Protein 6BJB (pdb70)

Structure (mmCIF, N/CA/C/O backbone):
data_6BJB
#
_entry.id   6BJB
#
_cell.length_a   71.888
_cell.length_b   88.621
_cell.length_c   141.51
_cell.angle_alpha   90.0
_cell.angle_beta   90.0
_cell.angle_gamma   90.0
#
_symmetry.space_group_name_H-M   'P 2 21 21'
#
loop_
_entity.id
_entity.type
_entity.pdbx_description
1 polymer 'Acetyl-CoA acetyltransferase A'
2 non-polymer 'propionyl Coenzyme A'
3 non-polymer 'NITRATE ION'
4 water water
#
loop_
_atom_site.group_PDB
_atom_site.id
_atom_site.type_symbol
_atom_site.label_atom_id
_atom_site.label_alt_id
_atom_site.label_comp_id
_atom_site.label_asym_id
_atom_site.label_entity_id
_atom_site.label_seq_id
_atom_site.pdbx_PDB_ins_code
_atom_site.Cartn_x
_atom_site.Cartn_y
_atom_site.Cartn_z
_atom_site.occupancy
_atom_site.B_iso_or_equiv
_atom_site.auth_seq_id
_atom_site.auth_comp_id
_atom_site.auth_asym_id
_atom_site.auth_atom_id
_atom_site.pdbx_PDB_model_num
ATOM 1 N N . ARG A 1 5 ? -22.91096 -38.48569 36.50292 1.000 35.28151 2 ARG A N 1
ATOM 2 C CA . ARG A 1 5 ? -21.46996 -38.45426 36.73999 1.000 27.45472 2 ARG A CA 1
ATOM 3 C C . ARG A 1 5 ? -21.04694 -37.26867 37.57926 1.000 26.49388 2 ARG A C 1
ATOM 4 O O . ARG A 1 5 ? -21.73920 -36.26075 37.61263 1.000 30.11946 2 ARG A O 1
ATOM 24 N N . PRO A 1 6 ? -19.88490 -37.37618 38.24429 1.000 23.25225 3 PRO A N 1
ATOM 25 C CA . PRO A 1 6 ? -19.28213 -36.15093 38.77917 1.000 22.15292 3 PRO A CA 1
ATOM 26 C C . PRO A 1 6 ? -18.67280 -35.30645 37.66673 1.000 17.07313 3 PRO A C 1
ATOM 27 O O . PRO A 1 6 ? -18.29126 -35.81916 36.61647 1.000 19.00367 3 PRO A O 1
ATOM 38 N N . ILE A 1 7 ? -18.55742 -34.01460 37.92380 1.000 18.67238 4 ILE A N 1
ATOM 39 C CA . ILE A 1 7 ? -17.99866 -33.08630 36.94611 1.000 19.15623 4 ILE A CA 1
ATOM 40 C C . ILE A 1 7 ? -16.56444 -33.45925 36.57997 1.000 17.90939 4 ILE A C 1
ATOM 41 O O . ILE A 1 7 ? -16.13278 -33.24671 35.44310 1.000 15.53166 4 ILE A O 1
ATOM 57 N N . THR A 1 8 ? -15.83510 -34.04958 37.53414 1.000 17.08344 5 THR A N 1
ATOM 58 C CA . THR A 1 8 ? -14.43732 -34.42270 37.32210 1.000 15.77500 5 THR A CA 1
ATOM 59 C C . THR A 1 8 ? -14.24998 -35.59197 36.33355 1.000 13.54101 5 THR A C 1
ATOM 60 O O . THR A 1 8 ? -13.13360 -35.89321 35.90790 1.000 17.68009 5 THR A O 1
ATOM 71 N N . ASP A 1 9 ? -15.35611 -36.22403 35.94298 1.000 17.18026 6 ASP A N 1
ATOM 72 C CA . ASP A 1 9 ? -15.32430 -37.23216 34.88137 1.000 19.87906 6 ASP A CA 1
ATOM 73 C C . ASP A 1 9 ? -15.16163 -36.59608 33.49670 1.000 15.64641 6 ASP A C 1
ATOM 74 O O . ASP A 1 9 ? -14.82312 -37.27234 32.52835 1.000 16.18007 6 ASP A O 1
ATOM 83 N N . VAL A 1 10 ? -15.41726 -35.28862 33.39825 1.000 15.51396 7 VAL A N 1
ATOM 84 C CA . VAL A 1 10 ? -15.29244 -34.59108 32.13045 1.000 16.56034 7 VAL A CA 1
ATOM 85 C C . VAL A 1 10 ? -13.84854 -34.20558 31.90941 1.000 13.79621 7 VAL A C 1
ATOM 86 O O . VAL A 1 10 ? -13.26544 -33.47671 32.72345 1.000 15.51221 7 VAL A O 1
ATOM 99 N N . VAL A 1 11 ? -13.28433 -34.67044 30.80605 1.000 14.48893 8 VAL A N 1
ATOM 100 C CA . VAL A 1 11 ? -11.87547 -34.43586 30.52520 1.000 14.90406 8 VAL A CA 1
ATOM 101 C C . VAL A 1 11 ? -11.67490 -33.81429 29.14526 1.000 18.11115 8 VAL A C 1
ATOM 102 O O . VAL A 1 11 ? -12.41425 -34.11168 28.18593 1.000 17.76103 8 VAL A O 1
ATOM 115 N N . PHE A 1 12 ? -10.66851 -32.94314 29.06342 1.000 13.64391 9 PHE A N 1
ATOM 116 C CA . PHE A 1 12 ? -10.19590 -32.40905 27.80030 1.000 13.28042 9 PHE A CA 1
ATOM 117 C C . PHE A 1 12 ? -9.11964 -33.31415 27.22919 1.000 14.61689 9 PHE A C 1
ATOM 118 O O . PHE A 1 12 ? -8.15139 -33.60532 27.94305 1.000 15.66551 9 PHE A O 1
ATOM 135 N N . VAL A 1 13 ? -9.25807 -33.74483 25.97514 1.000 13.36727 10 VAL A N 1
ATOM 136 C CA . VAL A 1 13 ? -8.22802 -34.57641 25.35007 1.000 12.80850 10 VAL A CA 1
ATOM 137 C C . VAL A 1 13 ? -7.47485 -33.87277 24.21980 1.000 16.03742 10 VAL A C 1
ATOM 138 O O . VAL A 1 13 ? -6.45360 -34.37163 23.73795 1.000 14.69559 10 VAL A O 1
ATOM 151 N N . GLY A 1 14 ? -7.92594 -32.68094 23.82634 1.000 13.39520 11 GLY A N 1
ATOM 152 C CA . GLY A 1 14 ? -7.19280 -31.89744 22.85465 1.000 12.74602 11 GLY A CA 1
ATOM 153 C C . GLY A 1 14 ? -7.64553 -30.45685 22.81443 1.000 11.39609 11 GLY A C 1
ATOM 154 O O . GLY A 1 14 ? -8.77967 -30.15891 23.20127 1.000 12.81640 11 GLY A O 1
ATOM 158 N N . ALA A 1 15 ? -6.77152 -29.57819 22.34222 1.000 14.07402 12 ALA A N 1
ATOM 159 C CA . ALA A 1 15 ? -7.08944 -28.15199 22.18329 1.000 12.17374 12 ALA A CA 1
ATOM 160 C C . ALA A 1 15 ? -6.20855 -27.55998 21.10857 1.000 12.31019 12 ALA A C 1
ATOM 161 O O . ALA A 1 15 ? -5.01809 -27.87978 21.03963 1.000 13.93472 12 ALA A O 1
ATOM 168 N N . ALA A 1 16 ? -6.75415 -26.70900 20.24827 1.000 11.09176 13 ALA A N 1
ATOM 169 C CA . ALA A 1 16 ? -5.94597 -26.00523 19.26196 1.000 11.89221 13 ALA A CA 1
ATOM 170 C C . ALA A 1 16 ? -6.62643 -24.71507 18.84923 1.000 10.87347 13 ALA A C 1
ATOM 171 O O . ALA A 1 16 ? -7.82695 -24.55812 19.06222 1.000 11.72800 13 ALA A O 1
ATOM 178 N N . ARG A 1 17 ? -5.87257 -23.81925 18.23572 1.000 10.87882 14 ARG A N 1
ATOM 179 C CA . ARG A 1 17 ? -6.40158 -22.54991 17.75779 1.000 10.24136 14 ARG A CA 1
ATOM 180 C C . ARG A 1 17 ? -5.64824 -22.06114 16.54891 1.000 12.15845 14 ARG A C 1
ATOM 181 O O . ARG A 1 17 ? -4.47430 -22.41621 16.35522 1.000 11.22380 14 ARG A O 1
ATOM 202 N N . THR A 1 18 ? -6.29456 -21.24067 15.73682 1.000 9.19948 15 THR A N 1
ATOM 203 C CA . THR A 1 18 ? -5.60173 -20.46632 14.72036 1.000 10.45385 15 THR A CA 1
ATOM 204 C C . THR A 1 18 ? -4.75521 -19.38523 15.39782 1.000 10.96632 15 THR A C 1
ATOM 205 O O . THR A 1 18 ? -5.01513 -18.99930 16.55541 1.000 10.39258 15 THR A O 1
ATOM 216 N N . PRO A 1 19 ? -3.75857 -18.86784 14.68203 1.000 10.94542 16 PRO A N 1
ATOM 217 C CA . PRO A 1 19 ? -3.25511 -17.56367 15.11007 1.000 9.75266 16 PRO A CA 1
ATOM 218 C C . PRO A 1 19 ? -4.40007 -16.55460 15.11088 1.000 10.28346 16 PRO A C 1
ATOM 219 O O . PRO A 1 19 ? -5.40429 -16.75540 14.42228 1.000 10.21918 16 PRO A O 1
ATOM 230 N N . ILE A 1 20 ? -4.24554 -15.46322 15.85720 1.000 9.91375 17 ILE A N 1
ATOM 231 C CA . ILE A 1 20 ? -5.20229 -14.37923 15.78837 1.000 8.47874 17 ILE A CA 1
ATOM 232 C C . ILE A 1 20 ? -4.70687 -13.34687 14.77793 1.000 9.74099 17 ILE A C 1
ATOM 233 O O . ILE A 1 20 ? -3.60401 -12.79767 14.92075 1.000 10.56300 17 ILE A O 1
ATOM 249 N N . GLY A 1 21 ? -5.50668 -13.06061 13.77031 1.000 9.66952 18 GLY A N 1
ATOM 250 C CA . GLY A 1 21 ? -5.17459 -12.04988 12.77336 1.000 9.24895 18 GLY A CA 1
ATOM 251 C C . GLY A 1 21 ? -5.65423 -10.66435 13.17517 1.000 9.83565 18 GLY A C 1
ATOM 252 O O . GLY A 1 21 ? -6.67174 -10.52193 13.88362 1.000 10.09383 18 GLY A O 1
ATOM 256 N N . SER A 1 22 ? -4.95132 -9.62932 12.71580 1.000 12.63096 19 SER A N 1
ATOM 257 C CA . SER A 1 22 ? -5.36752 -8.25364 12.96691 1.000 12.13592 19 SER A CA 1
ATOM 258 C C . SER A 1 22 ? -6.45076 -7.82846 11.98613 1.000 10.31229 19 SER A C 1
ATOM 259 O O . SER A 1 22 ? -6.62065 -8.42636 10.92324 1.000 10.94133 19 SER A O 1
ATOM 267 N N . PHE A 1 23 ? -7.22307 -6.82065 12.36701 1.000 11.80328 20 PHE A N 1
ATOM 268 C CA . PHE A 1 23 ? -8.38514 -6.39344 11.59635 1.000 11.46197 20 PHE A CA 1
ATOM 269 C C . PHE A 1 23 ? -8.02344 -6.07992 10.13720 1.000 13.39992 20 PHE A C 1
ATOM 270 O O . PHE A 1 23 ? -7.14346 -5.25536 9.87331 1.000 13.25462 20 PHE A O 1
ATOM 287 N N . ARG A 1 24 ? -8.71555 -6.74420 9.20990 1.000 12.92496 21 ARG A N 1
ATOM 288 C CA . ARG A 1 24 ? -8.56135 -6.52863 7.77812 1.000 13.26235 21 ARG A CA 1
ATOM 289 C C . ARG A 1 24 ? -7.13322 -6.79152 7.30536 1.000 16.35588 21 ARG A C 1
ATOM 290 O O . ARG A 1 24 ? -6.71508 -6.24663 6.28296 1.000 17.04989 21 ARG A O 1
ATOM 311 N N . SER A 1 25 ? -6.43162 -7.69410 7.99778 1.000 12.23826 22 SER A N 1
ATOM 312 C CA . SER A 1 25 ? -5.03751 -7.98514 7.67756 1.000 13.73317 22 SER A CA 1
ATOM 313 C C . SER A 1 25 ? -4.86575 -9.45905 7.32123 1.000 12.06066 22 SER A C 1
ATOM 314 O O . SER A 1 25 ? -5.29931 -9.83996 6.23838 1.000 14.06102 22 SER A O 1
ATOM 322 N N . ALA A 1 26 ? -4.23870 -10.27532 8.16944 1.000 12.38203 23 ALA A N 1
ATOM 323 C CA . ALA A 1 26 ? -3.84288 -11.64478 7.76555 1.000 12.07887 23 ALA A CA 1
ATOM 324 C C . ALA A 1 26 ? -5.01048 -12.48287 7.23844 1.000 13.40510 23 ALA A C 1
ATOM 325 O O . ALA A 1 26 ? -4.87618 -13.18722 6.23723 1.000 13.84409 23 ALA A O 1
ATOM 332 N N . PHE A 1 27 ? -6.16138 -12.39373 7.90362 1.000 13.40504 24 PHE A N 1
ATOM 333 C CA . PHE A 1 27 ? -7.34356 -13.14843 7.51065 1.000 13.59745 24 PHE A CA 1
ATOM 334 C C . PHE A 1 27 ? -8.44364 -12.25271 6.92143 1.000 13.87081 24 PHE A C 1
ATOM 335 O O . PHE A 1 27 ? -9.63877 -12.57189 6.96103 1.000 13.33463 24 PHE A O 1
ATOM 352 N N . ASN A 1 28 ? -8.05292 -11.11746 6.36310 1.000 14.16587 25 ASN A N 1
ATOM 353 C CA . ASN A 1 28 ? -8.98640 -10.32818 5.57825 1.000 15.12455 25 ASN A CA 1
ATOM 354 C C . ASN A 1 28 ? -9.66653 -11.19945 4.52618 1.000 15.21903 25 ASN A C 1
ATOM 355 O O . ASN A 1 28 ? -9.02791 -12.01489 3.87334 1.000 17.48415 25 ASN A O 1
ATOM 366 N N . ASN A 1 29 ? -10.97431 -11.04201 4.40149 1.000 16.69405 26 ASN A N 1
ATOM 367 C CA . ASN A 1 29 ? -11.77763 -11.82427 3.45072 1.000 20.20990 26 ASN A CA 1
ATOM 368 C C . ASN A 1 29 ? -11.77146 -13.33975 3.66233 1.000 17.29508 26 ASN A C 1
ATOM 369 O O . ASN A 1 29 ? -12.22693 -14.06582 2.77302 1.000 19.25781 26 ASN A O 1
ATOM 380 N N . VAL A 1 30 ? -11.24699 -13.82824 4.79517 1.000 14.18259 27 VAL A N 1
ATOM 381 C CA . VAL A 1 30 ? -11.30648 -15.25951 5.11689 1.000 13.71510 27 VAL A CA 1
ATOM 382 C C . VAL A 1 30 ? -12.52187 -15.53575 6.01546 1.000 13.43407 27 VAL A C 1
ATOM 383 O O . VAL A 1 30 ? -12.55351 -15.08264 7.15433 1.000 11.88504 27 VAL A O 1
ATOM 396 N N . PRO A 1 31 ? -13.52884 -16.26251 5.50250 1.000 12.10183 28 PRO A N 1
ATOM 397 C CA . PRO A 1 31 ? -14.72127 -16.49099 6.32507 1.000 11.56809 28 PRO A CA 1
ATOM 398 C C . PRO A 1 31 ? -14.43678 -17.14972 7.66289 1.000 11.14137 28 PRO A C 1
ATOM 399 O O . PRO A 1 31 ? -13.52403 -17.96476 7.81435 1.000 10.02956 28 PRO A O 1
ATOM 410 N N . VAL A 1 32 ? -15.29284 -16.85099 8.64250 1.000 8.95242 29 VAL A N 1
ATOM 411 C CA . VAL A 1 32 ? -15.12948 -17.39081 9.97341 1.000 9.41364 29 VAL A CA 1
ATOM 412 C C . VAL A 1 32 ? -15.15110 -18.92245 9.96312 1.000 9.54974 29 VAL A C 1
ATOM 413 O O . VAL A 1 32 ? -14.50737 -19.56985 10.79061 1.000 9.49059 29 VAL A O 1
ATOM 426 N N . THR A 1 33 ? -15.90373 -19.47619 9.01153 1.000 9.42479 30 THR A N 1
ATOM 427 C CA . THR A 1 33 ? -16.05055 -20.91320 8.90285 1.000 10.32859 30 THR A CA 1
ATOM 428 C C . THR A 1 33 ? -14.72876 -21.60352 8.50533 1.000 10.30441 30 THR A C 1
ATOM 429 O O . THR A 1 33 ? -14.47833 -22.72802 8.90671 1.000 9.28328 30 THR A O 1
ATOM 440 N N . VAL A 1 34 ? -13.88777 -20.92421 7.73158 1.000 10.28068 31 VAL A N 1
ATOM 441 C CA . VAL A 1 34 ? -12.56078 -21.46326 7.42083 1.000 11.55988 31 VAL A CA 1
ATOM 442 C C . VAL A 1 34 ? -11.70470 -21.51024 8.67934 1.000 10.52212 31 VAL A C 1
ATOM 443 O O . VAL A 1 34 ? -11.03730 -22.51275 8.96837 1.000 10.88350 31 VAL A O 1
ATOM 456 N N . LEU A 1 35 ? -11.72038 -20.42363 9.44025 1.000 10.41365 32 LEU A N 1
ATOM 457 C CA . LEU A 1 35 ? -10.96420 -20.36220 10.67306 1.000 9.73664 32 LEU A CA 1
ATOM 458 C C . LEU A 1 35 ? -11.40664 -21.44464 11.64642 1.000 10.08239 32 LEU A C 1
ATOM 459 O O . LEU A 1 35 ? -10.59317 -22.13846 12.24511 1.000 10.06031 32 LEU A O 1
ATOM 475 N N . GLY A 1 36 ? -12.71283 -21.60171 11.81800 1.000 8.68419 33 GLY A N 1
ATOM 476 C CA . GLY A 1 36 ? -13.18997 -22.61338 12.73053 1.000 9.05580 33 GLY A CA 1
ATOM 477 C C . GLY A 1 36 ? -12.85817 -24.02349 12.26453 1.000 9.76703 33 GLY A C 1
ATOM 478 O O . GLY A 1 36 ? -12.52675 -24.87199 13.06843 1.000 9.87401 33 GLY A O 1
ATOM 482 N N . ARG A 1 37 ? -12.99629 -24.27050 10.96596 1.000 10.32120 34 ARG A N 1
ATOM 483 C CA . ARG A 1 37 ? -12.64226 -25.57268 10.39375 1.000 11.46765 34 ARG A CA 1
ATOM 484 C C . ARG A 1 37 ? -11.20973 -25.95403 10.73910 1.000 10.18954 34 ARG A C 1
ATOM 485 O O . ARG A 1 37 ? -10.95932 -27.06871 11.22038 1.000 10.95767 34 ARG A O 1
ATOM 506 N N . GLU A 1 38 ? -10.27767 -25.04484 10.49305 1.000 11.99082 35 GLU A N 1
ATOM 507 C CA . GLU A 1 38 ? -8.87137 -25.37605 10.72293 1.000 12.30108 35 GLU A CA 1
ATOM 508 C C . GLU A 1 38 ? -8.58402 -25.55191 12.20668 1.000 12.00874 35 GLU A C 1
ATOM 509 O O . GLU A 1 38 ? -7.87360 -26.47773 12.60959 1.000 12.05374 35 GLU A O 1
ATOM 521 N N . ALA A 1 39 ? -9.14392 -24.69956 13.05946 1.000 11.25046 36 ALA A N 1
ATOM 522 C CA . ALA A 1 39 ? -8.99040 -24.92397 14.49719 1.000 10.01725 36 ALA A CA 1
ATOM 523 C C . ALA A 1 39 ? -9.53830 -26.28555 14.95587 1.000 11.37573 36 ALA A C 1
ATOM 524 O O . ALA A 1 39 ? -8.94437 -26.94867 15.79270 1.000 12.28036 36 ALA A O 1
ATOM 531 N N . LEU A 1 40 ? -10.68688 -26.68833 14.42034 1.000 10.53997 37 LEU A N 1
ATOM 532 C CA . LEU A 1 40 ? -11.29818 -27.95190 14.81244 1.000 9.79495 37 LEU A CA 1
ATOM 533 C C . LEU A 1 40 ? -10.46350 -29.14553 14.33127 1.000 11.66355 37 LEU A C 1
ATOM 534 O O . LEU A 1 40 ? -10.22986 -30.07238 15.10854 1.000 11.36141 37 LEU A O 1
ATOM 550 N N . LYS A 1 41 ? -10.02414 -29.11660 13.07692 1.000 11.95576 38 LYS A N 1
ATOM 551 C CA . LYS A 1 41 ? -9.10802 -30.16842 12.58354 1.000 13.51114 38 LYS A CA 1
ATOM 552 C C . LYS A 1 41 ? -7.89532 -30.24981 13.48483 1.000 14.69566 38 LYS A C 1
ATOM 553 O O . LYS A 1 41 ? -7.45201 -31.33956 13.86078 1.000 14.50688 38 LYS A O 1
ATOM 572 N N . GLY A 1 42 ? -7.36426 -29.09240 13.85270 1.000 13.06695 39 GLY A N 1
ATOM 573 C CA . GLY A 1 42 ? -6.17944 -29.05816 14.68846 1.000 14.12386 39 GLY A CA 1
ATOM 574 C C . GLY A 1 42 ? -6.40721 -29.64384 16.06537 1.000 13.16327 39 GLY A C 1
ATOM 575 O O . GLY A 1 42 ? -5.56188 -30.35541 16.61843 1.000 14.84397 39 GLY A O 1
ATOM 579 N N . ALA A 1 43 ? -7.55545 -29.35254 16.66076 1.000 11.40834 40 ALA A N 1
ATOM 580 C CA . ALA A 1 43 ? -7.83792 -29.85547 17.99294 1.000 11.16546 40 ALA A CA 1
ATOM 581 C C . ALA A 1 43 ? -8.01771 -31.37055 17.95088 1.000 11.40075 40 ALA A C 1
ATOM 582 O O . ALA A 1 43 ? -7.62636 -32.07903 18.88263 1.000 12.36424 40 ALA A O 1
ATOM 589 N N . LEU A 1 44 ? -8.67394 -31.85536 16.90335 1.000 11.87906 41 LEU A N 1
ATOM 590 C CA . LEU A 1 44 ? -8.90192 -33.28977 16.78834 1.000 11.87360 41 LEU A CA 1
ATOM 591 C C . LEU A 1 44 ? -7.56207 -33.99616 16.59939 1.000 13.80742 41 LEU A C 1
ATOM 592 O O . LEU A 1 44 ? -7.34467 -35.05183 17.21401 1.000 14.81107 41 LEU A O 1
ATOM 608 N N . LYS A 1 45 ? -6.67843 -33.42216 15.78608 1.000 13.10467 42 LYS A N 1
ATOM 609 C CA . LYS A 1 45 ? -5.32328 -33.99211 15.60797 1.000 13.87129 42 LYS A CA 1
ATOM 610 C C . LYS A 1 45 ? -4.55303 -33.98922 16.93400 1.000 18.04173 42 LYS A C 1
ATOM 611 O O . LYS A 1 45 ? -3.91365 -34.98309 17.30843 1.000 17.71052 42 LYS A O 1
ATOM 630 N N . ASN A 1 46 ? -4.63641 -32.88786 17.66945 1.000 14.82871 43 ASN A N 1
ATOM 631 C CA . ASN A 1 46 ? -4.00856 -32.78520 18.98749 1.000 13.28484 43 ASN A CA 1
ATOM 632 C C . ASN A 1 46 ? -4.50226 -33.87120 19.95276 1.000 15.92273 43 ASN A C 1
ATOM 633 O O . ASN A 1 46 ? -3.73061 -34.40828 20.75555 1.000 19.99415 43 ASN A O 1
ATOM 644 N N . ALA A 1 47 ? -5.78636 -34.21105 19.85972 1.000 14.89324 44 ALA A N 1
ATOM 645 C CA . ALA A 1 47 ? -6.38863 -35.23696 20.70309 1.000 14.96978 44 ALA A CA 1
ATOM 646 C C . ALA A 1 47 ? -6.15203 -36.68262 20.22352 1.000 14.42835 44 ALA A C 1
ATOM 647 O O . ALA A 1 47 ? -6.47683 -37.62368 20.95746 1.000 16.68414 44 ALA A O 1
ATOM 654 N N . ASN A 1 48 ? -5.63514 -36.82922 19.00866 1.000 16.25017 45 ASN A N 1
ATOM 655 C CA . ASN A 1 48 ? -5.56660 -38.12112 18.31842 1.000 18.80131 45 ASN A CA 1
ATOM 656 C C . ASN A 1 48 ? -6.94420 -38.76625 18.24516 1.000 19.80855 45 ASN A C 1
ATOM 657 O O . ASN A 1 48 ? -7.10799 -39.96371 18.47032 1.000 18.99229 45 ASN A O 1
ATOM 668 N N . VAL A 1 49 ? -7.94011 -37.95228 17.90526 1.000 15.10537 46 VAL A N 1
ATOM 669 C CA . VAL A 1 49 ? -9.32832 -38.40444 17.76285 1.000 15.24993 46 VAL A CA 1
ATOM 670 C C . VAL A 1 49 ? -9.72155 -38.28565 16.29852 1.000 15.50874 46 VAL A C 1
ATOM 671 O O . VAL A 1 49 ? -9.67206 -37.18943 15.72551 1.000 16.40810 46 VAL A O 1
ATOM 684 N N . LYS A 1 50 ? -10.11032 -39.39900 15.67661 1.000 16.16504 47 LYS A N 1
ATOM 685 C CA . LYS A 1 50 ? -10.56123 -39.33061 14.29653 1.000 16.38314 47 LYS A CA 1
ATOM 686 C C . LYS A 1 50 ? -11.89660 -38.57849 14.27072 1.000 13.76400 47 LYS A C 1
ATOM 687 O O . LYS A 1 50 ? -12.71101 -38.73863 15.18241 1.000 17.12393 47 LYS A O 1
ATOM 706 N N . PRO A 1 51 ? -12.08213 -37.74124 13.24744 1.000 15.68115 48 PRO A N 1
ATOM 707 C CA . PRO A 1 51 ? -13.27949 -36.88815 13.23011 1.000 14.35189 48 PRO A CA 1
ATOM 708 C C . PRO A 1 51 ? -14.57533 -37.69083 13.30050 1.000 18.70056 48 PRO A C 1
ATOM 709 O O . PRO A 1 51 ? -15.54663 -37.17393 13.82322 1.000 16.03727 48 PRO A O 1
ATOM 720 N N . SER A 1 52 ? -14.58640 -38.92888 12.80854 1.000 16.51223 49 SER A N 1
ATOM 721 C CA . SER A 1 52 ? -15.80079 -39.75529 12.80080 1.000 15.88676 49 SER A CA 1
ATOM 722 C C . SER A 1 52 ? -16.31251 -40.15350 14.18322 1.000 16.68171 49 SER A C 1
ATOM 723 O O . SER A 1 52 ? -17.43986 -40.64078 14.31766 1.000 19.22458 49 SER A O 1
ATOM 731 N N . LEU A 1 53 ? -15.49355 -39.96049 15.21387 1.000 14.32164 50 LEU A N 1
ATOM 732 C CA . LEU A 1 53 ? -15.88990 -40.25222 16.57981 1.000 16.34860 50 LEU A CA 1
ATOM 733 C C . LEU A 1 53 ? -16.69190 -39.11695 17.24733 1.000 12.94366 50 LEU A C 1
ATOM 734 O O . LEU A 1 53 ? -17.29469 -39.31955 18.28802 1.000 15.19119 50 LEU A O 1
ATOM 750 N N . VAL A 1 54 ? -16.65387 -37.92542 16.65671 1.000 13.75706 51 VAL A N 1
ATOM 751 C CA . VAL A 1 54 ? -17.34452 -36.77379 17.23460 1.000 12.62882 51 VAL A CA 1
ATOM 752 C C . VAL A 1 54 ? -18.86904 -36.92547 17.08081 1.000 11.16808 51 VAL A C 1
ATOM 753 O O . VAL A 1 54 ? -19.37359 -37.09468 15.96311 1.000 15.07570 51 VAL A O 1
ATOM 766 N N . GLN A 1 55 ? -19.57450 -36.85112 18.19897 1.000 10.07061 52 GLN A N 1
ATOM 767 C CA . GLN A 1 55 ? -21.02448 -37.02412 18.24446 1.000 10.25905 52 GLN A CA 1
ATOM 768 C C . GLN A 1 55 ? -21.77945 -35.70571 18.30356 1.000 10.95600 52 GLN A C 1
ATOM 769 O O . GLN A 1 55 ? -22.93153 -35.64647 17.85182 1.000 11.22905 52 GLN A O 1
ATOM 783 N N . GLU A 1 56 ? -21.17194 -34.65745 18.86477 1.000 11.02286 53 GLU A N 1
ATOM 784 C CA . GLU A 1 56 ? -21.89640 -33.39205 19.04647 1.000 10.51819 53 GLU A CA 1
ATOM 785 C C . GLU A 1 56 ? -20.89074 -32.26499 19.17526 1.000 10.76447 53 GLU A C 1
ATOM 786 O O . GLU A 1 56 ? -19.75795 -32.50219 19.59680 1.000 10.71115 53 GLU A O 1
ATOM 798 N N . ALA A 1 57 ? -21.30701 -31.05736 18.77577 1.000 8.88838 54 ALA A N 1
ATOM 799 C CA . ALA A 1 57 ? -20.46134 -29.85166 18.77196 1.000 9.12320 54 ALA A CA 1
ATOM 800 C C . ALA A 1 57 ? -21.28207 -28.65494 19.26440 1.000 10.15201 54 ALA A C 1
ATOM 801 O O . ALA A 1 57 ? -22.44454 -28.52504 18.89223 1.000 8.68778 54 ALA A O 1
ATOM 808 N N . PHE A 1 58 ? -20.65888 -27.79917 20.07321 1.000 8.64904 55 PHE A N 1
ATOM 809 C CA . PHE A 1 58 ? -21.18643 -26.46329 20.40625 1.000 7.46722 55 PHE A CA 1
ATOM 810 C C . PHE A 1 58 ? -20.13600 -25.44708 20.00465 1.000 8.28931 55 PHE A C 1
ATOM 811 O O . PHE A 1 58 ? -19.00459 -25.54977 20.46820 1.000 8.09401 55 PHE A O 1
ATOM 828 N N . ILE A 1 59 ? -20.48268 -24.46436 19.17071 1.000 7.90009 56 ILE A N 1
ATOM 829 C CA . ILE A 1 59 ? -19.50169 -23.46151 18.74874 1.000 7.76503 56 ILE A CA 1
ATOM 830 C C . ILE A 1 59 ? -20.04379 -22.05973 18.96194 1.000 7.50202 56 ILE A C 1
ATOM 831 O O . ILE A 1 59 ? -21.13577 -21.73023 18.51821 1.000 8.03259 56 ILE A O 1
ATOM 847 N N . GLY A 1 60 ? -19.26476 -21.24573 19.65143 1.000 8.21478 57 GLY A N 1
ATOM 848 C CA . GLY A 1 60 ? -19.61885 -19.86448 19.86583 1.000 6.86927 57 GLY A CA 1
ATOM 849 C C . GLY A 1 60 ? -19.24968 -18.98330 18.70520 1.000 7.55039 57 GLY A C 1
ATOM 850 O O . GLY A 1 60 ? -18.16872 -19.09832 18.13393 1.000 7.81088 57 GLY A O 1
ATOM 854 N N . VAL A 1 61 ? -20.14509 -18.05450 18.38134 1.000 8.21044 58 VAL A N 1
ATOM 855 C CA . VAL A 1 61 ? -19.87079 -17.03583 17.37037 1.000 8.40531 58 VAL A CA 1
ATOM 856 C C . VAL A 1 61 ? -20.91262 -15.93176 17.55713 1.000 9.19634 58 VAL A C 1
ATOM 857 O O . VAL A 1 61 ? -22.12003 -16.21182 17.65425 1.000 7.30877 58 VAL A O 1
ATOM 870 N N . VAL A 1 62 ? -20.43878 -14.69489 17.64890 1.000 7.27533 59 VAL A N 1
ATOM 871 C CA . VAL A 1 62 ? -21.30083 -13.56842 18.02133 1.000 7.41548 59 VAL A CA 1
ATOM 872 C C . VAL A 1 62 ? -21.99685 -12.88311 16.83718 1.000 7.75945 59 VAL A C 1
ATOM 873 O O . VAL A 1 62 ? -23.20429 -12.61713 16.91360 1.000 7.20295 59 VAL A O 1
ATOM 886 N N . VAL A 1 63 ? -21.24795 -12.54967 15.78177 1.000 8.18327 60 VAL A N 1
ATOM 887 C CA . VAL A 1 63 ? -21.81641 -11.84648 14.62878 1.000 9.00882 60 VAL A CA 1
ATOM 888 C C . VAL A 1 63 ? -21.49201 -12.60334 13.33476 1.000 8.98998 60 VAL A C 1
ATOM 889 O O . VAL A 1 63 ? -20.60283 -12.22983 12.57913 1.000 9.29098 60 VAL A O 1
ATOM 902 N N . PRO A 1 64 ? -22.21385 -13.69132 13.07892 1.000 8.24092 61 PRO A N 1
ATOM 903 C CA . PRO A 1 64 ? -21.99625 -14.52127 11.88722 1.000 8.01355 61 PRO A CA 1
ATOM 904 C C . PRO A 1 64 ? -22.75826 -14.04286 10.65146 1.000 9.38605 61 PRO A C 1
ATOM 905 O O . PRO A 1 64 ? -22.86766 -14.81034 9.68851 1.000 9.97634 61 PRO A O 1
ATOM 916 N N . SER A 1 65 ? -23.28464 -12.81940 10.66025 1.000 8.71454 62 SER A N 1
ATOM 917 C CA . SER A 1 65 ? -24.08406 -12.34577 9.54199 1.000 8.50433 62 SER A CA 1
ATOM 918 C C . SER A 1 65 ? -23.30653 -12.47879 8.22124 1.000 8.74381 62 SER A C 1
ATOM 919 O O . SER A 1 65 ? -22.11464 -12.14590 8.14807 1.000 10.41915 62 SER A O 1
ATOM 927 N N . ASN A 1 66 ? -24.01402 -12.98804 7.20764 1.000 9.24167 63 ASN A N 1
ATOM 928 C CA . ASN A 1 66 ? -23.51359 -13.26089 5.85080 1.000 9.95611 63 ASN A CA 1
ATOM 929 C C . ASN A 1 66 ? -22.48368 -14.39153 5.75106 1.000 10.38692 63 ASN A C 1
ATOM 930 O O . ASN A 1 66 ? -21.83277 -14.53586 4.72320 1.000 12.71960 63 ASN A O 1
ATOM 941 N N . ALA A 1 67 ? -22.31598 -15.18365 6.80638 1.000 9.70644 64 ALA A N 1
ATOM 942 C CA . ALA A 1 67 ? -21.45586 -16.37436 6.72606 1.000 8.87585 64 ALA A CA 1
ATOM 943 C C . ALA A 1 67 ? -22.20365 -17.61239 6.21621 1.000 8.50169 64 ALA A C 1
ATOM 944 O O . ALA A 1 67 ? -21.60675 -18.69701 6.10837 1.000 10.84941 64 ALA A O 1
ATOM 951 N N . GLY A 1 68 ? -23.49116 -17.47009 5.91134 1.000 8.32214 65 GLY A N 1
ATOM 952 C CA . GLY A 1 68 ? -24.25411 -18.55917 5.33467 1.000 9.52536 65 GLY A CA 1
ATOM 953 C C . GLY A 1 68 ? -25.01214 -19.32859 6.40012 1.000 10.83896 65 GLY A C 1
ATOM 954 O O . GLY A 1 68 ? -24.81843 -19.13243 7.61150 1.000 10.16971 65 GLY A O 1
ATOM 958 N N . GLN A 1 69 ? -25.83642 -20.26892 5.95610 1.000 9.61178 66 GLN A N 1
ATOM 959 C CA . GLN A 1 69 ? -26.63375 -21.07256 6.87355 1.000 8.91787 66 GLN A CA 1
ATOM 960 C C . GLN A 1 69 ? -25.78054 -21.93044 7.80160 1.000 9.93017 66 GLN A C 1
ATOM 961 O O . GLN A 1 69 ? -24.88630 -22.65807 7.35788 1.000 9.96813 66 GLN A O 1
ATOM 975 N N . GLY A 1 70 ? -26.04083 -21.84930 9.10341 1.000 8.43131 67 GLY A N 1
ATOM 976 C CA . GLY A 1 70 ? -25.41290 -22.76572 10.02751 1.000 7.57489 67 GLY A CA 1
ATOM 977 C C . GLY A 1 70 ? -23.89224 -22.80395 9.96896 1.000 8.40021 67 GLY A C 1
ATOM 978 O O . GLY A 1 70 ? -23.29910 -23.86491 9.73460 1.000 8.65775 67 GLY A O 1
ATOM 982 N N . PRO A 1 71 ? -23.24796 -21.67358 10.22433 1.000 7.95623 68 PRO A N 1
ATOM 983 C CA . PRO A 1 71 ? -21.78235 -21.68212 10.17904 1.000 8.67460 68 PRO A CA 1
ATOM 984 C C . PRO A 1 71 ? -21.13340 -22.70792 11.10897 1.000 8.56091 68 PRO A C 1
ATOM 985 O O . PRO A 1 71 ? -20.06551 -23.22621 10.75325 1.000 9.22319 68 PRO A O 1
ATOM 996 N N . ALA A 1 72 ? -21.70065 -22.99294 12.27769 1.000 8.33126 69 ALA A N 1
ATOM 997 C CA . ALA A 1 72 ? -21.13466 -24.04133 13.13369 1.000 9.83070 69 ALA A CA 1
ATOM 998 C C . ALA A 1 72 ? -21.17086 -25.40936 12.43979 1.000 9.87402 69 ALA A C 1
ATOM 999 O O . ALA A 1 72 ? -20.22489 -26.18605 12.55254 1.000 8.24246 69 ALA A O 1
ATOM 1006 N N . ARG A 1 73 ? -22.24368 -25.68671 11.71387 1.000 8.63294 70 ARG A N 1
ATOM 1007 C CA . ARG A 1 73 ? -22.37665 -26.94089 10.96420 1.000 9.93604 70 ARG A CA 1
ATOM 1008 C C . ARG A 1 73 ? -21.31994 -26.98820 9.85474 1.000 10.36477 70 ARG A C 1
ATOM 1009 O O . ARG A 1 73 ? -20.72907 -28.05239 9.59796 1.000 10.45123 70 ARG A O 1
ATOM 1030 N N . GLN A 1 74 ? -21.09767 -25.85571 9.18134 1.000 8.56845 71 GLN A N 1
ATOM 1031 C CA . GLN A 1 74 ? -20.10766 -25.75076 8.11551 1.000 8.72381 71 GLN A CA 1
ATOM 1032 C C . GLN A 1 74 ? -18.72447 -26.10497 8.64460 1.000 11.39057 71 GLN A C 1
ATOM 1033 O O . GLN A 1 74 ? -17.94776 -26.81630 7.98921 1.000 11.38518 71 GLN A O 1
ATOM 1047 N N . VAL A 1 75 ? -18.40638 -25.61532 9.83475 1.000 9.55132 72 VAL A N 1
ATOM 1048 C CA . VAL A 1 75 ? -17.13227 -25.92536 10.48257 1.000 9.08235 72 VAL A CA 1
ATOM 1049 C C . VAL A 1 75 ? -16.99349 -27.41449 10.74958 1.000 10.63915 72 VAL A C 1
ATOM 1050 O O . VAL A 1 75 ? -15.93973 -28.01876 10.47545 1.000 11.78901 72 VAL A O 1
ATOM 1063 N N . VAL A 1 76 ? -18.03543 -28.01709 11.30111 1.000 9.90904 73 VAL A N 1
ATOM 1064 C CA . VAL A 1 76 ? -17.98487 -29.41323 11.74005 1.000 8.37737 73 VAL A CA 1
ATOM 1065 C C . VAL A 1 76 ? -17.87644 -30.33663 10.52380 1.000 10.83166 73 VAL A C 1
ATOM 1066 O O . VAL A 1 76 ? -17.03301 -31.25150 10.50215 1.000 11.44586 73 VAL A O 1
ATOM 1079 N N . LEU A 1 77 ? -18.67194 -30.08716 9.49863 1.000 9.06644 74 LEU A N 1
ATOM 1080 C CA . LEU A 1 77 ? -18.57869 -30.91138 8.28762 1.000 12.03670 74 LEU A CA 1
ATOM 1081 C C . LEU A 1 77 ? -17.27233 -30.62059 7.53665 1.000 12.69449 74 LEU A C 1
ATOM 1082 O O . LEU A 1 77 ? -16.64031 -31.54120 7.02217 1.000 14.32135 74 LEU A O 1
ATOM 1098 N N . GLY A 1 78 ? -16.85541 -29.36195 7.48951 1.000 12.05436 75 GLY A N 1
ATOM 1099 C CA . GLY A 1 78 ? -15.58256 -29.00379 6.87863 1.000 13.92209 75 GLY A CA 1
ATOM 1100 C C . GLY A 1 78 ? -14.39049 -29.70590 7.50630 1.000 14.02785 75 GLY A C 1
ATOM 1101 O O . GLY A 1 78 ? -13.40612 -29.99330 6.81725 1.000 15.41469 75 GLY A O 1
ATOM 1105 N N . ALA A 1 79 ? -14.46267 -29.96332 8.80786 1.000 12.35341 76 ALA A N 1
ATOM 1106 C CA . ALA A 1 79 ? -13.37685 -30.60283 9.54997 1.000 11.16669 76 ALA A CA 1
ATOM 1107 C C . ALA A 1 79 ? -13.34101 -32.11492 9.33708 1.000 15.92480 76 ALA A C 1
ATOM 1108 O O . ALA A 1 79 ? -12.46066 -32.78565 9.87744 1.000 18.26957 76 ALA A O 1
ATOM 1115 N N . GLY A 1 80 ? -14.29543 -32.64237 8.56747 1.000 13.14095 77 GLY A N 1
ATOM 1116 C CA . GLY A 1 80 ? -14.36868 -34.07748 8.29739 1.000 14.67786 77 GLY A CA 1
ATOM 1117 C C . GLY A 1 80 ? -15.25327 -34.90494 9.22557 1.000 15.42948 77 GLY A C 1
ATOM 1118 O O . GLY A 1 80 ? -15.27043 -36.13663 9.14406 1.000 16.07514 77 GLY A O 1
ATOM 1122 N N . CYS A 1 81 ? -16.00758 -34.25935 10.11637 1.000 12.45272 78 CYS A N 1
ATOM 1123 C CA . CYS A 1 81 ? -16.90164 -34.99708 10.98787 1.000 14.00325 78 CYS A CA 1
ATOM 1124 C C . CYS A 1 81 ? -18.06753 -35.57002 10.16589 1.000 13.15462 78 CYS A C 1
ATOM 1125 O O . CYS A 1 81 ? -18.40706 -35.06017 9.10182 1.000 13.98649 78 CYS A O 1
ATOM 1133 N N . ASP A 1 82 ? -18.67124 -36.63261 10.68412 1.000 14.29373 79 ASP A N 1
ATOM 1134 C CA . ASP A 1 82 ? -19.74313 -37.33218 9.99076 1.000 15.01452 79 ASP A CA 1
ATOM 1135 C C . ASP A 1 82 ? -21.00210 -36.47707 9.99909 1.000 12.53131 79 ASP A C 1
ATOM 1136 O O . ASP A 1 82 ? -21.22709 -35.71751 10.94727 1.000 13.10831 79 ASP A O 1
ATOM 1145 N N . VAL A 1 83 ? -21.81704 -36.59637 8.95667 1.000 11.25855 80 VAL A N 1
ATOM 1146 C CA . VAL A 1 83 ? -23.09234 -35.87957 8.94910 1.000 13.45691 80 VAL A CA 1
ATOM 1147 C C . VAL A 1 83 ? -24.00412 -36.25351 10.13312 1.000 12.70428 80 VAL A C 1
ATOM 1148 O O . VAL A 1 83 ? -24.94534 -35.51939 10.43819 1.000 11.31855 80 VAL A O 1
ATOM 1161 N N . SER A 1 84 ? -23.75871 -37.37712 10.81190 1.000 12.33459 81 SER A N 1
ATOM 1162 C CA . SER A 1 84 ? -24.50480 -37.73660 12.01338 1.000 12.11248 81 SER A CA 1
ATOM 1163 C C . SER A 1 84 ? -24.22660 -36.83266 13.21439 1.000 11.62076 81 SER A C 1
ATOM 1164 O O . SER A 1 84 ? -24.90452 -36.93196 14.23030 1.000 11.90887 81 SER A O 1
ATOM 1172 N N . THR A 1 85 ? -23.20884 -35.97575 13.10459 1.000 11.40656 82 THR A N 1
ATOM 1173 C CA . THR A 1 85 ? -22.79494 -35.14996 14.22147 1.000 10.83213 82 THR A CA 1
ATOM 1174 C C . THR A 1 85 ? -23.86822 -34.08145 14.49730 1.000 12.07560 82 THR A C 1
ATOM 1175 O O . THR A 1 85 ? -24.33653 -33.43845 13.57241 1.000 11.64359 82 THR A O 1
ATOM 1186 N N . VAL A 1 86 ? -24.20972 -33.90210 15.76811 1.000 9.91481 83 VAL A N 1
ATOM 1187 C CA . VAL A 1 86 ? -25.19564 -32.89998 16.20262 1.000 8.45163 83 VAL A CA 1
ATOM 1188 C C . VAL A 1 86 ? -24.46423 -31.58352 16.40507 1.000 10.11996 83 VAL A C 1
ATOM 1189 O O . VAL A 1 86 ? -23.39994 -31.57609 17.02632 1.000 10.31232 83 VAL A O 1
ATOM 1202 N N . VAL A 1 87 ? -24.99498 -30.47225 15.89179 1.000 8.60927 84 VAL A N 1
ATOM 1203 C CA . VAL A 1 87 ? -24.29149 -29.18381 15.98553 1.000 8.96848 84 VAL A CA 1
ATOM 1204 C C . VAL A 1 87 ? -25.20706 -28.00452 16.37635 1.000 9.89406 84 VAL A C 1
ATOM 1205 O O . VAL A 1 87 ? -26.30669 -27.85241 15.83232 1.000 8.91359 84 VAL A O 1
ATOM 1218 N N . THR A 1 88 ? -24.69851 -27.16098 17.27823 1.000 7.85440 85 THR A N 1
ATOM 1219 C CA . THR A 1 88 ? -25.38529 -25.95825 17.76187 1.000 8.11227 85 THR A CA 1
ATOM 1220 C C . THR A 1 88 ? -24.38940 -24.80574 17.86578 1.000 7.14149 85 THR A C 1
ATOM 1221 O O . THR A 1 88 ? -23.23808 -25.01031 18.28624 1.000 8.41528 85 THR A O 1
ATOM 1232 N N . ALA A 1 89 ? -24.81917 -23.60343 17.47327 1.000 6.72438 86 ALA A N 1
ATOM 1233 C CA . ALA A 1 89 ? -24.07782 -22.38531 17.74437 1.000 7.92656 86 ALA A CA 1
ATOM 1234 C C . ALA A 1 89 ? -24.61341 -21.68280 18.99516 1.000 8.23672 86 ALA A C 1
ATOM 1235 O O . ALA A 1 89 ? -25.80819 -21.71358 19.27847 1.000 8.83574 86 ALA A O 1
ATOM 1242 N N . VAL A 1 90 ? -23.71412 -21.03378 19.72283 1.000 7.38683 87 VAL A N 1
ATOM 1243 C CA . VAL A 1 90 ? -24.12846 -20.26429 20.87852 1.000 9.24647 87 VAL A CA 1
ATOM 1244 C C . VAL A 1 90 ? -23.57369 -18.84957 20.80708 1.000 8.07726 87 VAL A C 1
ATOM 1245 O O . VAL A 1 90 ? -22.47965 -18.60076 20.29507 1.000 9.04539 87 VAL A O 1
ATOM 1258 N N . ASN A 1 91 ? -24.36380 -17.91649 21.30743 1.000 7.11025 88 ASN A N 1
ATOM 1259 C CA . ASN A 1 91 ? -23.94044 -16.53152 21.43917 1.000 6.93837 88 ASN A CA 1
ATOM 1260 C C . ASN A 1 91 ? -24.18680 -16.01397 22.84923 1.000 7.98095 88 ASN A C 1
ATOM 1261 O O . ASN A 1 91 ? -25.33971 -15.79340 23.26840 1.000 7.68517 88 ASN A O 1
ATOM 1272 N N . LYS A 1 92 ? -23.09431 -15.87256 23.58216 1.000 7.76337 89 LYS A N 1
ATOM 1273 C CA . LYS A 1 92 ? -23.07553 -15.15480 24.84547 1.000 6.82555 89 LYS A CA 1
ATOM 1274 C C . LYS A 1 92 ? -22.03231 -14.03354 24.74684 1.000 7.74731 89 LYS A C 1
ATOM 1275 O O . LYS A 1 92 ? -21.23779 -13.80981 25.66634 1.000 7.71414 89 LYS A O 1
ATOM 1294 N N . MET A 1 93 ? -22.03695 -13.33656 23.61101 1.000 7.37252 90 MET A N 1
ATOM 1295 C CA . MET A 1 93 ? -21.07052 -12.25088 23.35432 1.000 7.70125 90 MET A CA 1
ATOM 1296 C C . MET A 1 93 ? -19.66277 -12.77983 23.60363 1.000 8.11477 90 MET A C 1
ATOM 1297 O O . MET A 1 93 ? -19.35895 -13.89696 23.16068 1.000 7.43199 90 MET A O 1
ATOM 1311 N N . SER A 1 94 ? -18.80197 -12.03351 24.28524 1.000 8.20495 91 SER A N 1
ATOM 1312 C CA . SER A 1 94 ? -17.42028 -12.50045 24.44574 1.000 8.03490 91 SER A CA 1
ATOM 1313 C C . SER A 1 94 ? -17.28696 -13.73617 25.34325 1.000 8.11438 91 SER A C 1
ATOM 1314 O O . SER A 1 94 ? -16.20152 -14.31282 25.38405 1.000 9.82370 91 SER A O 1
ATOM 1322 N N . ALA A 1 95 ? -18.34148 -14.18320 26.02727 1.000 7.42362 92 ALA A N 1
ATOM 1323 C CA . ALA A 1 95 ? -18.26845 -15.44384 26.75602 1.000 7.97562 92 ALA A CA 1
ATOM 1324 C C . ALA A 1 95 ? -18.64290 -16.62123 25.86775 1.000 8.70620 92 ALA A C 1
ATOM 1325 O O . ALA A 1 95 ? -18.61028 -17.75923 26.33610 1.000 7.79508 92 ALA A O 1
ATOM 1332 N N . SER A 1 96 ? -19.00079 -16.38548 24.60300 1.000 7.24383 93 SER A N 1
ATOM 1333 C CA . SER A 1 96 ? -19.51871 -17.48458 23.75620 1.000 7.51838 93 SER A CA 1
ATOM 1334 C C . SER A 1 96 ? -18.64246 -18.73461 23.69173 1.000 6.74223 93 SER A C 1
ATOM 1335 O O . SER A 1 96 ? -19.16101 -19.85170 23.78883 1.000 7.81641 93 SER A O 1
ATOM 1343 N N . GLY A 1 97 ? -17.33634 -18.54942 23.51197 1.000 6.48992 94 GLY A N 1
ATOM 1344 C CA . GLY A 1 97 ? -16.42396 -19.68133 23.37898 1.000 7.82713 94 GLY A CA 1
ATOM 1345 C C . GLY A 1 97 ? -16.31449 -20.50370 24.65043 1.000 8.83964 94 GLY A C 1
ATOM 1346 O O . GLY A 1 97 ? -16.04786 -21.72068 24.60257 1.000 10.91876 94 GLY A O 1
ATOM 1350 N N . MET A 1 98 ? -16.49925 -19.84619 25.79149 1.000 7.88942 95 MET A N 1
ATOM 1351 C CA . MET A 1 98 ? -16.50938 -20.54826 27.06981 1.000 8.78809 95 MET A CA 1
ATOM 1352 C C . MET A 1 98 ? -17.83991 -21.23651 27.32464 1.000 8.56556 95 MET A C 1
ATOM 1353 O O . MET A 1 98 ? -17.88162 -22.38081 27.75818 1.000 8.59561 95 MET A O 1
ATOM 1367 N N . LYS A 1 99 ? -18.93495 -20.53496 27.08153 1.000 8.28297 96 LYS A N 1
ATOM 1368 C CA . LYS A 1 99 ? -20.24230 -21.10873 27.34642 1.000 8.12393 96 LYS A CA 1
ATOM 1369 C C . LYS A 1 99 ? -20.46377 -22.34518 26.48010 1.000 8.82691 96 LYS A C 1
ATOM 1370 O O . LYS A 1 99 ? -21.11750 -23.31034 26.89640 1.000 9.25521 96 LYS A O 1
ATOM 1389 N N . ALA A 1 100 ? -19.91800 -22.33930 25.26630 1.000 8.32021 97 ALA A N 1
ATOM 1390 C CA . ALA A 1 100 ? -19.99715 -23.51280 24.40186 1.000 7.61238 97 ALA A CA 1
ATOM 1391 C C . ALA A 1 100 ? -19.37556 -24.75210 25.09180 1.000 7.96103 97 ALA A C 1
ATOM 1392 O O . ALA A 1 100 ? -19.92633 -25.86641 25.04434 1.000 10.10962 97 ALA A O 1
ATOM 1399 N N . ILE A 1 101 ? -18.20168 -24.55247 25.67774 1.000 8.71365 98 ILE A N 1
ATOM 1400 C CA . ILE A 1 101 ? -17.48773 -25.60067 26.39714 1.000 9.64560 98 ILE A CA 1
ATOM 1401 C C . ILE A 1 101 ? -18.32679 -26.06758 27.57791 1.000 10.86869 98 ILE A C 1
ATOM 1402 O O . ILE A 1 101 ? -18.44273 -27.26953 27.80619 1.000 11.10453 98 ILE A O 1
ATOM 1418 N N . ALA A 1 102 ? -18.93702 -25.13326 28.30581 1.000 8.97153 99 ALA A N 1
ATOM 1419 C CA . ALA A 1 102 ? -19.83171 -25.48163 29.41817 1.000 9.46166 99 ALA A CA 1
ATOM 1420 C C . ALA A 1 102 ? -21.00603 -26.36533 28.97670 1.000 10.81732 99 ALA A C 1
ATOM 1421 O O . ALA A 1 102 ? -21.32053 -27.38538 29.61227 1.000 10.65607 99 ALA A O 1
ATOM 1428 N N . CYS A 1 103 ? -21.65271 -25.98698 27.88226 1.000 9.90403 100 CYS A N 1
ATOM 1429 C CA . CYS A 1 103 ? -22.78622 -26.75389 27.37107 1.000 10.86366 100 CYS A CA 1
ATOM 1430 C C . CYS A 1 103 ? -22.38455 -28.17035 26.98099 1.000 10.15311 100 CYS A C 1
ATOM 1431 O O . CYS A 1 103 ? -23.13787 -29.12151 27.20647 1.000 11.47717 100 CYS A O 1
ATOM 1439 N N . ALA A 1 104 ? -21.21214 -28.30687 26.36886 1.000 9.89655 101 ALA A N 1
ATOM 1440 C CA . ALA A 1 104 ? -20.65344 -29.60922 26.03397 1.000 11.08719 101 ALA A CA 1
ATOM 1441 C C . ALA A 1 104 ? -20.40238 -30.42539 27.29342 1.000 11.13648 101 ALA A C 1
ATOM 1442 O O . ALA A 1 104 ? -20.73182 -31.62353 27.34395 1.000 13.36195 101 ALA A O 1
ATOM 1449 N N . ALA A 1 105 ? -19.85871 -29.78191 28.32384 1.000 10.11316 102 ALA A N 1
ATOM 1450 C CA . ALA A 1 105 ? -19.58060 -30.45961 29.58941 1.000 11.50826 102 ALA A CA 1
ATOM 1451 C C . ALA A 1 105 ? -20.85512 -30.97166 30.22424 1.000 13.38816 102 ALA A C 1
ATOM 1452 O O . ALA A 1 105 ? -20.88110 -32.07927 30.76166 1.000 13.67104 102 ALA A O 1
ATOM 1459 N N . SER A 1 106 ? -21.92098 -30.18168 30.16111 1.000 10.16081 103 SER A N 1
ATOM 1460 C CA . SER A 1 106 ? -23.19249 -30.58081 30.75206 1.000 12.14409 103 SER A CA 1
ATOM 1461 C C . SER A 1 106 ? -23.74271 -31.86779 30.11547 1.000 13.62113 103 SER A C 1
ATOM 1462 O O . SER A 1 106 ? -24.18209 -32.77701 30.83542 1.000 13.28870 103 SER A O 1
ATOM 1470 N N . ILE A 1 107 ? -23.70042 -31.98047 28.79647 1.000 10.72144 104 ILE A N 1
ATOM 1471 C CA . ILE A 1 107 ? -24.29572 -33.16273 28.18458 1.000 13.18544 104 ILE A CA 1
ATOM 1472 C C . ILE A 1 107 ? -23.37945 -34.37883 28.42225 1.000 11.54018 104 ILE A C 1
ATOM 1473 O O . ILE A 1 107 ? -23.89031 -35.50499 28.50510 1.000 13.50791 104 ILE A O 1
ATOM 1489 N N . LEU A 1 108 ? -22.06465 -34.17584 28.55277 1.000 11.86735 105 LEU A N 1
ATOM 1490 C CA . LEU A 1 108 ? -21.15444 -35.28713 28.92213 1.000 13.12168 105 LEU A CA 1
ATOM 1491 C C . LEU A 1 108 ? -21.45300 -35.76756 30.34583 1.000 13.23676 105 LEU A C 1
ATOM 1492 O O . LEU A 1 108 ? -21.50686 -36.98923 30.60448 1.000 14.41827 105 LEU A O 1
ATOM 1508 N N . GLN A 1 109 ? -21.68718 -34.85233 31.27715 1.000 12.42621 106 GLN A N 1
ATOM 1509 C CA . GLN A 1 109 ? -21.93749 -35.24166 32.65393 1.000 16.64180 106 GLN A CA 1
ATOM 1510 C C . GLN A 1 109 ? -23.25613 -36.00511 32.77858 1.000 20.87993 106 GLN A C 1
ATOM 1511 O O . GLN A 1 109 ? -23.40980 -36.86503 33.65426 1.000 19.17931 106 GLN A O 1
ATOM 1525 N N . LEU A 1 110 ? -24.20485 -35.69831 31.89779 1.000 13.55590 107 LEU A N 1
ATOM 1526 C CA . LEU A 1 110 ? -25.50968 -36.36027 31.90857 1.000 13.36848 107 LEU A CA 1
ATOM 1527 C C . LEU A 1 110 ? -25.49574 -37.63862 31.05699 1.000 15.00543 107 LEU A C 1
ATOM 1528 O O . LEU A 1 110 ? -26.53348 -38.28159 30.89290 1.000 16.68909 107 LEU A O 1
ATOM 1544 N N . ASP A 1 111 ? -24.32992 -37.99749 30.51581 1.000 13.36066 108 ASP A N 1
ATOM 1545 C CA . ASP A 1 111 ? -24.15340 -39.15958 29.65756 1.000 14.06336 108 ASP A CA 1
ATOM 1546 C C . ASP A 1 111 ? -25.08946 -39.16513 28.44681 1.000 17.64211 108 ASP A C 1
ATOM 1547 O O . ASP A 1 111 ? -25.52921 -40.21744 27.99015 1.000 17.78785 108 ASP A O 1
ATOM 1556 N N . LEU A 1 112 ? -25.36496 -37.97965 27.90701 1.000 14.27334 109 LEU A N 1
ATOM 1557 C CA . LEU A 1 112 ? -26.16342 -37.86509 26.69276 1.000 15.19882 109 LEU A CA 1
ATOM 1558 C C . LEU A 1 112 ? -25.32258 -37.99447 25.42209 1.000 12.55367 109 LEU A C 1
ATOM 1559 O O . LEU A 1 112 ? -25.84045 -38.33513 24.35610 1.000 14.17663 109 LEU A O 1
ATOM 1575 N N . GLN A 1 113 ? -24.01663 -37.72211 25.54109 1.000 12.26935 110 GLN A N 1
ATOM 1576 C CA . GLN A 1 113 ? -23.02514 -38.03378 24.51859 1.000 11.45190 110 GLN A CA 1
ATOM 1577 C C . GLN A 1 113 ? -21.75130 -38.50758 25.22069 1.000 11.60163 110 GLN A C 1
ATOM 1578 O O . GLN A 1 113 ? -21.62552 -38.33156 26.43297 1.000 13.64372 110 GLN A O 1
ATOM 1592 N N . GLU A 1 114 ? -20.83014 -39.06407 24.44727 1.000 13.32606 111 GLU A N 1
ATOM 1593 C CA . GLU A 1 114 ? -19.51538 -39.47063 24.95294 1.000 14.87473 111 GLU A CA 1
ATOM 1594 C C . GLU A 1 114 ? -18.34729 -38.66634 24.39006 1.000 14.98890 111 GLU A C 1
ATOM 1595 O O . GLU A 1 114 ? -17.36184 -38.44071 25.10210 1.000 14.71820 111 GLU A O 1
ATOM 1607 N N . MET A 1 115 ? -18.42926 -38.26460 23.12474 1.000 14.34277 112 MET A N 1
ATOM 1608 C CA . MET A 1 115 ? -17.34112 -37.52692 22.46573 1.000 12.98629 112 MET A CA 1
ATOM 1609 C C . MET A 1 115 ? -17.87270 -36.23048 21.83372 1.000 14.96896 112 MET A C 1
ATOM 1610 O O . MET A 1 115 ? -18.68756 -36.27029 20.91493 1.000 13.42509 112 MET A O 1
ATOM 1624 N N . VAL A 1 116 ? -17.40467 -35.09200 22.34488 1.000 13.05895 113 VAL A N 1
ATOM 1625 C CA . VAL A 1 116 ? -17.95451 -33.78273 21.96831 1.000 11.61646 113 VAL A CA 1
ATOM 1626 C C . VAL A 1 116 ? -16.82268 -32.80822 21.70330 1.000 13.76555 113 VAL A C 1
ATOM 1627 O O . VAL A 1 116 ? -15.72926 -32.93870 22.26571 1.000 16.90100 113 VAL A O 1
ATOM 1640 N N . VAL A 1 117 ? -17.06796 -31.87521 20.79513 1.000 10.83001 114 VAL A N 1
ATOM 1641 C CA . VAL A 1 117 ? -16.13637 -30.77919 20.55475 1.000 10.63891 114 VAL A CA 1
ATOM 1642 C C . VAL A 1 117 ? -16.84168 -29.46212 20.87874 1.000 9.83728 114 VAL A C 1
ATOM 1643 O O . VAL A 1 117 ? -18.06879 -29.36059 20.81993 1.000 10.36353 114 VAL A O 1
ATOM 1656 N N . ALA A 1 118 ? -16.05887 -28.46412 21.25736 1.000 10.00915 115 ALA A N 1
ATOM 1657 C CA . ALA A 1 118 ? -16.62301 -27.16442 21.58501 1.000 8.61489 115 ALA A CA 1
ATOM 1658 C C . ALA A 1 118 ? -15.57869 -26.09181 21.36159 1.000 10.43235 115 ALA A C 1
ATOM 1659 O O . ALA A 1 118 ? -14.38226 -26.36259 21.36304 1.000 10.21204 115 ALA A O 1
ATOM 1666 N N . GLY A 1 119 ? -16.01049 -24.86450 21.13958 1.000 9.41417 116 GLY A N 1
ATOM 1667 C CA . GLY A 1 119 ? -15.06019 -23.79005 20.99002 1.000 9.50159 116 GLY A CA 1
ATOM 1668 C C . GLY A 1 119 ? -15.73940 -22.52158 20.57270 1.000 7.81678 116 GLY A C 1
ATOM 1669 O O . GLY A 1 119 ? -16.94436 -22.37195 20.82033 1.000 8.32771 116 GLY A O 1
ATOM 1673 N N . GLY A 1 120 ? -14.98653 -21.65254 19.91932 1.000 7.76172 117 GLY A N 1
ATOM 1674 C CA . GLY A 1 120 ? -15.49863 -20.36078 19.49183 1.000 7.43741 117 GLY A CA 1
ATOM 1675 C C . GLY A 1 120 ? -14.70470 -19.80381 18.34856 1.000 8.14501 117 GLY A C 1
ATOM 1676 O O . GLY A 1 120 ? -13.55417 -20.18090 18.13678 1.000 8.37897 117 GLY A O 1
ATOM 1680 N N . MET A 1 121 ? -15.32378 -18.89697 17.60886 1.000 7.26671 118 MET A N 1
ATOM 1681 C CA . MET A 1 121 ? -14.75817 -18.35039 16.40526 1.000 7.25708 118 MET A CA 1
ATOM 1682 C C . MET A 1 121 ? -15.33879 -16.97628 16.11313 1.000 7.61518 118 MET A C 1
ATOM 1683 O O . MET A 1 121 ? -16.48729 -16.68360 16.47391 1.000 7.74343 118 MET A O 1
ATOM 1697 N N . GLU A 1 122 ? -14.57690 -16.13873 15.42616 1.000 8.07996 119 GLU A N 1
ATOM 1698 C CA . GLU A 1 122 ? -15.07510 -14.87319 14.93939 1.000 7.08465 119 GLU A CA 1
ATOM 1699 C C . GLU A 1 122 ? -14.21087 -14.37672 13.79586 1.000 8.78975 119 GLU A C 1
ATOM 1700 O O . GLU A 1 122 ? -12.97588 -14.45107 13.85603 1.000 8.42397 119 GLU A O 1
ATOM 1712 N N . SER A 1 123 ? -14.86210 -13.87964 12.75175 1.000 8.29142 120 SER A N 1
ATOM 1713 C CA . SER A 1 123 ? -14.17036 -13.05278 11.75565 1.000 7.59455 120 SER A CA 1
ATOM 1714 C C . SER A 1 123 ? -14.76378 -11.66791 11.80647 1.000 9.20810 120 SER A C 1
ATOM 1715 O O . SER A 1 123 ? -15.76550 -11.38745 11.17853 1.000 9.85019 120 SER A O 1
ATOM 1723 N N . MET A 1 124 ? -14.14400 -10.79200 12.57643 1.000 9.12502 121 MET A N 1
ATOM 1724 C CA . MET A 1 124 ? -14.60578 -9.42682 12.61684 1.000 8.40748 121 MET A CA 1
ATOM 1725 C C . MET A 1 124 ? -14.32752 -8.72284 11.27938 1.000 10.47226 121 MET A C 1
ATOM 1726 O O . MET A 1 124 ? -15.13686 -7.89558 10.84092 1.000 9.99892 121 MET A O 1
ATOM 1740 N N . SER A 1 125 ? -13.26107 -9.12901 10.58202 1.000 10.52743 122 SER A N 1
ATOM 1741 C CA . SER A 1 125 ? -12.95938 -8.54864 9.27331 1.000 11.25623 122 SER A CA 1
ATOM 1742 C C . SER A 1 125 ? -14.06416 -8.78404 8.26314 1.000 11.09756 122 SER A C 1
ATOM 1743 O O . SER A 1 125 ? -14.22348 -8.00691 7.34716 1.000 12.56073 122 SER A O 1
ATOM 1751 N N . CYS A 1 126 ? -14.79997 -9.88632 8.40239 1.000 10.50976 123 CYS A N 1
ATOM 1752 C CA . CYS A 1 126 ? -15.85102 -10.23416 7.43912 1.000 10.86389 123 CYS A CA 1
ATOM 1753 C C . CYS A 1 126 ? -17.26086 -9.85374 7.88179 1.000 9.79108 123 CYS A C 1
ATOM 1754 O O . CYS A 1 126 ? -18.20879 -10.10600 7.16260 1.000 11.34690 123 CYS A O 1
ATOM 1762 N N . VAL A 1 127 ? -17.39225 -9.17879 9.01260 1.000 9.71055 124 VAL A N 1
ATOM 1763 C CA . VAL A 1 127 ? -18.71740 -8.70645 9.41628 1.000 8.83985 124 VAL A CA 1
ATOM 1764 C C . VAL A 1 127 ? -19.18236 -7.67829 8.38430 1.000 10.13950 124 VAL A C 1
ATOM 1765 O O . VAL A 1 127 ? -18.41296 -6.76959 8.05445 1.000 10.89148 124 VAL A O 1
ATOM 1778 N N . PRO A 1 128 ? -20.40353 -7.80467 7.86650 1.000 8.97195 125 PRO A N 1
ATOM 1779 C CA . PRO A 1 128 ? -20.90790 -6.87814 6.85032 1.000 9.22773 125 PRO A CA 1
ATOM 1780 C C . PRO A 1 128 ? -21.57237 -5.63184 7.40163 1.000 12.04074 125 PRO A C 1
ATOM 1781 O O . PRO A 1 128 ? -21.66672 -5.42996 8.61324 1.000 11.12441 125 PRO A O 1
ATOM 1792 N N . PHE A 1 129 ? -22.01145 -4.79014 6.46727 1.000 11.54509 126 PHE A N 1
ATOM 1793 C CA . PHE A 1 129 ? -22.90619 -3.67918 6.75027 1.000 10.99213 126 PHE A CA 1
ATOM 1794 C C . PHE A 1 129 ? -24.34614 -4.09317 6.48841 1.000 11.26930 126 PHE A C 1
ATOM 1795 O O . PHE A 1 129 ? -24.58764 -5.01891 5.69378 1.000 11.72699 126 PHE A O 1
ATOM 1812 N N . TYR A 1 130 ? -25.30568 -3.42343 7.14188 1.000 10.58400 127 TYR A N 1
ATOM 1813 C CA . TYR A 1 130 ? -26.73042 -3.73982 7.03907 1.000 10.45130 127 TYR A CA 1
ATOM 1814 C C . TYR A 1 130 ? -27.54200 -2.60817 6.42898 1.000 11.89841 127 TYR A C 1
ATOM 1815 O O . TYR A 1 130 ? -27.31201 -1.43553 6.72811 1.000 12.86678 127 TYR A O 1
ATOM 1833 N N . LEU A 1 131 ? -28.52448 -2.98865 5.62717 1.000 10.18185 128 LEU A N 1
ATOM 1834 C CA . LEU A 1 131 ? -29.58325 -2.11046 5.17128 1.000 11.46279 128 LEU A CA 1
ATOM 1835 C C . LEU A 1 131 ? -30.92002 -2.73875 5.54192 1.000 11.77289 128 LEU A C 1
ATOM 1836 O O . LEU A 1 131 ? -31.16117 -3.87607 5.17817 1.000 12.40897 128 LEU A O 1
ATOM 1852 N N . PRO A 1 132 ? -31.79111 -2.01807 6.25439 1.000 13.18090 129 PRO A N 1
ATOM 1853 C CA . PRO A 1 132 ? -33.06094 -2.64572 6.62762 1.000 13.65717 129 PRO A CA 1
ATOM 1854 C C . PRO A 1 132 ? -33.96947 -2.98634 5.45548 1.000 14.59569 129 PRO A C 1
ATOM 1855 O O . PRO A 1 132 ? -33.86906 -2.42765 4.35604 1.000 17.17546 129 PRO A O 1
ATOM 1866 N N . ARG A 1 133 ? -34.86740 -3.92727 5.71025 1.000 14.29722 130 ARG A N 1
ATOM 1867 C CA . ARG A 1 133 ? -35.86603 -4.33455 4.74290 1.000 14.16633 130 ARG A CA 1
ATOM 1868 C C . ARG A 1 133 ? -36.92439 -3.23050 4.59964 1.000 15.87842 130 ARG A C 1
ATOM 1869 O O . ARG A 1 133 ? -37.22392 -2.52418 5.55376 1.000 19.44577 130 ARG A O 1
ATOM 1890 N N . GLY A 1 134 ? -37.47095 -3.09647 3.40390 1.000 21.87081 131 GLY A N 1
ATOM 1891 C CA . GLY A 1 134 ? -38.49789 -2.10414 3.15438 1.000 22.58346 131 GLY A CA 1
ATOM 1892 C C . GLY A 1 134 ? -37.97055 -0.78164 2.61018 1.000 25.34704 131 GLY A C 1
ATOM 1893 O O . GLY A 1 134 ? -36.80033 -0.61945 2.30833 1.000 34.53398 131 GLY A O 1
ATOM 1897 N N . GLU A 1 135 ? -38.89375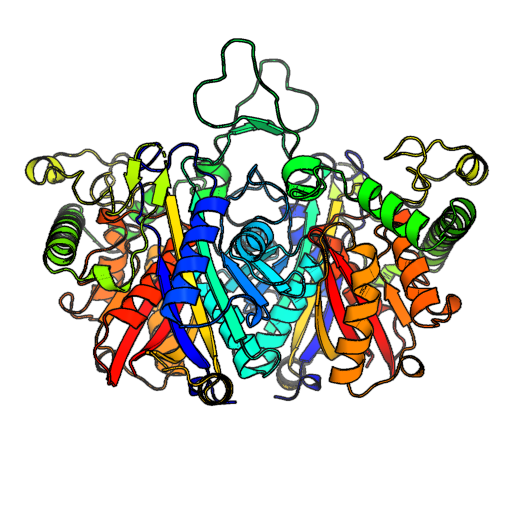 0.15761 2.50308 1.000 32.54747 132 GLU A N 1
ATOM 1898 C CA . GLU A 1 135 ? -38.66251 1.47843 1.93651 1.000 35.50409 132 GLU A CA 1
ATOM 1899 C C . GLU A 1 135 ? -37.43734 2.18678 2.54202 1.000 26.57456 132 GLU A C 1
ATOM 1900 O O . GLU A 1 135 ? -37.41565 2.44773 3.74364 1.000 30.56666 132 GLU A O 1
ATOM 1912 N N . ILE A 1 136 ? -36.42576 2.47301 1.72239 1.000 31.67310 133 ILE A N 1
ATOM 1913 C CA . ILE A 1 136 ? -35.41709 3.47238 2.09815 1.000 24.07466 133 ILE A CA 1
ATOM 1914 C C . ILE A 1 136 ? -36.11561 4.82875 2.23103 1.000 25.47092 133 ILE A C 1
ATOM 1915 O O . ILE A 1 136 ? -36.68310 5.32287 1.25135 1.000 23.74651 133 ILE A O 1
ATOM 1931 N N . PRO A 1 137 ? -36.07640 5.43503 3.42980 1.000 20.39210 134 PRO A N 1
ATOM 1932 C CA . PRO A 1 137 ? -36.79267 6.69043 3.67336 1.000 21.01506 134 PRO A CA 1
ATOM 1933 C C . PRO A 1 137 ? -36.31772 7.85471 2.79609 1.000 16.88021 134 PRO A C 1
ATOM 1934 O O . PRO A 1 137 ? -35.11648 7.99121 2.54615 1.000 15.86430 134 PRO A O 1
ATOM 1945 N N . PHE A 1 138 ? -37.26830 8.68390 2.36511 1.000 17.83458 135 PHE A N 1
ATOM 1946 C CA . PHE A 1 138 ? -36.91971 9.92785 1.71643 1.000 15.46305 135 PHE A CA 1
ATOM 1947 C C . PHE A 1 138 ? -35.87568 10.64300 2.55666 1.000 14.48831 135 PHE A C 1
ATOM 1948 O O . PHE A 1 138 ? -36.00541 10.74010 3.77722 1.000 16.04168 135 PHE A O 1
ATOM 1965 N N . GLY A 1 139 ? -34.82451 11.13551 1.91466 1.000 12.15275 136 GLY A N 1
ATOM 1966 C CA . GLY A 1 139 ? -33.77115 11.81995 2.63416 1.000 13.25299 136 GLY A CA 1
ATOM 1967 C C . GLY A 1 139 ? -32.59053 10.92277 2.96882 1.000 16.68478 136 GLY A C 1
ATOM 1968 O O . GLY A 1 139 ? -31.53323 11.39306 3.39246 1.000 19.12264 136 GLY A O 1
ATOM 1972 N N . GLY A 1 140 ? -32.75956 9.62688 2.75147 1.000 13.75816 137 GLY A N 1
ATOM 1973 C CA . GLY A 1 140 ? -31.67361 8.68177 2.92513 1.000 15.99257 137 GLY A CA 1
ATOM 1974 C C . GLY A 1 140 ? -31.65656 8.00844 4.27602 1.000 19.60699 137 GLY A C 1
ATOM 1975 O O . GLY A 1 140 ? -32.51796 8.24692 5.11563 1.000 19.24258 137 GLY A O 1
ATOM 1979 N N . THR A 1 141 ? -30.67522 7.14468 4.48831 1.000 20.89770 138 THR A N 1
ATOM 1980 C CA . THR A 1 141 ? -30.63591 6.38708 5.72473 1.000 20.22850 138 THR A CA 1
ATOM 1981 C C . THR A 1 141 ? -29.23244 5.87313 5.98176 1.000 21.48473 138 THR A C 1
ATOM 1982 O O . THR A 1 141 ? -28.35111 5.99127 5.12863 1.000 21.21347 138 THR A O 1
ATOM 1993 N N . LYS A 1 142 ? -29.02012 5.31375 7.16749 1.000 18.60699 139 LYS A N 1
ATOM 1994 C CA . LYS A 1 142 ? -27.69427 4.85907 7.53482 1.000 18.72657 139 LYS A CA 1
ATOM 1995 C C . LYS A 1 142 ? -27.46608 3.41645 7.10648 1.000 15.62443 139 LYS A C 1
ATOM 1996 O O . LYS A 1 142 ? -28.29706 2.52001 7.32629 1.000 17.47402 139 LYS A O 1
ATOM 2015 N N . LEU A 1 143 ? -26.35173 3.23302 6.42669 1.000 14.92899 140 LEU A N 1
ATOM 2016 C CA . LEU A 1 143 ? -25.77846 1.93175 6.22540 1.000 13.36172 140 LEU A CA 1
ATOM 2017 C C . LEU A 1 143 ? -25.06987 1.56906 7.53096 1.000 16.40096 140 LEU A C 1
ATOM 2018 O O . LEU A 1 143 ? -24.10344 2.21263 7.93342 1.000 13.77565 140 LEU A O 1
ATOM 2034 N N . ILE A 1 144 ? -25.58104 0.53525 8.19328 1.000 13.30092 141 ILE A N 1
ATOM 2035 C CA . ILE A 1 144 ? -25.18554 0.18061 9.55967 1.000 13.52514 141 ILE A CA 1
ATOM 2036 C C . ILE A 1 144 ? -24.01270 -0.80035 9.59505 1.000 12.36143 141 ILE A C 1
ATOM 2037 O O . ILE A 1 144 ? -23.98741 -1.74922 8.82769 1.000 13.35965 141 ILE A O 1
ATOM 2053 N N . ASP A 1 145 ? -23.04231 -0.55593 10.46959 1.000 10.73282 142 ASP A N 1
ATOM 2054 C CA . ASP A 1 145 ? -21.88855 -1.43908 10.63465 1.000 10.25386 142 ASP A CA 1
ATOM 2055 C C . ASP A 1 145 ? -22.22414 -2.54456 11.63857 1.000 10.52591 142 ASP A C 1
ATOM 2056 O O . ASP A 1 145 ? -22.50962 -2.26740 12.79945 1.000 11.15095 142 ASP A O 1
ATOM 2065 N N . GLY A 1 146 ? -22.20656 -3.79743 11.18533 1.000 9.37865 143 GLY A N 1
ATOM 2066 C CA . GLY A 1 146 ? -22.54493 -4.91111 12.04872 1.000 10.66102 143 GLY A CA 1
ATOM 2067 C C . GLY A 1 146 ? -21.67470 -5.03936 13.28526 1.000 9.55167 143 GLY A C 1
ATOM 2068 O O . GLY A 1 146 ? -22.11721 -5.60026 14.28123 1.000 9.36864 143 GLY A O 1
ATOM 2072 N N . ILE A 1 147 ? -20.44624 -4.52017 13.25473 1.000 8.85572 144 ILE A N 1
ATOM 2073 C CA . ILE A 1 147 ? -19.56487 -4.68251 14.40864 1.000 8.59651 144 ILE A CA 1
ATOM 2074 C C . ILE A 1 147 ? -20.08979 -3.90477 15.63933 1.000 10.56941 144 ILE A C 1
ATOM 2075 O O . ILE A 1 147 ? -20.39317 -4.52047 16.66416 1.000 9.87480 144 ILE A O 1
ATOM 2091 N N . PRO A 1 148 ? -20.27618 -2.57872 15.54653 1.000 8.84376 145 PRO A N 1
ATOM 2092 C CA . PRO A 1 148 ? -20.93147 -1.92524 16.69025 1.000 9.09697 145 PRO A CA 1
ATOM 2093 C C . PRO A 1 148 ? -22.38465 -2.35463 16.86510 1.000 9.54478 145 PRO A C 1
ATOM 2094 O O . PRO A 1 148 ? -22.82203 -2.51126 18.00189 1.000 9.95029 145 PRO A O 1
ATOM 2105 N N . ARG A 1 149 ? -23.13564 -2.54424 15.78600 1.000 7.89271 146 ARG A N 1
ATOM 2106 C CA . ARG A 1 149 ? -24.54739 -2.79520 15.93490 1.000 9.03688 146 ARG A CA 1
ATOM 2107 C C . ARG A 1 149 ? -24.83318 -4.09069 16.67634 1.000 9.84095 146 ARG A C 1
ATOM 2108 O O . ARG A 1 149 ? -25.59718 -4.08291 17.63505 1.000 10.27418 146 ARG A O 1
ATOM 2129 N N . ASP A 1 150 ? -24.26805 -5.20342 16.23482 1.000 8.05473 147 ASP A N 1
ATOM 2130 C CA . ASP A 1 150 ? -24.57961 -6.48673 16.87611 1.000 7.69704 147 ASP A CA 1
ATOM 2131 C C . ASP A 1 150 ? -23.47295 -6.96963 17.82064 1.000 8.03473 147 ASP A C 1
ATOM 2132 O O . ASP A 1 150 ? -23.69240 -7.91708 18.57428 1.000 9.09972 147 ASP A O 1
ATOM 2141 N N . GLY A 1 151 ? -22.29858 -6.32787 17.77854 1.000 8.56035 148 GLY A N 1
ATOM 2142 C CA . GLY A 1 151 ? -21.13163 -6.76013 18.53862 1.000 9.30474 148 GLY A CA 1
ATOM 2143 C C . GLY A 1 151 ? -20.80232 -5.90963 19.74886 1.000 9.23132 148 GLY A C 1
ATOM 2144 O O . GLY A 1 151 ? -20.70241 -6.43945 20.84946 1.000 10.72688 148 GLY A O 1
ATOM 2148 N N . LEU A 1 152 ? -20.62766 -4.59871 19.54571 1.000 9.48095 149 LEU A N 1
ATOM 2149 C CA . LEU A 1 152 ? -19.91620 -3.76947 20.52874 1.000 9.99517 149 LEU A CA 1
ATOM 2150 C C . LEU A 1 152 ? -20.65963 -2.56889 21.13161 1.000 10.78879 149 LEU A C 1
ATOM 2151 O O . LEU A 1 152 ? -20.14840 -2.00264 22.10412 1.000 10.45276 149 LEU A O 1
ATOM 2167 N N . ASN A 1 153 ? -21.83513 -2.19124 20.62095 1.000 9.76762 150 ASN A N 1
ATOM 2168 C CA . ASN A 1 153 ? -22.59142 -1.09451 21.22799 1.000 9.68298 150 ASN A CA 1
ATOM 2169 C C . ASN A 1 153 ? -23.59666 -1.58911 22.24743 1.000 10.72605 150 ASN A C 1
ATOM 2170 O O . ASN A 1 153 ? -24.41143 -2.46365 21.95170 1.000 10.28393 150 ASN A O 1
ATOM 2181 N N . ASP A 1 154 ? -23.55837 -1.03577 23.45474 1.000 11.48104 151 ASP A N 1
ATOM 2182 C CA . ASP A 1 154 ? -24.53691 -1.40900 24.46347 1.000 9.70350 151 ASP A CA 1
ATOM 2183 C C . ASP A 1 154 ? -25.89022 -0.84817 24.10508 1.000 11.65056 151 ASP A C 1
ATOM 2184 O O . ASP A 1 154 ? -26.03224 0.35032 23.88855 1.000 11.13322 151 ASP A O 1
ATOM 2193 N N . VAL A 1 155 ? -26.89729 -1.70270 24.09098 1.000 11.24865 152 VAL A N 1
ATOM 2194 C CA . VAL A 1 155 ? -28.22710 -1.30057 23.67106 1.000 11.61969 152 VAL A CA 1
ATOM 2195 C C . VAL A 1 155 ? -28.86815 -0.32455 24.64362 1.000 12.05606 152 VAL A C 1
ATOM 2196 O O . VAL A 1 155 ? -29.53212 0.62043 24.21220 1.000 15.33208 152 VAL A O 1
ATOM 2209 N N . TYR A 1 156 ? -28.67117 -0.55740 25.93661 1.000 11.78076 153 TYR A N 1
ATOM 2210 C CA . TYR A 1 156 ? -29.43132 0.13129 26.98752 1.000 11.86533 153 TYR A CA 1
ATOM 2211 C C . TYR A 1 156 ? -28.88114 1.54287 27.21221 1.000 14.16793 153 TYR A C 1
ATOM 2212 O O . TYR A 1 156 ? -29.64514 2.48305 27.45072 1.000 17.56622 153 TYR A O 1
ATOM 2230 N N . ASN A 1 157 ? -27.56021 1.68971 27.12490 1.000 11.45994 154 ASN A N 1
ATOM 2231 C CA . ASN A 1 157 ? -26.88735 2.96964 27.34763 1.000 12.03923 154 ASN A CA 1
ATOM 2232 C C . ASN A 1 157 ? -26.49739 3.66071 26.03244 1.000 12.98222 154 ASN A C 1
ATOM 2233 O O . ASN A 1 157 ? -26.11224 4.82168 26.01749 1.000 14.82755 154 ASN A O 1
ATOM 2244 N N . ASP A 1 158 ? -26.57529 2.93160 24.92281 1.000 12.12956 155 ASP A N 1
ATOM 2245 C CA . ASP A 1 158 ? -26.18955 3.42914 23.60350 1.000 11.55979 155 ASP A CA 1
ATOM 2246 C C . ASP A 1 158 ? -24.77892 4.02295 23.59540 1.000 13.56635 155 ASP A C 1
ATOM 2247 O O . ASP A 1 158 ? -24.52866 5.09351 23.03201 1.000 15.48310 155 ASP A O 1
ATOM 2256 N N . ILE A 1 159 ? -23.85358 3.28825 24.21096 1.000 12.16298 156 ILE A N 1
ATOM 2257 C CA . ILE A 1 159 ? -22.42945 3.58242 24.15474 1.000 11.59302 156 ILE A CA 1
ATOM 2258 C C . ILE A 1 159 ? -21.64324 2.29102 23.94544 1.000 10.59879 156 ILE A C 1
ATOM 2259 O O . ILE A 1 159 ? -22.12949 1.18653 24.25353 1.000 11.50461 156 ILE A O 1
ATOM 2275 N N . LEU A 1 160 ? -20.44829 2.43877 23.39305 1.000 10.45524 157 LEU A N 1
ATOM 2276 C CA . LEU A 1 160 ? -19.61744 1.28027 23.08057 1.000 11.04427 157 LEU A CA 1
ATOM 2277 C C . LEU A 1 160 ? -19.06317 0.64204 24.34747 1.000 10.44796 157 LEU A C 1
ATOM 2278 O O . LEU A 1 160 ? -18.96390 1.28384 25.39639 1.000 10.66884 157 LEU A O 1
ATOM 2294 N N . MET A 1 161 ? -18.66379 -0.62441 24.24692 1.000 9.43177 158 MET A N 1
ATOM 2295 C CA . MET A 1 161 ? -18.06855 -1.31574 25.38639 1.000 9.14140 158 MET A CA 1
ATOM 2296 C C . MET A 1 161 ? -16.89386 -0.53359 25.99532 1.000 10.27686 158 MET A C 1
ATOM 2297 O O . MET A 1 161 ? -16.75801 -0.47653 27.21259 1.000 10.03727 158 MET A O 1
ATOM 2311 N N . GLY A 1 162 ? -16.07015 0.09549 25.16688 1.000 10.30789 159 GLY A N 1
ATOM 2312 C CA . GLY A 1 162 ? -14.96039 0.87797 25.69462 1.000 9.39414 159 GLY A CA 1
ATOM 2313 C C . GLY A 1 162 ? -15.39523 2.08559 26.51849 1.000 10.74268 159 GLY A C 1
ATOM 2314 O O . GLY A 1 162 ? -14.72786 2.42256 27.49270 1.000 9.96896 159 GLY A O 1
ATOM 2318 N N . ALA A 1 163 ? -16.50548 2.71616 26.14570 1.000 10.43504 160 ALA A N 1
ATOM 2319 C CA . ALA A 1 163 ? -17.06728 3.80402 26.95100 1.000 10.92799 160 ALA A CA 1
ATOM 2320 C C . ALA A 1 163 ? -17.61560 3.28692 28.28554 1.000 9.55036 160 ALA A C 1
ATOM 2321 O O . ALA A 1 163 ? -17.54061 3.97335 29.30713 1.000 12.08952 160 ALA A O 1
ATOM 2328 N N . CYS A 1 164 ? -18.15921 2.06901 28.29969 1.000 10.36916 161 CYS A N 1
ATOM 2329 C CA . CYS A 1 164 ? -18.55638 1.43406 29.55068 1.000 8.92732 161 CYS A CA 1
ATOM 2330 C C . CYS A 1 164 ? -17.34780 1.20815 30.45448 1.000 11.54142 161 CYS A C 1
ATOM 2331 O O . CYS A 1 164 ? -17.39648 1.38568 31.66844 1.000 10.90367 161 CYS A O 1
ATOM 2339 N N . ALA A 1 165 ? -16.24597 0.76284 29.86123 1.000 9.96967 162 ALA A N 1
ATOM 2340 C CA . ALA A 1 165 ? -15.03236 0.54254 30.61720 1.000 9.98282 162 ALA A CA 1
ATOM 2341 C C . ALA A 1 165 ? -14.48435 1.84443 31.21213 1.000 10.38559 162 ALA A C 1
ATOM 2342 O O . ALA A 1 165 ? -13.98068 1.81642 32.33655 1.000 10.08894 162 ALA A O 1
ATOM 2349 N N . ASP A 1 166 ? -14.60913 2.95088 30.47337 1.000 9.12797 163 ASP A N 1
ATOM 2350 C CA . ASP A 1 166 ? -14.21972 4.27357 30.98152 1.000 11.77695 163 ASP A CA 1
ATOM 2351 C C . ASP A 1 166 ? -15.00300 4.54947 32.26500 1.000 10.71032 163 ASP A C 1
ATOM 2352 O O . ASP A 1 166 ? -14.47794 5.07702 33.25037 1.000 12.35522 163 ASP A O 1
ATOM 2361 N N . LYS A 1 167 ? -16.28972 4.21349 32.24797 1.000 11.85693 164 LYS A N 1
ATOM 2362 C CA . LYS A 1 167 ? -17.14708 4.46739 33.41015 1.000 12.40450 164 LYS A CA 1
ATOM 2363 C C . LYS A 1 167 ? -16.69332 3.66780 34.62748 1.000 11.45603 164 LYS A C 1
ATOM 2364 O O . LYS A 1 167 ? -16.54101 4.19781 35.74274 1.000 11.61066 164 LYS A O 1
ATOM 2383 N N . VAL A 1 168 ? -16.48254 2.37235 34.43856 1.000 10.84773 165 VAL A N 1
ATOM 2384 C CA . VAL A 1 168 ? -15.99921 1.54398 35.52127 1.000 11.19389 165 VAL A CA 1
ATOM 2385 C C . VAL A 1 168 ? -14.63257 2.05640 36.03436 1.000 11.35114 165 VAL A C 1
ATOM 2386 O O . VAL A 1 168 ? -14.39104 2.12476 37.24751 1.000 12.73760 165 VAL A O 1
ATOM 2399 N N . ALA A 1 169 ? -13.73547 2.40666 35.12361 1.000 11.36583 166 ALA A N 1
ATOM 2400 C CA . ALA A 1 169 ? -12.40829 2.86477 35.53569 1.000 13.20482 166 ALA A CA 1
ATOM 2401 C C . ALA A 1 169 ? -12.48633 4.10430 36.44276 1.000 14.07742 166 ALA A C 1
ATOM 2402 O O . ALA A 1 169 ? -11.82928 4.15357 37.48383 1.000 14.70942 166 ALA A O 1
ATOM 2409 N N . LYS A 1 170 ? -13.28900 5.08599 36.05932 1.000 13.25431 167 LYS A N 1
ATOM 2410 C CA . LYS A 1 170 ? -13.36754 6.33609 36.81952 1.000 13.32391 167 LYS A CA 1
ATOM 2411 C C . LYS A 1 170 ? -14.05252 6.07481 38.17416 1.000 16.17562 167 LYS A C 1
ATOM 2412 O O . LYS A 1 170 ? -13.63576 6.59421 39.19618 1.000 17.31646 167 LYS A O 1
ATOM 2431 N N . GLN A 1 171 ? -15.07072 5.22269 38.19551 1.000 12.64769 168 GLN A N 1
ATOM 2432 C CA . GLN A 1 171 ? -15.77517 4.89818 39.43351 1.000 12.59360 168 GLN A CA 1
ATOM 2433 C C . GLN A 1 171 ? -14.86570 4.27202 40.48243 1.000 14.49549 168 GLN A C 1
ATOM 2434 O O . GLN A 1 171 ? -15.01943 4.50053 41.68130 1.000 15.68935 168 GLN A O 1
ATOM 2448 N N . PHE A 1 172 ? -13.92056 3.45499 40.03078 1.000 12.67079 169 PHE A N 1
ATOM 2449 C CA . PHE A 1 172 ? -13.06311 2.69359 40.93849 1.000 12.58588 169 PHE A CA 1
ATOM 2450 C C . PHE A 1 172 ? -11.59454 3.14058 40.92403 1.000 15.02711 169 PHE A C 1
ATOM 2451 O O . PHE A 1 172 ? -10.72461 2.40433 41.39573 1.000 19.60214 169 PHE A O 1
ATOM 2468 N N . ALA A 1 173 ? -11.34443 4.32441 40.38885 1.000 15.46364 170 ALA A N 1
ATOM 2469 C CA . ALA A 1 173 ? -10.01955 4.93506 40.42937 1.000 19.94412 170 ALA A CA 1
ATOM 2470 C C . ALA A 1 173 ? -8.96399 4.03405 39.80763 1.000 21.48884 170 ALA A C 1
ATOM 2471 O O . ALA A 1 173 ? -7.87176 3.85475 40.35487 1.000 21.87938 170 ALA A O 1
ATOM 2478 N N . ILE A 1 174 ? -9.30239 3.46751 38.65665 1.000 14.09219 171 ILE A N 1
ATOM 2479 C CA . ILE A 1 174 ? -8.34858 2.69005 37.87696 1.000 12.86886 171 ILE A CA 1
ATOM 2480 C C . ILE A 1 174 ? -7.81548 3.65434 36.84249 1.000 11.69096 171 ILE A C 1
ATOM 2481 O O . ILE A 1 174 ? -8.48776 3.99363 35.87395 1.000 12.59493 171 ILE A O 1
ATOM 2497 N N . THR A 1 175 ? -6.60406 4.15864 37.07975 1.000 15.10595 172 THR A N 1
ATOM 2498 C CA . THR A 1 175 ? -6.08773 5.29284 36.31846 1.000 13.90512 172 THR A CA 1
ATOM 2499 C C . THR A 1 175 ? -5.58794 4.92804 34.92588 1.000 13.69093 172 THR A C 1
ATOM 2500 O O . THR A 1 175 ? -5.27055 3.75833 34.66576 1.000 13.52839 172 THR A O 1
ATOM 2511 N N . ARG A 1 176 ? -5.53586 5.92406 34.04238 1.000 14.57942 173 ARG A N 1
ATOM 2512 C CA . ARG A 1 176 ? -4.88486 5.81937 32.74190 1.000 14.16225 173 ARG A CA 1
ATOM 2513 C C . ARG A 1 176 ? -3.49427 5.20805 32.87182 1.000 14.15018 173 ARG A C 1
ATOM 2514 O O . ARG A 1 176 ? -3.09481 4.35625 32.07167 1.000 14.64255 173 ARG A O 1
ATOM 2535 N N . GLU A 1 177 ? -2.74779 5.63880 33.88453 1.000 15.78739 174 GLU A N 1
ATOM 2536 C CA . GLU A 1 177 ? -1.37954 5.19153 34.04038 1.000 16.87990 174 GLU A CA 1
ATOM 2537 C C . GLU A 1 177 ? -1.32928 3.71473 34.42762 1.000 15.76442 174 GLU A C 1
ATOM 2538 O O . GLU A 1 177 ? -0.51396 2.96853 33.89127 1.000 13.90140 174 GLU A O 1
ATOM 2550 N N . GLU A 1 178 ? -2.22370 3.28366 35.31684 1.000 14.20433 175 GLU A N 1
ATOM 2551 C CA . GLU A 1 178 ? -2.31316 1.87655 35.69412 1.000 15.06944 175 GLU A CA 1
ATOM 2552 C C . GLU A 1 178 ? -2.72526 1.02868 34.49663 1.000 13.55105 175 GLU A C 1
ATOM 2553 O O . GLU A 1 178 ? -2.19536 -0.07580 34.31270 1.000 12.61119 175 GLU A O 1
ATOM 2565 N N . GLN A 1 179 ? -3.63045 1.54861 33.67384 1.000 12.85447 176 GLN A N 1
ATOM 2566 C CA . GLN A 1 179 ? -4.08851 0.81139 32.49306 1.000 12.27683 176 GLN A CA 1
ATOM 2567 C C . GLN A 1 179 ? -2.95816 0.67344 31.47426 1.000 12.61925 176 GLN A C 1
ATOM 2568 O O . GLN A 1 179 ? -2.80007 -0.37765 30.84530 1.000 11.84388 176 GLN A O 1
ATOM 2582 N N . ASP A 1 180 ? -2.17320 1.73567 31.29993 1.000 12.81185 177 ASP A N 1
ATOM 2583 C CA . ASP A 1 180 ? -1.06109 1.70855 30.35556 1.000 13.98172 177 ASP A CA 1
ATOM 2584 C C . ASP A 1 180 ? 0.05023 0.77319 30.81523 1.000 12.67640 177 ASP A C 1
ATOM 2585 O O . ASP A 1 180 ? 0.63375 0.05893 29.99025 1.000 13.51246 177 ASP A O 1
ATOM 2594 N N . LYS A 1 181 ? 0.33258 0.75972 32.11453 1.000 11.89898 178 LYS A N 1
ATOM 2595 C CA . LYS A 1 181 ? 1.34471 -0.11989 32.67906 1.000 13.66851 178 LYS A CA 1
ATOM 2596 C C . LYS A 1 181 ? 0.92012 -1.57905 32.44689 1.000 12.61556 178 LYS A C 1
ATOM 2597 O O . LYS A 1 181 ? 1.73156 -2.42177 32.07861 1.000 14.35881 178 LYS A O 1
ATOM 2616 N N . TYR A 1 182 ? -0.36168 -1.86717 32.64000 1.000 10.90200 179 TYR A N 1
ATOM 2617 C CA . TYR A 1 182 ? -0.85977 -3.21786 32.42092 1.000 12.85962 179 TYR A CA 1
ATOM 2618 C C . TYR A 1 182 ? -0.77416 -3.58746 30.92986 1.000 12.29805 179 TYR A C 1
ATOM 2619 O O . TYR A 1 182 ? -0.37492 -4.72409 30.58126 1.000 11.82807 179 TYR A O 1
ATOM 2637 N N . ALA A 1 183 ? -1.16451 -2.66773 30.05812 1.000 12.14206 180 ALA A N 1
ATOM 2638 C CA . ALA A 1 183 ? -1.11422 -2.90318 28.60806 1.000 10.87057 180 ALA A CA 1
ATOM 2639 C C . ALA A 1 183 ? 0.32671 -3.21017 28.18392 1.000 14.62087 180 ALA A C 1
ATOM 2640 O O . ALA A 1 183 ? 0.56018 -4.15183 27.42406 1.000 12.61146 180 ALA A O 1
ATOM 2647 N N . ILE A 1 184 ? 1.28353 -2.42915 28.67709 1.000 13.71634 181 ILE A N 1
ATOM 2648 C CA . ILE A 1 184 ? 2.69254 -2.63835 28.32553 1.000 14.26611 181 ILE A CA 1
ATOM 2649 C C . ILE A 1 184 ? 3.12399 -4.03999 28.76675 1.000 13.49309 181 ILE A C 1
ATOM 2650 O O . ILE A 1 184 ? 3.75187 -4.77869 27.99001 1.000 13.47498 181 ILE A O 1
ATOM 2666 N N . LEU A 1 185 ? 2.74302 -4.42335 29.97960 1.000 11.72520 182 LEU A N 1
ATOM 2667 C CA . LEU A 1 185 ? 3.04683 -5.74090 30.51907 1.000 11.35157 182 LEU A CA 1
ATOM 2668 C C . LEU A 1 185 ? 2.44740 -6.83250 29.62559 1.000 11.67171 182 LEU A C 1
ATOM 2669 O O . LEU A 1 185 ? 3.10461 -7.83064 29.33524 1.000 12.10743 182 LEU A O 1
ATOM 2685 N N . SER A 1 186 ? 1.19713 -6.66517 29.21702 1.000 12.31217 183 SER A N 1
ATOM 2686 C CA . SER A 1 186 ? 0.59847 -7.65536 28.33012 1.000 12.09115 183 SER A CA 1
ATOM 2687 C C . SER A 1 186 ? 1.37422 -7.81257 27.01647 1.000 12.73510 183 SER A C 1
ATOM 2688 O O . SER A 1 186 ? 1.65377 -8.94482 26.61480 1.000 11.16678 183 SER A O 1
ATOM 2696 N N . TYR A 1 187 ? 1.69971 -6.70570 26.34221 1.000 12.97071 184 TYR A N 1
ATOM 2697 C CA . TYR A 1 187 ? 2.48810 -6.77394 25.11021 1.000 10.40421 184 TYR A CA 1
ATOM 2698 C C . TYR A 1 187 ? 3.84281 -7.44326 25.34735 1.000 13.24383 184 TYR A C 1
ATOM 2699 O O . TYR A 1 187 ? 4.27652 -8.28356 24.55747 1.000 12.02108 184 TYR A O 1
ATOM 2717 N N . LYS A 1 188 ? 4.50391 -7.10549 26.44336 1.000 13.23684 185 LYS A N 1
ATOM 2718 C CA . LYS A 1 188 ? 5.79268 -7.72780 26.71912 1.000 12.57190 185 LYS A CA 1
ATOM 2719 C C . LYS A 1 188 ? 5.64986 -9.20837 27.03178 1.000 14.72409 185 LYS A C 1
ATOM 2720 O O . LYS A 1 188 ? 6.46042 -10.01920 26.56807 1.000 13.73597 185 LYS A O 1
ATOM 2739 N N . ARG A 1 189 ? 4.62139 -9.57230 27.79418 1.000 12.17289 186 ARG A N 1
ATOM 2740 C CA . ARG A 1 189 ? 4.38064 -10.96411 28.13359 1.000 12.03373 186 ARG A CA 1
ATOM 2741 C C . ARG A 1 189 ? 4.03880 -11.78792 26.89779 1.000 11.57673 186 ARG A C 1
ATOM 2742 O O . ARG A 1 189 ? 4.48578 -12.93948 26.77445 1.000 11.68977 186 ARG A O 1
ATOM 2763 N N . SER A 1 190 ? 3.26394 -11.21832 25.97497 1.000 11.21531 187 SER A N 1
ATOM 2764 C CA . SER A 1 190 ? 2.95221 -11.90383 24.71047 1.000 11.00347 187 SER A CA 1
ATOM 2765 C C . SER A 1 190 ? 4.21461 -12.18130 23.87968 1.000 11.44777 187 SER A C 1
ATOM 2766 O O . SER A 1 190 ? 4.39026 -13.29585 23.36819 1.000 11.82218 187 SER A O 1
ATOM 2774 N N . ALA A 1 191 ? 5.09007 -11.18952 23.75794 1.000 12.59836 188 ALA A N 1
ATOM 2775 C CA . ALA A 1 191 ? 6.29730 -11.33953 22.95124 1.000 14.31845 188 ALA A CA 1
ATOM 2776 C C . ALA A 1 191 ? 7.21060 -12.37643 23.56505 1.000 13.84042 188 ALA A C 1
ATOM 2777 O O . ALA A 1 191 ? 7.77488 -13.20949 22.83941 1.000 14.36522 188 ALA A O 1
ATOM 2784 N N . ALA A 1 192 ? 7.33426 -12.36806 24.88803 1.000 12.58049 189 ALA A N 1
ATOM 2785 C CA . ALA A 1 192 ? 8.18721 -13.32576 25.59210 1.000 14.32186 189 ALA A CA 1
ATOM 2786 C C . ALA A 1 192 ? 7.65230 -14.74879 25.44337 1.000 14.85309 189 ALA A C 1
ATOM 2787 O O . ALA A 1 192 ? 8.40755 -15.70287 25.23788 1.000 14.81769 189 ALA A O 1
ATOM 2794 N N . ALA A 1 193 ? 6.33772 -14.89864 25.54799 1.000 12.32498 190 ALA A N 1
ATOM 2795 C CA . ALA A 1 193 ? 5.73254 -16.21137 25.36825 1.000 15.01976 190 ALA A CA 1
ATOM 2796 C C . ALA A 1 193 ? 5.95230 -16.75082 23.95395 1.000 12.06055 190 ALA A C 1
ATOM 2797 O O . ALA A 1 193 ? 6.24191 -17.94584 23.79262 1.000 12.22038 190 ALA A O 1
ATOM 2804 N N . TRP A 1 194 ? 5.78458 -15.90865 22.94055 1.000 12.89462 191 TRP A N 1
ATOM 2805 C CA . TRP A 1 194 ? 6.01475 -16.33029 21.56805 1.000 12.13848 191 TRP A CA 1
ATOM 2806 C C . TRP A 1 194 ? 7.47952 -16.78537 21.42685 1.000 14.91462 191 TRP A C 1
ATOM 2807 O O . TRP A 1 194 ? 7.73935 -17.89950 20.95857 1.000 15.22197 191 TRP A O 1
ATOM 2828 N N . LYS A 1 195 ? 8.41716 -15.97540 21.90404 1.000 13.95123 192 LYS A N 1
ATOM 2829 C CA . LYS A 1 195 ? 9.84392 -16.32885 21.80988 1.000 16.06621 192 LYS A CA 1
ATOM 2830 C C . LYS A 1 195 ? 10.17143 -17.63557 22.53578 1.000 13.15956 192 LYS A C 1
ATOM 2831 O O . LYS A 1 195 ? 11.05807 -18.40482 22.10702 1.000 17.18037 192 LYS A O 1
ATOM 2850 N N . GLU A 1 196 ? 9.49766 -17.90019 23.63997 1.000 14.73905 193 GLU A N 1
ATOM 2851 C CA . GLU A 1 196 ? 9.78650 -19.06265 24.44870 1.000 12.95682 19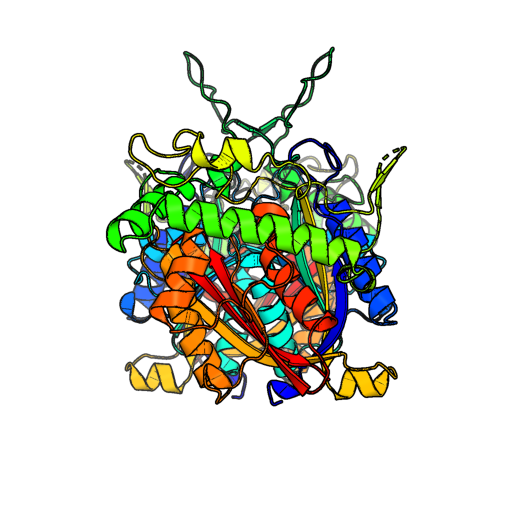3 GLU A CA 1
ATOM 2852 C C . GLU A 1 196 ? 9.10265 -20.35028 23.96992 1.000 12.56660 193 GLU A C 1
ATOM 2853 O O . GLU A 1 196 ? 9.26513 -21.39009 24.57998 1.000 13.93180 193 GLU A O 1
ATOM 2865 N N . GLY A 1 197 ? 8.33310 -20.26213 22.88466 1.000 12.64276 194 GLY A N 1
ATOM 2866 C CA . GLY A 1 197 ? 7.62116 -21.41156 22.32710 1.000 13.47023 194 GLY A CA 1
ATOM 2867 C C . GLY A 1 197 ? 6.36094 -21.84936 23.05024 1.000 13.13722 194 GLY A C 1
ATOM 2868 O O . GLY A 1 197 ? 5.86097 -22.95036 22.83100 1.000 13.99854 194 GLY A O 1
ATOM 2872 N N . ILE A 1 198 ? 5.85455 -20.97581 23.91227 1.000 13.00150 195 ILE A N 1
ATOM 2873 C CA . ILE A 1 198 ? 4.68594 -21.25772 24.73187 1.000 13.99954 195 ILE A CA 1
ATOM 2874 C C . ILE A 1 198 ? 3.46737 -21.66443 23.90176 1.000 13.93900 195 ILE A C 1
ATOM 2875 O O . ILE A 1 198 ? 2.67850 -22.52341 24.31494 1.000 17.00229 195 ILE A O 1
ATOM 2891 N N . PHE A 1 199 ? 3.31885 -21.05548 22.73573 1.000 13.21415 196 PHE A N 1
ATOM 2892 C CA . PHE A 1 199 ? 2.13638 -21.30000 21.90631 1.000 16.24475 196 PHE A CA 1
ATOM 2893 C C . PHE A 1 199 ? 2.32644 -22.39891 20.86075 1.000 19.02328 196 PHE A C 1
ATOM 2894 O O . PHE A 1 199 ? 1.43900 -22.64231 20.05077 1.000 16.23946 196 PHE A O 1
ATOM 2911 N N . ALA A 1 200 ? 3.46072 -23.09849 20.89325 1.000 14.82738 197 ALA A N 1
ATOM 2912 C CA . ALA A 1 200 ? 3.75128 -24.06238 19.84564 1.000 17.16500 197 ALA A CA 1
ATOM 2913 C C . ALA A 1 200 ? 2.81834 -25.25907 19.91437 1.000 17.89405 197 ALA A C 1
ATOM 2914 O O . ALA A 1 200 ? 2.46725 -25.82063 18.88799 1.000 19.89299 197 ALA A O 1
ATOM 2921 N N . LYS A 1 201 ? 2.42571 -25.64193 21.12057 1.000 17.61401 198 LYS A N 1
ATOM 2922 C CA . LYS A 1 201 ? 1.52394 -26.77930 21.29000 1.000 20.08239 198 LYS A CA 1
ATOM 2923 C C . LYS A 1 201 ? 0.11111 -26.44513 20.82037 1.000 19.89838 198 LYS A C 1
ATOM 2924 O O . LYS A 1 201 ? -0.60746 -27.32355 20.34807 1.000 22.24416 198 LYS A O 1
ATOM 2943 N N . GLU A 1 202 ? -0.28390 -25.18229 20.90787 1.000 16.01175 199 GLU A N 1
ATOM 2944 C CA . GLU A 1 202 ? -1.71578 -24.88132 20.71195 1.000 13.76227 199 GLU A CA 1
ATOM 2945 C C . GLU A 1 202 ? -2.04425 -24.30251 19.32978 1.000 15.04173 199 GLU A C 1
ATOM 2946 O O . GLU A 1 202 ? -3.19489 -24.34178 18.91154 1.000 14.62319 199 GLU A O 1
ATOM 2958 N N . ILE A 1 203 ? -1.06301 -23.78555 18.60349 1.000 11.50341 200 ILE A N 1
ATOM 2959 C CA . ILE A 1 203 ? -1.27835 -23.14220 17.31722 1.000 12.53166 200 ILE A CA 1
ATOM 2960 C C . ILE A 1 203 ? -1.29510 -24.12221 16.15877 1.000 15.28258 200 ILE A C 1
ATOM 2961 O O . ILE A 1 203 ? -0.42640 -25.00223 16.06732 1.000 16.19854 200 ILE A O 1
ATOM 2977 N N . ILE A 1 204 ? -2.24563 -23.94086 15.24911 1.000 15.58675 201 ILE A N 1
ATOM 2978 C CA . ILE A 1 204 ? -2.17260 -24.54945 13.92724 1.000 15.72741 201 ILE A CA 1
ATOM 2979 C C . ILE A 1 204 ? -2.09952 -23.43550 12.89075 1.000 20.43267 201 ILE A C 1
ATOM 2980 O O . ILE A 1 204 ? -2.81231 -22.44356 12.97461 1.000 18.27430 201 ILE A O 1
ATOM 2996 N N . PRO A 1 205 ? -1.18341 -23.54835 11.92712 1.000 14.26027 202 PRO A N 1
ATOM 2997 C CA . PRO A 1 205 ? -1.05482 -22.53530 10.87598 1.000 16.99591 202 PRO A CA 1
ATOM 2998 C C . PRO A 1 205 ? -2.09520 -22.69254 9.77261 1.000 15.24915 202 PRO A C 1
ATOM 2999 O O . PRO A 1 205 ? -2.68652 -23.77309 9.63856 1.000 19.74968 202 PRO A O 1
ATOM 3010 N N . LEU A 1 206 ? -2.27862 -21.62042 9.00504 1.000 16.16294 203 LEU A N 1
ATOM 3011 C CA . LEU A 1 206 ? -3.19677 -21.57099 7.87377 1.000 21.35357 203 LEU A CA 1
ATOM 3012 C C . LEU A 1 206 ? -2.54287 -20.98182 6.63614 1.000 21.36312 203 LEU A C 1
ATOM 3013 O O . LEU A 1 206 ? -1.82315 -19.98258 6.72248 1.000 24.08102 203 LEU A O 1
ATOM 3029 N N . GLU A 1 207 ? -2.83663 -21.57532 5.48262 1.000 24.20939 204 GLU A N 1
ATOM 3030 C CA . GLU A 1 207 ? -2.49302 -20.96482 4.20488 1.000 31.09092 204 GLU A CA 1
ATOM 3031 C C . GLU A 1 207 ? -3.64598 -20.09087 3.72752 1.000 30.52985 204 GLU A C 1
ATOM 3032 O O . GLU A 1 207 ? -4.79284 -20.52707 3.70563 1.000 32.37049 204 GLU A O 1
ATOM 3044 N N . VAL A 1 208 ? -3.32460 -18.85680 3.35745 1.000 32.23968 205 VAL A N 1
ATOM 3045 C CA . VAL A 1 208 ? -4.32178 -17.88595 2.92286 1.000 34.95400 205 VAL A CA 1
ATOM 3046 C C . VAL A 1 208 ? -3.97917 -17.40535 1.52259 1.000 30.58720 205 VAL A C 1
ATOM 3047 O O . VAL A 1 208 ? -2.89818 -16.86227 1.30281 1.000 37.08716 205 VAL A O 1
ATOM 3060 N N . THR A 1 214 ? -0.25552 -16.18465 -2.11448 1.000 39.07232 211 THR A N 1
ATOM 3061 C CA . THR A 1 214 ? -0.50437 -17.14339 -1.04124 1.000 43.84963 211 THR A CA 1
ATOM 3062 C C . THR A 1 214 ? 0.48594 -16.98620 0.10975 1.000 44.94725 211 THR A C 1
ATOM 3063 O O . THR A 1 214 ? 1.70009 -16.95700 -0.10814 1.000 44.58151 211 THR A O 1
ATOM 3073 N N . ILE A 1 215 ? -0.03877 -16.90430 1.33305 1.000 39.14769 212 ILE A N 1
ATOM 3074 C CA . ILE A 1 215 ? 0.79538 -16.74385 2.52577 1.000 40.03822 212 ILE A CA 1
ATOM 3075 C C . ILE A 1 215 ? 0.49595 -17.80975 3.56863 1.000 33.76544 212 ILE A C 1
ATOM 3076 O O . ILE A 1 215 ? -0.60086 -18.34898 3.61191 1.000 34.20406 212 ILE A O 1
ATOM 3092 N N . THR A 1 216 ? 1.48279 -18.10360 4.40750 1.000 29.53119 213 THR A N 1
ATOM 3093 C CA . THR A 1 216 ? 1.27129 -18.96302 5.56339 1.000 30.22664 213 THR A CA 1
ATOM 3094 C C . THR A 1 216 ? 1.19471 -18.09079 6.80696 1.000 26.52856 213 THR A C 1
ATOM 3095 O O . THR A 1 216 ? 2.11224 -17.32832 7.08868 1.000 25.84143 213 THR A O 1
ATOM 3106 N N . VAL A 1 217 ? 0.08971 -18.20123 7.53785 1.000 22.74288 214 VAL A N 1
ATOM 3107 C CA . VAL A 1 217 ? -0.09678 -17.43906 8.77476 1.000 19.04386 214 VAL A CA 1
ATOM 3108 C C . VAL A 1 217 ? 0.13487 -18.40093 9.93027 1.000 17.15470 214 VAL A C 1
ATOM 3109 O O . VAL A 1 217 ? -0.60153 -19.38702 10.09494 1.000 17.42182 214 VAL A O 1
ATOM 3122 N N . GLU A 1 218 ? 1.18514 -18.16451 10.70405 1.000 18.13883 215 GLU A N 1
ATOM 3123 C CA . GLU A 1 218 ? 1.55280 -19.10774 11.75263 1.000 17.76378 215 GLU A CA 1
ATOM 3124 C C . GLU A 1 218 ? 1.78746 -18.44963 13.09399 1.000 15.81569 215 GLU A C 1
ATOM 3125 O O . GLU A 1 218 ? 2.03015 -19.14040 14.08024 1.000 17.05056 215 GLU A O 1
ATOM 3137 N N . GLU A 1 219 ? 1.68341 -17.12545 13.12582 1.000 17.05064 216 GLU A N 1
ATOM 3138 C CA . GLU A 1 219 ? 1.94931 -16.35234 14.31816 1.000 14.20250 216 GLU A CA 1
ATOM 3139 C C . GLU A 1 219 ? 0.83896 -15.31864 14.57556 1.000 11.85936 216 GLU A C 1
ATOM 3140 O O . GLU A 1 219 ? 0.32999 -14.73376 13.63339 1.000 13.30552 216 GLU A O 1
ATOM 3152 N N . ASP A 1 220 ? 0.51082 -15.08882 15.84978 1.000 11.76565 217 ASP A N 1
ATOM 3153 C CA . ASP A 1 220 ? -0.39816 -13.98408 16.22875 1.000 12.20819 217 ASP A CA 1
ATOM 3154 C C . ASP A 1 220 ? 0.11315 -12.66322 15.67092 1.000 14.23799 217 ASP A C 1
ATOM 3155 O O . ASP A 1 220 ? 1.28620 -12.31360 15.88373 1.000 15.07826 217 ASP A O 1
ATOM 3164 N N . GLU A 1 221 ? -0.73518 -11.93268 14.96284 1.000 12.08147 218 GLU A N 1
ATOM 3165 C CA . GLU A 1 221 ? -0.31671 -10.74136 14.23222 1.000 11.13130 218 GLU A CA 1
ATOM 3166 C C . GLU A 1 221 ? -0.27846 -9.47307 15.09573 1.000 13.85205 218 GLU A C 1
ATOM 3167 O O . GLU A 1 221 ? 0.44928 -8.52604 14.78583 1.000 14.61734 218 GLU A O 1
ATOM 3179 N N . GLU A 1 222 ? -1.05092 -9.44107 16.17797 1.000 12.40971 219 GLU A N 1
ATOM 3180 C CA . GLU A 1 222 ? -1.29375 -8.19658 16.89218 1.000 13.00759 219 GLU A CA 1
ATOM 3181 C C . GLU A 1 222 ? -0.14840 -7.75565 17.79954 1.000 13.91783 219 GLU A C 1
ATOM 3182 O O . GLU A 1 222 ? 0.04683 -6.54263 17.99940 1.000 12.82964 219 GLU A O 1
ATOM 3194 N N . TYR A 1 223 ? 0.59569 -8.69834 18.37171 1.000 12.58273 220 TYR A N 1
ATOM 3195 C CA . TYR A 1 223 ? 1.40446 -8.33672 19.53454 1.000 12.64535 220 TYR A CA 1
ATOM 3196 C C . TYR A 1 223 ? 2.66113 -7.54486 19.16533 1.000 14.06259 220 TYR A C 1
ATOM 3197 O O . TYR A 1 223 ? 3.25638 -6.92231 20.05019 1.000 15.46419 220 TYR A O 1
ATOM 3215 N N . LYS A 1 224 ? 3.00427 -7.52026 17.87832 1.000 15.19048 221 LYS A N 1
ATOM 3216 C CA . LYS A 1 224 ? 4.12846 -6.70733 17.41549 1.000 18.14628 221 LYS A CA 1
ATOM 3217 C C . LYS A 1 224 ? 3.70099 -5.29859 17.01187 1.000 22.36970 221 LYS A C 1
ATOM 3218 O O . LYS A 1 224 ? 4.54479 -4.45752 16.70605 1.000 21.37068 221 LYS A O 1
ATOM 3237 N N . LYS A 1 225 ? 2.39679 -5.03713 17.02830 1.000 17.41636 222 LYS A N 1
ATOM 3238 C CA . LYS A 1 225 ? 1.85202 -3.74698 16.62778 1.000 15.75911 222 LYS A CA 1
ATOM 3239 C C . LYS A 1 225 ? 1.76591 -2.85924 17.86066 1.000 19.54233 222 LYS A C 1
ATOM 3240 O O . LYS A 1 225 ? 0.68321 -2.61016 18.38697 1.000 15.74467 222 LYS A O 1
ATOM 3259 N N . VAL A 1 226 ? 2.93026 -2.39970 18.31737 1.000 17.22825 223 VAL A N 1
ATOM 3260 C CA . VAL A 1 226 ? 3.05632 -1.65083 19.55780 1.000 16.39981 223 VAL A CA 1
ATOM 3261 C C . VAL A 1 226 ? 4.24038 -0.68517 19.46940 1.000 19.55438 223 VAL A C 1
ATOM 3262 O O . VAL A 1 226 ? 5.25823 -0.97450 18.82902 1.000 19.59731 223 VAL A O 1
ATOM 3275 N N . ASN A 1 227 ? 4.07325 0.46551 20.11206 1.000 18.31510 224 ASN A N 1
ATOM 3276 C CA . ASN A 1 227 ? 5.15588 1.43687 20.30697 1.000 18.91338 224 ASN A CA 1
ATOM 3277 C C . ASN A 1 227 ? 5.05740 1.87962 21.74750 1.000 20.21378 224 ASN A C 1
ATOM 3278 O O . ASN A 1 227 ? 4.17284 2.64274 22.10756 1.000 18.55263 224 ASN A O 1
ATOM 3289 N N . PHE A 1 228 ? 5.95588 1.38888 22.57489 1.000 18.15489 225 PHE A N 1
ATOM 3290 C CA . PHE A 1 228 ? 5.84688 1.60637 24.00480 1.000 21.43146 225 PHE A CA 1
ATOM 3291 C C . PHE A 1 228 ? 5.94291 3.10138 24.36061 1.000 22.95321 225 PHE A C 1
ATOM 3292 O O . PHE A 1 228 ? 5.25366 3.57187 25.26649 1.000 21.83353 225 PHE A O 1
ATOM 3309 N N . GLU A 1 229 ? 6.74477 3.86060 23.62296 1.000 24.62272 226 GLU A N 1
ATOM 3310 C CA . GLU A 1 229 ? 6.94341 5.25836 23.99027 1.000 25.20860 226 GLU A CA 1
ATOM 3311 C C . GLU A 1 229 ? 5.71019 6.07750 23.65903 1.000 24.42167 226 GLU A C 1
ATOM 3312 O O . GLU A 1 229 ? 5.46456 7.11518 24.27141 1.000 23.66324 226 GLU A O 1
ATOM 3324 N N . LYS A 1 230 ? 4.92483 5.60485 22.69291 1.000 21.18313 227 LYS A N 1
ATOM 3325 C CA . LYS A 1 230 ? 3.74444 6.31676 22.22856 1.000 20.34945 227 LYS A CA 1
ATOM 3326 C C . LYS A 1 230 ? 2.52621 6.07780 23.13406 1.000 19.60687 227 LYS A C 1
ATOM 3327 O O . LYS A 1 230 ? 1.60010 6.88974 23.17285 1.000 20.99939 227 LYS A O 1
ATOM 3346 N N . ILE A 1 231 ? 2.54280 4.96527 23.85917 1.000 18.05400 228 ILE A N 1
ATOM 3347 C CA . ILE A 1 231 ? 1.38131 4.54321 24.64936 1.000 20.07299 228 ILE A CA 1
ATOM 3348 C C . ILE A 1 231 ? 0.89603 5.62517 25.63249 1.000 18.91738 228 ILE A C 1
ATOM 3349 O O . ILE A 1 231 ? -0.29139 5.95567 25.63883 1.000 18.88526 228 ILE A O 1
ATOM 3365 N N . PRO A 1 232 ? 1.79940 6.20723 26.44045 1.000 19.63460 229 PRO A N 1
ATOM 3366 C CA . PRO A 1 232 ? 1.33556 7.29722 27.32415 1.000 20.57735 229 PRO A CA 1
ATOM 3367 C C . PRO A 1 232 ? 0.96244 8.60083 26.59586 1.000 20.78948 229 PRO A C 1
ATOM 3368 O O . PRO A 1 232 ? 0.42194 9.50261 27.23749 1.000 24.64451 229 PRO A O 1
ATOM 3379 N N . LYS A 1 233 ? 1.18912 8.69873 25.28932 1.000 22.08725 230 LYS A N 1
ATOM 3380 C CA . LYS A 1 233 ? 0.86472 9.91839 24.55440 1.000 24.04941 230 LYS A CA 1
ATOM 3381 C C . LYS A 1 233 ? -0.50263 9.88525 23.88529 1.000 20.85637 230 LYS A C 1
ATOM 3382 O O . LYS A 1 233 ? -0.97486 10.90053 23.37103 1.000 23.48303 230 LYS A O 1
ATOM 3401 N N . LEU A 1 234 ? -1.15055 8.71929 23.86516 1.000 19.37195 231 LEU A N 1
ATOM 3402 C CA . LEU A 1 234 ? -2.38765 8.58634 23.10900 1.000 19.18070 231 LEU A CA 1
ATOM 3403 C C . LEU A 1 234 ? -3.52754 9.36805 23.73127 1.000 13.64123 231 LEU A C 1
ATOM 3404 O O . LEU A 1 234 ? -3.55681 9.58254 24.94362 1.000 18.36025 231 LEU A O 1
ATOM 3420 N N . LYS A 1 235 ? -4.47326 9.74959 22.88927 1.000 16.92827 232 LYS A N 1
ATOM 3421 C CA . LYS A 1 235 ? -5.70568 10.37248 23.34350 1.000 19.72774 232 LYS A CA 1
ATOM 3422 C C . LYS A 1 235 ? -6.69630 9.28145 23.74940 1.000 19.46656 232 LYS A C 1
ATOM 3423 O O . LYS A 1 235 ? -6.56878 8.13563 23.30880 1.000 19.28848 232 LYS A O 1
ATOM 3442 N N . PRO A 1 236 ? -7.67441 9.62553 24.59262 1.000 16.89711 233 PRO A N 1
ATOM 3443 C CA . PRO A 1 236 ? -8.74393 8.66152 24.88091 1.000 15.06247 233 PRO A CA 1
ATOM 3444 C C . PRO A 1 236 ? -9.44405 8.22481 23.59161 1.000 16.01465 233 PRO A C 1
ATOM 3445 O O . PRO A 1 236 ? -9.66067 9.02769 22.68229 1.000 17.89809 233 PRO A O 1
ATOM 3456 N N . ALA A 1 237 ? -9.81413 6.94249 23.51805 1.000 15.17931 234 ALA A N 1
ATOM 3457 C CA . ALA A 1 237 ? -10.43567 6.37183 22.32176 1.000 14.92420 234 ALA A CA 1
ATOM 3458 C C . ALA A 1 237 ? -11.96329 6.38132 22.31680 1.000 12.43766 234 ALA A C 1
ATOM 3459 O O . ALA A 1 237 ? -12.56233 6.26200 21.25087 1.000 17.15285 234 ALA A O 1
ATOM 3466 N N . PHE A 1 238 ? -12.58769 6.51076 23.49147 1.000 12.35790 235 PHE A N 1
ATOM 3467 C CA . PHE A 1 238 ? -14.02510 6.30367 23.60325 1.000 13.65668 235 PHE A CA 1
ATOM 3468 C C . PHE A 1 238 ? -14.82277 7.47952 24.16260 1.000 14.03111 235 PHE A C 1
ATOM 3469 O O . PHE A 1 238 ? -15.95070 7.69885 23.73156 1.000 16.86952 235 PHE A O 1
ATOM 3486 N N . THR A 1 239 ? -14.24564 8.20636 25.12038 1.000 14.77299 236 THR A N 1
ATOM 3487 C CA . THR A 1 239 ? -14.92787 9.36094 25.70785 1.000 15.57405 236 THR A CA 1
ATOM 3488 C C . THR A 1 239 ? -13.91914 10.49967 25.89054 1.000 18.18900 236 THR A C 1
ATOM 3489 O O . THR A 1 239 ? -12.73149 10.25741 26.05132 1.000 16.31490 236 THR A O 1
ATOM 3500 N N . SER A 1 240 ? -14.41171 11.73707 25.86948 1.000 22.50362 237 SER A N 1
ATOM 3501 C CA . SER A 1 240 ? -13.53166 12.90323 25.87912 1.000 21.34500 237 SER A CA 1
ATOM 3502 C C . SER A 1 240 ? -12.63738 12.96486 27.11484 1.000 21.59014 237 SER A C 1
ATOM 3503 O O . SER A 1 240 ? -11.46489 13.31959 27.01485 1.000 26.47352 237 SER A O 1
ATOM 3511 N N . GLU A 1 241 ? -13.17864 12.61274 28.27173 1.000 21.20972 238 GLU A N 1
ATOM 3512 C CA . GLU A 1 241 ? -12.40616 12.62169 29.50748 1.000 26.56455 238 GLU A CA 1
ATOM 3513 C C . GLU A 1 241 ? -12.01484 11.20535 29.93900 1.000 25.30194 238 GLU A C 1
ATOM 3514 O O . GLU A 1 241 ? -11.84925 10.93489 31.12198 1.000 24.47890 238 GLU A O 1
ATOM 3526 N N . GLY A 1 242 ? -11.86528 10.30565 28.97245 1.000 19.46939 239 GLY A N 1
ATOM 3527 C CA . GLY A 1 242 ? -11.68524 8.89603 29.28362 1.000 16.73381 239 GLY A CA 1
ATOM 3528 C C . GLY A 1 242 ? -10.25355 8.50054 29.55885 1.000 17.63466 239 GLY A C 1
ATOM 3529 O O . GLY A 1 242 ? -9.32707 9.28758 29.35890 1.000 19.54060 239 GLY A O 1
ATOM 3533 N N . SER A 1 243 ? -10.08433 7.26256 30.02645 1.000 15.76547 240 SER A N 1
ATOM 3534 C CA . SER A 1 243 ? -8.77876 6.68650 30.32860 1.000 12.46234 240 SER A CA 1
ATOM 3535 C C . SER A 1 243 ? -8.42419 5.53077 29.38765 1.000 12.44218 240 SER A C 1
ATOM 3536 O O . SER A 1 243 ? -7.25959 5.15747 29.26834 1.000 12.90034 240 SER A O 1
ATOM 3544 N N . VAL A 1 244 ? -9.43348 4.96841 28.73253 1.000 13.06918 241 VAL A N 1
ATOM 3545 C CA . VAL A 1 244 ? -9.22126 3.86523 27.80327 1.000 13.17668 241 VAL A CA 1
ATOM 3546 C C . VAL A 1 244 ? -8.73018 4.39681 26.45877 1.000 11.80040 241 VAL A C 1
ATOM 3547 O O . VAL A 1 244 ? -9.31171 5.32739 25.90182 1.000 12.29359 241 VAL A O 1
ATOM 3560 N N . THR A 1 245 ? -7.67665 3.77928 25.92900 1.000 13.30247 242 THR A N 1
ATOM 3561 C CA . THR A 1 245 ? -7.10263 4.16578 24.64158 1.000 10.89237 242 THR A CA 1
ATOM 3562 C C . THR A 1 245 ? -7.02758 2.99441 23.68290 1.000 13.86516 242 THR A C 1
ATOM 3563 O O . THR A 1 245 ? -7.28557 1.84951 24.08031 1.000 12.58252 242 THR A O 1
ATOM 3574 N N . ALA A 1 246 ? -6.66163 3.26607 22.43061 1.000 12.03978 243 ALA A N 1
ATOM 3575 C CA . ALA A 1 246 ? -6.45598 2.17492 21.48165 1.000 12.99981 243 ALA A CA 1
ATOM 3576 C C . ALA A 1 246 ? -5.37962 1.19440 21.97801 1.000 12.91668 243 ALA A C 1
ATOM 3577 O O . ALA A 1 246 ? -5.44650 -0.00288 21.68201 1.000 13.79047 243 ALA A O 1
ATOM 3584 N N . ALA A 1 247 ? -4.37427 1.66389 22.71265 1.000 12.63269 244 ALA A N 1
ATOM 3585 C CA . ALA A 1 247 ? -3.33116 0.76846 23.18729 1.000 11.59308 244 ALA A CA 1
ATOM 3586 C C . ALA A 1 247 ? -3.72513 -0.08503 24.39453 1.000 12.97020 244 ALA A C 1
ATOM 3587 O O . ALA A 1 247 ? -3.26630 -1.23197 24.50955 1.000 12.96833 244 ALA A O 1
ATOM 3594 N N . ASN A 1 248 ? -4.56941 0.43950 25.29439 1.000 11.73496 245 ASN A N 1
ATOM 3595 C CA . ASN A 1 248 ? -4.89723 -0.31106 26.50552 1.000 10.95678 245 ASN A CA 1
ATOM 3596 C C . ASN A 1 248 ? -6.29757 -0.97779 26.43598 1.000 10.25754 245 ASN A C 1
ATOM 3597 O O . ASN A 1 248 ? -6.73976 -1.57043 27.41614 1.000 11.33028 245 ASN A O 1
ATOM 3608 N N . ALA A 1 249 ? -6.90932 -0.93479 25.24772 1.000 9.99967 246 ALA A N 1
ATOM 3609 C CA . ALA A 1 249 ? -8.14886 -1.65175 24.93640 1.000 9.68823 246 ALA A CA 1
ATOM 3610 C C . ALA A 1 249 ? -7.83833 -2.86537 24.07060 1.000 10.98754 246 ALA A C 1
ATOM 3611 O O . ALA A 1 249 ? -6.88375 -2.85088 23.27941 1.000 10.68047 246 ALA A O 1
ATOM 3618 N N . SER A 1 250 ? -8.65915 -3.90832 24.16345 1.000 10.23116 247 SER A N 1
ATOM 3619 C CA . SER A 1 250 ? -8.54480 -4.96883 23.17518 1.000 9.83163 247 SER A CA 1
ATOM 3620 C C . SER A 1 250 ? -8.80441 -4.42236 21.76294 1.000 10.47527 247 SER A C 1
ATOM 3621 O O . SER A 1 250 ? -9.39199 -3.35704 21.59198 1.000 10.22452 247 SER A O 1
ATOM 3629 N N . THR A 1 251 ? -8.27845 -5.13203 20.76674 1.000 9.96055 248 THR A N 1
ATOM 3630 C CA . THR A 1 251 ? -8.40305 -4.78917 19.37252 1.000 10.47450 248 THR A CA 1
ATOM 3631 C C . THR A 1 251 ? -9.47953 -5.64376 18.70060 1.000 10.56966 248 THR A C 1
ATOM 3632 O O . THR A 1 251 ? -10.00843 -6.57429 19.31807 1.000 9.59025 248 THR A O 1
ATOM 3643 N N . LEU A 1 252 ? -9.79068 -5.32503 17.44668 1.000 10.68388 249 LEU A N 1
ATOM 3644 C CA . LEU A 1 252 ? -10.67997 -6.11099 16.58748 1.000 10.17748 249 LEU A CA 1
ATOM 3645 C C . LEU A 1 252 ? -9.84478 -7.15694 15.84915 1.000 10.86977 249 LEU A C 1
ATOM 3646 O O . LEU A 1 252 ? -8.80876 -6.82396 15.28005 1.000 10.81822 249 LEU A O 1
ATOM 3662 N N . ASN A 1 253 ? -10.29395 -8.40506 15.82768 1.000 8.59458 250 ASN A N 1
ATOM 3663 C CA . ASN A 1 253 ? -9.47184 -9.50936 15.31149 1.000 8.91515 250 ASN A CA 1
ATOM 3664 C C . ASN A 1 253 ? -10.29037 -10.67852 14.77670 1.000 8.76928 250 ASN A C 1
ATOM 3665 O O . ASN A 1 253 ? -11.51487 -10.73185 14.95437 1.000 8.71464 250 ASN A O 1
ATOM 3676 N N . ASP A 1 254 ? -9.57703 -11.60194 14.12599 1.000 8.26603 251 ASP A N 1
ATOM 3677 C CA . ASP A 1 254 ? -10.10674 -12.83479 13.53043 1.000 10.20309 251 ASP A CA 1
ATOM 3678 C C . ASP A 1 254 ? -9.40480 -14.05008 14.10168 1.000 8.74796 251 ASP A C 1
ATOM 3679 O O . ASP A 1 254 ? -8.18681 -14.05037 14.23675 1.000 9.88740 251 ASP A O 1
ATOM 3688 N N . GLY A 1 255 ? -10.15342 -15.09532 14.42443 1.000 8.01369 252 GLY A N 1
ATOM 3689 C CA . GLY A 1 255 ? -9.54963 -16.32482 14.91467 1.000 8.84882 252 GLY A CA 1
ATOM 3690 C C . GLY A 1 255 ? -10.56787 -17.34395 15.40328 1.000 8.30805 252 GLY A C 1
ATOM 3691 O O . GLY A 1 255 ? -11.75417 -17.03404 15.55070 1.000 8.16728 252 GLY A O 1
ATOM 3695 N N . ALA A 1 256 ? -10.09686 -18.56019 15.66919 1.000 9.01017 253 ALA A N 1
ATOM 3696 C CA . ALA A 1 256 ? -10.94763 -19.63262 16.18036 1.000 9.54962 253 ALA A CA 1
ATOM 3697 C C . ALA A 1 256 ? -10.13938 -20.52052 17.09932 1.000 7.47617 253 ALA A C 1
ATOM 3698 O O . ALA A 1 256 ? -8.91701 -20.67066 16.92423 1.000 9.47326 253 ALA A O 1
ATOM 3705 N N . ALA A 1 257 ? -10.80817 -21.11005 18.07541 1.000 8.43409 254 ALA A N 1
ATOM 3706 C CA . ALA A 1 257 ? -10.19456 -21.99248 19.05624 1.000 9.60860 254 ALA A CA 1
ATOM 3707 C C . ALA A 1 257 ? -11.17654 -23.10162 19.38747 1.000 9.37130 254 ALA A C 1
ATOM 3708 O O . ALA A 1 257 ? -12.36667 -22.84136 19.58411 1.000 9.13140 254 ALA A O 1
ATOM 3715 N N . MET A 1 258 ? -10.68542 -24.34001 19.47016 1.000 10.30056 255 MET A N 1
ATOM 3716 C CA . MET A 1 258 ? -11.52055 -25.50905 19.73473 1.000 9.74972 255 MET A CA 1
ATOM 3717 C C . MET A 1 258 ? -10.89208 -26.44723 20.74726 1.000 10.84983 255 MET A C 1
ATOM 3718 O O . MET A 1 258 ? -9.66100 -26.51194 20.85977 1.000 10.97865 255 MET A O 1
ATOM 3732 N N . VAL A 1 259 ? -11.74114 -27.19636 21.44183 1.000 10.67114 256 VAL A N 1
ATOM 3733 C CA . VAL A 1 259 ? -11.33701 -28.26724 22.32810 1.000 10.93676 256 VAL A CA 1
ATOM 3734 C C . VAL A 1 259 ? -12.11481 -29.54410 21.99358 1.000 11.57499 256 VAL A C 1
ATOM 3735 O O . VAL A 1 259 ? -13.18544 -29.52512 21.37965 1.000 10.43377 256 VAL A O 1
ATOM 3748 N N . VAL A 1 260 ? -11.53386 -30.66213 22.40020 1.000 11.87088 257 VAL A N 1
ATOM 3749 C CA . VAL A 1 260 ? -12.14841 -31.98435 22.26244 1.000 10.55090 257 VAL A CA 1
ATOM 3750 C C . VAL A 1 260 ? -12.31789 -32.50819 23.67915 1.000 11.84507 257 VAL A C 1
ATOM 3751 O O . VAL A 1 260 ? -11.33669 -32.52355 24.46882 1.000 12.38458 257 VAL A O 1
ATOM 3764 N N . MET A 1 261 ? -13.52353 -32.95827 23.99942 1.000 12.26342 258 MET A N 1
ATOM 3765 C CA . MET A 1 261 ? -13.88226 -33.35767 25.34936 1.000 10.36184 258 MET A CA 1
ATOM 3766 C C . MET A 1 261 ? -14.58413 -34.71402 25.36995 1.000 13.86246 258 MET A C 1
ATOM 3767 O O . MET A 1 261 ? -15.31082 -35.06041 24.44972 1.000 13.98285 258 MET A O 1
ATOM 3781 N N . THR A 1 262 ? -14.36376 -35.46328 26.44719 1.000 14.69774 259 THR A N 1
ATOM 3782 C CA . THR A 1 262 ? -14.99264 -36.76965 26.60256 1.000 15.33986 259 THR A CA 1
ATOM 3783 C C . THR A 1 262 ? -15.10603 -37.07050 28.10453 1.000 14.42290 259 THR A C 1
ATOM 3784 O O . THR A 1 262 ? -14.88449 -36.20390 28.95413 1.000 14.54272 259 THR A O 1
ATOM 3795 N N . THR A 1 263 ? -15.52978 -38.28694 28.44368 1.000 17.96532 260 THR A N 1
ATOM 3796 C CA . THR A 1 263 ? -15.53915 -38.73292 29.83239 1.000 15.05787 260 THR A CA 1
ATOM 3797 C C . THR A 1 263 ? -14.28679 -39.57236 30.07056 1.000 14.56332 260 THR A C 1
ATOM 3798 O O . THR A 1 263 ? -13.63598 -39.98203 29.11044 1.000 16.21314 260 THR A O 1
ATOM 3809 N N . VAL A 1 264 ? -13.98449 -39.83113 31.34186 1.000 18.62847 261 VAL A N 1
ATOM 3810 C CA . VAL A 1 264 ? -12.86451 -40.70165 31.69211 1.000 19.86043 261 VAL A CA 1
ATOM 3811 C C . VAL A 1 264 ? -13.04380 -42.06657 31.01347 1.000 20.05887 261 VAL A C 1
ATOM 3812 O O . VAL A 1 264 ? -12.07395 -42.65193 30.53023 1.000 21.82468 261 VAL A O 1
ATOM 3825 N N . ASP A 1 265 ? -14.28547 -42.53222 30.92562 1.000 22.57129 262 ASP A N 1
ATOM 3826 C CA . ASP A 1 265 ? -14.57939 -43.79181 30.24805 1.000 22.73205 262 ASP A CA 1
ATOM 3827 C C . ASP A 1 265 ? -14.34485 -43.71349 28.74694 1.000 21.52210 262 ASP A C 1
ATOM 3828 O O . ASP A 1 265 ? -13.78434 -44.63253 28.15678 1.000 22.26371 262 ASP A O 1
ATOM 3837 N N . GLY A 1 266 ? -14.77659 -42.61971 28.11164 1.000 17.09002 263 GLY A N 1
ATOM 3838 C CA . GLY A 1 266 ? -14.54974 -42.46937 26.69245 1.000 17.87601 263 GLY A CA 1
ATOM 3839 C C . GLY A 1 266 ? -13.07317 -42.41958 26.33844 1.000 17.13959 263 GLY A C 1
ATOM 3840 O O . GLY A 1 266 ? -12.65039 -42.93231 25.30150 1.000 17.79182 263 GLY A O 1
ATOM 3844 N N . ALA A 1 267 ? -12.28762 -41.75871 27.18528 1.000 16.45938 264 ALA A N 1
ATOM 3845 C CA . ALA A 1 267 ? -10.85342 -41.64943 26.95770 1.000 18.57377 264 ALA A CA 1
ATOM 3846 C C . ALA A 1 267 ? -10.21082 -43.03532 27.03577 1.000 17.99003 264 ALA A C 1
ATOM 3847 O O . ALA A 1 267 ? -9.45044 -43.40566 26.15442 1.000 19.69860 264 ALA A O 1
ATOM 3854 N N . LYS A 1 268 ? -10.56087 -43.78557 28.07631 1.000 20.22691 265 LYS A N 1
ATOM 3855 C CA . LYS A 1 268 ? -10.09176 -45.17917 28.22141 1.000 21.54800 265 LYS A CA 1
ATOM 3856 C C . LYS A 1 268 ? -10.45343 -46.02271 27.00514 1.000 22.98854 265 LYS A C 1
ATOM 3857 O O . LYS A 1 268 ? -9.62175 -46.73402 26.44287 1.000 26.01183 265 LYS A O 1
ATOM 3876 N N . LYS A 1 269 ? -11.71747 -45.94820 26.61854 1.000 22.84063 266 LYS A N 1
ATOM 3877 C CA . LYS A 1 269 ? -12.23639 -46.72162 25.49963 1.000 24.25691 266 LYS A CA 1
ATOM 3878 C C . LYS A 1 269 ? -11.43974 -46.50277 24.22533 1.000 24.08853 266 LYS A C 1
ATOM 3879 O O . LYS A 1 269 ? -11.20897 -47.43110 23.46438 1.000 26.12542 266 LYS A O 1
ATOM 3898 N N . HIS A 1 270 ? -11.01607 -45.26817 23.98377 1.000 21.21437 267 HIS A N 1
ATOM 3899 C CA . HIS A 1 270 ? -10.37359 -44.92388 22.72120 1.000 23.71875 267 HIS A CA 1
ATOM 3900 C C . HIS A 1 270 ? -8.85651 -44.80821 22.83588 1.000 23.29213 267 HIS A C 1
ATOM 3901 O O . HIS A 1 270 ? -8.17964 -44.43731 21.87159 1.000 26.00855 267 HIS A O 1
ATOM 3915 N N . GLY A 1 271 ? -8.32619 -45.13075 24.01321 1.000 20.87890 268 GLY A N 1
ATOM 3916 C CA . GLY A 1 271 ? -6.89049 -45.08630 24.24353 1.000 24.55746 268 GLY A CA 1
ATOM 3917 C C . GLY A 1 271 ? -6.32933 -43.67589 24.22672 1.000 23.68710 268 GLY A C 1
ATOM 3918 O O . GLY A 1 271 ? -5.20346 -43.45139 23.77718 1.000 23.41571 268 GLY A O 1
ATOM 3922 N N . LEU A 1 272 ? -7.11528 -42.72665 24.72612 1.000 20.85229 269 LEU A N 1
ATOM 3923 C CA . LEU A 1 272 ? -6.73023 -41.32118 24.68919 1.000 21.98520 269 LEU A CA 1
ATOM 3924 C C . LEU A 1 272 ? -6.12804 -40.89735 26.01499 1.000 20.93126 269 LEU A C 1
ATOM 3925 O O . LEU A 1 272 ? -6.42569 -41.48170 27.05633 1.000 25.30921 269 LEU A O 1
ATOM 3941 N N . LYS A 1 273 ? -5.29477 -39.85826 25.97145 1.000 21.84267 270 LYS A N 1
ATOM 3942 C CA . LYS A 1 273 ? -4.68895 -39.30766 27.18202 1.000 22.10874 270 LYS A CA 1
ATOM 3943 C C . LYS A 1 273 ? -5.42616 -38.05101 27.64278 1.000 18.31260 270 LYS A C 1
ATOM 3944 O O . LYS A 1 273 ? -5.36157 -37.03732 26.96067 1.000 21.73437 270 LYS A O 1
ATOM 3963 N N . PRO A 1 274 ? -6.12240 -38.11422 28.79128 1.000 21.45130 271 PRO A N 1
ATOM 3964 C CA . PRO A 1 274 ? -6.73834 -36.89307 29.31563 1.000 19.10521 271 PRO A CA 1
ATOM 3965 C C . PRO A 1 274 ? -5.68843 -35.84032 29.65878 1.000 23.88348 271 PRO A C 1
ATOM 3966 O O . PRO A 1 274 ? -4.68594 -36.14846 30.31007 1.000 21.72293 271 PRO A O 1
ATOM 3977 N N . LEU A 1 275 ? -5.90822 -34.61088 29.20782 1.000 17.05739 272 LEU A N 1
ATOM 3978 C CA . LEU A 1 275 ? -4.95494 -33.53254 29.45723 1.000 16.60560 272 LEU A CA 1
ATOM 3979 C C . LEU A 1 275 ? -5.33662 -32.77736 30.70783 1.000 18.56363 272 LEU A C 1
ATOM 3980 O O . LEU A 1 275 ? -4.48103 -32.34531 31.48171 1.000 21.29364 272 LEU A O 1
ATOM 3996 N N . ALA A 1 276 ? -6.63504 -32.59212 30.89444 1.000 14.54598 273 ALA A N 1
ATOM 3997 C CA . ALA A 1 276 ? -7.14439 -31.85994 32.03539 1.000 14.45611 273 ALA A CA 1
ATOM 3998 C C . ALA A 1 276 ? -8.55827 -32.29588 32.35568 1.000 13.27746 273 ALA A C 1
ATOM 3999 O O . ALA A 1 276 ? -9.23732 -32.84639 31.48924 1.000 16.70600 273 ALA A O 1
ATOM 4006 N N . ARG A 1 277 ? -8.99226 -32.04527 33.58291 1.000 14.09532 274 ARG A N 1
ATOM 4007 C CA . ARG A 1 277 ? -10.37419 -32.31918 33.96176 1.000 16.43422 274 ARG A CA 1
ATOM 4008 C C . ARG A 1 277 ? -11.08833 -31.06960 34.45043 1.000 16.90485 274 ARG A C 1
ATOM 4009 O O . ARG A 1 277 ? -10.48926 -30.10990 34.95579 1.000 15.24237 274 ARG A O 1
ATOM 4030 N N . MET A 1 278 ? -12.39645 -31.08433 34.23951 1.000 15.79803 275 MET A N 1
ATOM 4031 C CA . MET A 1 278 ? -13.26987 -30.00788 34.66492 1.000 13.32043 275 MET A CA 1
ATOM 4032 C C . MET A 1 278 ? -13.50032 -30.03107 36.15780 1.000 17.03546 275 MET A C 1
ATOM 4033 O O . MET A 1 278 ? -13.83968 -31.08253 36.71116 1.000 16.21494 275 MET A O 1
ATOM 4047 N N . LEU A 1 279 ? -13.33860 -28.88691 36.81494 1.000 15.99792 276 LEU A N 1
ATOM 4048 C CA . LEU A 1 279 ? -13.71324 -28.76351 38.21917 1.000 13.84728 276 LEU A CA 1
ATOM 4049 C C . LEU A 1 279 ? -14.98641 -27.95319 38.47782 1.000 15.44742 276 LEU A C 1
ATOM 4050 O O . LEU A 1 279 ? -15.73632 -28.23108 39.42864 1.000 16.09754 276 LEU A O 1
ATOM 4066 N N . ALA A 1 280 ? -15.22448 -26.92382 37.66688 1.000 15.17050 277 ALA A N 1
ATOM 4067 C CA . ALA A 1 280 ? -16.40477 -26.07805 37.84841 1.000 12.74381 277 ALA A CA 1
ATOM 4068 C C . ALA A 1 280 ? -16.59703 -25.15525 36.66212 1.000 11.27847 277 ALA A C 1
ATOM 4069 O O . ALA A 1 280 ? -15.63459 -24.76795 36.01852 1.000 12.77278 277 ALA A O 1
ATOM 4076 N N . TYR A 1 281 ? -17.84568 -24.78379 36.41179 1.000 11.45015 278 TYR A N 1
ATOM 4077 C CA . TYR A 1 281 ? -18.16071 -23.73633 35.44385 1.000 13.13933 278 TYR A CA 1
ATOM 4078 C C . TYR A 1 281 ? -19.45932 -23.06645 35.83620 1.000 11.21511 278 TYR A C 1
ATOM 4079 O O . TYR A 1 281 ? -20.31323 -23.63251 36.53290 1.000 12.94832 278 TYR A O 1
ATOM 4097 N N . GLY A 1 282 ? -19.61232 -21.82701 35.38745 1.000 11.27729 279 GLY A N 1
ATOM 4098 C CA . GLY A 1 282 ? -20.81005 -21.06965 35.67289 1.000 12.00608 279 GLY A CA 1
ATOM 4099 C C . GLY A 1 282 ? -20.73104 -19.67979 35.09038 1.000 11.36608 279 GLY A C 1
ATOM 4100 O O . GLY A 1 282 ? -19.81590 -19.35882 34.31522 1.000 11.15369 279 GLY A O 1
ATOM 4104 N N . ASP A 1 283 ? -21.66556 -18.84907 35.50602 1.000 10.23615 280 ASP A N 1
ATOM 4105 C CA . ASP A 1 283 ? -21.80805 -17.50664 34.97459 1.000 9.99559 280 ASP A CA 1
ATOM 4106 C C . ASP A 1 283 ? -22.37214 -16.59634 36.04644 1.000 11.98621 280 ASP A C 1
ATOM 4107 O O . ASP A 1 283 ? -23.11094 -17.04790 36.93028 1.000 11.22817 280 ASP A O 1
ATOM 4116 N N . ALA A 1 284 ? -22.04224 -15.31917 35.95543 1.000 10.42955 281 ALA A N 1
ATOM 4117 C CA . ALA A 1 284 ? -22.69401 -14.29268 36.77101 1.000 11.50922 281 ALA A CA 1
ATOM 4118 C C . ALA A 1 284 ? -23.01180 -13.09088 35.90253 1.000 11.40680 281 ALA A C 1
ATOM 4119 O O . ALA A 1 284 ? -22.48716 -12.94945 34.80347 1.000 12.34241 281 ALA A O 1
ATOM 4126 N N . ALA A 1 285 ? -23.88547 -12.21588 36.37530 1.000 10.80504 282 ALA A N 1
ATOM 4127 C CA . ALA A 1 285 ? -24.18553 -11.03368 35.60282 1.000 9.82253 282 ALA A CA 1
ATOM 4128 C C . ALA A 1 285 ? -24.58038 -9.85236 36.48435 1.000 11.88534 282 ALA A C 1
ATOM 4129 O O . ALA A 1 285 ? -25.01607 -10.02206 37.62074 1.000 12.73282 282 ALA A O 1
ATOM 4136 N N . THR A 1 286 ? -24.41094 -8.65310 35.94540 1.000 10.22325 283 THR A N 1
ATOM 4137 C CA . THR A 1 286 ? -24.76452 -7.43239 36.63295 1.000 13.35171 283 THR A CA 1
ATOM 4138 C C . THR A 1 286 ? -25.24560 -6.40370 35.59585 1.000 12.47986 283 THR A C 1
ATOM 4139 O O . THR A 1 286 ? -25.54306 -6.76148 34.47150 1.000 11.53406 283 THR A O 1
ATOM 4150 N N . HIS A 1 287 ? -25.38541 -5.13996 35.97397 1.000 12.18183 284 HIS A N 1
ATOM 4151 C CA . HIS A 1 287 ? -25.83159 -4.12245 35.03018 1.000 11.83740 284 HIS A CA 1
ATOM 4152 C C . HIS A 1 287 ? -24.97367 -4.09248 33.76860 1.000 11.32822 284 HIS A C 1
ATOM 4153 O O . HIS A 1 287 ? -23.75242 -4.16837 33.85768 1.000 11.28142 284 HIS A O 1
ATOM 4167 N N . PRO A 1 288 ? -25.60963 -3.97436 32.59480 1.000 9.46945 285 PRO A N 1
ATOM 4168 C CA . PRO A 1 288 ? -24.88145 -3.95763 31.32450 1.000 9.42542 285 PRO A CA 1
ATOM 4169 C C . PRO A 1 288 ? -23.63588 -3.05488 31.29009 1.000 11.66561 285 PRO A C 1
ATOM 4170 O O . PRO A 1 288 ? -22.59180 -3.51729 30.82024 1.000 9.80494 285 PRO A O 1
ATOM 4181 N N . ILE A 1 289 ? -23.70881 -1.82008 31.79070 1.000 9.99720 286 ILE A N 1
ATOM 4182 C CA . ILE A 1 289 ? -22.56619 -0.91131 31.73456 1.000 10.63795 286 ILE A CA 1
ATOM 4183 C C . ILE A 1 289 ? -21.41297 -1.40943 32.61280 1.000 9.31793 286 ILE A C 1
ATOM 4184 O O . ILE A 1 289 ? -20.26386 -1.00353 32.40940 1.000 11.03976 286 ILE A O 1
ATOM 4200 N N . ASP A 1 290 ? -21.72585 -2.27855 33.56885 1.000 9.41027 287 ASP A N 1
ATOM 4201 C CA . ASP A 1 290 ? -20.74781 -2.75197 34.55130 1.000 10.61438 287 ASP A CA 1
ATOM 4202 C C . ASP A 1 290 ? -20.20934 -4.15222 34.25092 1.000 10.84811 287 ASP A C 1
ATOM 4203 O O . ASP A 1 290 ? -19.77942 -4.84783 35.16832 1.000 9.94993 287 ASP A O 1
ATOM 4212 N N . PHE A 1 291 ? -20.21316 -4.58152 32.98331 1.000 9.17668 288 PHE A N 1
ATOM 4213 C CA . PHE A 1 291 ? -19.67399 -5.91069 32.65642 1.000 9.62759 288 PHE A CA 1
ATOM 4214 C C . PHE A 1 291 ? -18.25744 -6.08854 33.19629 1.000 10.15368 288 PHE A C 1
ATOM 4215 O O . PHE A 1 291 ? -17.82729 -7.20781 33.48224 1.000 9.33021 288 PHE A O 1
ATOM 4232 N N . GLY A 1 292 ? -17.52889 -4.98432 33.34135 1.000 10.05321 289 GLY A N 1
ATOM 4233 C CA . GLY A 1 292 ? -16.14039 -5.06745 33.76904 1.000 9.98485 289 GLY A CA 1
ATOM 4234 C C . GLY A 1 292 ? -15.94156 -5.59667 35.18142 1.000 9.96032 289 GLY A C 1
ATOM 4235 O O . GLY A 1 292 ? -14.85327 -6.08330 35.53177 1.000 10.82635 289 GLY A O 1
ATOM 4239 N N . ILE A 1 293 ? -16.98437 -5.52793 36.00951 1.000 9.98496 290 ILE A N 1
ATOM 4240 C CA . ILE A 1 293 ? -16.90685 -6.04628 37.37334 1.000 10.39944 290 ILE A CA 1
ATOM 4241 C C . ILE A 1 293 ? -17.51994 -7.44179 37.51257 1.000 10.95771 290 ILE A C 1
ATOM 4242 O O . ILE A 1 293 ? -17.44061 -8.06446 38.57915 1.000 12.02010 290 ILE A O 1
ATOM 4258 N N . ALA A 1 294 ? -18.08957 -7.96954 36.42898 1.000 9.95475 291 ALA A N 1
ATOM 4259 C CA . ALA A 1 294 ? -18.70209 -9.28679 36.50573 1.000 10.69872 291 ALA A CA 1
ATOM 4260 C C . ALA A 1 294 ? -17.71881 -10.44611 36.73689 1.000 9.83708 291 ALA A C 1
ATOM 4261 O O . ALA A 1 294 ? -18.05820 -11.40008 37.42101 1.000 11.56999 291 ALA A O 1
ATOM 4268 N N . PRO A 1 295 ? -16.48411 -10.38326 36.18927 1.000 9.83262 292 PRO A N 1
ATOM 4269 C CA . PRO A 1 295 ? -15.56122 -11.48569 36.50285 1.000 11.06515 292 PRO A CA 1
ATOM 4270 C C . PRO A 1 295 ? -15.28904 -11.61276 38.00233 1.000 11.12769 292 PRO A C 1
ATOM 4271 O O . PRO A 1 295 ? -15.11757 -12.71874 38.50779 1.000 13.15949 292 PRO A O 1
ATOM 4282 N N . ALA A 1 296 ? -15.31577 -10.49371 38.70953 1.000 11.79770 293 ALA A N 1
ATOM 4283 C CA . ALA A 1 296 ? -15.05861 -10.52638 40.14481 1.000 12.34950 293 ALA A CA 1
ATOM 4284 C C . ALA A 1 296 ? -16.21421 -11.18685 40.89790 1.000 14.69174 293 ALA A C 1
ATOM 4285 O O . ALA A 1 296 ? -16.06492 -11.56033 42.06952 1.000 17.67099 293 ALA A O 1
ATOM 4292 N N . SER A 1 297 ? -17.37079 -11.30881 40.24444 1.000 12.52886 294 SER A N 1
ATOM 4293 C CA . SER A 1 297 ? -18.50769 -12.04202 40.82522 1.000 13.19834 294 SER A CA 1
ATOM 4294 C C . SER A 1 297 ? -18.51837 -13.50763 40.40626 1.000 14.69487 294 SER A C 1
ATOM 4295 O O . SER A 1 297 ? -18.85484 -14.36936 41.21450 1.000 15.45158 294 SER A O 1
ATOM 4303 N N . VAL A 1 298 ? -18.16485 -13.82189 39.15919 1.000 12.59311 295 VAL A N 1
ATOM 4304 C CA . VAL A 1 298 ? -18.25949 -15.21159 38.74831 1.000 13.71192 295 VAL A CA 1
ATOM 4305 C C . VAL A 1 298 ? -17.12956 -16.03963 39.38571 1.000 14.16912 295 VAL A C 1
ATOM 4306 O O . VAL A 1 298 ? -17.28246 -17.22740 39.60430 1.000 13.92188 295 VAL A O 1
ATOM 4319 N N . ILE A 1 299 ? -15.98632 -15.41940 39.67312 1.000 11.81975 296 ILE A N 1
ATOM 4320 C CA . ILE A 1 299 ? -14.86635 -16.18587 40.18528 1.000 14.13160 296 ILE A CA 1
ATOM 4321 C C . ILE A 1 299 ? -15.20359 -16.78615 41.56635 1.000 12.40297 296 ILE A C 1
ATOM 4322 O O . ILE A 1 299 ? -15.03926 -17.97996 41.74830 1.000 13.32299 296 ILE A O 1
ATOM 4338 N N . PRO A 1 300 ? -15.70345 -15.97873 42.51913 1.000 13.60811 297 PRO A N 1
ATOM 4339 C CA . PRO A 1 300 ? -16.11431 -16.61331 43.78423 1.000 16.74139 297 PRO A CA 1
ATOM 4340 C C . PRO A 1 300 ? -17.18833 -17.68823 43.59776 1.000 16.31508 297 PRO A C 1
ATOM 4341 O O . PRO A 1 300 ? -17.17978 -18.70531 44.29516 1.000 16.86875 297 PRO A O 1
ATOM 4352 N N . LYS A 1 301 ? -18.07684 -17.48961 42.62935 1.000 14.29073 298 LYS A N 1
ATOM 4353 C CA . LYS A 1 301 ? -19.12216 -18.47374 42.36063 1.000 14.41595 298 LYS A CA 1
ATOM 4354 C C . LYS A 1 301 ? -18.52293 -19.81233 41.92990 1.000 17.45203 298 LYS A C 1
ATOM 4355 O O . LYS A 1 301 ? -18.88153 -20.85445 42.48903 1.000 19.20719 298 LYS A O 1
ATOM 4374 N N . VAL A 1 302 ? -17.59706 -19.82209 40.97136 1.000 14.36381 299 VAL A N 1
ATOM 4375 C CA . VAL A 1 302 ? -17.05875 -21.09727 40.50652 1.000 14.18660 299 VAL A CA 1
ATOM 4376 C C . VAL A 1 302 ? -16.05465 -21.67118 41.53176 1.000 15.16738 299 VAL A C 1
ATOM 4377 O O . VAL A 1 302 ? -15.92340 -22.88472 41.65726 1.000 18.13726 299 VAL A O 1
ATOM 4390 N N . LEU A 1 303 ? -15.36269 -20.81897 42.28614 1.000 16.00527 300 LEU A N 1
ATOM 4391 C CA . LEU A 1 303 ? -14.50423 -21.34556 43.35220 1.000 17.97573 300 LEU A CA 1
ATOM 4392 C C . LEU A 1 303 ? -15.34396 -22.14280 44.34989 1.000 18.12495 300 LEU A C 1
ATOM 4393 O O . LEU A 1 303 ? -14.97174 -23.24848 44.74743 1.000 18.80713 300 LEU A O 1
ATOM 4409 N N . LYS A 1 304 ? -16.48817 -21.59561 44.72881 1.000 18.18358 301 LYS A N 1
ATOM 4410 C CA . LYS A 1 304 ? -17.37011 -22.27596 45.66816 1.000 20.99543 301 LYS A CA 1
ATOM 4411 C C . LYS A 1 304 ? -17.89397 -23.59373 45.09276 1.000 21.80389 301 LYS A C 1
ATOM 4412 O O . LYS A 1 304 ? -17.92192 -24.60691 45.78806 1.000 21.32656 301 LYS A O 1
ATOM 4431 N N . LEU A 1 305 ? -18.28990 -23.59442 43.82194 1.000 19.47153 302 LEU A N 1
ATOM 4432 C CA . LEU A 1 305 ? -18.73592 -24.82922 43.16962 1.000 18.99175 302 LEU A CA 1
ATOM 4433 C C . LEU A 1 305 ? -17.66435 -25.92510 43.18266 1.000 19.56405 302 LEU A C 1
ATOM 4434 O O . LEU A 1 305 ? -17.99536 -27.10790 43.27598 1.000 22.44940 302 LEU A O 1
ATOM 4450 N N . ALA A 1 306 ? -16.39654 -25.53720 43.06762 1.000 18.86704 303 ALA A N 1
ATOM 4451 C CA . ALA A 1 306 ? -15.28375 -26.48410 43.07369 1.000 19.99934 303 ALA A CA 1
ATOM 4452 C C . ALA A 1 306 ? -14.76300 -26.77984 44.48835 1.000 20.57437 303 ALA A C 1
ATOM 4453 O O . ALA A 1 306 ? -13.86156 -27.59575 44.63063 1.000 21.26960 303 ALA A O 1
ATOM 4460 N N . GLY A 1 307 ? -15.31337 -26.11455 45.50304 1.000 22.46689 304 GLY A N 1
ATOM 4461 C CA . GLY A 1 307 ? -14.82697 -26.25618 46.87062 1.000 24.60768 304 GLY A CA 1
ATOM 4462 C C . GLY A 1 307 ? -13.40838 -25.74061 47.06739 1.000 25.74960 304 GLY A C 1
ATOM 4463 O O . GLY A 1 307 ? -12.61770 -26.31237 47.83368 1.000 23.40434 304 GLY A O 1
ATOM 4467 N N . LEU A 1 308 ? -13.08949 -24.64289 46.38166 1.000 22.68549 305 LEU A N 1
ATOM 4468 C CA . LEU A 1 308 ? -11.74429 -24.07649 46.38909 1.000 23.53577 305 LEU A CA 1
ATOM 4469 C C . LEU A 1 308 ? -11.73258 -22.62804 46.86350 1.000 25.17923 305 LEU A C 1
ATOM 4470 O O . LEU A 1 308 ? -12.77911 -21.95392 46.94046 1.000 20.26990 305 LEU A O 1
ATOM 4486 N N . GLN A 1 309 ? -10.52292 -22.15645 47.16160 1.000 25.16024 306 GLN A N 1
ATOM 4487 C CA . GLN A 1 309 ? -10.28280 -20.76979 47.52270 1.000 23.82380 306 GLN A CA 1
ATOM 4488 C C . GLN A 1 309 ? -9.32590 -20.14119 46.50869 1.000 17.41036 306 GLN A C 1
ATOM 4489 O O . GLN A 1 309 ? -8.68075 -20.84254 45.73439 1.000 17.35096 306 GLN A O 1
ATOM 4503 N N . ILE A 1 310 ? -9.21968 -18.81939 46.54183 1.000 22.54881 307 ILE A N 1
ATOM 4504 C CA . ILE A 1 310 ? -8.33508 -18.08703 45.63815 1.000 22.88016 307 ILE A CA 1
ATOM 4505 C C . ILE A 1 310 ? -6.89998 -18.63439 45.65080 1.000 21.46440 307 ILE A C 1
ATOM 4506 O O . ILE A 1 310 ? -6.26439 -18.75841 44.59726 1.000 21.52364 307 ILE A O 1
ATOM 4522 N N . LYS A 1 311 ? -6.39917 -18.99329 46.83404 1.000 24.71676 308 LYS A N 1
ATOM 4523 C CA . LYS A 1 311 ? -5.02862 -19.48837 46.96394 1.000 26.38381 308 LYS A CA 1
ATOM 4524 C C . LYS A 1 311 ? -4.80049 -20.81568 46.24045 1.000 23.52230 308 LYS A C 1
ATOM 4525 O O . LYS A 1 311 ? -3.66763 -21.17981 45.95288 1.000 27.09876 308 LYS A O 1
ATOM 4544 N N . ASP A 1 312 ? -5.87269 -21.55289 45.96418 1.000 20.35252 309 ASP A N 1
ATOM 4545 C CA . ASP A 1 312 ? -5.75752 -22.85261 45.31074 1.000 18.57263 309 ASP A CA 1
ATOM 4546 C C . ASP A 1 312 ? -5.54008 -22.77026 43.79183 1.000 20.59932 309 ASP A C 1
ATOM 4547 O O . ASP A 1 312 ? -5.28067 -23.77782 43.14277 1.000 20.84134 309 ASP A O 1
ATOM 4556 N N . ILE A 1 313 ? -5.65552 -21.56750 43.22717 1.000 20.35930 310 ILE A N 1
ATOM 4557 C CA . ILE A 1 313 ? -5.49985 -21.39839 41.78540 1.000 17.79035 310 ILE A CA 1
ATOM 4558 C C . ILE A 1 313 ? -4.08015 -20.98188 41.41024 1.000 17.15544 310 ILE A C 1
ATOM 4559 O O . ILE A 1 313 ? -3.56190 -19.98368 41.92092 1.000 18.71272 310 ILE A O 1
ATOM 4575 N N . ASP A 1 314 ? -3.47020 -21.73602 40.49812 1.000 16.52425 311 ASP A N 1
ATOM 4576 C CA . ASP A 1 314 ? -2.08834 -21.48808 40.08172 1.000 14.62303 311 ASP A CA 1
ATOM 4577 C C . ASP A 1 314 ? -1.97477 -20.47683 38.94555 1.000 18.29814 311 ASP A C 1
ATOM 4578 O O . ASP A 1 314 ? -1.00117 -19.72277 38.89207 1.000 17.18783 311 ASP A O 1
ATOM 4587 N N . LEU A 1 315 ? -2.95200 -20.47838 38.02592 1.000 14.79853 312 LEU A N 1
ATOM 4588 C CA . LEU A 1 315 ? -2.94861 -19.55363 36.89706 1.000 13.56587 312 LEU A CA 1
ATOM 4589 C C . LEU A 1 315 ? -4.36204 -19.04385 36.68671 1.000 12.48240 312 LEU A C 1
ATOM 4590 O O . LEU A 1 315 ? -5.33035 -19.81147 36.74564 1.000 13.33213 312 LEU A O 1
ATOM 4606 N N . TRP A 1 316 ? -4.44603 -17.74267 36.44149 1.000 10.97526 313 TRP A N 1
ATOM 4607 C CA . TRP A 1 316 ? -5.68229 -17.06132 36.09864 1.000 11.76215 313 TRP A CA 1
ATOM 4608 C C . TRP A 1 316 ? -5.59920 -16.57772 34.66777 1.000 11.26201 313 TRP A C 1
ATOM 4609 O O . TRP A 1 316 ? -4.58570 -16.01757 34.24665 1.000 11.51710 313 TRP A O 1
ATOM 4630 N N . GLU A 1 317 ? -6.68325 -16.80410 33.91998 1.000 10.76020 314 GLU A N 1
ATOM 4631 C CA . GLU A 1 317 ? -6.90936 -16.16320 32.63661 1.000 10.24956 314 GLU A CA 1
ATOM 4632 C C . GLU A 1 317 ? -8.14985 -15.27757 32.77183 1.000 10.15020 314 GLU A C 1
ATOM 4633 O O . GLU A 1 317 ? -9.28540 -15.77691 32.73294 1.000 11.52704 314 GLU A O 1
ATOM 4645 N N . ILE A 1 318 ? -7.93475 -13.98062 32.97086 1.000 9.07897 315 ILE A N 1
ATOM 4646 C CA . ILE A 1 318 ? -9.03227 -13.01614 33.09830 1.000 9.29922 315 ILE A CA 1
ATOM 4647 C C . ILE A 1 318 ? -9.02372 -12.19673 31.83981 1.000 10.04850 315 ILE A C 1
ATOM 4648 O O . ILE A 1 318 ? -8.12685 -11.38885 31.63266 1.000 10.13669 315 ILE A O 1
ATOM 4664 N N . ASN A 1 319 ? -9.99216 -12.41705 30.95352 1.000 9.81425 316 ASN A N 1
ATOM 4665 C CA . ASN A 1 319 ? -9.85815 -11.90086 29.59913 1.000 8.47219 316 ASN A CA 1
ATOM 4666 C C . ASN A 1 319 ? -9.65553 -10.40278 29.59297 1.000 9.14990 316 ASN A C 1
ATOM 4667 O O . ASN A 1 319 ? -10.38809 -9.65961 30.24134 1.000 9.76077 316 ASN A O 1
ATOM 4678 N N . GLU A 1 320 ? -8.66783 -9.96768 28.82006 1.000 8.41258 317 GLU A N 1
ATOM 4679 C CA . GLU A 1 320 ? -8.26487 -8.56714 28.77286 1.000 9.53009 317 GLU A CA 1
ATOM 4680 C C . GLU A 1 320 ? -9.14426 -7.75312 27.83130 1.000 8.48931 317 GLU A C 1
ATOM 4681 O O . GLU A 1 320 ? -8.64542 -7.15823 26.86633 1.000 9.49967 317 GLU A O 1
ATOM 4693 N N . ALA A 1 321 ? -10.44972 -7.68262 28.10147 1.000 7.82406 318 ALA A N 1
ATOM 4694 C CA . ALA A 1 321 ? -11.33216 -6.89862 27.23878 1.000 9.11335 318 ALA A CA 1
ATOM 4695 C C . ALA A 1 321 ? -10.78997 -5.47414 27.10004 1.000 8.13297 318 ALA A C 1
ATOM 4696 O O . ALA A 1 321 ? -10.80739 -4.88004 26.01464 1.000 8.94131 318 ALA A O 1
ATOM 4703 N N . PHE A 1 322 ? -10.35339 -4.97027 28.24527 1.000 8.80238 319 PHE A N 1
ATOM 4704 C CA . PHE A 1 322 ? -9.65244 -3.69301 28.43148 1.000 8.29434 319 PHE A CA 1
ATOM 4705 C C . PHE A 1 322 ? -8.71861 -3.96273 29.60106 1.000 9.55778 319 PHE A C 1
ATOM 4706 O O . PHE A 1 322 ? -8.99623 -4.81803 30.44204 1.000 9.30688 319 PHE A O 1
ATOM 4723 N N . ALA A 1 323 ? -7.60395 -3.24167 29.67558 1.000 9.16251 320 ALA A N 1
ATOM 4724 C CA . ALA A 1 323 ? -6.76670 -3.32000 30.85837 1.000 8.41155 320 ALA A CA 1
ATOM 4725 C C . ALA A 1 323 ? -7.57582 -3.10967 32.15113 1.000 9.17864 320 ALA A C 1
ATOM 4726 O O . ALA A 1 323 ? -7.29085 -3.70176 33.17512 1.000 11.13052 320 ALA A O 1
ATOM 4733 N N . VAL A 1 324 ? -8.60328 -2.26785 32.07930 1.000 9.86596 321 VAL A N 1
ATOM 4734 C CA . VAL A 1 324 ? -9.50359 -2.04352 33.20881 1.000 11.80533 321 VAL A CA 1
ATOM 4735 C C . VAL A 1 324 ? -9.96111 -3.32471 33.88636 1.000 11.44168 321 VAL A C 1
ATOM 4736 O O . VAL A 1 324 ? -10.02272 -3.40494 35.10627 1.000 9.66398 321 VAL A O 1
ATOM 4749 N N . VAL A 1 325 ? -10.30393 -4.34250 33.09581 1.000 10.17327 322 VAL A N 1
ATOM 4750 C CA . VAL A 1 325 ? -10.97082 -5.49597 33.67608 1.000 10.12660 322 VAL A CA 1
ATOM 4751 C C . VAL A 1 325 ? -10.03171 -6.39197 34.51709 1.000 10.37999 322 VAL A C 1
ATOM 4752 O O . VAL A 1 325 ? -10.34738 -6.68538 35.65827 1.000 10.02419 322 VAL A O 1
ATOM 4765 N N . PRO A 1 326 ? -8.86182 -6.82633 33.98522 1.000 9.42972 323 PRO A N 1
ATOM 4766 C CA . PRO A 1 326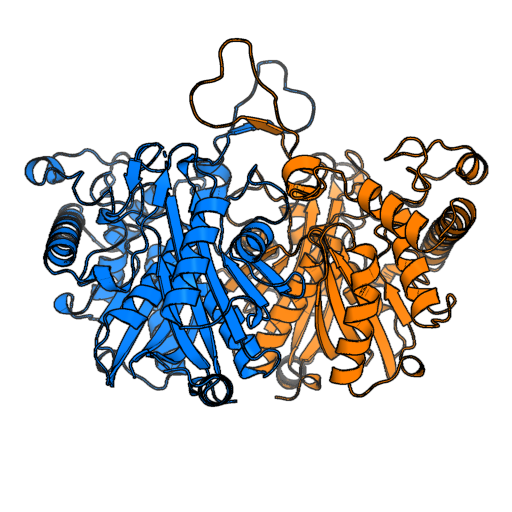 ? -7.97177 -7.51030 34.93439 1.000 10.34437 323 PRO A CA 1
ATOM 4767 C C . PRO A 1 326 ? -7.57298 -6.67198 36.15592 1.000 9.42245 323 PRO A C 1
ATOM 4768 O O . PRO A 1 326 ? -7.44954 -7.22784 37.24372 1.000 11.68291 323 PRO A O 1
ATOM 4779 N N . LEU A 1 327 ? -7.36024 -5.37880 35.97493 1.000 10.17829 324 LEU A N 1
ATOM 4780 C CA . LEU A 1 327 ? -6.98870 -4.52230 37.10348 1.000 12.07406 324 LEU A CA 1
ATOM 4781 C C . LEU A 1 327 ? -8.07018 -4.49590 38.18715 1.000 11.29980 324 LEU A C 1
ATOM 4782 O O . LEU A 1 327 ? -7.77513 -4.68478 39.35917 1.000 12.52754 324 LEU A O 1
ATOM 4798 N N . TYR A 1 328 ? -9.32645 -4.30276 37.80125 1.000 11.01471 325 TYR A N 1
ATOM 4799 C CA . TYR A 1 328 ? -10.41173 -4.31014 38.76267 1.000 10.47055 325 TYR A CA 1
ATOM 4800 C C . TYR A 1 328 ? -10.47117 -5.65938 39.46189 1.000 11.92457 325 TYR A C 1
ATOM 4801 O O . TYR A 1 328 ? -10.63943 -5.74853 40.67574 1.000 12.40727 325 TYR A O 1
ATOM 4819 N N . THR A 1 329 ? -10.36496 -6.72969 38.67846 1.000 10.81681 326 THR A N 1
ATOM 4820 C CA . THR A 1 329 ? -10.54714 -8.05742 39.21179 1.000 10.36712 326 THR A CA 1
ATOM 4821 C C . THR A 1 329 ? -9.44270 -8.38518 40.20682 1.000 12.41548 326 THR A C 1
ATOM 4822 O O . THR A 1 329 ? -9.70609 -8.90681 41.27390 1.000 12.09688 326 THR A O 1
ATOM 4833 N N . MET A 1 330 ? -8.20306 -8.08080 39.83877 1.000 12.18920 327 MET A N 1
ATOM 4834 C CA . MET A 1 330 ? -7.07284 -8.38805 40.70225 1.000 14.11389 327 MET A CA 1
ATOM 4835 C C . MET A 1 330 ? -7.13698 -7.62776 42.02303 1.000 13.38925 327 MET A C 1
ATOM 4836 O O . MET A 1 330 ? -6.91228 -8.20440 43.07706 1.000 15.86224 327 MET A O 1
ATOM 4850 N N . LYS A 1 331 ? -7.44788 -6.34282 41.97465 1.000 13.94586 328 LYS A N 1
ATOM 4851 C CA . LYS A 1 331 ? -7.41252 -5.58780 43.21640 1.000 17.79088 328 LYS A CA 1
ATOM 4852 C C . LYS A 1 331 ? -8.63907 -5.90442 44.08614 1.000 19.14278 328 LYS A C 1
ATOM 4853 O O . LYS A 1 331 ? -8.52758 -5.93484 45.31473 1.000 19.86889 328 LYS A O 1
ATOM 4872 N N . THR A 1 332 ? -9.77477 -6.23526 43.47104 1.000 14.53040 329 THR A N 1
ATOM 4873 C CA . THR A 1 332 ? -10.97716 -6.53314 44.24429 1.000 15.74521 329 THR A CA 1
ATOM 4874 C C . THR A 1 332 ? -10.87153 -7.88367 44.96383 1.000 17.29415 329 THR A C 1
ATOM 4875 O O . THR A 1 332 ? -11.31391 -8.02262 46.10389 1.000 18.90063 329 THR A O 1
ATOM 4886 N N . LEU A 1 333 ? -10.25685 -8.86809 44.31290 1.000 15.23901 330 LEU A N 1
ATOM 4887 C CA . LEU A 1 333 ? -10.12922 -10.20471 44.87959 1.000 15.04985 330 LEU A CA 1
ATOM 4888 C C . LEU A 1 333 ? -8.78362 -10.45975 45.56467 1.000 18.85859 330 LEU A C 1
ATOM 4889 O O . LEU A 1 333 ? -8.59653 -11.50171 46.18577 1.000 19.27104 330 LEU A O 1
ATOM 4905 N N . GLY A 1 334 ? -7.84314 -9.53368 45.42414 1.000 15.47229 331 GLY A N 1
ATOM 4906 C CA . GLY A 1 334 ? -6.52937 -9.70590 46.02854 1.000 17.22118 331 GLY A CA 1
ATOM 4907 C C . GLY A 1 334 ? -5.68510 -10.74743 45.30979 1.000 23.22062 331 GLY A C 1
ATOM 4908 O O . GLY A 1 334 ? -5.01831 -11.56661 45.94315 1.000 24.25746 331 GLY A O 1
ATOM 4912 N N . LEU A 1 335 ? -5.70645 -10.71275 43.98176 1.000 19.21371 332 LEU A N 1
ATOM 4913 C CA . LEU A 1 335 ? -4.94330 -11.66512 43.18477 1.000 16.80016 332 LEU A CA 1
ATOM 4914 C C . LEU A 1 335 ? -3.50363 -11.22256 42.99288 1.000 17.10801 332 LEU A C 1
ATOM 4915 O O . LEU A 1 335 ? -3.21308 -10.03522 42.93021 1.000 19.13506 332 LEU A O 1
ATOM 4931 N N . ASP A 1 336 ? -2.62280 -12.20931 42.88042 1.000 19.74292 333 ASP A N 1
ATOM 4932 C CA . ASP A 1 336 ? -1.20955 -11.99388 42.58807 1.000 21.00506 333 ASP A CA 1
ATOM 4933 C C . ASP A 1 336 ? -1.02695 -11.81607 41.07761 1.000 18.20548 333 ASP A C 1
ATOM 4934 O O . ASP A 1 336 ? -1.24786 -12.76690 40.32097 1.000 16.57795 333 ASP A O 1
ATOM 4943 N N . GLU A 1 337 ? -0.64080 -10.62125 40.63080 1.000 17.42092 334 GLU A N 1
ATOM 4944 C CA . GLU A 1 337 ? -0.50993 -10.35532 39.19630 1.000 18.22452 334 GLU A CA 1
ATOM 4945 C C . GLU A 1 337 ? 0.48701 -11.29578 38.51249 1.000 16.71514 334 GLU A C 1
ATOM 4946 O O . GLU A 1 337 ? 0.40209 -11.52670 37.30320 1.000 17.11521 334 GLU A O 1
ATOM 4958 N N . SER A 1 338 ? 1.42108 -11.87416 39.26838 1.000 15.90160 335 SER A N 1
ATOM 4959 C CA . SER A 1 338 ? 2.39043 -12.76331 38.64196 1.000 16.22053 335 SER A CA 1
ATOM 4960 C C . SER A 1 338 ? 1.77150 -14.10046 38.23245 1.000 15.62749 335 SER A C 1
ATOM 4961 O O . SER A 1 338 ? 2.40932 -14.88209 37.52753 1.000 18.05936 335 SER A O 1
ATOM 4969 N N . LYS A 1 339 ? 0.51901 -14.32629 38.64305 1.000 15.49884 336 LYS A N 1
ATOM 4970 C CA . LYS A 1 339 ? -0.23217 -15.53911 38.30749 1.000 11.95960 336 LYS A CA 1
ATOM 4971 C C . LYS A 1 339 ? -1.38823 -15.22237 37.34478 1.000 13.48151 336 LYS A C 1
ATOM 4972 O O . LYS A 1 339 ? -2.20655 -16.09486 37.06888 1.000 15.06505 336 LYS A O 1
ATOM 4991 N N . VAL A 1 340 ? -1.46252 -13.98919 36.85104 1.000 12.80696 337 VAL A N 1
ATOM 4992 C CA . VAL A 1 340 ? -2.60117 -13.55597 36.01565 1.000 10.91628 337 VAL A CA 1
ATOM 4993 C C . VAL A 1 340 ? -2.17768 -13.23435 34.57800 1.000 12.66893 337 VAL A C 1
ATOM 4994 O O . VAL A 1 340 ? -1.28870 -12.41811 34.35549 1.000 12.44212 337 VAL A O 1
ATOM 5007 N N . ASN A 1 341 ? -2.80818 -13.88857 33.59909 1.000 11.42064 338 ASN A N 1
ATOM 5008 C CA . ASN A 1 341 ? -2.55193 -13.60573 32.18047 1.000 10.98318 338 ASN A CA 1
ATOM 5009 C C . ASN A 1 341 ? -1.05767 -13.60530 31.85802 1.000 10.74053 338 ASN A C 1
ATOM 5010 O O . ASN A 1 341 ? -0.53965 -12.69965 31.21961 1.000 11.75306 338 ASN A O 1
ATOM 5021 N N . ILE A 1 342 ? -0.38369 -14.67207 32.27813 1.000 11.37641 339 ILE A N 1
ATOM 5022 C CA . ILE A 1 342 ? 1.07745 -14.63134 32.32320 1.000 12.70894 339 ILE A CA 1
ATOM 5023 C C . ILE A 1 342 ? 1.73708 -14.68840 30.94266 1.000 12.67216 339 ILE A C 1
ATOM 5024 O O . ILE A 1 342 ? 2.91712 -14.34305 30.80927 1.000 13.40270 339 ILE A O 1
ATOM 5040 N N . HIS A 1 343 ? 0.97876 -15.05809 29.91783 1.000 12.46061 340 HIS A N 1
ATOM 5041 C CA . HIS A 1 343 ? 1.46545 -15.13566 28.54320 1.000 12.49116 340 HIS A CA 1
ATOM 5042 C C . HIS A 1 343 ? 0.75632 -14.14470 27.63358 1.000 15.06874 340 HIS A C 1
ATOM 5043 O O . HIS A 1 343 ? 0.62758 -14.36192 26.42839 1.000 17.62403 340 HIS A O 1
ATOM 5057 N N . GLY A 1 344 ? 0.29595 -13.04284 28.21919 1.000 11.51163 341 GLY A N 1
ATOM 5058 C CA . GLY A 1 344 ? -0.39216 -12.00871 27.47384 1.000 11.97450 341 GLY A CA 1
ATOM 5059 C C . GLY A 1 344 ? -1.88606 -12.28457 27.44646 1.000 10.77032 341 GLY A C 1
ATOM 5060 O O . GLY A 1 344 ? -2.37501 -13.18918 28.11883 1.000 11.82589 341 GLY A O 1
ATOM 5064 N N . GLY A 1 345 ? -2.58538 -11.49873 26.65413 1.000 9.52028 342 GLY A N 1
ATOM 5065 C CA . GLY A 1 345 ? -4.02502 -11.60583 26.54035 1.000 8.22970 342 GLY A CA 1
ATOM 5066 C C . GLY A 1 345 ? -4.57625 -10.66476 25.50653 1.000 11.00458 342 GLY A C 1
ATOM 5067 O O . GLY A 1 345 ? -3.83940 -10.11510 24.68592 1.000 10.75779 342 GLY A O 1
ATOM 5071 N N . ALA A 1 346 ? -5.89186 -10.47392 25.53909 1.000 8.20641 343 ALA A N 1
ATOM 5072 C CA . ALA A 1 346 ? -6.61356 -9.81550 24.45981 1.000 9.66767 343 ALA A CA 1
ATOM 5073 C C . ALA A 1 346 ? -6.17904 -8.37127 24.10554 1.000 8.02517 343 ALA A C 1
ATOM 5074 O O . ALA A 1 346 ? -6.46196 -7.91862 23.00535 1.000 10.42767 343 ALA A O 1
ATOM 5081 N N . VAL A 1 347 ? -5.49470 -7.67107 25.01052 1.000 9.56999 344 VAL A N 1
ATOM 5082 C CA . VAL A 1 347 ? -5.02351 -6.32301 24.71282 1.000 10.86998 344 VAL A CA 1
ATOM 5083 C C . VAL A 1 347 ? -3.88938 -6.37622 23.68517 1.000 10.77533 344 VAL A C 1
ATOM 5084 O O . VAL A 1 347 ? -3.77793 -5.50456 22.81574 1.000 10.79301 344 VAL A O 1
ATOM 5097 N N . SER A 1 348 ? -3.07010 -7.41867 23.76709 1.000 11.34920 345 SER A N 1
ATOM 5098 C CA . SER A 1 348 ? -1.89934 -7.54892 22.88847 1.000 10.40451 345 SER A CA 1
ATOM 5099 C C . SER A 1 348 ? -1.99741 -8.66275 21.84456 1.000 11.51797 345 SER A C 1
ATOM 5100 O O . SER A 1 348 ? -1.40856 -8.55570 20.76396 1.000 11.43349 345 SER A O 1
ATOM 5108 N N . LEU A 1 349 ? -2.71828 -9.73278 22.17448 1.000 9.76005 346 LEU A N 1
ATOM 5109 C CA . LEU A 1 349 ? -2.95388 -10.82553 21.23330 1.000 12.08441 346 LEU A CA 1
ATOM 5110 C C . LEU A 1 349 ? -4.19260 -10.60428 20.36014 1.000 9.81077 346 LEU A C 1
ATOM 5111 O O . LEU A 1 349 ? -4.37181 -11.27524 19.32920 1.000 11.05160 346 LEU A O 1
ATOM 5127 N N . GLY A 1 350 ? -5.07011 -9.68240 20.75839 1.000 10.25788 347 GLY A N 1
ATOM 5128 C CA . GLY A 1 350 ? -6.30664 -9.45703 20.03084 1.000 9.53161 347 GLY A CA 1
ATOM 5129 C C . GLY A 1 350 ? -7.49993 -10.23153 20.58363 1.000 9.79971 347 GLY A C 1
ATOM 5130 O O . GLY A 1 350 ? -7.35259 -11.11664 21.44180 1.000 9.11721 347 GLY A O 1
ATOM 5134 N N . HIS A 1 351 ? -8.67795 -9.89606 20.06052 1.000 8.71265 348 HIS A N 1
ATOM 5135 C CA . HIS A 1 351 ? -9.94174 -10.32849 20.66183 1.000 8.15976 348 HIS A CA 1
ATOM 5136 C C . HIS A 1 351 ? -11.05131 -10.57908 19.63178 1.000 9.50376 348 HIS A C 1
ATOM 5137 O O . HIS A 1 351 ? -12.00093 -9.82226 19.52102 1.000 9.41197 348 HIS A O 1
ATOM 5151 N N . PRO A 1 352 ? -10.94225 -11.67877 18.87077 1.000 7.16560 349 PRO A N 1
ATOM 5152 C CA . PRO A 1 352 ? -12.07450 -12.10059 18.05116 1.000 8.53762 349 PRO A CA 1
ATOM 5153 C C . PRO A 1 352 ? -13.16172 -12.52879 19.01936 1.000 8.70511 349 PRO A C 1
ATOM 5154 O O . PRO A 1 352 ? -12.96335 -13.54276 19.70421 1.000 8.01659 349 PRO A O 1
ATOM 5165 N N . ILE A 1 353 ? -14.25277 -11.77761 19.13904 1.000 8.67024 350 ILE A N 1
ATOM 5166 C CA . ILE A 1 353 ? -15.05775 -11.89673 20.36347 1.000 8.41675 350 ILE A CA 1
ATOM 5167 C C . ILE A 1 353 ? -15.62440 -13.31475 20.59735 1.000 7.68160 350 ILE A C 1
ATOM 5168 O O . ILE A 1 353 ? -15.57971 -13.78047 21.73494 1.000 8.02113 350 ILE A O 1
ATOM 5184 N N . GLY A 1 354 ? -16.10902 -14.01657 19.56616 1.000 7.53470 351 GLY A N 1
ATOM 5185 C CA . GLY A 1 354 ? -16.58866 -15.37942 19.73977 1.000 8.11669 351 GLY A CA 1
ATOM 5186 C C . GLY A 1 354 ? -15.50301 -16.37927 20.11289 1.000 8.19397 351 GLY A C 1
ATOM 5187 O O . GLY A 1 354 ? -15.80582 -17.40495 20.69785 1.000 8.97025 351 GLY A O 1
ATOM 5191 N N . MET A 1 355 ? -14.24347 -16.06694 19.81093 1.000 8.56355 352 MET A N 1
ATOM 5192 C CA . MET A 1 355 ? -13.14073 -16.99081 20.02297 1.000 8.84054 352 MET A CA 1
ATOM 5193 C C . MET A 1 355 ? -12.60573 -16.97710 21.43701 1.000 8.06215 352 MET A C 1
ATOM 5194 O O . MET A 1 355 ? -12.21856 -18.00328 21.94989 1.000 8.64790 352 MET A O 1
ATOM 5208 N N . SER A 1 356 ? -12.49073 -15.80078 22.04088 1.000 7.95246 353 SER A N 1
ATOM 5209 C CA . SER A 1 356 ? -11.58705 -15.64302 23.17985 1.000 8.36917 353 SER A CA 1
ATOM 5210 C C . SER A 1 356 ? -11.89234 -16.53082 24.39380 1.000 8.59114 353 SER A C 1
ATOM 5211 O O . SER A 1 356 ? -10.98490 -16.95051 25.09519 1.000 8.74197 353 SER A O 1
ATOM 5219 N N . GLY A 1 357 ? -13.16018 -16.78707 24.67512 1.000 7.89639 354 GLY A N 1
ATOM 5220 C CA . GLY A 1 357 ? -13.51628 -17.62146 25.80949 1.000 9.11974 354 GLY A CA 1
ATOM 5221 C C . GLY A 1 357 ? -13.02063 -19.03631 25.63278 1.000 9.73713 354 GLY A C 1
ATOM 5222 O O . GLY A 1 357 ? -12.62097 -19.66356 26.60613 1.000 12.16544 354 GLY A O 1
ATOM 5226 N N . ALA A 1 358 ? -12.97051 -19.51651 24.39668 1.000 9.12729 355 ALA A N 1
ATOM 5227 C CA . ALA A 1 358 ? -12.40491 -20.84082 24.13557 1.000 9.58488 355 ALA A CA 1
ATOM 5228 C C . ALA A 1 358 ? -10.88313 -20.78917 24.15361 1.000 10.85544 355 ALA A C 1
ATOM 5229 O O . ALA A 1 358 ? -10.23937 -21.72395 24.63108 1.000 11.27010 355 ALA A O 1
ATOM 5236 N N . ARG A 1 359 ? -10.30355 -19.71346 23.62777 1.000 9.66053 356 ARG A N 1
ATOM 5237 C CA . ARG A 1 359 ? -8.84554 -19.59743 23.59132 1.000 9.96119 356 ARG A CA 1
ATOM 5238 C C . ARG A 1 359 ? -8.27746 -19.69841 24.99486 1.000 10.58489 356 ARG A C 1
ATOM 5239 O O . ARG A 1 359 ? -7.29722 -20.42912 25.21963 1.000 9.93293 356 ARG A O 1
ATOM 5260 N N . ILE A 1 360 ? -8.83607 -18.94942 25.94072 1.000 10.62508 357 ILE A N 1
ATOM 5261 C CA . ILE A 1 360 ? -8.19834 -18.86503 27.23023 1.000 9.69744 357 ILE A CA 1
ATOM 5262 C C . ILE A 1 360 ? -8.35110 -20.19317 27.97429 1.000 12.24289 357 ILE A C 1
ATOM 5263 O O . ILE A 1 360 ? -7.44444 -20.59392 28.70093 1.000 11.96375 357 ILE A O 1
ATOM 5279 N N . VAL A 1 361 ? -9.42701 -20.94169 27.73420 1.000 10.10676 358 VAL A N 1
ATOM 5280 C CA . VAL A 1 361 ? -9.55670 -22.25868 28.35592 1.000 9.18215 358 VAL A CA 1
ATOM 5281 C C . VAL A 1 361 ? -8.55497 -23.23488 27.68983 1.000 11.56371 358 VAL A C 1
ATOM 5282 O O . VAL A 1 361 ? -7.86104 -23.97577 28.38320 1.000 11.35579 358 VAL A O 1
ATOM 5295 N N . GLY A 1 362 ? -8.47687 -23.24710 26.36122 1.000 10.14192 359 GLY A N 1
ATOM 5296 C CA . GLY A 1 362 ? -7.50171 -24.09378 25.67104 1.000 12.01609 359 GLY A CA 1
ATOM 5297 C C . GLY A 1 362 ? -6.06960 -23.77744 26.06763 1.000 11.88172 359 GLY A C 1
ATOM 5298 O O . GLY A 1 362 ? -5.21307 -24.67693 26.14748 1.000 12.65694 359 GLY A O 1
ATOM 5302 N N . HIS A 1 363 ? -5.79115 -22.49950 26.32337 1.000 10.58760 360 HIS A N 1
ATOM 5303 C CA . HIS A 1 363 ? -4.44543 -22.12427 26.73237 1.000 11.27570 360 HIS A CA 1
ATOM 5304 C C . HIS A 1 363 ? -4.10464 -22.75233 28.07777 1.000 13.48074 360 HIS A C 1
ATOM 5305 O O . HIS A 1 363 ? -2.98977 -23.24355 28.26737 1.000 14.01431 360 HIS A O 1
ATOM 5319 N N . LEU A 1 364 ? -5.03198 -22.72135 29.02294 1.000 11.97830 361 LEU A N 1
ATOM 5320 C CA . LEU A 1 364 ? -4.83092 -23.36839 30.31773 1.000 10.24607 361 LEU A CA 1
ATOM 5321 C C . LEU A 1 364 ? -4.63630 -24.86872 30.16137 1.000 15.39383 361 LEU A C 1
ATOM 5322 O O . LEU A 1 364 ? -3.76631 -25.46138 30.83634 1.000 15.03483 361 LEU A O 1
ATOM 5338 N N . VAL A 1 365 ? -5.41497 -25.49808 29.28744 1.000 13.64881 362 VAL A N 1
ATOM 5339 C CA . VAL A 1 365 ? -5.26772 -26.93923 29.05151 1.000 12.94433 362 VAL A CA 1
ATOM 5340 C C . VAL A 1 365 ? -3.82594 -27.27723 28.65417 1.000 16.73501 362 VAL A C 1
ATOM 5341 O O . VAL A 1 365 ? -3.26342 -28.27643 29.12288 1.000 19.54270 362 VAL A O 1
ATOM 5354 N N . HIS A 1 366 ? -3.21798 -26.46641 27.80030 1.000 13.71136 363 HIS A N 1
ATOM 5355 C CA . HIS A 1 366 ? -1.84477 -26.74274 27.36235 1.000 14.34450 363 HIS A CA 1
ATOM 5356 C C . HIS A 1 366 ? -0.76206 -26.23885 28.29997 1.000 20.61244 363 HIS A C 1
ATOM 5357 O O . HIS A 1 366 ? 0.26274 -26.91058 28.43706 1.000 19.04846 363 HIS A O 1
ATOM 5371 N N . THR A 1 367 ? -0.96052 -25.10194 28.96174 1.000 15.67649 364 THR A N 1
ATOM 5372 C CA . THR A 1 367 ? 0.17139 -24.44036 29.61066 1.000 14.58572 364 THR A CA 1
ATOM 5373 C C . THR A 1 367 ? 0.26974 -24.74999 31.10814 1.000 16.25351 364 THR A C 1
ATOM 5374 O O . THR A 1 367 ? 1.35370 -24.60782 31.69682 1.000 17.60904 364 THR A O 1
ATOM 5385 N N . LEU A 1 368 ? -0.81442 -25.20397 31.72808 1.000 15.50000 365 LEU A N 1
ATOM 5386 C CA . LEU A 1 368 ? -0.76920 -25.61207 33.13030 1.000 14.68118 365 LEU A CA 1
ATOM 5387 C C . LEU A 1 368 ? 0.20559 -26.77955 33.23934 1.000 16.59316 365 LEU A C 1
ATOM 5388 O O . LEU A 1 368 ? 0.29853 -27.57781 32.31727 1.000 17.55187 365 LEU A O 1
ATOM 5404 N N . LYS A 1 369 ? 0.92277 -26.86213 34.34973 1.000 18.43482 366 LYS A N 1
ATOM 5405 C CA . LYS A 1 369 ? 1.74233 -28.04240 34.61194 1.000 17.55664 366 LYS A CA 1
ATOM 5406 C C . LYS A 1 369 ? 0.88123 -29.08403 35.30266 1.000 16.17473 366 LYS A C 1
ATOM 5407 O O . LYS A 1 369 ? -0.06754 -28.74008 36.01039 1.000 18.19901 366 LYS A O 1
ATOM 5426 N N . PRO A 1 370 ? 1.19802 -30.37902 35.09453 1.000 20.41192 367 PRO A N 1
ATOM 5427 C CA . PRO A 1 370 ? 0.40805 -31.40818 35.77214 1.000 19.59635 367 PR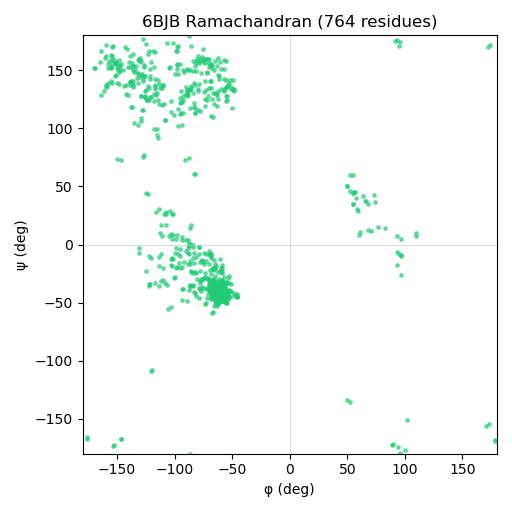O A CA 1
ATOM 5428 C C . PRO A 1 370 ? 0.24128 -31.15609 37.26662 1.000 19.35401 367 PRO A C 1
ATOM 5429 O O . PRO A 1 370 ? 1.19313 -30.83214 37.96317 1.000 23.06626 367 PRO A O 1
ATOM 5440 N N . GLY A 1 371 ? -0.98720 -31.29152 37.73552 1.000 19.83414 368 GLY A N 1
ATOM 5441 C CA . GLY A 1 371 ? -1.32620 -31.01686 39.11793 1.000 20.04137 368 GLY A CA 1
ATOM 5442 C C . GLY A 1 371 ? -1.80870 -29.60358 39.39120 1.000 20.50973 368 GLY A C 1
ATOM 5443 O O . GLY A 1 371 ? -2.41655 -29.35211 40.42412 1.000 22.66964 368 GLY A O 1
ATOM 5447 N N . GLN A 1 372 ? -1.54722 -28.67510 38.47625 1.000 18.78228 369 GLN A N 1
ATOM 5448 C CA . GLN A 1 372 ? -1.96740 -27.28283 38.68823 1.000 17.38509 369 GLN A CA 1
ATOM 5449 C C . GLN A 1 372 ? -3.42966 -27.05117 38.32152 1.000 19.71748 369 GLN A C 1
ATOM 5450 O O . GLN A 1 372 ? -3.99956 -27.78110 37.50415 1.000 18.56659 369 GLN A O 1
ATOM 5464 N N . LYS A 1 373 ? -4.01082 -26.04277 38.95781 1.000 15.22672 370 LYS A N 1
ATOM 5465 C CA . LYS A 1 373 ? -5.39600 -25.63349 38.70704 1.000 15.16975 370 LYS A CA 1
ATOM 5466 C C . LYS A 1 373 ? -5.42782 -24.24369 38.07064 1.000 17.40050 370 LYS A C 1
ATOM 5467 O O . LYS A 1 373 ? -4.69429 -23.33566 38.48740 1.000 17.47312 370 LYS A O 1
ATOM 5486 N N . GLY A 1 374 ? -6.29754 -24.07745 37.07467 1.000 13.19352 371 GLY A N 1
ATOM 5487 C CA . GLY A 1 374 ? -6.43017 -22.80859 36.38129 1.000 12.21154 371 GLY A CA 1
ATOM 5488 C C . GLY A 1 374 ? -7.86354 -22.34015 36.35995 1.000 14.09977 371 GLY A C 1
ATOM 5489 O O . GLY A 1 374 ? -8.77574 -23.15088 36.25867 1.000 14.40627 371 GLY A O 1
ATOM 5493 N N . CYS A 1 375 ? -8.05735 -21.03184 36.50486 1.000 12.53208 372 CYS A N 1
ATOM 5494 C CA . CYS A 1 375 ? -9.38380 -20.42527 36.45033 1.000 11.98184 372 CYS A CA 1
ATOM 5495 C C . CYS A 1 375 ? -9.42053 -19.39401 35.32909 1.000 12.27450 372 CYS A C 1
ATOM 5496 O O . CYS A 1 375 ? -8.55349 -18.53051 35.24749 1.000 11.28497 372 CYS A O 1
ATOM 5504 N N . ALA A 1 376 ? -10.40933 -19.52666 34.44840 1.000 10.91238 373 ALA A N 1
ATOM 5505 C CA . ALA A 1 376 ? -10.65480 -18.56397 33.36939 1.000 10.97494 373 ALA A CA 1
ATOM 5506 C C . ALA A 1 376 ? -11.93671 -17.80344 33.65922 1.000 11.48822 373 ALA A C 1
ATOM 5507 O O . ALA A 1 376 ? -12.91419 -18.39537 34.10231 1.000 11.20792 373 ALA A O 1
ATOM 5514 N N . ALA A 1 377 ? -11.91461 -16.48924 33.42858 1.000 8.62351 374 ALA A N 1
ATOM 5515 C CA . ALA A 1 377 ? -13.08300 -15.64310 33.61360 1.000 10.06441 374 ALA A CA 1
ATOM 5516 C C . ALA A 1 377 ? -13.13996 -14.62552 32.48436 1.000 9.97731 374 ALA A C 1
ATOM 5517 O O . ALA A 1 377 ? -12.14845 -13.93935 32.20007 1.000 11.36237 374 ALA A O 1
ATOM 5524 N N . ILE A 1 378 ? -14.29296 -14.52548 31.82360 1.000 9.01358 375 ILE A N 1
ATOM 5525 C CA . ILE A 1 378 ? -14.39743 -13.66984 30.65018 1.000 8.79300 375 ILE A CA 1
ATOM 5526 C C . ILE A 1 378 ? -15.70645 -12.86805 30.66925 1.000 7.88064 375 ILE A C 1
ATOM 5527 O O . ILE A 1 378 ? -16.81099 -13.43097 30.65920 1.000 9.50890 375 ILE A O 1
ATOM 5543 N N . CYS A 1 379 ? -15.58432 -11.54679 30.70378 1.000 8.64711 376 CYS A N 1
ATOM 5544 C CA . CYS A 1 379 ? -16.75236 -10.68320 30.74218 1.000 10.52787 376 CYS A CA 1
ATOM 5545 C C . CYS A 1 379 ? -17.39361 -10.60480 29.36416 1.000 9.56800 376 CYS A C 1
ATOM 5546 O O . CYS A 1 379 ? -16.77618 -10.94154 28.35023 1.000 8.18367 376 CYS A O 1
ATOM 5554 N N . ASN A 1 380 ? -18.64565 -10.18359 29.33206 1.000 9.24493 377 ASN A N 1
ATOM 5555 C CA . ASN A 1 380 ? -19.37156 -10.14261 28.08015 1.000 9.18847 377 ASN A CA 1
ATOM 5556 C C . ASN A 1 380 ? -20.40431 -9.03225 28.04408 1.000 10.20069 377 ASN A C 1
ATOM 5557 O O . ASN A 1 380 ? -20.92246 -8.58364 29.07108 1.000 8.99277 377 ASN A O 1
ATOM 5568 N N . GLY A 1 381 ? -20.63134 -8.54775 26.83479 1.000 9.11636 378 GLY A N 1
ATOM 5569 C CA . GLY A 1 381 ? -21.61171 -7.50791 26.59080 1.000 9.12531 378 GLY A CA 1
ATOM 5570 C C . GLY A 1 381 ? -22.94464 -7.87500 27.18746 1.000 8.97902 378 GLY A C 1
ATOM 5571 O O . GLY A 1 381 ? -23.35311 -9.02450 27.16823 1.000 11.09899 378 GLY A O 1
ATOM 5575 N N . GLY A 1 382 ? -23.61165 -6.86315 27.72947 1.000 9.20659 379 GLY A N 1
ATOM 5576 C CA . GLY A 1 382 ? -24.86870 -7.06330 28.41912 1.000 9.84330 379 GLY A CA 1
ATOM 5577 C C . GLY A 1 382 ? -24.73873 -7.21039 29.92088 1.000 9.90348 379 GLY A C 1
ATOM 5578 O O . GLY A 1 382 ? -25.75721 -7.21786 30.62828 1.000 8.52424 379 GLY A O 1
ATOM 5582 N N . GLY A 1 383 ? -23.50907 -7.31156 30.41449 1.000 9.65603 380 GLY A N 1
ATOM 5583 C CA . GLY A 1 383 ? -23.24747 -7.33788 31.84363 1.000 9.32083 380 GLY A CA 1
ATOM 5584 C C . GLY A 1 383 ? -22.78426 -8.65040 32.43488 1.000 10.00236 380 GLY A C 1
ATOM 5585 O O . GLY A 1 383 ? -22.68123 -8.78338 33.64742 1.000 12.05405 380 GLY A O 1
ATOM 5589 N N . GLY A 1 384 ? -22.46118 -9.62150 31.59404 1.000 9.33035 381 GLY A N 1
ATOM 5590 C CA . GLY A 1 384 ? -22.15927 -10.94326 32.09040 1.000 10.57618 381 GLY A CA 1
ATOM 5591 C C . GLY A 1 384 ? -20.68168 -11.26068 32.25723 1.000 9.52186 381 GLY A C 1
ATOM 5592 O O . GLY A 1 384 ? -19.80596 -10.52592 31.79844 1.000 8.82936 381 GLY A O 1
ATOM 5596 N N . ALA A 1 385 ? -20.42168 -12.39339 32.90906 1.000 9.28591 382 ALA A N 1
ATOM 5597 C CA . ALA A 1 385 ? -19.12672 -13.07964 32.79371 1.000 7.52399 382 ALA A CA 1
ATOM 5598 C C . ALA A 1 385 ? -19.28259 -14.58832 32.92299 1.000 9.63665 382 ALA A C 1
ATOM 5599 O O . ALA A 1 385 ? -20.06042 -15.06201 33.75563 1.000 11.27883 382 ALA A O 1
ATOM 5606 N N . GLY A 1 386 ? -18.57059 -15.33373 32.08548 1.000 9.31161 383 GLY A N 1
ATOM 5607 C CA . GLY A 1 386 ? -18.42468 -16.77334 32.26634 1.000 10.04816 383 GLY A CA 1
ATOM 5608 C C . GLY A 1 386 ? -17.19779 -17.08376 33.09031 1.000 9.86518 383 GLY A C 1
ATOM 5609 O O . GLY A 1 386 ? -16.18394 -16.36534 33.02684 1.000 9.16460 383 GLY A O 1
ATOM 5613 N N . GLY A 1 387 ? -17.28001 -18.16926 33.85243 1.000 10.20952 384 GLY A N 1
ATOM 5614 C CA . GLY A 1 387 ? -16.14337 -18.66447 34.61457 1.000 9.50060 384 GLY A CA 1
ATOM 5615 C C . GLY A 1 387 ? -15.96907 -20.16913 34.46968 1.000 10.66300 384 GLY A C 1
ATOM 5616 O O . GLY A 1 387 ? -16.92936 -20.92237 34.25486 1.000 10.91817 384 GLY A O 1
ATOM 5620 N N . MET A 1 388 ? -14.72740 -20.63006 34.57718 1.000 10.46105 385 MET A N 1
ATOM 5621 C CA . MET A 1 388 ? -14.42585 -22.05571 34.44537 1.000 9.92689 385 MET A CA 1
ATOM 5622 C C . MET A 1 388 ? -13.13729 -22.36262 35.19266 1.000 12.46946 385 MET A C 1
ATOM 5623 O O . MET A 1 388 ? -12.17355 -21.59702 35.13137 1.000 12.79694 385 MET A O 1
ATOM 5637 N N . ILE A 1 389 ? -13.11630 -23.51422 35.86672 1.000 11.17283 386 ILE A N 1
ATOM 5638 C CA . ILE A 1 389 ? -11.91651 -24.00309 36.54054 1.000 12.72753 386 ILE A CA 1
ATOM 5639 C C . ILE A 1 389 ? -11.60561 -25.40439 36.06005 1.000 12.52949 386 ILE A C 1
ATOM 5640 O O . ILE A 1 389 ? -12.51329 -26.26403 36.00536 1.000 12.89681 386 ILE A O 1
ATOM 5656 N N . ILE A 1 390 ? -10.34059 -25.63087 35.71438 1.000 12.04842 387 ILE A N 1
ATOM 5657 C CA . ILE A 1 390 ? -9.86215 -26.93233 35.26114 1.000 12.35511 387 ILE A CA 1
ATOM 5658 C C . ILE A 1 390 ? -8.60814 -27.32711 36.03777 1.000 15.97126 387 ILE A C 1
ATOM 5659 O O . ILE A 1 390 ? -7.93002 -26.48948 36.64000 1.000 14.18582 387 ILE A O 1
ATOM 5675 N N . GLU A 1 391 ? -8.32159 -28.62285 36.00917 1.000 14.75115 388 GLU A N 1
ATOM 5676 C CA . GLU A 1 391 ? -7.14634 -29.18443 36.67110 1.000 16.85195 388 GLU A CA 1
ATOM 5677 C C . GLU A 1 391 ? -6.34676 -29.97922 35.66031 1.000 15.53387 388 GLU A C 1
ATOM 5678 O O . GLU A 1 391 ? -6.88182 -30.84355 34.97135 1.000 17.02331 388 GLU A O 1
ATOM 5690 N N . LYS A 1 392 ? -5.05827 -29.67422 35.56527 1.000 16.27282 389 LYS A N 1
ATOM 5691 C CA . LYS A 1 392 ? -4.18066 -30.31715 34.60293 1.000 15.38734 389 LYS A CA 1
ATOM 5692 C C . LYS A 1 392 ? -3.77462 -31.70009 35.09198 1.000 17.81463 389 LYS A C 1
ATOM 5693 O O . LYS A 1 392 ? -3.49856 -31.86693 36.27207 1.000 20.16321 389 LYS A O 1
ATOM 5712 N N . LEU A 1 393 ? -3.75986 -32.66331 34.17254 1.000 21.75678 390 LEU A N 1
ATOM 5713 C CA . LEU A 1 393 ? -3.34378 -34.03562 34.45697 1.000 28.65830 390 LEU A CA 1
ATOM 5714 C C . LEU A 1 393 ? -2.03944 -34.35266 33.72112 1.000 31.32418 390 LEU A C 1
ATOM 5715 O O . LEU A 1 393 ? -1.53444 -33.56074 32.91756 1.000 31.77859 390 LEU A O 1
ATOM 5732 N N . ARG B 1 5 ? -29.97009 -35.78253 39.88124 1.000 40.12981 2 ARG B N 1
ATOM 5733 C CA . ARG B 1 5 ? -31.40345 -35.69613 39.60799 1.000 29.97185 2 ARG B CA 1
ATOM 5734 C C . ARG B 1 5 ? -31.81954 -36.50908 38.40311 1.000 26.13962 2 ARG B C 1
ATOM 5735 O O . ARG B 1 5 ? -31.17119 -36.43675 37.36712 1.000 29.80283 2 ARG B O 1
ATOM 5755 N N . PRO B 1 6 ? -32.93591 -37.24537 38.51413 1.000 25.44231 3 PRO B N 1
ATOM 5756 C CA . PRO B 1 6 ? -33.52808 -37.79181 37.29215 1.000 21.62526 3 PRO B CA 1
ATOM 5757 C C . PRO B 1 6 ? -34.10516 -36.68956 36.39581 1.000 19.62066 3 PRO B C 1
ATOM 5758 O O . PRO B 1 6 ? -34.46543 -35.60978 36.87155 1.000 18.18935 3 PRO B O 1
ATOM 5769 N N . ILE B 1 7 ? -34.19369 -36.98791 35.10848 1.000 18.19706 4 ILE B N 1
ATOM 5770 C CA . ILE B 1 7 ? -34.73447 -36.04239 34.14348 1.000 15.68961 4 ILE B CA 1
ATOM 5771 C C . ILE B 1 7 ? -36.16448 -35.65458 34.50314 1.000 17.17458 4 ILE B C 1
ATOM 5772 O O . ILE B 1 7 ? -36.58918 -34.53369 34.24407 1.000 16.20172 4 ILE B O 1
ATOM 5788 N N . THR B 1 8 ? -36.90224 -36.58492 35.11845 1.000 18.70204 5 THR B N 1
ATOM 5789 C CA . THR B 1 8 ? -38.29225 -36.34672 35.48771 1.000 15.07046 5 THR B CA 1
ATOM 5790 C C . THR B 1 8 ? -38.46808 -35.31931 36.60679 1.000 16.41908 5 THR B C 1
ATOM 5791 O O . THR B 1 8 ? -39.57893 -34.88449 36.88384 1.000 16.91792 5 THR B O 1
ATOM 5802 N N . ASP B 1 9 ? -37.36585 -34.89073 37.23025 1.000 15.82879 6 ASP B N 1
ATOM 5803 C CA . ASP B 1 9 ? -37.42990 -33.79044 38.19454 1.000 17.55142 6 ASP B CA 1
ATOM 5804 C C . ASP B 1 9 ? -37.55564 -32.41641 37.51411 1.000 14.73389 6 ASP B C 1
ATOM 5805 O O . ASP B 1 9 ? -37.84846 -31.41835 38.17494 1.000 16.76308 6 ASP B O 1
ATOM 5814 N N . VAL B 1 10 ? -37.29577 -32.37399 36.20500 1.000 16.78487 7 VAL B N 1
ATOM 5815 C CA . VAL B 1 10 ? -37.40506 -31.13332 35.43360 1.000 15.30366 7 VAL B CA 1
ATOM 5816 C C . VAL B 1 10 ? -38.85711 -30.91456 35.04294 1.000 14.38747 7 VAL B C 1
ATOM 5817 O O . VAL B 1 10 ? -39.43146 -31.73799 34.30740 1.000 15.30174 7 VAL B O 1
ATOM 5830 N N . VAL B 1 11 ? -39.43962 -29.83025 35.53202 1.000 13.12479 8 VAL B N 1
ATOM 5831 C CA . VAL B 1 11 ? -40.84470 -29.54647 35.24710 1.000 14.05066 8 VAL B CA 1
ATOM 5832 C C . VAL B 1 11 ? -41.06086 -28.22415 34.55690 1.000 15.82684 8 VAL B C 1
ATOM 5833 O O . VAL B 1 11 ? -40.34788 -27.24060 34.79189 1.000 16.32078 8 VAL B O 1
ATOM 5846 N N . PHE B 1 12 ? -42.05824 -28.21860 33.67945 1.000 11.97459 9 PHE B N 1
ATOM 5847 C CA . PHE B 1 12 ? -42.50919 -26.99565 33.04569 1.000 12.07337 9 PHE B CA 1
ATOM 5848 C C . PHE B 1 12 ? -43.56915 -26.37823 33.94087 1.000 14.29827 9 PHE B C 1
ATOM 5849 O O . PHE B 1 12 ? -44.52543 -27.09366 34.30754 1.000 15.25055 9 PHE B O 1
ATOM 5866 N N . VAL B 1 13 ? -43.45237 -25.09985 34.30346 1.000 12.28399 10 VAL B N 1
ATOM 5867 C CA . VAL B 1 13 ? -44.49539 -24.43696 35.09552 1.000 14.07414 10 VAL B CA 1
ATOM 5868 C C . VAL B 1 13 ? -45.24882 -23.32343 34.35835 1.000 12.71489 10 VAL B C 1
ATOM 5869 O O . VAL B 1 13 ? -46.27277 -22.84932 34.83251 1.000 14.27501 10 VAL B O 1
ATOM 5882 N N . GLY B 1 14 ? -44.77982 -22.90713 33.18532 1.000 13.26256 11 GLY B N 1
ATOM 5883 C CA . GLY B 1 14 ? -45.54080 -22.00085 32.36670 1.000 11.33776 11 GLY B CA 1
ATOM 5884 C C . GLY B 1 14 ? -45.07927 -22.02943 30.92558 1.000 12.86261 11 GLY B C 1
ATOM 5885 O O . GLY B 1 14 ? -43.97686 -22.50417 30.62649 1.000 11.98620 11 GLY B O 1
ATOM 5889 N N . ALA B 1 15 ? -45.94230 -21.55083 30.03817 1.000 11.99241 12 ALA B N 1
ATOM 5890 C CA . ALA B 1 15 ? -45.65432 -21.50937 28.60683 1.000 11.36173 12 ALA B CA 1
ATOM 5891 C C . ALA B 1 15 ? -46.56803 -20.49565 27.96579 1.000 12.49302 12 ALA B C 1
ATOM 5892 O O . ALA B 1 15 ? -47.76812 -20.43257 28.28937 1.000 13.05161 12 ALA B O 1
ATOM 5899 N N . ALA B 1 16 ? -46.02337 -19.66764 27.08380 1.000 10.53214 13 ALA B N 1
ATOM 5900 C CA . ALA B 1 16 ? -46.82408 -18.72237 26.33841 1.000 10.66285 13 ALA B CA 1
ATOM 5901 C C . ALA B 1 16 ? -46.15349 -18.37198 25.02470 1.000 10.37347 13 ALA B C 1
ATOM 5902 O O . ALA B 1 16 ? -44.95620 -18.60044 24.85758 1.000 11.07454 13 ALA B O 1
ATOM 5909 N N . ARG B 1 17 ? -46.92160 -17.82436 24.09482 1.000 9.72068 14 ARG B N 1
ATOM 5910 C CA . ARG B 1 17 ? -46.39025 -17.38996 22.82003 1.000 9.01702 14 ARG B CA 1
ATOM 5911 C C . ARG B 1 17 ? -47.14655 -16.20099 22.27231 1.000 10.78325 14 ARG B C 1
ATOM 5912 O O . ARG B 1 17 ? -48.30663 -15.95950 22.64089 1.000 10.41142 14 ARG B O 1
ATOM 5933 N N . THR B 1 18 ? -46.50779 -15.46288 21.38213 1.000 8.33544 15 THR B N 1
ATOM 5934 C CA . THR B 1 18 ? -47.19124 -14.45877 20.58484 1.000 9.87441 15 THR B CA 1
ATOM 5935 C C . THR B 1 18 ? -48.01864 -15.17234 19.52088 1.000 8.04115 15 THR B C 1
ATOM 5936 O O . THR B 1 18 ? -47.75827 -16.33702 19.19696 1.000 8.68265 15 THR B O 1
ATOM 5947 N N . PRO B 1 19 ? -49.03464 -14.48927 18.97450 1.000 9.24934 16 PRO B N 1
ATOM 5948 C CA . PRO B 1 19 ? -49.51896 -14.93029 17.66799 1.000 8.06456 16 PRO B CA 1
ATOM 5949 C C . PRO B 1 19 ? -48.36115 -14.96500 16.67473 1.000 9.40455 16 PRO B C 1
ATOM 5950 O O . PRO B 1 19 ? -47.34313 -14.26642 16.84688 1.000 9.04350 16 PRO B O 1
ATOM 5961 N N . ILE B 1 20 ? -48.53807 -15.75086 15.62198 1.000 8.31321 17 ILE B N 1
ATOM 5962 C CA . ILE B 1 20 ? -47.59017 -15.73332 14.51990 1.000 8.19007 17 ILE B CA 1
ATOM 5963 C C . ILE B 1 20 ? -48.10479 -14.79082 13.43304 1.000 8.75230 17 ILE B C 1
ATOM 5964 O O . ILE B 1 20 ? -49.22723 -14.95841 12.93126 1.000 9.21118 17 ILE B O 1
ATOM 5980 N N . GLY B 1 21 ? -47.30040 -13.78240 13.11121 1.000 8.34206 18 GLY B N 1
ATOM 5981 C CA . GLY B 1 21 ? -47.61560 -12.82510 12.07323 1.000 8.33590 18 GLY B CA 1
ATOM 5982 C C . GLY B 1 21 ? -47.12835 -13.30445 10.72532 1.000 10.62153 18 GLY B C 1
ATOM 5983 O O . GLY B 1 21 ? -46.11069 -14.02710 10.61357 1.000 8.89262 18 GLY B O 1
ATOM 5987 N N . SER B 1 22 ? -47.84115 -12.88168 9.68668 1.000 11.36543 19 SER B N 1
ATOM 5988 C CA . SER B 1 22 ? -47.44626 -13.14047 8.30906 1.000 9.95024 19 SER B CA 1
ATOM 5989 C C . SER B 1 22 ? -46.34164 -12.17130 7.84605 1.000 10.58287 19 SER B C 1
ATOM 5990 O O . SER B 1 22 ? -46.16085 -11.08623 8.41257 1.000 10.27587 19 SER B O 1
ATOM 5998 N N . PHE B 1 23 ? -45.57119 -12.58779 6.83995 1.000 11.52022 20 PHE B N 1
ATOM 5999 C CA . PHE B 1 23 ? -44.38939 -11.85715 6.38975 1.000 11.78950 20 PHE B CA 1
ATOM 6000 C C . PHE B 1 23 ? -44.76051 -10.42079 6.02559 1.000 11.81537 20 PHE B C 1
ATOM 6001 O O . PHE B 1 23 ? -45.65398 -10.19667 5.20388 1.000 12.91685 20 PHE B O 1
ATOM 6018 N N . ARG B 1 24 ? -44.08767 -9.47635 6.67752 1.000 10.28757 21 ARG B N 1
ATOM 6019 C CA . ARG B 1 24 ? -44.23659 -8.04365 6.44495 1.000 11.93921 21 ARG B CA 1
ATOM 6020 C C . ARG B 1 24 ? -45.65253 -7.56364 6.65418 1.000 11.93810 21 ARG B C 1
ATOM 6021 O O . ARG B 1 24 ? -46.07034 -6.56980 6.04786 1.000 14.39695 21 ARG B O 1
ATOM 6042 N N . SER B 1 25 ? -46.36178 -8.22479 7.56108 1.000 9.73176 22 SER B N 1
ATOM 6043 C CA . SER B 1 25 ? -47.74786 -7.88564 7.84426 1.000 10.92884 22 SER B CA 1
ATOM 6044 C C . SER B 1 25 ? -47.94924 -7.47959 9.31252 1.000 8.99062 22 SER B C 1
ATOM 6045 O O . SER B 1 25 ? -47.48793 -6.39349 9.68091 1.000 12.47317 22 SER B O 1
ATOM 6053 N N . ALA B 1 26 ? -48.58922 -8.29782 10.14811 1.000 11.06347 23 ALA B N 1
ATOM 6054 C CA . ALA B 1 26 ? -48.97283 -7.86080 11.51258 1.000 12.52093 23 ALA B CA 1
ATOM 6055 C C . ALA B 1 26 ? -47.81235 -7.28472 12.31207 1.000 14.90808 23 ALA B C 1
ATOM 6056 O O . ALA B 1 26 ? -47.94093 -6.25514 12.99179 1.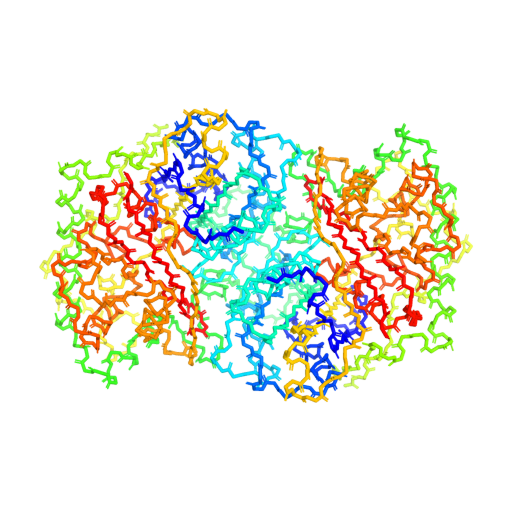000 13.75634 23 ALA B O 1
ATOM 6063 N N . PHE B 1 27 ? -46.67698 -7.96802 12.26204 1.000 11.48191 24 PHE B N 1
ATOM 6064 C CA . PHE B 1 27 ? -45.51360 -7.54047 13.01835 1.000 11.97516 24 PHE B CA 1
ATOM 6065 C C . PHE B 1 27 ? -44.41631 -6.95976 12.12660 1.000 10.71355 24 PHE B C 1
ATOM 6066 O O . PHE B 1 27 ? -43.22144 -6.98075 12.46835 1.000 10.79632 24 PHE B O 1
ATOM 6083 N N . ASN B 1 28 ? -44.79610 -6.42374 10.97118 1.000 11.89363 25 ASN B N 1
ATOM 6084 C CA . ASN B 1 28 ? -43.84152 -5.70605 10.14334 1.000 12.22069 25 ASN B CA 1
ATOM 6085 C C . ASN B 1 28 ? -43.13213 -4.63347 10.97741 1.000 12.27734 25 ASN B C 1
ATOM 6086 O O . ASN B 1 28 ? -43.78512 -3.95640 11.76604 1.000 14.85846 25 ASN B O 1
ATOM 6097 N N . ASN B 1 29 ? -41.82169 -4.46036 10.79656 1.000 13.85327 26 ASN B N 1
ATOM 6098 C CA . ASN B 1 29 ? -41.04735 -3.46090 11.57649 1.000 13.37309 26 ASN B CA 1
ATOM 6099 C C . ASN B 1 29 ? -41.03761 -3.65717 13.10876 1.000 15.75021 26 ASN B C 1
ATOM 6100 O O . ASN B 1 29 ? -40.55202 -2.78318 13.81759 1.000 18.08911 26 ASN B O 1
ATOM 6111 N N . VAL B 1 30 ? -41.56600 -4.76269 13.62712 1.000 12.64521 27 VAL B N 1
ATOM 6112 C CA . VAL B 1 30 ? -41.52444 -5.02737 15.07708 1.000 11.92466 27 VAL B CA 1
ATOM 6113 C C . VAL B 1 30 ? -40.29023 -5.89635 15.35807 1.000 10.94124 27 VAL B C 1
ATOM 6114 O O . VAL B 1 30 ? -40.23690 -7.03090 14.91313 1.000 11.48223 27 VAL B O 1
ATOM 6127 N N . PRO B 1 31 ? -39.29334 -5.36498 16.06781 1.000 9.87614 28 PRO B N 1
ATOM 6128 C CA . PRO B 1 31 ? -38.10049 -6.18660 16.27910 1.000 10.74751 28 PRO B CA 1
ATOM 6129 C C . PRO B 1 31 ? -38.37183 -7.49257 17.01274 1.000 8.62727 28 PRO B C 1
ATOM 6130 O O . PRO B 1 31 ? -39.27085 -7.61779 17.83803 1.000 9.22855 28 PRO B O 1
ATOM 6141 N N . VAL B 1 32 ? -37.53116 -8.47606 16.70879 1.000 9.29247 29 VAL B N 1
ATOM 6142 C CA . VAL B 1 32 ? -37.65897 -9.78682 17.33529 1.000 8.08406 29 VAL B CA 1
ATOM 6143 C C . VAL B 1 32 ? -37.63302 -9.70747 18.85828 1.000 8.98465 29 VAL B C 1
ATOM 6144 O O . VAL B 1 32 ? -38.26646 -10.51263 19.54060 1.000 8.35498 29 VAL B O 1
ATOM 6157 N N . THR B 1 33 ? -36.88495 -8.73204 19.37816 1.000 9.12515 30 THR B N 1
ATOM 6158 C CA . THR B 1 33 ? -36.74578 -8.57348 20.81313 1.000 8.14048 30 THR B CA 1
ATOM 6159 C C . THR B 1 33 ? -38.06868 -8.16863 21.50362 1.000 8.57786 30 THR B C 1
ATOM 6160 O O . THR B 1 33 ? -38.32990 -8.57501 22.63334 1.000 9.74373 30 THR B O 1
ATOM 6171 N N . VAL B 1 34 ? -38.90671 -7.41818 20.80419 1.000 8.51488 31 VAL B N 1
ATOM 6172 C CA . VAL B 1 34 ? -40.23597 -7.08198 21.32066 1.000 9.86461 31 VAL B CA 1
ATOM 6173 C C . VAL B 1 34 ? -41.08673 -8.34287 21.40585 1.000 9.62369 31 VAL B C 1
ATOM 6174 O O . VAL B 1 34 ? -41.74230 -8.59490 22.40787 1.000 10.93661 31 VAL B O 1
ATOM 6187 N N . LEU B 1 35 ? -41.05490 -9.15382 20.35410 1.000 9.50141 32 LEU B N 1
ATOM 6188 C CA . LEU B 1 35 ? -41.82397 -10.38284 20.34865 1.000 9.44192 32 LEU B CA 1
ATOM 6189 C C . LEU B 1 35 ? -41.37466 -11.30879 21.48090 1.000 9.65518 32 LEU B C 1
ATOM 6190 O O . LEU B 1 35 ? -42.17889 -11.87491 22.21041 1.000 9.99761 32 LEU B O 1
ATOM 6206 N N . GLY B 1 36 ? -40.07007 -11.46494 21.61941 1.000 8.60974 33 GLY B N 1
ATOM 6207 C CA . GLY B 1 36 ? -39.53191 -12.31345 22.65864 1.000 9.21342 33 GLY B CA 1
ATOM 6208 C C . GLY B 1 36 ? -39.89093 -11.79440 24.03857 1.000 9.60522 33 GLY B C 1
ATOM 6209 O O . GLY B 1 36 ? -40.26010 -12.56630 24.92194 1.000 9.35415 33 GLY B O 1
ATOM 6213 N N . ARG B 1 37 ? -39.78330 -10.48381 24.21565 1.000 9.05685 34 ARG B N 1
ATOM 6214 C CA . ARG B 1 37 ? -40.13517 -9.86564 25.50391 1.000 10.57098 34 ARG B CA 1
ATOM 6215 C C . ARG B 1 37 ? -41.57446 -10.17865 25.91101 1.000 9.80489 34 ARG B C 1
ATOM 6216 O O . ARG B 1 37 ? -41.81429 -10.61450 27.03316 1.000 10.74167 34 ARG B O 1
ATOM 6237 N N . GLU B 1 38 ? -42.50760 -9.99337 24.99128 1.000 10.85374 35 GLU B N 1
ATOM 6238 C CA . GLU B 1 38 ? -43.91133 -10.22314 25.33009 1.000 11.23341 35 GLU B CA 1
ATOM 6239 C C . GLU B 1 38 ? -44.19066 -11.70531 25.56297 1.000 12.42671 35 GLU B C 1
ATOM 6240 O O . GLU B 1 38 ? -44.93281 -12.07945 26.48232 1.000 11.91261 35 GLU B O 1
ATOM 6252 N N . ALA B 1 39 ? -43.60786 -12.58167 24.75937 1.000 10.70726 36 ALA B N 1
ATOM 6253 C CA . ALA B 1 39 ? -43.78009 -14.00105 25.05038 1.000 9.76215 36 ALA B CA 1
ATOM 6254 C C . ALA B 1 39 ? -43.22523 -14.40174 26.42866 1.000 10.00802 36 ALA B C 1
ATOM 6255 O O . ALA B 1 39 ? -43.80407 -15.22937 27.13014 1.000 10.88059 36 ALA B O 1
ATOM 6262 N N . LEU B 1 40 ? -42.08546 -13.84226 26.81599 1.000 8.75690 37 LEU B N 1
ATOM 6263 C CA . LEU B 1 40 ? -41.48747 -14.20124 28.09439 1.000 9.59514 37 LEU B CA 1
ATOM 6264 C C . LEU B 1 40 ? -42.32086 -13.62789 29.25009 1.000 9.90974 37 LEU B C 1
ATOM 6265 O O . LEU B 1 40 ? -42.55453 -14.33717 30.22402 1.000 11.11175 37 LEU B O 1
ATOM 6281 N N . LYS B 1 41 ? -42.77548 -12.38409 29.13556 1.000 10.87964 38 LYS B N 1
ATOM 6282 C CA . LYS B 1 41 ? -43.69138 -11.82344 30.15379 1.000 13.21806 38 LYS B CA 1
ATOM 6283 C C . LYS B 1 41 ? -44.90083 -12.73409 30.31030 1.000 12.76270 38 LYS B C 1
ATOM 6284 O O . LYS B 1 41 ? -45.32187 -13.04293 31.43582 1.000 12.56613 38 LYS B O 1
ATOM 6303 N N . GLY B 1 42 ? -45.44471 -13.18155 29.17682 1.000 10.96766 39 GLY B N 1
ATOM 6304 C CA . GLY B 1 42 ? -46.61388 -14.04645 29.18496 1.000 11.19662 39 GLY B CA 1
ATOM 6305 C C . GLY B 1 42 ? -46.38294 -15.38960 29.84025 1.000 12.60429 39 GLY B C 1
ATOM 6306 O O . GLY B 1 42 ? -47.23414 -15.89792 30.58486 1.000 13.14532 39 GLY B O 1
ATOM 6310 N N . ALA B 1 43 ? -45.22768 -16.00137 29.57017 1.000 10.78343 40 ALA B N 1
ATOM 6311 C CA . ALA B 1 43 ? -44.90953 -17.28886 30.14113 1.000 10.37978 40 ALA B CA 1
ATOM 6312 C C . ALA B 1 43 ? -44.73109 -17.19675 31.66194 1.000 12.04375 40 ALA B C 1
ATOM 6313 O O . ALA B 1 43 ? -45.13523 -18.11156 32.39519 1.000 12.84128 40 ALA B O 1
ATOM 6320 N N . LEU B 1 44 ? -44.11153 -16.10383 32.11929 1.000 12.74155 41 LEU B N 1
ATOM 6321 C CA . LEU B 1 44 ? -43.86698 -15.93197 33.54539 1.000 13.24837 41 LEU B CA 1
ATOM 6322 C C . LEU B 1 44 ? -45.20620 -15.71081 34.25493 1.000 13.29495 41 LEU B C 1
ATOM 6323 O O . LEU B 1 44 ? -45.44419 -16.28413 35.31626 1.000 14.72669 41 LEU B O 1
ATOM 6339 N N . LYS B 1 45 ? -46.07374 -14.92068 33.64497 1.000 12.42349 42 LYS B N 1
ATOM 6340 C CA . LYS B 1 45 ? -47.43368 -14.72805 34.18762 1.000 14.71573 42 LYS B CA 1
ATOM 6341 C C . LYS B 1 45 ? -48.20323 -16.05262 34.21103 1.000 17.71741 42 LYS B C 1
ATOM 6342 O O . LYS B 1 45 ? -48.86295 -16.38637 35.20845 1.000 16.93805 42 LYS B O 1
ATOM 6361 N N . ASN B 1 46 ? -48.09638 -16.83810 33.14101 1.000 15.11590 43 ASN B N 1
ATOM 6362 C CA . ASN B 1 46 ? -48.74903 -18.15227 33.09800 1.000 14.59048 43 ASN B CA 1
ATOM 6363 C C . ASN B 1 46 ? -48.26182 -19.04926 34.23291 1.000 15.13993 43 ASN B C 1
ATOM 6364 O O . ASN B 1 46 ? -49.03010 -19.83623 34.79972 1.000 18.80125 43 ASN B O 1
ATOM 6375 N N . ALA B 1 47 ? -46.98028 -18.91055 34.58144 1.000 14.19095 44 ALA B N 1
ATOM 6376 C CA . ALA B 1 47 ? -46.34401 -19.72489 35.61352 1.000 14.34999 44 ALA B CA 1
ATOM 6377 C C . ALA B 1 47 ? -46.57189 -19.19790 37.04024 1.000 15.16086 44 ALA B C 1
ATOM 6378 O O . ALA B 1 47 ? -46.25439 -19.89686 38.00580 1.000 16.70178 44 ALA B O 1
ATOM 6385 N N . ASN B 1 48 ? -47.09052 -17.98350 37.14267 1.000 15.07364 45 ASN B N 1
ATOM 6386 C CA . ASN B 1 48 ? -47.20090 -17.26038 38.41363 1.000 20.78101 45 ASN B CA 1
ATOM 6387 C C . ASN B 1 48 ? -45.82418 -17.12606 39.05450 1.000 22.21489 45 ASN B C 1
ATOM 6388 O O . ASN B 1 48 ? -45.66497 -17.25207 40.26466 1.000 19.07641 45 ASN B O 1
ATOM 6399 N N . VAL B 1 49 ? -44.83023 -16.86037 38.20433 1.000 17.86919 46 VAL B N 1
ATOM 6400 C CA . VAL B 1 49 ? -43.43476 -16.66436 38.62803 1.000 16.79674 46 VAL B CA 1
ATOM 6401 C C . VAL B 1 49 ? -43.04422 -15.21164 38.43919 1.000 16.67795 46 VAL B C 1
ATOM 6402 O O . VAL B 1 49 ? -43.12506 -14.67657 37.32242 1.000 16.13622 46 VAL B O 1
ATOM 6415 N N . LYS B 1 50 ? -42.66637 -14.54041 39.52495 1.000 16.94621 47 LYS B N 1
ATOM 6416 C CA . LYS B 1 50 ? -42.22194 -13.16562 39.38154 1.000 17.28240 47 LYS B CA 1
ATOM 6417 C C . LYS B 1 50 ? -40.86728 -13.14506 38.64916 1.000 14.19354 47 LYS B C 1
ATOM 6418 O O . LYS B 1 50 ? -40.02726 -14.02291 38.86805 1.000 17.66737 47 LYS B O 1
ATOM 6437 N N . PRO B 1 51 ? -40.68691 -12.16777 37.75119 1.000 17.46762 48 PRO B N 1
ATOM 6438 C CA . PRO B 1 51 ? -39.46208 -12.15789 36.93225 1.000 16.50103 48 PRO B CA 1
ATOM 6439 C C . PRO B 1 51 ? -38.16824 -12.18683 37.74360 1.000 16.51763 48 PRO B C 1
ATOM 6440 O O . PRO B 1 51 ? -37.20335 -12.78075 37.28091 1.000 15.28356 48 PRO B O 1
ATOM 6451 N N . SER B 1 52 ? -38.15541 -11.59657 38.93078 1.000 15.91034 49 SER B N 1
ATOM 6452 C CA . SER B 1 52 ? -36.96995 -11.61778 39.78715 1.000 18.45226 49 SER B CA 1
ATOM 6453 C C . SER B 1 52 ? -36.48953 -13.01072 40.22840 1.000 19.11021 49 SER B C 1
ATOM 6454 O O . SER B 1 52 ? -35.37347 -13.14314 40.74844 1.000 19.02970 49 SER B O 1
ATOM 6462 N N . LEU B 1 53 ? -37.29783 -14.05619 40.02382 1.000 15.19341 50 LEU B N 1
ATOM 6463 C CA . LEU B 1 53 ? -36.90259 -15.40551 40.39323 1.000 13.77636 50 LEU B CA 1
ATOM 6464 C C . LEU B 1 53 ? -36.10097 -16.13801 39.30414 1.000 11.28735 50 LEU B C 1
ATOM 6465 O O . LEU B 1 53 ? -35.49543 -17.16482 39.56393 1.000 15.30924 50 LEU B O 1
ATOM 6481 N N . VAL B 1 54 ? -36.11268 -15.59633 38.08913 1.000 13.91861 51 VAL B N 1
ATOM 6482 C CA . VAL B 1 54 ? -35.42167 -16.24791 36.97034 1.000 14.25984 51 VAL B CA 1
ATOM 6483 C C . VAL B 1 54 ? -33.90351 -16.09470 37.10812 1.000 10.89432 51 VAL B C 1
ATOM 6484 O O . VAL B 1 54 ? -33.41193 -14.96690 37.24683 1.000 12.81872 51 VAL B O 1
ATOM 6497 N N . GLN B 1 55 ? -33.19311 -17.21842 37.07869 1.000 11.15044 52 GLN B N 1
ATOM 6498 C CA . GLN B 1 55 ? -31.73511 -17.22659 37.28120 1.000 10.83422 52 GLN B CA 1
ATOM 6499 C C . GLN B 1 55 ? -30.96956 -17.32725 35.96778 1.000 12.56739 52 GLN B C 1
ATOM 6500 O O . GLN B 1 55 ? -29.81820 -16.86582 35.87393 1.000 12.60728 52 GLN B O 1
ATOM 6514 N N . GLU B 1 56 ? -31.57859 -17.95708 34.96841 1.000 11.59929 53 GLU B N 1
ATOM 6515 C CA . GLU B 1 56 ? -30.88998 -18.18491 33.69211 1.000 9.23819 53 GLU B CA 1
ATOM 6516 C C . GLU B 1 56 ? -31.89689 -18.34816 32.54886 1.000 11.57821 53 GLU B C 1
ATOM 6517 O O . GLU B 1 56 ? -33.04281 -18.73203 32.77356 1.000 10.38118 53 GLU B O 1
ATOM 6529 N N . ALA B 1 57 ? -31.47306 -17.98450 31.34220 1.000 9.69367 54 ALA B N 1
ATOM 6530 C CA . ALA B 1 57 ? -32.28244 -18.05825 30.14158 1.000 8.99119 54 ALA B CA 1
ATOM 6531 C C . ALA B 1 57 ? -31.47205 -18.58620 28.95503 1.000 9.15141 54 ALA B C 1
ATOM 6532 O O . ALA B 1 57 ? -30.29548 -18.24122 28.79578 1.000 8.44932 54 ALA B O 1
ATOM 6539 N N . PHE B 1 58 ? -32.09415 -19.42215 28.13728 1.000 8.11241 55 PHE B N 1
ATOM 6540 C CA . PHE B 1 58 ? -31.57380 -19.80503 26.82075 1.000 8.53457 55 PHE B CA 1
ATOM 6541 C C . PHE B 1 58 ? -32.61731 -19.48911 25.78345 1.000 7.93880 55 PHE B C 1
ATOM 6542 O O . PHE B 1 58 ? -33.73232 -19.94805 25.91453 1.000 6.73360 55 PHE B O 1
ATOM 6559 N N . ILE B 1 59 ? -32.28851 -18.70469 24.76276 1.000 7.43767 56 ILE B N 1
ATOM 6560 C CA . ILE B 1 59 ? -33.26684 -18.31717 23.75313 1.000 7.86382 56 ILE B CA 1
ATOM 6561 C C . ILE B 1 59 ? -32.71165 -18.58843 22.36260 1.000 6.73145 56 ILE B C 1
ATOM 6562 O O . ILE B 1 59 ? -31.61939 -18.12867 22.00930 1.000 7.63835 56 ILE B O 1
ATOM 6578 N N . GLY B 1 60 ? -33.49023 -19.30117 21.56524 1.000 7.21588 57 GLY B N 1
ATOM 6579 C CA . GLY B 1 60 ? -33.14392 -19.57355 20.19097 1.000 7.21119 57 GLY B CA 1
ATOM 6580 C C . GLY B 1 60 ? -33.50831 -18.43497 19.25634 1.000 6.34844 57 GLY B C 1
ATOM 6581 O O . GLY B 1 60 ? -34.61534 -17.85799 19.34924 1.000 7.48986 57 GLY B O 1
ATOM 6585 N N . VAL B 1 61 ? -32.61137 -18.11914 18.33079 1.000 7.41290 58 VAL B N 1
ATOM 6586 C CA . VAL B 1 61 ? -32.89035 -17.15601 17.25316 1.000 7.52232 58 VAL B CA 1
ATOM 6587 C C . VAL B 1 61 ? -31.85875 -17.39948 16.14813 1.000 7.45217 58 VAL B C 1
ATOM 6588 O O . VAL B 1 61 ? -30.66943 -17.52511 16.42790 1.000 7.89568 58 VAL B O 1
ATOM 6601 N N . VAL B 1 62 ? -32.31936 -17.48915 14.90511 1.000 6.20503 59 VAL B N 1
ATOM 6602 C CA . VAL B 1 62 ? -31.46717 -17.94665 13.80777 1.000 7.95552 59 VAL B CA 1
ATOM 6603 C C . VAL B 1 62 ? -30.78480 -16.81021 13.06739 1.000 7.17526 59 VAL B C 1
ATOM 6604 O O . VAL B 1 62 ? -29.58707 -16.89778 12.82349 1.000 7.40000 59 VAL B O 1
ATOM 6617 N N . VAL B 1 63 ? -31.53294 -15.77245 12.70872 1.000 7.92254 60 VAL B N 1
ATOM 6618 C CA . VAL B 1 63 ? -30.97310 -14.64027 11.96156 1.000 7.61506 60 VAL B CA 1
ATOM 6619 C C . VAL B 1 63 ? -31.29364 -13.31115 12.66027 1.000 7.52445 60 VAL B C 1
ATOM 6620 O O . VAL B 1 63 ? -32.19319 -12.56325 12.23579 1.000 8.47848 60 VAL B O 1
ATOM 6633 N N . PRO B 1 64 ? -30.58144 -13.02727 13.75384 1.000 8.27490 61 PRO B N 1
ATOM 6634 C CA . PRO B 1 64 ? -30.81843 -11.79843 14.52360 1.000 9.55947 61 PRO B CA 1
ATOM 6635 C C . PRO B 1 64 ? -30.04994 -10.57804 14.00751 1.000 8.63679 61 PRO B C 1
ATOM 6636 O O . PRO B 1 64 ? -29.93493 -9.58509 14.72240 1.000 9.81771 61 PRO B O 1
ATOM 6647 N N . SER B 1 65 ? -29.53564 -10.62394 12.78359 1.000 8.68364 62 SER B N 1
ATOM 6648 C CA . SER B 1 65 ? -28.73976 -9.49612 12.29259 1.000 8.23833 62 SER B CA 1
ATOM 6649 C C . SER B 1 65 ? -29.52170 -8.17270 12.36180 1.000 7.76759 62 SER B C 1
ATOM 6650 O O . SER B 1 65 ? -30.70938 -8.09760 12.03404 1.000 9.23079 62 SER B O 1
ATOM 6658 N N . ASN B 1 66 ? -28.81556 -7.16197 12.86876 1.000 7.88458 63 ASN B N 1
ATOM 6659 C CA . ASN B 1 66 ? -29.30092 -5.79223 13.05885 1.000 9.68805 63 ASN B CA 1
ATOM 6660 C C . ASN B 1 66 ? -30.33698 -5.66758 14.19015 1.000 10.22520 63 ASN B C 1
ATOM 6661 O O . ASN B 1 66 ? -30.96515 -4.62008 14.31998 1.000 11.37805 63 ASN B O 1
ATOM 6672 N N . ALA B 1 67 ? -30.51275 -6.70029 15.02222 1.000 8.54199 64 ALA B N 1
ATOM 6673 C CA . ALA B 1 67 ? -31.38544 -6.59026 16.20255 1.000 9.94101 64 ALA B CA 1
ATOM 6674 C C . ALA B 1 67 ? -30.61765 -6.04018 17.42238 1.000 9.60529 64 ALA B C 1
ATOM 6675 O O . ALA B 1 67 ? -31.19218 -5.86653 18.49766 1.000 10.52623 64 ALA B O 1
ATOM 6682 N N . GLY B 1 68 ? -29.33114 -5.74754 17.23716 1.000 8.01096 65 GLY B N 1
ATOM 6683 C CA . GLY B 1 68 ? -28.53198 -5.16088 18.29236 1.000 9.09962 65 GLY B CA 1
ATOM 6684 C C . GLY B 1 68 ? -27.78185 -6.17212 19.13486 1.000 8.32784 65 GLY B C 1
ATOM 6685 O O . GLY B 1 68 ? -27.93448 -7.37952 18.95070 1.000 9.88575 65 GLY B O 1
ATOM 6689 N N . GLN B 1 69 ? -26.97089 -5.66836 20.06261 1.000 8.39806 66 GLN B N 1
ATOM 6690 C CA . GLN B 1 69 ? -26.15792 -6.54580 20.89548 1.000 7.52316 66 GLN B CA 1
ATOM 6691 C C . GLN B 1 69 ? -27.00801 -7.43026 21.78525 1.000 9.06595 66 GLN B C 1
ATOM 6692 O O . GLN B 1 69 ? -27.88461 -6.94271 22.50161 1.000 8.78194 66 GLN B O 1
ATOM 6706 N N . GLY B 1 70 ? -26.74353 -8.73168 21.76352 1.000 7.55392 67 GLY B N 1
ATOM 6707 C CA . GLY B 1 70 ? -27.37737 -9.64689 22.69239 1.000 8.50393 67 GLY B CA 1
ATOM 6708 C C . GLY B 1 70 ? -28.90178 -9.58052 22.75364 1.000 7.82223 67 GLY B C 1
ATOM 6709 O O . GLY B 1 70 ? -29.48347 -9.27628 23.80772 1.000 8.32652 67 GLY B O 1
ATOM 6713 N N . PRO B 1 71 ? -29.56577 -9.83536 21.62633 1.000 7.04057 68 PRO B N 1
ATOM 6714 C CA . PRO B 1 71 ? -31.04284 -9.79362 21.62494 1.000 7.82012 68 PRO B CA 1
ATOM 6715 C C . PRO B 1 71 ? -31.66173 -10.70049 22.69208 1.000 9.74358 68 PRO B C 1
ATOM 6716 O O . PRO B 1 71 ? -32.72423 -10.32491 23.23341 1.000 8.43339 68 PRO B O 1
ATOM 6727 N N . ALA B 1 72 ? -31.05456 -11.83888 23.03008 1.000 6.93212 69 ALA B N 1
ATOM 6728 C CA . ALA B 1 72 ? -31.61718 -12.66896 24.10038 1.000 7.98365 69 ALA B CA 1
ATOM 6729 C C . ALA B 1 72 ? -31.58381 -11.91859 25.43778 1.000 8.63218 69 ALA B C 1
ATOM 6730 O O . ALA B 1 72 ? -32.52142 -11.98391 26.20476 1.000 8.59867 69 ALA B O 1
ATOM 6737 N N . ARG B 1 73 ? -30.49706 -11.19914 25.70466 1.000 7.45360 70 ARG B N 1
ATOM 6738 C CA . ARG B 1 73 ? -30.38659 -10.36778 26.92355 1.000 8.48346 70 ARG B CA 1
ATOM 6739 C C . ARG B 1 73 ? -31.44414 -9.24949 26.91091 1.000 9.20038 70 ARG B C 1
ATOM 6740 O O . ARG B 1 73 ? -32.08169 -8.96978 27.93586 1.000 9.81261 70 ARG B O 1
ATOM 6761 N N . GLN B 1 74 ? -31.65498 -8.64312 25.73890 1.000 9.18490 71 GLN B N 1
ATOM 6762 C CA . GLN B 1 74 ? -32.67463 -7.59725 25.57598 1.000 8.89794 71 GLN B CA 1
ATOM 6763 C C . GLN B 1 74 ? -34.05591 -8.10853 25.98015 1.000 9.92652 71 GLN B C 1
ATOM 6764 O O . GLN B 1 74 ? -34.81586 -7.42041 26.67879 1.000 11.19785 71 GLN B O 1
ATOM 6778 N N . VAL B 1 75 ? -34.38785 -9.30759 25.53551 1.000 8.74442 72 VAL B N 1
ATOM 6779 C CA . VAL B 1 75 ? -35.64647 -9.91772 25.90251 1.000 9.52064 72 VAL B CA 1
ATOM 6780 C C . VAL B 1 75 ? -35.79477 -10.11288 27.40289 1.000 9.00494 72 VAL B C 1
ATOM 6781 O O . VAL B 1 75 ? -36.81890 -9.75630 27.98957 1.000 10.05528 72 VAL B O 1
ATOM 6794 N N . VAL B 1 76 ? -34.77516 -10.68135 28.02031 1.000 8.73230 73 VAL B N 1
ATOM 6795 C CA . VAL B 1 76 ? -34.80554 -11.02161 29.42579 1.000 9.99423 73 VAL B CA 1
ATOM 6796 C C . VAL B 1 76 ? -34.91418 -9.75755 30.28723 1.000 9.93816 73 VAL B C 1
ATOM 6797 O O . VAL B 1 76 ? -35.76906 -9.69256 31.17856 1.000 11.11129 73 VAL B O 1
ATOM 6810 N N . LEU B 1 77 ? -34.10223 -8.74551 30.01466 1.000 9.95179 74 LEU B N 1
ATOM 6811 C CA . LEU B 1 77 ? -34.18525 -7.51310 30.79276 1.000 9.44900 74 LEU B CA 1
ATOM 6812 C C . LEU B 1 77 ? -35.50455 -6.80445 30.46418 1.000 13.03409 74 LEU B C 1
ATOM 6813 O O . LEU B 1 77 ? -36.15243 -6.23079 31.34755 1.000 13.31322 74 LEU B O 1
ATOM 6829 N N . GLY B 1 78 ? -35.93095 -6.84802 29.20539 1.000 11.31094 75 GLY B N 1
ATOM 6830 C CA . GLY B 1 78 ? -37.18563 -6.20493 28.81004 1.000 10.77084 75 GLY B CA 1
ATOM 6831 C C . GLY B 1 78 ? -38.39888 -6.79617 29.52436 1.000 12.42031 75 GLY B C 1
ATOM 6832 O O . GLY B 1 78 ? -39.38139 -6.08242 29.80599 1.000 13.65584 75 GLY B O 1
ATOM 6836 N N . ALA B 1 79 ? -38.33909 -8.09287 29.83294 1.000 11.45084 76 ALA B N 1
ATOM 6837 C CA . ALA B 1 79 ? -39.43224 -8.78691 30.54375 1.000 12.85323 76 ALA B CA 1
ATOM 6838 C C . ALA B 1 79 ? -39.43632 -8.52530 32.04629 1.000 14.05539 76 ALA B C 1
ATOM 6839 O O . ALA B 1 79 ? -40.29336 -9.04601 32.76114 1.000 17.06324 76 ALA B O 1
ATOM 6846 N N . GLY B 1 80 ? -38.46262 -7.76909 32.52994 1.000 12.13852 77 GLY B N 1
ATOM 6847 C CA . GLY B 1 80 ? -38.40747 -7.40382 33.93092 1.000 14.84123 77 GLY B CA 1
ATOM 6848 C C . GLY B 1 80 ? -37.51309 -8.26271 34.79563 1.000 14.02221 77 GLY B C 1
ATOM 6849 O O . GLY B 1 80 ? -37.49720 -8.09293 36.00666 1.000 14.77094 77 GLY B O 1
ATOM 6853 N N . CYS B 1 81 ? -36.77960 -9.21411 34.20503 1.000 11.24353 78 CYS B N 1
ATOM 6854 C CA . CYS B 1 81 ? -35.84077 -10.01728 34.98400 1.000 12.15983 78 CYS B CA 1
ATOM 6855 C C . CYS B 1 81 ? -34.67276 -9.16995 35.49609 1.000 10.50934 78 CYS B C 1
ATOM 6856 O O . CYS B 1 81 ? -34.31682 -8.16305 34.89590 1.000 13.02172 78 CYS B O 1
ATOM 6864 N N . ASP B 1 82 ? -34.07379 -9.62001 36.59185 1.000 12.90625 79 ASP B N 1
ATOM 6865 C CA . ASP B 1 82 ? -32.99076 -8.90592 37.21594 1.000 13.86400 79 ASP B CA 1
ATOM 6866 C C . ASP B 1 82 ? -31.73153 -8.98062 36.34843 1.000 12.75164 79 ASP B C 1
ATOM 6867 O O . ASP B 1 82 ? -31.51531 -9.95360 35.61109 1.000 13.15167 79 ASP B O 1
ATOM 6876 N N . VAL B 1 83 ? -30.88027 -7.97553 36.48384 1.000 13.06540 80 VAL B N 1
ATOM 6877 C CA . VAL B 1 83 ? -29.63242 -7.98132 35.72416 1.000 11.95835 80 VAL B CA 1
ATOM 6878 C C . VAL B 1 83 ? -28.70366 -9.13995 36.14115 1.000 12.25058 80 VAL B C 1
ATOM 6879 O O . VAL B 1 83 ? -27.77349 -9.49388 35.40674 1.000 11.98703 80 VAL B O 1
ATOM 6892 N N . SER B 1 84 ? -28.94786 -9.74472 37.30062 1.000 11.68360 81 SER B N 1
ATOM 6893 C CA . SER B 1 84 ? -28.22105 -10.93508 37.74297 1.000 13.05875 81 SER B CA 1
ATOM 6894 C C . SER B 1 84 ? -28.52600 -12.19465 36.91961 1.000 11.15280 81 SER B C 1
ATOM 6895 O O . SER B 1 84 ? -27.82940 -13.20073 37.04335 1.000 13.08292 81 SER B O 1
ATOM 6903 N N . THR B 1 85 ? -29.55599 -12.13473 36.08024 1.000 11.17003 82 THR B N 1
ATOM 6904 C CA . THR B 1 85 ? -29.94432 -13.29007 35.27017 1.000 12.08369 82 THR B CA 1
ATOM 6905 C C . THR B 1 85 ? -28.88094 -13.59223 34.20750 1.000 10.98927 82 THR B C 1
ATOM 6906 O O . THR B 1 85 ? -28.41598 -12.68206 33.52931 1.000 11.94618 82 THR B O 1
ATOM 6917 N N . VAL B 1 86 ? -28.53691 -14.86590 34.06715 1.000 10.72947 83 VAL B N 1
ATOM 6918 C CA . VAL B 1 86 ? -27.58263 -15.33492 33.05679 1.000 10.12265 83 VAL B CA 1
ATOM 6919 C C . VAL B 1 86 ? -28.32706 -15.60849 31.75171 1.000 11.20061 83 VAL B C 1
ATOM 6920 O O . VAL B 1 86 ? -29.38263 -16.23235 31.78466 1.000 10.55033 83 VAL B O 1
ATOM 6933 N N . VAL B 1 87 ? -27.80378 -15.14503 30.61801 1.000 8.60025 84 VAL B N 1
ATOM 6934 C CA . VAL B 1 87 ? -28.49569 -15.27792 29.33484 1.000 9.28700 84 VAL B CA 1
ATOM 6935 C C . VAL B 1 87 ? -27.56939 -15.72025 28.20670 1.000 10.09681 84 VAL B C 1
ATOM 6936 O O . VAL B 1 87 ? -26.45981 -15.18697 28.05421 1.000 9.66870 84 VAL B O 1
ATOM 6949 N N . THR B 1 88 ? -28.05330 -16.67414 27.40444 1.000 8.63687 85 THR B N 1
ATOM 6950 C CA . THR B 1 88 ? -27.37785 -17.20533 26.22389 1.000 8.16094 85 THR B CA 1
ATOM 6951 C C . THR B 1 88 ? -28.35722 -17.34643 25.08119 1.000 7.45718 85 THR B C 1
ATOM 6952 O O . THR B 1 88 ? -29.49496 -17.75315 25.31569 1.000 8.53941 85 THR B O 1
ATOM 6963 N N . ALA B 1 89 ? -27.92968 -17.03268 23.86473 1.000 8.41436 86 ALA B N 1
ATOM 6964 C CA . ALA B 1 89 ? -28.68142 -17.35671 22.65540 1.000 6.76643 86 ALA B CA 1
ATOM 6965 C C . ALA B 1 89 ? -28.13893 -18.60093 21.97307 1.000 7.34738 86 ALA B C 1
ATOM 6966 O O . ALA B 1 89 ? -26.93728 -18.87517 22.01541 1.000 8.31875 86 ALA B O 1
ATOM 6973 N N . VAL B 1 90 ? -29.03530 -19.36273 21.34639 1.000 8.34365 87 VAL B N 1
ATOM 6974 C CA . VAL B 1 90 ? -28.60219 -20.53695 20.59041 1.000 9.34291 87 VAL B CA 1
ATOM 6975 C C . VAL B 1 90 ? -29.16796 -20.52120 19.17760 1.000 8.77230 87 VAL B C 1
ATOM 6976 O O . VAL B 1 90 ? -30.25553 -19.99346 18.90891 1.000 8.52215 87 VAL B O 1
ATOM 6989 N N . ASN B 1 91 ? -28.38645 -21.05835 18.26088 1.000 7.35134 88 ASN B N 1
ATOM 6990 C CA . ASN B 1 91 ? -28.82911 -21.23965 16.88736 1.000 7.18436 88 ASN B CA 1
ATOM 6991 C C . ASN B 1 91 ? -28.58091 -22.67154 16.43596 1.000 8.24715 88 ASN B C 1
ATOM 6992 O O . ASN B 1 91 ? -27.43505 -23.08702 16.24900 1.000 7.96728 88 ASN B O 1
ATOM 7003 N N . LYS B 1 92 ? -29.67694 -23.40519 16.30055 1.000 7.19845 89 LYS B N 1
ATOM 7004 C CA . LYS B 1 92 ? -29.69720 -24.71716 15.63795 1.000 8.65517 89 LYS B CA 1
ATOM 7005 C C . LYS B 1 92 ? -30.75062 -24.67370 14.52649 1.000 8.11543 89 LYS B C 1
ATOM 7006 O O . LYS B 1 92 ? -31.54848 -25.60480 14.33570 1.000 8.66444 89 LYS B O 1
ATOM 7025 N N . MET B 1 93 ? -30.73224 -23.57554 13.77451 1.000 7.54098 90 MET B N 1
ATOM 7026 C CA . MET B 1 93 ? -31.69073 -23.33357 12.70695 1.000 7.87381 90 MET B CA 1
ATOM 7027 C C . MET B 1 93 ? -33.10946 -23.56250 13.24628 1.000 7.41084 90 MET B C 1
ATOM 7028 O O . MET B 1 93 ? -33.42314 -23.05092 14.33152 1.000 8.12054 90 MET B O 1
ATOM 7042 N N . SER B 1 94 ? -33.97255 -24.28703 12.53766 1.000 7.86058 91 SER B N 1
ATOM 7043 C CA . SER B 1 94 ? -35.34830 -24.41531 13.00889 1.000 6.68063 91 SER B CA 1
ATOM 7044 C C . SER B 1 94 ? -35.47485 -25.24703 14.28370 1.000 6.85639 91 SER B C 1
ATOM 7045 O O . SER B 1 94 ? -36.56163 -25.26750 14.85676 1.000 7.28586 91 SER B O 1
ATOM 7053 N N . ALA B 1 95 ? -34.40885 -25.90582 14.74634 1.000 8.74017 92 ALA B N 1
ATOM 7054 C CA . ALA B 1 95 ? -34.46830 -26.60209 16.03389 1.000 6.95650 92 ALA B CA 1
ATOM 7055 C C . ALA B 1 95 ? -34.09829 -25.67753 17.20054 1.000 7.27116 92 ALA B C 1
ATOM 7056 O O . ALA B 1 95 ? -34.16788 -26.08954 18.35829 1.000 7.25497 92 ALA B O 1
ATOM 7063 N N . SER B 1 96 ? -33.77122 -24.41718 16.91775 1.000 8.04618 93 SER B N 1
ATOM 7064 C CA . SER B 1 96 ? -33.23786 -23.51929 17.95032 1.000 7.89899 93 SER B CA 1
ATOM 7065 C C . SER B 1 96 ? -34.11741 -23.43067 19.20625 1.000 7.08579 93 SER B C 1
ATOM 7066 O O . SER B 1 96 ? -33.61002 -23.45169 20.31971 1.000 7.13826 93 SER B O 1
ATOM 7074 N N . GLY B 1 97 ? -35.42638 -23.25473 19.02502 1.000 7.05791 94 GLY B N 1
ATOM 7075 C CA . GLY B 1 97 ? -36.31170 -23.06402 20.16058 1.000 7.71953 94 GLY B CA 1
ATOM 7076 C C . GLY B 1 97 ? -36.46682 -24.29878 21.02300 1.000 8.58287 94 GLY B C 1
ATOM 7077 O O . GLY B 1 97 ? -36.71040 -24.18506 22.21429 1.000 10.21285 94 GLY B O 1
ATOM 7081 N N . MET B 1 98 ? -36.26512 -25.46701 20.42709 1.000 7.77783 95 MET B N 1
ATOM 7082 C CA . MET B 1 98 ? -36.26361 -26.71601 21.19646 1.000 8.46630 95 MET B CA 1
ATOM 7083 C C . MET B 1 98 ? -34.92265 -26.95475 21.89035 1.000 9.31776 95 MET B C 1
ATOM 7084 O O . MET B 1 98 ? -34.88035 -27.35589 23.05210 1.000 8.45690 95 MET B O 1
ATOM 7098 N N . LYS B 1 99 ? -33.82129 -26.72665 21.17335 1.000 7.85187 96 LYS B N 1
ATOM 7099 C CA . LYS B 1 99 ? -32.50530 -26.93906 21.74760 1.000 8.53039 96 LYS B CA 1
ATOM 7100 C C . LYS B 1 99 ? -32.30218 -26.00751 22.92686 1.000 8.63276 96 LYS B C 1
ATOM 7101 O O . LYS B 1 99 ? -31.65531 -26.37545 23.88789 1.000 8.40381 96 LYS B O 1
ATOM 7120 N N . ALA B 1 100 ? -32.84138 -24.79364 22.85635 1.000 7.38916 97 ALA B N 1
ATOM 7121 C CA . ALA B 1 100 ? -32.76748 -23.86805 23.98823 1.000 7.34743 97 ALA B CA 1
ATOM 7122 C C . ALA B 1 100 ? -33.39845 -24.50545 25.25295 1.000 8.12169 97 ALA B C 1
ATOM 7123 O O . ALA B 1 100 ? -32.84114 -24.42159 26.36054 1.000 9.22854 97 ALA B O 1
ATOM 7130 N N . ILE B 1 101 ? -34.55779 -25.12292 25.07770 1.000 7.65285 98 ILE B N 1
ATOM 7131 C CA . ILE B 1 101 ? -35.25737 -25.82618 26.17221 1.000 8.07746 98 ILE B CA 1
ATOM 7132 C C . ILE B 1 101 ? -34.43782 -27.00662 26.68017 1.000 9.05630 98 ILE B C 1
ATOM 7133 O O . ILE B 1 101 ? -34.34874 -27.21718 27.88462 1.000 10.04507 98 ILE B O 1
ATOM 7149 N N . ALA B 1 102 ? -33.79704 -27.74372 25.78494 1.000 7.67193 99 ALA B N 1
ATOM 7150 C CA . ALA B 1 102 ? -32.92273 -28.84984 26.18597 1.000 8.32906 99 ALA B CA 1
ATOM 7151 C C . ALA B 1 102 ? -31.75686 -28.35771 27.04901 1.000 12.64111 99 ALA B C 1
ATOM 7152 O O . ALA B 1 102 ? -31.44491 -28.93086 28.08835 1.000 11.30514 99 ALA B O 1
ATOM 7159 N N . CYS B 1 103 ? -31.11372 -27.28561 26.61869 1.000 9.24575 100 CYS B N 1
ATOM 7160 C CA . CYS B 1 103 ? -29.96546 -26.77290 27.35368 1.000 9.73208 100 CYS B CA 1
ATOM 7161 C C . CYS B 1 103 ? -30.37072 -26.32619 28.75848 1.000 11.57559 100 CYS B C 1
ATOM 7162 O O . CYS B 1 103 ? -29.62178 -26.51888 29.73814 1.000 10.62125 100 CYS B O 1
ATOM 7170 N N . ALA B 1 104 ? -31.53722 -25.70145 28.86352 1.000 10.33707 101 ALA B N 1
ATOM 7171 C CA . ALA B 1 104 ? -32.07462 -25.27652 30.15343 1.000 11.24800 101 ALA B CA 1
ATOM 7172 C C . ALA B 1 104 ? -32.32937 -26.50432 31.03288 1.000 12.72512 101 ALA B C 1
ATOM 7173 O O . ALA B 1 104 ? -32.00758 -26.51685 32.22772 1.000 12.05043 101 ALA B O 1
ATOM 7180 N N . ALA B 1 105 ? -32.93493 -27.52275 30.44649 1.000 11.72408 102 ALA B N 1
ATOM 7181 C CA . ALA B 1 105 ? -33.20262 -28.76431 31.18349 1.000 11.59748 102 ALA B CA 1
ATOM 7182 C C . ALA B 1 105 ? -31.91076 -29.39238 31.71205 1.000 15.07060 102 ALA B C 1
ATOM 7183 O O . ALA B 1 105 ? -31.88534 -29.91631 32.83140 1.000 13.03969 102 ALA B O 1
ATOM 7190 N N . SER B 1 106 ? -30.85047 -29.36870 30.90575 1.000 9.89099 103 SER B N 1
ATOM 7191 C CA . SER B 1 106 ? -29.57323 -29.94580 31.32492 1.000 10.81866 103 SER B CA 1
ATOM 7192 C C . SER B 1 106 ? -29.03400 -29.25685 32.58271 1.000 14.04955 103 SER B C 1
ATOM 7193 O O . SER B 1 106 ? -28.57518 -29.93615 33.52068 1.000 13.42783 103 SER B O 1
ATOM 7201 N N . ILE B 1 107 ? -29.06532 -27.93062 32.63691 1.000 11.02877 104 ILE B N 1
ATOM 7202 C CA . ILE B 1 107 ? -28.50168 -27.26984 33.81379 1.000 12.89559 104 ILE B CA 1
ATOM 7203 C C . ILE B 1 107 ? -29.42599 -27.44378 35.02605 1.000 14.27955 104 ILE B C 1
ATOM 7204 O O . ILE B 1 107 ? -28.93862 -27.48579 36.14836 1.000 14.53614 104 ILE B O 1
ATOM 7220 N N . LEU B 1 108 ? -30.73079 -27.59742 34.82196 1.000 11.97271 105 LEU B N 1
ATOM 7221 C CA . LEU B 1 108 ? -31.60481 -27.92008 35.94968 1.000 14.34078 105 LEU B CA 1
ATOM 7222 C C . LEU B 1 108 ? -31.29704 -29.31451 36.50321 1.000 14.48703 105 LEU B C 1
ATOM 7223 O O . LEU B 1 108 ? -31.23152 -29.50870 37.71839 1.000 15.65051 105 LEU B O 1
ATOM 7239 N N . GLN B 1 109 ? -31.13321 -30.29136 35.62631 1.000 12.96441 106 GLN B N 1
ATOM 7240 C CA . GLN B 1 109 ? -30.89185 -31.66355 36.09287 1.000 14.95428 106 GLN B CA 1
ATOM 7241 C C . GLN B 1 109 ? -29.54954 -31.74835 36.83801 1.000 19.82077 106 GLN B C 1
ATOM 7242 O O . GLN B 1 109 ? -29.37722 -32.60219 37.71312 1.000 18.65155 106 GLN B O 1
ATOM 7256 N N . LEU B 1 110 ? -28.60584 -30.86505 36.50994 1.000 15.71027 107 LEU B N 1
ATOM 7257 C CA . LEU B 1 110 ? -27.28950 -30.86232 37.17193 1.000 15.54638 107 LEU B CA 1
ATOM 7258 C C . LEU B 1 110 ? -27.28294 -29.95998 38.42055 1.000 15.78830 107 LEU B C 1
ATOM 7259 O O . LEU B 1 110 ? -26.23443 -29.78810 39.05392 1.000 16.51590 107 LEU B O 1
ATOM 7275 N N . ASP B 1 111 ? -28.43913 -29.39876 38.76665 1.000 14.45064 108 ASP B N 1
ATOM 7276 C CA . ASP B 1 111 ? -28.59911 -28.48396 39.90578 1.000 15.76734 108 ASP B CA 1
ATOM 7277 C C . ASP B 1 111 ? -27.65556 -27.28445 39.85211 1.000 16.37381 108 ASP B C 1
ATOM 7278 O O . ASP B 1 111 ? -27.20634 -26.77991 40.88387 1.000 19.71893 108 ASP B O 1
ATOM 7287 N N . LEU B 1 112 ? -27.38635 -26.80773 38.63822 1.000 14.50793 109 LEU B N 1
ATOM 7288 C CA . LEU B 1 112 ? -26.58464 -25.59361 38.44365 1.000 14.58742 109 LEU B CA 1
ATOM 7289 C C . LEU B 1 112 ? -27.44427 -24.31435 38.52748 1.000 15.28352 109 LEU B C 1
ATOM 7290 O O . LEU B 1 112 ? -26.93901 -23.21955 38.81942 1.000 15.87762 109 LEU B O 1
ATOM 7306 N N . GLN B 1 113 ? -28.74243 -24.45986 38.27460 1.000 14.66931 110 GLN B N 1
ATOM 7307 C CA . GLN B 1 113 ? -29.72531 -23.42793 38.54772 1.000 14.77444 110 GLN B CA 1
ATOM 7308 C C . GLN B 1 113 ? -31.00980 -24.09579 39.02983 1.000 14.42779 110 GLN B C 1
ATOM 7309 O O . GLN B 1 113 ? -31.13792 -25.31240 38.91664 1.000 14.90662 110 GLN B O 1
ATOM 7323 N N . GLU B 1 114 ? -31.94410 -23.29514 39.52666 1.000 14.51519 111 GLU B N 1
ATOM 7324 C CA . GLU B 1 114 ? -33.23757 -23.81335 39.99207 1.000 16.41025 111 GLU B CA 1
ATOM 7325 C C . GLU B 1 114 ? -34.41929 -23.27425 39.19102 1.000 17.46890 111 GLU B C 1
ATOM 7326 O O . GLU B 1 114 ? -35.41572 -23.97819 39.02010 1.000 15.68532 111 GLU B O 1
ATOM 7338 N N . MET B 1 115 ? -34.32698 -22.03610 38.72553 1.000 14.44159 112 MET B N 1
ATOM 7339 C CA . MET B 1 115 ? -35.41724 -21.42154 37.95995 1.000 13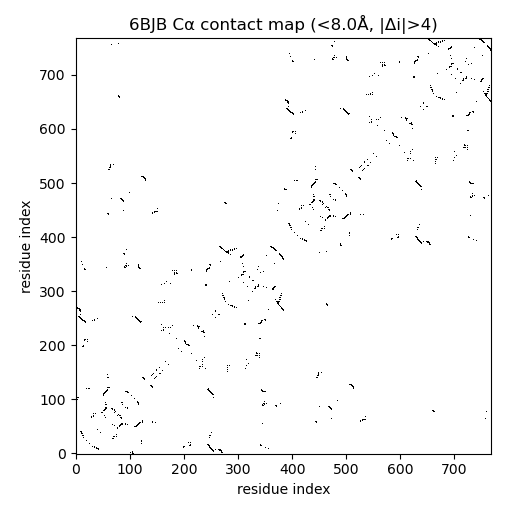.89969 112 MET B CA 1
ATOM 7340 C C . MET B 1 115 ? -34.87033 -20.86164 36.65435 1.000 16.03658 112 MET B C 1
ATOM 7341 O O . MET B 1 115 ? -34.03958 -19.95037 36.66701 1.000 14.41397 112 MET B O 1
ATOM 7355 N N . VAL B 1 116 ? -35.31699 -21.42335 35.53686 1.000 13.18295 113 VAL B N 1
ATOM 7356 C CA . VAL B 1 116 ? -34.79271 -21.03285 34.23116 1.000 12.32588 113 VAL B CA 1
ATOM 7357 C C . VAL B 1 116 ? -35.92967 -20.80553 33.23044 1.000 13.53090 113 VAL B C 1
ATOM 7358 O O . VAL B 1 116 ? -37.03382 -21.35196 33.38011 1.000 16.02162 113 VAL B O 1
ATOM 7371 N N . VAL B 1 117 ? -35.68048 -19.96399 32.24017 1.000 10.27128 114 VAL B N 1
ATOM 7372 C CA . VAL B 1 117 ? -36.60903 -19.80182 31.12677 1.000 10.32211 114 VAL B CA 1
ATOM 7373 C C . VAL B 1 117 ? -35.91040 -20.14822 29.81863 1.000 9.60913 114 VAL B C 1
ATOM 7374 O O . VAL B 1 117 ? -34.67958 -20.09470 29.71858 1.000 9.58694 114 VAL B O 1
ATOM 7387 N N . ALA B 1 118 ? -36.69421 -20.51006 28.81796 1.000 8.76916 115 ALA B N 1
ATOM 7388 C CA . ALA B 1 118 ? -36.13413 -20.94436 27.54481 1.000 8.65310 115 ALA B CA 1
ATOM 7389 C C . ALA B 1 118 ? -37.17827 -20.76532 26.47845 1.000 10.55364 115 ALA B C 1
ATOM 7390 O O . ALA B 1 118 ? -38.37422 -20.72126 26.75881 1.000 11.41467 115 ALA B O 1
ATOM 7397 N N . GLY B 1 119 ? -36.73663 -20.62718 25.24554 1.000 9.08660 116 GLY B N 1
ATOM 7398 C CA . GLY B 1 119 ? -37.67829 -20.52438 24.16188 1.000 8.07843 116 GLY B CA 1
ATOM 7399 C C . GLY B 1 119 ? -37.01561 -20.15247 22.87126 1.000 6.77064 116 GLY B C 1
ATOM 7400 O O . GLY B 1 119 ? -35.81188 -20.37506 22.71635 1.000 7.15788 116 GLY B O 1
ATOM 7404 N N . GLY B 1 120 ? -37.79476 -19.57543 21.96775 1.000 6.95636 117 GLY B N 1
ATOM 7405 C CA . GLY B 1 120 ? -37.29474 -19.20454 20.66215 1.000 8.15256 117 GLY B CA 1
ATOM 7406 C C . GLY B 1 120 ? -38.05934 -18.04964 20.07873 1.000 8.35681 117 GLY B C 1
ATOM 7407 O O . GLY B 1 120 ? -39.21678 -17.79100 20.46536 1.000 8.36791 117 GLY B O 1
ATOM 7411 N N . MET B 1 121 ? -37.43377 -17.35922 19.13469 1.000 6.91330 118 MET B N 1
ATOM 7412 C CA . MET B 1 121 ? -38.01456 -16.17169 18.55011 1.000 7.01453 118 MET B CA 1
ATOM 7413 C C . MET B 1 121 ? -37.45842 -15.93015 17.15638 1.000 7.22252 118 MET B C 1
ATOM 7414 O O . MET B 1 121 ? -36.31041 -16.29965 16.86433 1.000 7.44536 118 MET B O 1
ATOM 7428 N N . GLU B 1 122 ? -38.23577 -15.27006 16.30814 1.000 7.50405 119 GLU B N 1
ATOM 7429 C CA . GLU B 1 122 ? -37.70868 -14.82875 15.02698 1.000 6.58969 119 GLU B CA 1
ATOM 7430 C C . GLU B 1 122 ? -38.57249 -13.70900 14.49205 1.000 7.56094 119 GLU B C 1
ATOM 7431 O O . GLU B 1 122 ? -39.78888 -13.80868 14.58516 1.000 6.54371 119 GLU B O 1
ATOM 7443 N N . SER B 1 123 ? -37.94511 -12.66772 13.94605 1.000 7.91320 120 SER B N 1
ATOM 7444 C CA . SER B 1 123 ? -38.62820 -11.70370 13.08248 1.000 7.88042 120 SER B CA 1
ATOM 7445 C C . SER B 1 123 ? -38.05316 -11.81165 11.67674 1.000 7.45198 120 SER B C 1
ATOM 7446 O O . SER B 1 123 ? -37.02333 -11.21242 11.34594 1.000 8.56683 120 SER B O 1
ATOM 7454 N N . MET B 1 124 ? -38.66167 -12.64852 10.84757 1.000 8.44130 121 MET B N 1
ATOM 7455 C CA . MET B 1 124 ? -38.20332 -12.71434 9.48678 1.000 7.82106 121 MET B CA 1
ATOM 7456 C C . MET B 1 124 ? -38.49142 -11.40285 8.73345 1.000 9.66543 121 MET B C 1
ATOM 7457 O O . MET B 1 124 ? -37.69935 -11.00325 7.87274 1.000 9.60846 121 MET B O 1
ATOM 7471 N N . SER B 1 125 ? -39.56527 -10.70590 9.10802 1.000 9.88666 122 SER B N 1
ATOM 7472 C CA . SER B 1 125 ? -39.86711 -9.40536 8.50249 1.000 9.87486 122 SER B CA 1
ATOM 7473 C C . SER B 1 125 ? -38.75703 -8.38854 8.69925 1.000 9.99793 122 SER B C 1
ATOM 7474 O O . SER B 1 125 ? -38.56547 -7.50372 7.85172 1.000 11.76083 122 SER B O 1
ATOM 7482 N N . CYS B 1 126 ? -38.03517 -8.48041 9.81190 1.000 8.36402 123 CYS B N 1
ATOM 7483 C CA . CYS B 1 126 ? -36.97648 -7.51169 10.09703 1.000 9.75365 123 CYS B CA 1
ATOM 7484 C C . CYS B 1 126 ? -35.54759 -7.94956 9.73712 1.000 8.72050 123 CYS B C 1
ATOM 7485 O O . CYS B 1 126 ? -34.58107 -7.24067 10.03127 1.000 10.56413 123 CYS B O 1
ATOM 7493 N N . VAL B 1 127 ? -35.39251 -9.08604 9.05409 1.000 8.15616 124 VAL B N 1
ATOM 7494 C CA . VAL B 1 127 ? -34.07257 -9.49232 8.60459 1.000 8.50724 124 VAL B CA 1
ATOM 7495 C C . VAL B 1 127 ? -33.60018 -8.48202 7.55373 1.000 11.17358 124 VAL B C 1
ATOM 7496 O O . VAL B 1 127 ? -34.35908 -8.15431 6.63664 1.000 11.57506 124 VAL B O 1
ATOM 7509 N N . PRO B 1 128 ? -32.37309 -7.97304 7.70183 1.000 10.14369 125 PRO B N 1
ATOM 7510 C CA . PRO B 1 128 ? -31.86870 -6.95744 6.76053 1.000 10.37758 125 PRO B CA 1
ATOM 7511 C C . PRO B 1 128 ? -31.22198 -7.53821 5.51157 1.000 10.46331 125 PRO B C 1
ATOM 7512 O O . PRO B 1 128 ? -31.15808 -8.76215 5.31423 1.000 11.08135 125 PRO B O 1
ATOM 7523 N N . PHE B 1 129 ? -30.76130 -6.62438 4.65785 1.000 10.72965 126 PHE B N 1
ATOM 7524 C CA . PHE B 1 129 ? -29.87301 -6.94494 3.56668 1.000 10.73055 126 PHE B CA 1
ATOM 7525 C C . PHE B 1 129 ? -28.43048 -6.65575 3.96483 1.000 11.13938 126 PHE B C 1
ATOM 7526 O O . PHE B 1 129 ? -28.16810 -5.84334 4.86173 1.000 12.71079 126 PHE B O 1
ATOM 7543 N N . TYR B 1 130 ? -27.49781 -7.34550 3.32680 1.000 10.80240 127 TYR B N 1
ATOM 7544 C CA . TYR B 1 130 ? -26.08310 -7.24000 3.64894 1.000 13.13478 127 TYR B CA 1
ATOM 7545 C C . TYR B 1 130 ? -25.26868 -6.62600 2.51269 1.000 13.31585 127 TYR B C 1
ATOM 7546 O O . TYR B 1 130 ? -25.45995 -6.96987 1.33785 1.000 12.23748 127 TYR B O 1
ATOM 7564 N N . LEU B 1 131 ? -24.30613 -5.79499 2.88755 1.000 12.52234 128 LEU B N 1
ATOM 7565 C CA . LEU B 1 131 ? -23.23320 -5.37687 1.99010 1.000 11.40838 128 LEU B CA 1
ATOM 7566 C C . LEU B 1 131 ? -21.88931 -5.70440 2.62100 1.000 12.08890 128 LEU B C 1
ATOM 7567 O O . LEU B 1 131 ? -21.61514 -5.26948 3.74473 1.000 13.46883 128 LEU B O 1
ATOM 7583 N N . PRO B 1 132 ? -21.02832 -6.46158 1.91738 1.000 13.37224 129 PRO B N 1
ATOM 7584 C CA . PRO B 1 132 ? -19.73864 -6.79508 2.52919 1.000 14.20092 129 PRO B CA 1
ATOM 7585 C C . PRO B 1 132 ? -18.83284 -5.59468 2.81796 1.000 16.63059 129 PRO B C 1
ATOM 7586 O O . PRO B 1 132 ? -18.91793 -4.55201 2.16404 1.000 15.04040 129 PRO B O 1
ATOM 7597 N N . ARG B 1 133 ? -17.97380 -5.77958 3.81740 1.000 15.04316 130 ARG B N 1
ATOM 7598 C CA . ARG B 1 133 ? -16.98932 -4.79689 4.23656 1.000 17.04638 130 ARG B CA 1
ATOM 7599 C C . ARG B 1 133 ? -15.92041 -4.60911 3.15022 1.000 15.58636 130 ARG B C 1
ATOM 7600 O O . ARG B 1 133 ? -15.64772 -5.52637 2.37048 1.000 17.62694 130 ARG B O 1
ATOM 7621 N N . GLY B 1 134 ? -15.33635 -3.41509 3.11398 1.000 17.84209 131 GLY B N 1
ATOM 7622 C CA . GLY B 1 134 ? -14.17790 -3.15094 2.27852 1.000 21.42489 131 GLY B CA 1
ATOM 7623 C C . GLY B 1 134 ? -14.51375 -2.41005 1.00169 1.000 27.29456 131 GLY B C 1
ATOM 7624 O O . GLY B 1 134 ? -15.45073 -1.63437 0.95982 1.000 28.99412 131 GLY B O 1
ATOM 7628 N N . GLU B 1 135 ? -13.71288 -2.65225 -0.02845 1.000 30.25669 132 GLU B N 1
ATOM 7629 C CA . GLU B 1 135 ? -13.84702 -1.96437 -1.29937 1.000 30.15820 132 GLU B CA 1
ATOM 7630 C C . GLU B 1 135 ? -15.07242 -2.48046 -2.04935 1.000 28.44431 132 GLU B C 1
ATOM 7631 O O . GLU B 1 135 ? -15.15886 -3.67208 -2.35325 1.000 29.76658 132 GLU B O 1
ATOM 7643 N N . ILE B 1 136 ? -16.02245 -1.58981 -2.32160 1.000 25.64240 133 ILE B N 1
ATOM 7644 C CA . ILE B 1 136 ? -17.16162 -1.92935 -3.17938 1.000 26.40218 133 ILE B CA 1
ATOM 7645 C C . ILE B 1 136 ? -16.62835 -2.19370 -4.58549 1.000 24.32848 133 ILE B C 1
ATOM 7646 O O . ILE B 1 136 ? -16.00310 -1.31614 -5.18404 1.000 22.87591 133 ILE B O 1
ATOM 7662 N N . PRO B 1 137 ? -16.85477 -3.39951 -5.11732 1.000 19.99082 134 PRO B N 1
ATOM 7663 C CA . PRO B 1 137 ? -16.22770 -3.75086 -6.39579 1.000 18.88649 134 PRO B CA 1
ATOM 7664 C C . PRO B 1 137 ? -16.60649 -2.84353 -7.56868 1.000 13.33064 134 PRO B C 1
ATOM 7665 O O . PRO B 1 137 ? -17.79781 -2.58480 -7.77023 1.000 14.67739 134 PRO B O 1
ATOM 7676 N N . PHE B 1 138 ? -15.62193 -2.41862 -8.35075 1.000 15.61097 135 PHE B N 1
ATOM 7677 C CA . PHE B 1 138 ? -15.92952 -1.76224 -9.61672 1.000 13.52338 135 PHE B CA 1
ATOM 7678 C C . PHE B 1 138 ? -16.95402 -2.57278 -10.40407 1.000 13.88458 135 PHE B C 1
ATOM 7679 O O . PHE B 1 138 ? -16.82247 -3.78854 -10.53269 1.000 14.37264 135 PHE B O 1
ATOM 7696 N N . GLY B 1 139 ? -17.99003 -1.91167 -10.91172 1.000 12.36567 136 GLY B N 1
ATOM 7697 C CA . GLY B 1 139 ? -19.02385 -2.57444 -11.67408 1.000 13.19894 136 GLY B CA 1
ATOM 7698 C C . GLY B 1 139 ? -20.25166 -2.92989 -10.85315 1.000 12.57588 136 GLY B C 1
ATOM 7699 O O . GLY B 1 139 ? -21.27954 -3.31644 -11.39970 1.000 17.16913 136 GLY B O 1
ATOM 7703 N N . GLY B 1 140 ? -20.14158 -2.76718 -9.53627 1.000 14.11443 137 GLY B N 1
ATOM 7704 C CA . GLY B 1 140 ? -21.24329 -2.98016 -8.61777 1.000 14.00133 137 GLY B CA 1
ATOM 7705 C C . GLY B 1 140 ? -21.19629 -4.32576 -7.91803 1.000 17.30302 137 GLY B C 1
ATOM 7706 O O . GLY B 1 140 ? -20.26288 -5.12306 -8.08894 1.000 16.82574 137 GLY B O 1
ATOM 7710 N N . THR B 1 141 ? -22.22431 -4.58001 -7.12224 1.000 16.27104 138 THR B N 1
ATOM 7711 C CA . THR B 1 141 ? -22.23623 -5.79879 -6.32937 1.000 16.29541 138 THR B CA 1
ATOM 7712 C C . THR B 1 141 ? -23.62551 -6.08010 -5.80684 1.000 16.02430 138 THR B C 1
ATOM 7713 O O . THR B 1 141 ? -24.50756 -5.22590 -5.84732 1.000 17.78172 138 THR B O 1
ATOM 7724 N N . LYS B 1 142 ? -23.82806 -7.29649 -5.31487 1.000 17.30273 139 LYS B N 1
ATOM 7725 C CA . LYS B 1 142 ? -25.14153 -7.68862 -4.81851 1.000 18.21263 139 LYS B CA 1
ATOM 7726 C C . LYS B 1 142 ? -25.38387 -7.26803 -3.37423 1.000 15.66718 139 LYS B C 1
ATOM 7727 O O . LYS B 1 142 ? -24.54080 -7.48754 -2.48895 1.000 15.90560 139 LYS B O 1
ATOM 7746 N N . LEU B 1 143 ? -26.53633 -6.63716 -3.16458 1.000 16.66252 140 LEU B N 1
ATOM 7747 C CA . LEU B 1 143 ? -27.09898 -6.47283 -1.83826 1.000 15.32922 140 LEU B CA 1
ATOM 7748 C C . LEU B 1 143 ? -27.75930 -7.80846 -1.51221 1.000 15.49411 140 LEU B C 1
ATOM 7749 O O . LEU B 1 143 ? -28.70840 -8.20684 -2.18139 1.000 16.18351 140 LEU B O 1
ATOM 7765 N N . ILE B 1 144 ? -27.22923 -8.48592 -0.49434 1.000 13.57612 141 ILE B N 1
ATOM 7766 C CA . ILE B 1 144 ? -27.59637 -9.86005 -0.13423 1.000 13.04189 141 ILE B CA 1
ATOM 7767 C C . ILE B 1 144 ? -28.75738 -9.91508 0.84345 1.000 12.02873 141 ILE B C 1
ATOM 7768 O O . ILE B 1 144 ? -28.76063 -9.20726 1.83815 1.000 13.72337 141 ILE B O 1
ATOM 7784 N N . ASP B 1 145 ? -29.75805 -10.74710 0.55612 1.000 11.66835 142 ASP B N 1
ATOM 7785 C CA . ASP B 1 145 ? -30.91098 -10.89318 1.42686 1.000 11.39771 142 ASP B CA 1
ATOM 7786 C C . ASP B 1 145 ? -30.55136 -11.88209 2.53262 1.000 10.88496 142 ASP B C 1
ATOM 7787 O O . ASP B 1 145 ? -30.25145 -13.04678 2.25141 1.000 11.69955 142 ASP B O 1
ATOM 7796 N N . GLY B 1 146 ? -30.57843 -11.42766 3.78670 1.000 10.66123 143 GLY B N 1
ATOM 7797 C CA . GLY B 1 146 ? -30.21605 -12.28482 4.90539 1.000 9.84369 143 GLY B CA 1
ATOM 7798 C C . GLY B 1 146 ? -31.08541 -13.51754 5.07769 1.000 10.83402 143 GLY B C 1
ATOM 7799 O O . GLY B 1 146 ? -30.63152 -14.49668 5.69354 1.000 9.77273 143 GLY B O 1
ATOM 7803 N N . ILE B 1 147 ? -32.31574 -13.49868 4.55961 1.000 9.34253 144 ILE B N 1
ATOM 7804 C CA . ILE B 1 147 ? -33.22361 -14.64014 4.77083 1.000 8.43747 144 ILE B CA 1
ATOM 7805 C C . ILE B 1 147 ? -32.70290 -15.88953 4.02784 1.000 10.34424 144 ILE B C 1
ATOM 7806 O O . ILE B 1 147 ? -32.42269 -16.89230 4.66198 1.000 9.98221 144 ILE B O 1
ATOM 7822 N N . PRO B 1 148 ? -32.53717 -15.83517 2.68922 1.000 9.83307 145 PRO B N 1
ATOM 7823 C CA . PRO B 1 148 ? -31.89632 -17.00398 2.05910 1.000 11.62208 145 PRO B CA 1
ATOM 7824 C C . PRO B 1 148 ? -30.43596 -17.18643 2.49248 1.000 10.32483 145 PRO B C 1
ATOM 7825 O O . PRO B 1 148 ? -29.96906 -18.31261 2.68473 1.000 11.80149 145 PRO B O 1
ATOM 7836 N N . ARG B 1 149 ? -29.69820 -16.10049 2.67882 1.000 9.83309 146 ARG B N 1
ATOM 7837 C CA . ARG B 1 149 ? -28.26858 -16.24243 2.90546 1.000 9.43249 146 ARG B CA 1
ATOM 7838 C C . ARG B 1 149 ? -27.97523 -16.95393 4.22301 1.000 11.67890 146 ARG B C 1
ATOM 7839 O O . ARG B 1 149 ? -27.21587 -17.91807 4.24176 1.000 11.18430 146 ARG B O 1
ATOM 7860 N N . ASP B 1 150 ? -28.53837 -16.47075 5.32799 1.000 9.52396 147 ASP B N 1
ATOM 7861 C CA . ASP B 1 150 ? -28.21987 -17.06864 6.63087 1.000 8.52141 147 ASP B CA 1
ATOM 7862 C C . ASP B 1 150 ? -29.32752 -17.98524 7.15708 1.000 9.08995 147 ASP B C 1
ATOM 7863 O O . ASP B 1 150 ? -29.10592 -18.71006 8.12374 1.000 9.89874 147 ASP B O 1
ATOM 7872 N N . GLY B 1 151 ? -30.51180 -17.94040 6.54650 1.000 8.64565 148 GLY B N 1
ATOM 7873 C CA . GLY B 1 151 ? -31.64553 -18.72885 6.99007 1.000 8.38482 148 GLY B CA 1
ATOM 7874 C C . GLY B 1 151 ? -31.97592 -19.96940 6.17574 1.000 10.61866 148 GLY B C 1
ATOM 7875 O O . GLY B 1 151 ? -32.09758 -21.05877 6.75206 1.000 9.89013 148 GLY B O 1
ATOM 7879 N N . LEU B 1 152 ? -32.15512 -19.80966 4.86349 1.000 10.63909 149 LEU B N 1
ATOM 7880 C CA . LEU B 1 152 ? -32.88228 -20.82061 4.08182 1.000 9.21276 149 LEU B CA 1
ATOM 7881 C C . LEU B 1 152 ? -32.13261 -21.48810 2.93692 1.000 11.32695 149 LEU B C 1
ATOM 7882 O O . LEU B 1 152 ? -32.61960 -22.48297 2.41669 1.000 12.00815 149 LEU B O 1
ATOM 7898 N N . ASN B 1 153 ? -30.97028 -20.98805 2.54180 1.000 9.69668 150 ASN B N 1
ATOM 7899 C CA . ASN B 1 153 ? -30.22330 -21.62174 1.44830 1.000 10.80923 150 ASN B CA 1
ATOM 7900 C C . ASN B 1 153 ? -29.21650 -22.62677 1.96245 1.000 10.54850 150 ASN B C 1
ATOM 7901 O O . ASN B 1 153 ? -28.37613 -22.29663 2.77693 1.000 11.30569 150 ASN B O 1
ATOM 7912 N N . ASP B 1 154 ? -29.29002 -23.86808 1.49153 1.000 11.57839 151 ASP B N 1
ATOM 7913 C CA . ASP B 1 154 ? -28.27506 -24.83946 1.88374 1.000 10.38181 151 ASP B CA 1
ATOM 7914 C C . ASP B 1 154 ? -26.91581 -24.47843 1.30343 1.000 12.76093 151 ASP B C 1
ATOM 7915 O O . ASP B 1 154 ? -26.77360 -24.32656 0.09408 1.000 13.16466 151 ASP B O 1
ATOM 7924 N N . VAL B 1 155 ? -25.91216 -24.36646 2.17559 1.000 12.40756 152 VAL B N 1
ATOM 7925 C CA . VAL B 1 155 ? -24.56724 -24.00323 1.74741 1.000 12.68908 152 VAL B CA 1
ATOM 7926 C C . VAL B 1 155 ? -23.92280 -25.05683 0.83576 1.000 13.86105 152 VAL B C 1
ATOM 7927 O O . VAL B 1 155 ? -23.26937 -24.70335 -0.14600 1.000 15.69934 152 VAL B O 1
ATOM 7940 N N . TYR B 1 156 ? -24.10729 -26.33474 1.13894 1.000 13.40517 153 TYR B N 1
ATOM 7941 C CA . TYR B 1 156 ? -23.34725 -27.40933 0.46244 1.000 14.29932 153 TYR B CA 1
ATOM 7942 C C . TYR B 1 156 ? -23.89175 -27.67968 -0.93979 1.000 16.64232 153 TYR B C 1
ATOM 7943 O O . TYR B 1 156 ? -23.11970 -27.89077 -1.88666 1.000 19.92817 153 TYR B O 1
ATOM 7961 N N . ASN B 1 157 ? -25.21297 -27.65172 -1.06866 1.000 15.00017 154 ASN B N 1
ATOM 7962 C CA . ASN B 1 157 ? -25.89880 -27.90212 -2.33147 1.000 12.89563 154 ASN B CA 1
ATOM 7963 C C . ASN B 1 157 ? -26.25766 -26.63317 -3.09902 1.000 14.59389 154 ASN B C 1
ATOM 7964 O O . ASN B 1 157 ? -26.60429 -26.69213 -4.27756 1.000 17.68099 154 ASN B O 1
ATOM 7975 N N . ASP B 1 158 ? -26.21435 -25.48593 -2.42018 1.000 14.13568 155 ASP B N 1
ATOM 7976 C CA . ASP B 1 158 ? -26.59140 -24.19581 -2.98624 1.000 12.89346 155 ASP B CA 1
ATOM 7977 C C . ASP B 1 158 ? -28.01066 -24.19151 -3.56252 1.000 15.89142 155 ASP B C 1
ATOM 7978 O O . ASP B 1 158 ? -28.26694 -23.68476 -4.65991 1.000 17.63571 155 ASP B O 1
ATOM 7987 N N . ILE B 1 159 ? -28.93497 -24.75934 -2.79140 1.000 13.05763 156 ILE B N 1
ATOM 7988 C CA . ILE B 1 159 ? -30.34418 -24.75564 -3.13152 1.000 14.00264 156 ILE B CA 1
ATOM 7989 C C . ILE B 1 159 ? -31.13993 -24.49415 -1.84739 1.000 11.59025 156 ILE B C 1
ATOM 7990 O O . ILE B 1 159 ? -30.66776 -24.77062 -0.75116 1.000 12.06153 156 ILE B O 1
ATOM 8006 N N . LEU B 1 160 ? -32.35405 -24.00160 -2.01226 1.000 11.80831 157 LEU B N 1
ATOM 8007 C CA . LEU B 1 160 ? -33.18852 -23.64487 -0.87567 1.000 11.08442 157 LEU B CA 1
ATOM 8008 C C . LEU B 1 160 ? -33.70652 -24.86977 -0.16851 1.000 12.16416 157 LEU B C 1
ATOM 8009 O O . LEU B 1 160 ? -33.76152 -25.95646 -0.74281 1.000 10.85181 157 LEU B O 1
ATOM 8025 N N . MET B 1 161 ? -34.10706 -24.69778 1.08734 1.000 10.87574 158 MET B N 1
ATOM 8026 C CA . MET B 1 161 ? -34.66736 -25.80308 1.86255 1.000 9.69671 158 MET B CA 1
ATOM 8027 C C . MET B 1 161 ? -35.80098 -26.48812 1.08990 1.000 9.63835 158 MET B C 1
ATOM 8028 O O . MET B 1 161 ? -35.91667 -27.71983 1.11377 1.000 10.82608 158 MET B O 1
ATOM 8042 N N . GLY B 1 162 ? -36.63756 -25.71709 0.40152 1.000 10.04291 159 GLY B N 1
ATOM 8043 C CA . GLY B 1 162 ? -37.75245 -26.29980 -0.32709 1.000 10.49217 159 GLY B CA 1
ATOM 8044 C C . GLY B 1 162 ? -37.31950 -27.20038 -1.47133 1.000 10.79847 159 GLY B C 1
ATOM 8045 O O . GLY B 1 162 ? -37.99838 -28.19242 -1.76379 1.000 11.40330 159 GLY B O 1
ATOM 8049 N N . ALA B 1 163 ? -36.20364 -26.85903 -2.11323 1.000 11.67526 160 ALA B N 1
ATOM 8050 C CA . ALA B 1 163 ? -35.65385 -27.69949 -3.18901 1.000 11.50215 160 ALA B CA 1
ATOM 8051 C C . ALA B 1 163 ? -35.10251 -29.00038 -2.61240 1.000 13.03970 160 ALA B C 1
ATOM 8052 O O . ALA B 1 163 ? -35.20286 -30.05893 -3.24274 1.000 12.16865 160 ALA B O 1
ATOM 8059 N N . CYS B 1 164 ? -34.54493 -28.94892 -1.40152 1.000 10.74061 161 CYS B N 1
ATOM 8060 C CA . CYS B 1 164 ? -34.13870 -30.15897 -0.69951 1.000 10.54005 161 CYS B CA 1
ATOM 8061 C C . CYS B 1 164 ? -35.35589 -31.05019 -0.46060 1.000 12.65893 161 CYS B C 1
ATOM 8062 O O . CYS B 1 164 ? -35.30818 -32.27245 -0.65311 1.000 12.90777 161 CYS B O 1
ATOM 8070 N N . ALA B 1 165 ? -36.45921 -30.43371 -0.04222 1.000 10.49770 162 ALA B N 1
ATOM 8071 C CA . ALA B 1 165 ? -37.66878 -31.18634 0.21368 1.000 10.69289 162 ALA B CA 1
ATOM 8072 C C . ALA B 1 165 ? -38.19430 -31.84404 -1.06872 1.000 11.15497 162 ALA B C 1
ATOM 8073 O O . ALA B 1 165 ? -38.70356 -32.95041 -0.98803 1.000 12.62618 162 ALA B O 1
ATOM 8080 N N . ASP B 1 166 ? -38.09789 -31.16300 -2.21337 1.000 11.96579 163 ASP B N 1
ATOM 8081 C CA . ASP B 1 166 ? -38.46120 -31.76742 -3.50653 1.000 12.11138 163 ASP B CA 1
ATOM 8082 C C . ASP B 1 166 ? -37.66899 -33.05834 -3.72619 1.000 13.46851 163 ASP B C 1
ATOM 8083 O O . ASP B 1 166 ? -38.21371 -34.07034 -4.19507 1.000 13.14257 163 ASP B O 1
ATOM 8092 N N . LYS B 1 167 ? -36.38699 -33.02558 -3.39463 1.000 11.41272 164 LYS B N 1
ATOM 8093 C CA . LYS B 1 167 ? -35.51589 -34.19620 -3.59450 1.000 12.94506 164 LYS B CA 1
ATOM 8094 C C . LYS B 1 167 ? -35.97399 -35.37625 -2.74143 1.000 13.44586 164 LYS B C 1
ATOM 8095 O O . LYS B 1 167 ? -36.11888 -36.50890 -3.22726 1.000 14.72664 164 LYS B O 1
ATOM 8114 N N . VAL B 1 168 ? -36.22803 -35.12791 -1.46568 1.000 13.41906 165 VAL B N 1
ATOM 8115 C CA . VAL B 1 168 ? -36.68975 -36.16104 -0.56654 1.000 12.30402 165 VAL B CA 1
ATOM 8116 C C . VAL B 1 168 ? -38.04862 -36.69339 -1.01567 1.000 12.97465 165 VAL B C 1
ATOM 8117 O O . VAL B 1 168 ? -38.28225 -37.90410 -0.99815 1.000 12.95069 165 VAL B O 1
ATOM 8130 N N . ALA B 1 169 ? -38.95396 -35.79986 -1.39255 1.000 12.06386 166 ALA B N 1
ATOM 8131 C CA . ALA B 1 169 ? -40.27150 -36.20811 -1.87350 1.000 13.04378 166 ALA B CA 1
ATOM 8132 C C . ALA B 1 169 ? -40.18570 -37.14533 -3.07522 1.000 13.59347 166 ALA B C 1
ATOM 8133 O O . ALA B 1 169 ? -40.88422 -38.15291 -3.12195 1.000 15.27074 166 ALA B O 1
ATOM 8140 N N . LYS B 1 170 ? -39.35529 -36.79688 -4.05047 1.000 12.92264 167 LYS B N 1
ATOM 8141 C CA . LYS B 1 170 ? -39.21367 -37.63964 -5.24200 1.000 13.38690 167 LYS B CA 1
ATOM 8142 C C . LYS B 1 170 ? -38.60040 -39.00708 -4.89012 1.000 16.92981 167 LYS B C 1
ATOM 8143 O O . LYS B 1 170 ? -39.08125 -40.05664 -5.34502 1.000 15.42425 167 LYS B O 1
ATOM 8162 N N . GLN B 1 171 ? -37.57057 -39.00434 -4.05146 1.000 13.48446 168 GLN B N 1
ATOM 8163 C CA . GLN B 1 171 ? -36.90588 -40.24859 -3.62751 1.000 15.14417 168 GLN B CA 1
ATOM 8164 C C . GLN B 1 171 ? -37.85157 -41.23818 -2.94254 1.000 17.36082 168 GLN B C 1
ATOM 8165 O O . GLN B 1 171 ? -37.75285 -42.44651 -3.14521 1.000 15.70634 168 GLN B O 1
ATOM 8179 N N . PHE B 1 172 ? -38.76365 -40.72449 -2.12386 1.000 13.50174 169 PHE B N 1
ATOM 8180 C CA . PHE B 1 172 ? -39.67695 -41.56465 -1.35124 1.000 13.52106 169 PHE B CA 1
ATOM 8181 C C . PHE B 1 172 ? -41.13501 -41.54271 -1.85110 1.000 13.11607 169 PHE B C 1
ATOM 8182 O O . PHE B 1 172 ? -42.05190 -41.99160 -1.14938 1.000 15.00319 169 PHE B O 1
ATOM 8199 N N . ALA B 1 173 ? -41.33202 -41.07459 -3.07956 1.000 13.46544 170 ALA B N 1
ATOM 8200 C CA . ALA B 1 173 ? -42.63671 -41.12669 -3.73860 1.000 16.48642 170 ALA B CA 1
ATOM 8201 C C . ALA B 1 173 ? -43.73415 -40.48091 -2.91115 1.000 18.39974 170 ALA B C 1
ATOM 8202 O O . ALA B 1 173 ? -44.84238 -41.01426 -2.78611 1.000 16.95842 170 ALA B O 1
ATOM 8209 N N . ILE B 1 174 ? -43.40468 -39.31543 -2.35886 1.000 13.49477 171 ILE B N 1
ATOM 8210 C CA . ILE B 1 174 ? -44.36137 -38.48459 -1.64889 1.000 12.70455 171 ILE B CA 1
ATOM 8211 C C . ILE B 1 174 ? -44.91011 -37.48361 -2.65595 1.000 13.59022 171 ILE B C 1
ATOM 8212 O O . ILE B 1 174 ? -44.24520 -36.52280 -3.04468 1.000 12.79849 171 ILE B O 1
ATOM 8228 N N . THR B 1 175 ? -46.12179 -37.75098 -3.12549 1.000 12.80935 172 THR B N 1
ATOM 8229 C CA . THR B 1 175 ? -46.63661 -37.02752 -4.27604 1.000 13.16171 172 THR B CA 1
ATOM 8230 C C . THR B 1 175 ? -47.13824 -35.62910 -3.96446 1.000 13.98769 172 THR B C 1
ATOM 8231 O O . THR B 1 175 ? -47.45959 -35.29628 -2.80547 1.000 13.30151 172 THR B O 1
ATOM 8242 N N . ARG B 1 176 ? -47.20314 -34.83044 -5.02617 1.000 16.16565 173 ARG B N 1
ATOM 8243 C CA . ARG B 1 176 ? -47.85374 -33.53244 -5.01316 1.000 15.73038 173 ARG B CA 1
ATOM 8244 C C . ARG B 1 176 ? -49.24342 -33.64018 -4.40534 1.000 15.34645 173 ARG B C 1
ATOM 8245 O O . ARG B 1 176 ? -49.64272 -32.81659 -3.58052 1.000 14.60577 173 ARG B O 1
ATOM 8266 N N . GLU B 1 177 ? -49.98644 -34.66997 -4.79262 1.000 16.02388 174 GLU B N 1
ATOM 8267 C CA . GLU B 1 177 ? -51.35931 -34.83441 -4.31835 1.000 13.57857 174 GLU B CA 1
ATOM 8268 C C . GLU B 1 177 ? -51.42651 -35.12624 -2.81712 1.000 13.78068 174 GLU B C 1
ATOM 8269 O O . GLU B 1 177 ? -52.27383 -34.58053 -2.09935 1.000 14.31259 174 GLU B O 1
ATOM 8281 N N . GLU B 1 178 ? -50.50556 -35.95379 -2.33472 1.000 13.78123 175 GLU B N 1
ATOM 8282 C CA . GLU B 1 178 ? -50.44317 -36.26750 -0.91224 1.000 13.46624 175 GLU B CA 1
ATOM 8283 C C . GLU B 1 178 ? -50.03827 -35.02135 -0.12553 1.000 12.47501 175 GLU B C 1
ATOM 8284 O O . GLU B 1 178 ? -50.57564 -34.77736 0.95539 1.000 12.74124 175 GLU B O 1
ATOM 8296 N N . GLN B 1 179 ? -49.10837 -34.24997 -0.67301 1.000 13.84613 176 GLN B N 1
ATOM 8297 C CA . GLN B 1 179 ? -48.64797 -33.03797 0.00438 1.000 12.27887 176 GLN B CA 1
ATOM 8298 C C . GLN B 1 179 ? -49.77317 -32.02711 0.08971 1.000 14.41049 176 GLN B C 1
ATOM 8299 O O . GLN B 1 179 ? -49.95185 -31.37552 1.12801 1.000 11.40394 176 GLN B O 1
ATOM 8313 N N . ASP B 1 180 ? -50.54940 -31.89781 -0.98516 1.000 12.07425 177 ASP B N 1
ATOM 8314 C CA . ASP B 1 180 ? -51.66866 -30.94133 -0.98387 1.000 11.89810 177 ASP B CA 1
ATOM 8315 C C . ASP B 1 180 ? -52.77822 -31.40154 -0.03557 1.000 12.51969 177 ASP B C 1
ATOM 8316 O O . ASP B 1 180 ? -53.37669 -30.57288 0.66059 1.000 12.90978 177 ASP B O 1
ATOM 8325 N N . LYS B 1 181 ? -53.06697 -32.70307 0.00210 1.000 12.17059 178 LYS B N 1
ATOM 8326 C CA . LYS B 1 181 ? -54.06329 -33.24340 0.93409 1.000 12.30402 178 LYS B CA 1
ATOM 8327 C C . LYS B 1 181 ? -53.65186 -32.93135 2.37088 1.000 12.04574 178 LYS B C 1
ATOM 8328 O O . LYS B 1 181 ? -54.47850 -32.51958 3.18872 1.000 12.85823 178 LYS B O 1
ATOM 8347 N N . TYR B 1 182 ? -52.36271 -33.09155 2.66847 1.000 11.11806 179 TYR B N 1
ATOM 8348 C CA . TYR B 1 182 ? -51.86313 -32.81430 4.01253 1.000 10.70372 179 TYR B CA 1
ATOM 8349 C C . TYR B 1 182 ? -51.94943 -31.31849 4.33658 1.000 11.43657 179 TYR B C 1
ATOM 8350 O O . TYR B 1 182 ? -52.36533 -30.94302 5.44555 1.000 10.92491 179 TYR B O 1
ATOM 8368 N N . ALA B 1 183 ? -51.57417 -30.48269 3.37931 1.000 11.39865 180 ALA B N 1
ATOM 8369 C CA . ALA B 1 183 ? -51.62277 -29.02587 3.55455 1.000 11.29355 180 ALA B CA 1
ATOM 8370 C C . ALA B 1 183 ? -53.05256 -28.56937 3.84878 1.000 12.40499 180 ALA B C 1
ATOM 8371 O O . ALA B 1 183 ? -53.29536 -27.76114 4.75868 1.000 11.26449 180 ALA B O 1
ATOM 8378 N N . ILE B 1 184 ? -54.01096 -29.09109 3.09106 1.000 11.94908 181 ILE B N 1
ATOM 8379 C CA . ILE B 1 184 ? -55.40683 -28.76302 3.33620 1.000 11.51323 181 ILE B CA 1
ATOM 8380 C C . ILE B 1 184 ? -55.83375 -29.16290 4.74687 1.000 10.42203 181 ILE B C 1
ATOM 8381 O O . ILE B 1 184 ? -56.47785 -28.37496 5.44766 1.000 11.47549 181 ILE B O 1
ATOM 8397 N N . LEU B 1 185 ? -55.45673 -30.35907 5.18281 1.000 10.43925 182 LEU B N 1
ATOM 8398 C CA . LEU B 1 185 ? -55.77735 -30.82454 6.51329 1.000 11.54427 182 LEU B CA 1
ATOM 8399 C C . LEU B 1 185 ? -55.16178 -29.90345 7.58186 1.000 10.90588 182 LEU B C 1
ATOM 8400 O O . LEU B 1 185 ? -55.81472 -29.59187 8.58699 1.000 11.00195 182 LEU B O 1
ATOM 8416 N N . SER B 1 186 ? -53.93318 -29.44798 7.35670 1.000 10.51035 183 SER B N 1
ATOM 8417 C CA . SER B 1 186 ? -53.31607 -28.52488 8.30149 1.000 9.29066 183 SER B CA 1
ATOM 8418 C C . SER B 1 186 ? -54.10314 -27.20146 8.40074 1.000 11.53435 183 SER B C 1
ATOM 8419 O O . SER B 1 186 ? -54.42268 -26.74467 9.51662 1.000 10.56567 183 SER B O 1
ATOM 8427 N N . TYR B 1 187 ? -54.43760 -26.59794 7.26376 1.000 10.36087 184 TYR B N 1
ATOM 8428 C CA . TYR B 1 187 ? -55.24149 -25.36909 7.27762 1.000 9.87532 184 TYR B CA 1
ATOM 8429 C C . TYR B 1 187 ? -56.58205 -25.59270 7.97437 1.000 11.61029 184 TYR B C 1
ATOM 8430 O O . TYR B 1 187 ? -57.00685 -24.74058 8.76990 1.000 11.37865 184 TYR B O 1
ATOM 8448 N N . LYS B 1 188 ? -57.24437 -26.71486 7.69800 1.000 12.09667 185 LYS B N 1
ATOM 8449 C CA . LYS B 1 188 ? -58.56144 -26.94840 8.30085 1.000 10.55617 185 LYS B CA 1
ATOM 8450 C C . LYS B 1 188 ? -58.42869 -27.20294 9.80421 1.000 12.77816 185 LYS B C 1
ATOM 8451 O O . LYS B 1 188 ? -59.25465 -26.73757 10.59556 1.000 12.20592 185 LYS B O 1
ATOM 8470 N N . ARG B 1 189 ? -57.38345 -27.91456 10.21037 1.000 10.62345 186 ARG B N 1
ATOM 8471 C CA . ARG B 1 189 ? -57.15086 -28.16295 11.62591 1.000 9.89938 186 ARG B CA 1
ATOM 8472 C C . ARG B 1 189 ? -56.81606 -26.87773 12.37300 1.000 11.42434 186 ARG B C 1
ATOM 8473 O O . ARG B 1 189 ? -57.26154 -26.70284 13.51722 1.000 10.88149 186 ARG B O 1
ATOM 8494 N N . SER B 1 190 ? -56.04259 -25.99221 11.73946 1.000 9.41852 187 SER B N 1
ATOM 8495 C CA . SER B 1 190 ? -55.70037 -24.73179 12.37441 1.000 10.71186 187 SER B CA 1
ATOM 8496 C C . SER B 1 190 ? -56.96239 -23.90625 12.60230 1.000 11.88463 187 SER B C 1
ATOM 8497 O O . SER B 1 190 ? -57.15200 -23.35046 13.69482 1.000 11.11345 187 SER B O 1
ATOM 8505 N N . ALA B 1 191 ? -57.81653 -23.83084 11.58399 1.000 10.99820 188 ALA B N 1
ATOM 8506 C CA . ALA B 1 191 ? -59.05295 -23.05603 11.72720 1.000 12.71330 188 ALA B CA 1
ATOM 8507 C C . ALA B 1 191 ? -59.96300 -23.65760 12.80300 1.000 12.13291 188 ALA B C 1
ATOM 8508 O O . ALA B 1 191 ? -60.53443 -22.90292 13.61225 1.000 12.42250 188 ALA B O 1
ATOM 8515 N N . ALA B 1 192 ? -60.09297 -24.98258 12.83260 1.000 12.48361 189 ALA B N 1
ATOM 8516 C CA . ALA B 1 192 ? -60.94932 -25.63833 13.82218 1.000 12.82496 189 ALA B CA 1
ATOM 8517 C C . ALA B 1 192 ? -60.42263 -25.38843 15.24317 1.000 13.64195 189 ALA B C 1
ATOM 8518 O O . ALA B 1 192 ? -61.17966 -25.07680 16.16798 1.000 15.24456 189 ALA B O 1
ATOM 8525 N N . ALA B 1 193 ? -59.11276 -25.50310 15.42070 1.000 12.52599 190 ALA B N 1
ATOM 8526 C CA . ALA B 1 193 ? -58.52182 -25.27289 16.73299 1.000 12.03836 190 ALA B CA 1
ATOM 8527 C C . ALA B 1 193 ? -58.72594 -23.84704 17.22388 1.000 10.96430 190 ALA B C 1
ATOM 8528 O O . ALA B 1 193 ? -59.04685 -23.62515 18.38645 1.000 11.20695 190 ALA B O 1
ATOM 8535 N N . TRP B 1 194 ? -58.53927 -22.87277 16.34965 1.000 11.82115 191 TRP B N 1
ATOM 8536 C CA . TRP B 1 194 ? -58.79424 -21.47829 16.72442 1.000 11.14220 191 TRP B CA 1
ATOM 8537 C C . TRP B 1 194 ? -60.25344 -21.30171 17.13264 1.000 14.31774 191 TRP B C 1
ATOM 8538 O O . TRP B 1 194 ? -60.51055 -20.70867 18.17236 1.000 14.76203 191 TRP B O 1
ATOM 8559 N N . LYS B 1 195 ? -61.19086 -21.85246 16.36054 1.000 12.79211 192 LYS B N 1
ATOM 8560 C CA . LYS B 1 195 ? -62.62067 -21.74118 16.71440 1.000 14.27231 192 LYS B CA 1
ATOM 8561 C C . LYS B 1 195 ? -62.97179 -22.40500 18.03687 1.000 13.96976 192 LYS B C 1
ATOM 8562 O O . LYS B 1 195 ? -63.87204 -21.95188 18.74470 1.000 16.45930 192 LYS B O 1
ATOM 8581 N N . GLU B 1 196 ? -62.29765 -23.50121 18.36609 1.000 13.86309 193 GLU B N 1
ATOM 8582 C CA . GLU B 1 196 ? -62.58139 -24.24170 19.58337 1.000 12.31258 193 GLU B CA 1
ATOM 8583 C C . GLU B 1 196 ? -61.89272 -23.68547 20.81853 1.000 12.32720 193 GLU B C 1
ATOM 8584 O O . GLU B 1 196 ? -62.06911 -24.20838 21.90162 1.000 14.11527 193 GLU B O 1
ATOM 8596 N N . GLY B 1 197 ? -61.09131 -22.63801 20.64797 1.000 11.05985 194 GLY B N 1
ATOM 8597 C CA . GLY B 1 197 ? -60.42208 -22.01957 21.77973 1.000 13.70644 194 GLY B CA 1
ATOM 8598 C C . GLY B 1 197 ? -59.14221 -22.71979 22.21326 1.000 14.16073 194 GLY B C 1
ATOM 8599 O O . GLY B 1 197 ? -58.65022 -22.47616 23.30422 1.000 13.42178 194 GLY B O 1
ATOM 8603 N N . ILE B 1 198 ? -58.61985 -23.61348 21.37645 1.000 12.84210 195 ILE B N 1
ATOM 8604 C CA . ILE B 1 198 ? -57.46747 -24.44175 21.72775 1.000 14.78855 195 ILE B CA 1
ATOM 8605 C C . ILE B 1 198 ? -56.24673 -23.60601 22.11567 1.000 13.34703 195 ILE B C 1
ATOM 8606 O O . ILE B 1 198 ? -55.46251 -24.01094 22.97461 1.000 17.64262 195 ILE B O 1
ATOM 8622 N N . PHE B 1 199 ? -56.09077 -22.45564 21.48549 1.000 12.44935 196 PHE B N 1
ATOM 8623 C CA . PHE B 1 199 ? -54.89736 -21.63796 21.70893 1.000 15.71780 196 PHE B CA 1
ATOM 8624 C C . PHE B 1 199 ? -55.09817 -20.58007 22.78530 1.000 15.45941 196 PHE B C 1
ATOM 8625 O O . PHE B 1 199 ? -54.20594 -19.78658 23.06010 1.000 14.64276 196 PHE B O 1
ATOM 8642 N N . ALA B 1 200 ? -56.25756 -20.56369 23.43015 1.000 15.29630 197 ALA B N 1
ATOM 8643 C CA . ALA B 1 200 ? -56.52192 -19.52610 24.41089 1.000 17.05555 197 ALA B CA 1
ATOM 8644 C C . ALA B 1 200 ? -55.57815 -19.58600 25.60120 1.000 14.55789 197 ALA B C 1
ATOM 8645 O O . ALA B 1 200 ? -55.25093 -18.54311 26.14792 1.000 20.27461 197 ALA B O 1
ATOM 8652 N N . LYS B 1 201 ? -55.16972 -20.77906 26.01262 1.000 17.73379 198 LYS B N 1
ATOM 8653 C CA . LYS B 1 201 ? -54.28121 -20.92251 27.16003 1.000 19.22672 198 LYS B CA 1
ATOM 8654 C C . LYS B 1 201 ? -52.89496 -20.37517 26.83972 1.000 22.55277 198 LYS B C 1
ATOM 8655 O O . LYS B 1 201 ? -52.23361 -19.81167 27.71641 1.000 26.97856 198 LYS B O 1
ATOM 8674 N N . GLU B 1 202 ? -52.47016 -20.49385 25.58421 1.000 17.18870 199 GLU B N 1
ATOM 8675 C CA . GLU B 1 202 ? -51.04153 -20.28681 25.28141 1.000 13.50674 199 GLU B CA 1
ATOM 8676 C C . GLU B 1 202 ? -50.71273 -18.93587 24.64110 1.000 13.23145 199 GLU B C 1
ATOM 8677 O O . GLU B 1 202 ? -49.56039 -18.51973 24.67716 1.000 14.75280 199 GLU B O 1
ATOM 8689 N N . ILE B 1 203 ? -51.69235 -18.23655 24.08838 1.000 11.58023 200 ILE B N 1
ATOM 8690 C CA . ILE B 1 203 ? -51.50417 -16.97939 23.38530 1.000 11.49292 200 ILE B CA 1
ATOM 8691 C C . ILE B 1 203 ? -51.49517 -15.75830 24.30867 1.000 12.92849 200 ILE B C 1
ATOM 8692 O O . ILE B 1 203 ? -52.36752 -15.61109 25.17753 1.000 15.86942 200 ILE B O 1
ATOM 8708 N N . ILE B 1 204 ? -50.54494 -14.85570 24.09510 1.000 12.22996 201 ILE B N 1
ATOM 8709 C CA . ILE B 1 204 ? -50.64454 -13.51434 24.65648 1.000 13.94237 201 ILE B CA 1
ATOM 8710 C C . ILE B 1 204 ? -50.71371 -12.50334 23.51711 1.000 17.56875 201 ILE B C 1
ATOM 8711 O O . ILE B 1 204 ? -50.00099 -12.59602 22.52770 1.000 16.14177 201 ILE B O 1
ATOM 8727 N N . PRO B 1 205 ? -51.62191 -11.53182 23.62736 1.000 14.70788 202 PRO B N 1
ATOM 8728 C CA . PRO B 1 205 ? -51.76716 -10.54595 22.55751 1.000 13.41918 202 PRO B CA 1
ATOM 8729 C C . PRO B 1 205 ? -50.72399 -9.43438 22.60670 1.000 13.89080 202 PRO B C 1
ATOM 8730 O O . PRO B 1 205 ? -50.12124 -9.22350 23.66253 1.000 19.13770 202 PRO B O 1
ATOM 8741 N N . LEU B 1 206 ? -50.52656 -8.75985 21.48115 1.000 14.92045 203 LEU B N 1
ATOM 8742 C CA . LEU B 1 206 ? -49.61556 -7.62363 21.36864 1.000 17.95337 203 LEU B CA 1
ATOM 8743 C C . LEU B 1 206 ? -50.28266 -6.40766 20.76972 1.000 18.29962 203 LEU B C 1
ATOM 8744 O O . LEU B 1 206 ? -51.07799 -6.54129 19.83504 1.000 21.59152 203 LEU B O 1
ATOM 8760 N N . GLU B 1 207 ? -49.95629 -5.22471 21.29977 1.000 20.47328 204 GLU B N 1
ATOM 8761 C CA . GLU B 1 207 ? -50.33341 -3.97663 20.64486 1.000 28.41828 204 GLU B CA 1
ATOM 8762 C C . GLU B 1 207 ? -49.19154 -3.49523 19.76119 1.000 27.09833 204 GLU B C 1
ATOM 8763 O O . GLU B 1 207 ? -48.04201 -3.46679 20.18901 1.000 30.89377 204 GLU B O 1
ATOM 8775 N N . VAL B 1 208 ? -49.52532 -3.13897 18.52459 1.000 28.83846 205 VAL B N 1
ATOM 8776 C CA . VAL B 1 208 ? -48.55039 -2.66606 17.54652 1.000 31.57414 205 VAL B CA 1
ATOM 8777 C C . VAL B 1 208 ? -48.98624 -1.30935 17.00964 1.000 30.11716 205 VAL B C 1
ATOM 8778 O O . VAL B 1 208 ? -50.03568 -1.21184 16.37310 1.000 37.01411 205 VAL B O 1
ATOM 8791 N N . THR B 1 214 ? -52.60089 2.31762 16.00339 1.000 41.84210 211 THR B N 1
ATOM 8792 C CA . THR B 1 214 ? -52.32558 1.14765 16.83395 1.000 43.35631 211 THR B CA 1
ATOM 8793 C C . THR B 1 214 ? -53.35796 0.04296 16.61952 1.000 44.46443 211 THR B C 1
ATOM 8794 O O . THR B 1 214 ? -54.54639 0.31181 16.45072 1.000 47.24126 211 THR B O 1
ATOM 8804 N N . ILE B 1 215 ? -52.88481 -1.20123 16.63408 1.000 40.93207 212 ILE B N 1
ATOM 8805 C CA . ILE B 1 215 ? -53.74130 -2.37727 16.51761 1.000 38.69517 212 ILE B CA 1
ATOM 8806 C C . ILE B 1 215 ? -53.38401 -3.38551 17.59787 1.000 34.10244 212 ILE B C 1
ATOM 8807 O O . ILE B 1 215 ? -52.27801 -3.35651 18.12682 1.000 32.16160 212 ILE B O 1
ATOM 8823 N N . THR B 1 216 ? -54.31230 -4.28213 17.90793 1.000 26.99994 213 THR B N 1
ATOM 8824 C CA . THR B 1 216 ? -54.02696 -5.37577 18.82357 1.000 30.50030 213 THR B CA 1
ATOM 8825 C C . THR B 1 216 ? -53.97708 -6.66457 18.01536 1.000 24.84835 213 THR B C 1
ATOM 8826 O O . THR B 1 216 ? -54.93731 -7.00777 17.33198 1.000 24.97518 213 THR B O 1
ATOM 8837 N N . VAL B 1 217 ? -52.83454 -7.34898 18.06753 1.000 20.48292 214 VAL B N 1
ATOM 8838 C CA . VAL B 1 217 ? -52.67081 -8.63617 17.38904 1.000 17.74566 214 VAL B CA 1
ATOM 8839 C C . VAL B 1 217 ? -52.91067 -9.75259 18.39524 1.000 16.76856 214 VAL B C 1
ATOM 8840 O O . VAL B 1 217 ? -52.18967 -9.88031 19.39011 1.000 16.16879 214 VAL B O 1
ATOM 8853 N N . GLU B 1 218 ? -53.94875 -10.54784 18.14791 1.000 17.15350 215 GLU B N 1
ATOM 8854 C CA . GLU B 1 218 ? -54.35959 -11.56229 19.10278 1.000 15.79911 215 GLU B CA 1
ATOM 8855 C C . GLU B 1 218 ? -54.56391 -12.93537 18.47449 1.000 13.70084 215 GLU B C 1
ATOM 8856 O O . GLU B 1 218 ? -54.77983 -13.90598 19.18417 1.000 15.12163 215 GLU B O 1
ATOM 8868 N N . GLU B 1 219 ? -54.48427 -12.99881 17.14982 1.000 15.57534 216 GLU B N 1
ATOM 8869 C CA . GLU B 1 219 ? -54.73991 -14.22201 16.41334 1.000 14.86556 216 GLU B CA 1
ATOM 8870 C C . GLU B 1 219 ? -53.62131 -14.52381 15.40411 1.000 10.86094 216 GLU B C 1
ATOM 8871 O O . GLU B 1 219 ? -53.07828 -13.61662 14.78254 1.000 12.49280 216 GLU B O 1
ATOM 8883 N N . ASP B 1 220 ? -53.30921 -15.80602 15.23431 1.000 12.25043 217 ASP B N 1
ATOM 8884 C CA . ASP B 1 220 ? -52.39473 -16.20872 14.16960 1.000 11.73447 217 ASP B CA 1
ATOM 8885 C C . ASP B 1 220 ? -52.90903 -15.70418 12.83257 1.000 13.46386 217 ASP B C 1
ATOM 8886 O O . ASP B 1 220 ? -54.05801 -15.96515 12.48074 1.000 13.98866 217 ASP B O 1
ATOM 8895 N N . GLU B 1 221 ? -52.06087 -15.00760 12.09396 1.000 10.09731 218 GLU B N 1
ATOM 8896 C CA . GLU B 1 221 ? -52.44055 -14.34851 10.84872 1.000 10.85512 218 GLU B CA 1
ATOM 8897 C C . GLU B 1 221 ? -52.48464 -15.26729 9.62290 1.000 12.38832 218 GLU B C 1
ATOM 8898 O O . GLU B 1 221 ? -53.22324 -15.00262 8.68121 1.000 14.68857 218 GLU B O 1
ATOM 8910 N N . GLU B 1 222 ? -51.73509 -16.36685 9.64409 1.000 10.82134 219 GLU B N 1
ATOM 8911 C CA . GLU B 1 222 ? -51.46432 -17.08865 8.41189 1.000 11.94945 219 GLU B CA 1
ATOM 8912 C C . GLU B 1 222 ? -52.60018 -18.00577 7.98164 1.000 12.61953 219 GLU B C 1
ATOM 8913 O O . GLU B 1 222 ? -52.76566 -18.25009 6.78335 1.000 12.09809 219 GLU B O 1
ATOM 8925 N N . TYR B 1 223 ? -53.36894 -18.54098 8.92436 1.000 11.33946 220 TYR B N 1
ATOM 8926 C CA . TYR B 1 223 ? -54.15208 -19.73660 8.60520 1.000 11.12843 220 TYR B CA 1
ATOM 8927 C C . TYR B 1 223 ? -55.41437 -19.42407 7.78965 1.000 12.01596 220 TYR B C 1
ATOM 8928 O O . TYR B 1 223 ? -56.00015 -20.33049 7.18797 1.000 13.07702 220 TYR B O 1
ATOM 8946 N N . LYS B 1 224 ? -55.80131 -18.15336 7.73450 1.000 14.89566 221 LYS B N 1
ATOM 8947 C CA . LYS B 1 224 ? -56.90428 -17.74955 6.87482 1.000 15.24729 221 LYS B CA 1
ATOM 8948 C C . LYS B 1 224 ? -56.44744 -17.42272 5.45243 1.000 17.50159 221 LYS B C 1
ATOM 8949 O O . LYS B 1 224 ? -57.28310 -17.19874 4.55862 1.000 17.58580 221 LYS B O 1
ATOM 8968 N N . LYS B 1 225 ? -55.13647 -17.38193 5.22835 1.000 13.42744 222 LYS B N 1
ATOM 8969 C CA . LYS B 1 225 ? -54.59104 -17.04304 3.92066 1.000 14.53897 222 LYS B CA 1
ATOM 8970 C C . LYS B 1 225 ? -54.48681 -18.30948 3.07292 1.000 14.65707 222 LYS B C 1
ATOM 8971 O O . LYS B 1 225 ? -53.39018 -18.84304 2.83262 1.000 14.09856 222 LYS B O 1
ATOM 8990 N N . VAL B 1 226 ? -55.64197 -18.77647 2.60956 1.000 14.14837 223 VAL B N 1
ATOM 8991 C CA . VAL B 1 226 ? -55.75437 -20.02996 1.88576 1.000 14.26276 223 VAL B CA 1
ATOM 8992 C C . VAL B 1 226 ? -56.94402 -19.99309 0.91124 1.000 15.95555 223 VAL B C 1
ATOM 8993 O O . VAL B 1 226 ? -57.97517 -19.37517 1.17974 1.000 17.23892 223 VAL B O 1
ATOM 9006 N N . ASN B 1 227 ? -56.74925 -20.64461 -0.22689 1.000 16.33999 224 ASN B N 1
ATOM 9007 C CA . ASN B 1 227 ? -57.80855 -20.87076 -1.20894 1.000 17.70774 224 ASN B CA 1
ATOM 9008 C C . ASN B 1 227 ? -57.75412 -22.35146 -1.57355 1.000 17.39952 224 ASN B C 1
ATOM 9009 O O . ASN B 1 227 ? -56.88639 -22.77810 -2.32086 1.000 16.02074 224 ASN B O 1
ATOM 9020 N N . PHE B 1 228 ? -58.67050 -23.14164 -1.02681 1.000 15.94732 225 PHE B N 1
ATOM 9021 C CA . PHE B 1 228 ? -58.59886 -24.59044 -1.15270 1.000 16.51871 225 PHE B CA 1
ATOM 9022 C C . PHE B 1 228 ? -58.67236 -25.05372 -2.60862 1.000 18.20392 225 PHE B C 1
ATOM 9023 O O . PHE B 1 228 ? -57.97729 -25.98694 -3.00689 1.000 17.52658 225 PHE B O 1
ATOM 9040 N N . GLU B 1 229 ? -59.48869 -24.37371 -3.40306 1.000 19.09738 226 GLU B N 1
ATOM 9041 C CA . GLU B 1 229 ? -59.64258 -24.71896 -4.80877 1.000 21.89088 226 GLU B CA 1
ATOM 9042 C C . GLU B 1 229 ? -58.38988 -24.43092 -5.63098 1.000 20.05869 226 GLU B C 1
ATOM 9043 O O . GLU B 1 229 ? -58.10408 -25.13388 -6.60734 1.000 20.87674 226 GLU B O 1
ATOM 9055 N N . LYS B 1 230 ? -57.62763 -23.41572 -5.23360 1.000 16.68495 227 LYS B N 1
ATOM 9056 C CA . LYS B 1 230 ? -56.43970 -23.02732 -5.96666 1.000 16.26021 227 LYS B CA 1
ATOM 9057 C C . LYS B 1 230 ? -55.24751 -23.95624 -5.68817 1.000 14.24333 227 LYS B C 1
ATOM 9058 O O . LYS B 1 230 ? -54.34525 -24.05258 -6.50865 1.000 17.19107 227 LYS B O 1
ATOM 9077 N N . ILE B 1 231 ? -55.26145 -24.64241 -4.54390 1.000 16.02913 228 ILE B N 1
ATOM 9078 C CA . ILE B 1 231 ? -54.08604 -25.41157 -4.09672 1.000 15.15489 228 ILE B CA 1
ATOM 9079 C C . ILE B 1 231 ? -53.58913 -26.43004 -5.14230 1.000 16.00797 228 ILE B C 1
ATOM 9080 O O . ILE B 1 231 ? -52.39490 -26.45739 -5.43473 1.000 16.35807 228 ILE B O 1
ATOM 9096 N N . PRO B 1 232 ? -54.49209 -27.22629 -5.74810 1.000 15.74666 229 PRO B N 1
ATOM 9097 C CA . PRO B 1 232 ? -54.00152 -28.19691 -6.74917 1.000 15.86907 229 PRO B CA 1
ATOM 9098 C C . PRO B 1 232 ? -53.59776 -27.56400 -8.08273 1.000 19.56977 229 PRO B C 1
ATOM 9099 O O . PRO B 1 232 ? -53.05098 -28.25367 -8.94325 1.000 20.73281 229 PRO B O 1
ATOM 9110 N N . LYS B 1 233 ? -53.86908 -26.27288 -8.25115 1.000 16.42184 230 LYS B N 1
ATOM 9111 C CA . LYS B 1 233 ? -53.56557 -25.56059 -9.49480 1.000 18.74140 230 LYS B CA 1
ATOM 9112 C C . LYS B 1 233 ? -52.19777 -24.89433 -9.49155 1.000 21.05818 230 LYS B C 1
ATOM 9113 O O . LYS B 1 233 ? -51.70270 -24.47894 -10.54135 1.000 21.87344 230 LYS B O 1
ATOM 9132 N N . LEU B 1 234 ? -51.58614 -24.77026 -8.31248 1.000 19.62461 231 LEU B N 1
ATOM 9133 C CA . LEU B 1 234 ? -50.32556 -24.05054 -8.20472 1.000 19.51301 231 LEU B CA 1
ATOM 9134 C C . LEU B 1 234 ? -49.18910 -24.72456 -8.93956 1.000 17.41129 231 LEU B C 1
ATOM 9135 O O . LEU B 1 234 ? -49.14144 -25.94301 -9.05220 1.000 18.17687 231 LEU B O 1
ATOM 9151 N N . LYS B 1 235 ? -48.25612 -23.90175 -9.39403 1.000 18.34073 232 LYS B N 1
ATOM 9152 C CA . LYS B 1 235 ? -47.01054 -24.37283 -9.96747 1.000 17.28467 232 LYS B CA 1
ATOM 9153 C C . LYS B 1 235 ? -46.01967 -24.72607 -8.85335 1.000 17.74797 232 LYS B C 1
ATOM 9154 O O . LYS B 1 235 ? -46.13497 -24.21422 -7.73814 1.000 18.49154 232 LYS B O 1
ATOM 9173 N N . PRO B 1 236 ? -45.04736 -25.59626 -9.15074 1.000 16.49738 233 PRO B N 1
ATOM 9174 C CA . PRO B 1 236 ? -43.95862 -25.84671 -8.19349 1.000 16.10962 233 PRO B CA 1
ATOM 9175 C C . PRO B 1 236 ? -43.26334 -24.55224 -7.79917 1.000 18.03393 233 PRO B C 1
ATOM 9176 O O . PRO B 1 236 ? -43.06671 -23.67088 -8.63970 1.000 18.43856 233 PRO B O 1
ATOM 9187 N N . ALA B 1 237 ? -42.88099 -24.43484 -6.52800 1.000 16.30445 234 ALA B N 1
ATOM 9188 C CA . ALA B 1 237 ? -42.26506 -23.21230 -6.02176 1.000 14.70343 234 ALA B CA 1
ATOM 9189 C C . ALA B 1 237 ? -40.73540 -23.22195 -6.00641 1.000 15.90610 234 ALA B C 1
ATOM 9190 O O . ALA B 1 237 ? -40.11917 -22.15096 -5.94518 1.000 17.06429 234 ALA B O 1
ATOM 9197 N N . PHE B 1 238 ? -40.12223 -24.40001 -6.04909 1.000 13.87950 235 PHE B N 1
ATOM 9198 C CA . PHE B 1 238 ? -38.68642 -24.50054 -5.81806 1.000 14.34163 235 PHE B CA 1
ATOM 9199 C C . PHE B 1 238 ? -37.90495 -25.12510 -6.96986 1.000 18.89079 235 PHE B C 1
ATOM 9200 O O . PHE B 1 238 ? -36.76195 -24.74368 -7.19985 1.000 18.30004 235 PHE B O 1
ATOM 9217 N N . THR B 1 239 ? -38.49885 -26.08860 -7.67244 1.000 16.79573 236 THR B N 1
ATOM 9218 C CA . THR B 1 239 ? -37.80643 -26.70692 -8.81232 1.000 17.52672 236 THR B CA 1
ATOM 9219 C C . THR B 1 239 ? -38.80059 -26.94574 -9.94043 1.000 20.07696 236 THR B C 1
ATOM 9220 O O . THR B 1 239 ? -39.98307 -27.12041 -9.69757 1.000 20.53641 236 THR B O 1
ATOM 9231 N N . SER B 1 240 ? -38.30981 -26.95961 -11.17699 1.000 25.22144 237 SER B N 1
ATOM 9232 C CA . SER B 1 240 ? -39.19554 -26.96862 -12.34149 1.000 24.54915 237 SER B CA 1
ATOM 9233 C C . SER B 1 240 ? -40.15235 -28.16723 -12.35108 1.000 25.53750 237 SER B C 1
ATOM 9234 O O . SER B 1 240 ? -41.33066 -28.02205 -12.69339 1.000 31.35584 237 SER B O 1
ATOM 9242 N N . GLU B 1 241 ? -39.67032 -29.34185 -11.96039 1.000 23.39793 238 GLU B N 1
ATOM 9243 C CA . GLU B 1 241 ? -40.53442 -30.53173 -11.92860 1.000 30.88082 238 GLU B CA 1
ATOM 9244 C C . GLU B 1 241 ? -40.87873 -30.94329 -10.49414 1.000 23.21779 238 GLU B C 1
ATOM 9245 O O . GLU B 1 241 ? -41.13838 -32.11827 -10.20856 1.000 22.80579 238 GLU B O 1
ATOM 9257 N N . GLY B 1 242 ? -40.88710 -29.95725 -9.60237 1.000 21.48501 239 GLY B N 1
ATOM 9258 C CA . GLY B 1 242 ? -41.10726 -30.19237 -8.18330 1.000 18.28940 239 GLY B CA 1
ATOM 9259 C C . GLY B 1 242 ? -42.53796 -30.49624 -7.77633 1.000 19.69664 239 GLY B C 1
ATOM 9260 O O . GLY B 1 242 ? -43.47530 -30.34357 -8.55907 1.000 20.99298 239 GLY B O 1
ATOM 9264 N N . SER B 1 243 ? -42.68266 -30.95284 -6.53514 1.000 14.58136 240 SER B N 1
ATOM 9265 C CA . SER B 1 243 ? -43.97057 -31.22746 -5.91713 1.000 13.84057 240 SER B CA 1
ATOM 9266 C C . SER B 1 243 ? -44.30862 -30.21900 -4.80749 1.000 12.69705 240 SER B C 1
ATOM 9267 O O . SER B 1 243 ? -45.46931 -30.07589 -4.42995 1.000 13.88742 240 SER B O 1
ATOM 9275 N N . VAL B 1 244 ? -43.28987 -29.54079 -4.28550 1.000 11.99962 241 VAL B N 1
ATOM 9276 C CA . VAL B 1 244 ? -43.49285 -28.54372 -3.23417 1.000 12.10401 241 VAL B CA 1
ATOM 9277 C C . VAL B 1 244 ? -43.97705 -27.22594 -3.83136 1.000 12.86086 241 VAL B C 1
ATOM 9278 O O . VAL B 1 244 ? -43.41872 -26.72259 -4.81074 1.000 12.76521 241 VAL B O 1
ATOM 9291 N N . THR B 1 245 ? -45.00710 -26.65308 -3.21601 1.000 11.95121 242 THR B N 1
ATOM 9292 C CA . THR B 1 245 ? -45.57207 -25.38348 -3.65755 1.000 12.69248 242 THR B CA 1
ATOM 9293 C C . THR B 1 245 ? -45.65665 -24.39270 -2.50657 1.000 11.25218 242 THR B C 1
ATOM 9294 O O . THR B 1 245 ? -45.39629 -24.74840 -1.35197 1.000 12.90283 242 THR B O 1
ATOM 9305 N N . ALA B 1 246 ? -46.09159 -23.18149 -2.81935 1.000 12.53588 243 ALA B N 1
ATOM 9306 C CA . ALA B 1 246 ? -46.28475 -22.17026 -1.79325 1.000 11.58111 243 ALA B CA 1
ATOM 9307 C C . ALA B 1 246 ? -47.36597 -22.58852 -0.80881 1.000 12.17174 243 ALA B C 1
ATOM 9308 O O . ALA B 1 246 ? -47.29112 -22.24322 0.36693 1.000 12.97336 243 ALA B O 1
ATOM 9315 N N . ALA B 1 247 ? -48.36428 -23.34344 -1.26047 1.000 11.49345 244 ALA B N 1
ATOM 9316 C CA . ALA B 1 247 ? -49.41407 -23.77592 -0.35473 1.000 10.60305 244 ALA B CA 1
ATOM 9317 C C . ALA B 1 247 ? -48.98163 -24.91296 0.56458 1.000 10.17612 244 ALA B C 1
ATOM 9318 O O . ALA B 1 247 ? -49.44591 -24.96744 1.70109 1.000 12.21281 244 ALA B O 1
ATOM 9325 N N . ASN B 1 248 ? -48.15068 -25.85344 0.08044 1.000 10.77078 245 ASN B N 1
ATOM 9326 C CA . ASN B 1 248 ? -47.82226 -27.03613 0.89083 1.000 9.04855 245 ASN B CA 1
ATOM 9327 C C . ASN B 1 248 ? -46.43747 -26.92927 1.55572 1.000 10.61153 245 ASN B C 1
ATOM 9328 O O . ASN B 1 248 ? -45.97933 -27.86791 2.20056 1.000 10.74579 245 ASN B O 1
ATOM 9339 N N . ALA B 1 249 ? -45.83007 -25.74490 1.44619 1.000 10.38175 246 ALA B N 1
ATOM 9340 C CA . ALA B 1 249 ? -44.59403 -25.39087 2.14937 1.000 8.08242 246 ALA B CA 1
ATOM 9341 C C . ALA B 1 249 ? -44.89690 -24.46377 3.33349 1.000 9.37112 246 ALA B C 1
ATOM 9342 O O . ALA B 1 249 ? -45.85747 -23.71498 3.30891 1.000 10.43806 246 ALA B O 1
ATOM 9349 N N . SER B 1 250 ? -44.05749 -24.49139 4.35967 1.000 8.43730 247 SER B N 1
ATOM 9350 C CA . SER B 1 250 ? -44.19143 -23.48453 5.40986 1.000 10.16206 247 SER B CA 1
ATOM 9351 C C . SER B 1 250 ? -43.94950 -22.11278 4.81222 1.000 9.54734 247 SER B C 1
ATOM 9352 O O . SER B 1 250 ? -43.33910 -21.97174 3.75603 1.000 10.53297 247 SER B O 1
ATOM 9360 N N . THR B 1 251 ? -44.41614 -21.09987 5.52630 1.000 9.56135 248 THR B N 1
ATOM 9361 C CA . THR B 1 251 ? -44.32980 -19.71916 5.10247 1.000 9.15865 248 THR B CA 1
ATOM 9362 C C . THR B 1 251 ? -43.27475 -18.97743 5.92297 1.000 9.61584 248 THR B C 1
ATOM 9363 O O . THR B 1 251 ? -42.72434 -19.53600 6.88367 1.000 10.16573 248 THR B O 1
ATOM 9374 N N . LEU B 1 252 ? -43.00171 -17.72810 5.53904 1.000 10.03034 249 LEU B N 1
ATOM 9375 C CA . LEU B 1 252 ? -42.11460 -16.83169 6.27638 1.000 9.59033 249 LEU B CA 1
ATOM 9376 C C . LEU B 1 252 ? -42.92791 -16.05770 7.30262 1.000 8.92552 249 LEU B C 1
ATOM 9377 O O . LEU B 1 252 ? -43.97828 -15.49705 6.96125 1.000 9.82037 249 LEU B O 1
ATOM 9393 N N . ASN B 1 253 ? -42.46289 -15.98372 8.55115 1.000 7.38290 250 ASN B N 1
ATOM 9394 C CA . ASN B 1 253 ? -43.29338 -15.44807 9.62579 1.000 8.64538 250 ASN B CA 1
ATOM 9395 C C . ASN B 1 253 ? -42.48062 -14.86864 10.78687 1.000 7.35398 250 ASN B C 1
ATOM 9396 O O . ASN B 1 253 ? -41.26282 -15.06072 10.87145 1.000 7.87334 250 ASN B O 1
ATOM 9407 N N . ASP B 1 254 ? -43.20684 -14.18869 11.67685 1.000 7.89715 251 ASP B N 1
ATOM 9408 C CA . ASP B 1 254 ? -42.68068 -13.53837 12.87899 1.000 8.16421 251 ASP B CA 1
ATOM 9409 C C . ASP B 1 254 ? -43.37431 -14.07545 14.13056 1.000 8.32904 251 ASP B C 1
ATOM 9410 O O . ASP B 1 254 ? -44.59727 -14.19836 14.14226 1.000 7.96296 251 ASP B O 1
ATOM 9419 N N . GLY B 1 255 ? -42.62736 -14.38820 15.18759 1.000 7.13971 252 GLY B N 1
ATOM 9420 C CA . GLY B 1 255 ? -43.23561 -14.75569 16.46315 1.000 7.78212 252 GLY B CA 1
ATOM 9421 C C . GLY B 1 255 ? -42.23475 -15.21155 17.50385 1.000 8.08999 252 GLY B C 1
ATOM 9422 O O . GLY B 1 255 ? -41.04701 -15.40443 17.19246 1.000 7.97529 252 GLY B O 1
ATOM 9426 N N . ALA B 1 256 ? -42.69968 -15.39590 18.74015 1.000 7.41664 253 ALA B N 1
ATOM 9427 C CA . ALA B 1 256 ? -41.84871 -15.88755 19.82311 1.000 7.84712 253 ALA B CA 1
ATOM 9428 C C . ALA B 1 256 ? -42.64820 -16.77383 20.75440 1.000 5.98070 253 ALA B C 1
ATOM 9429 O O . ALA B 1 256 ? -43.85394 -16.58972 20.91691 1.000 8.26599 253 ALA B O 1
ATOM 9436 N N . ALA B 1 257 ? -41.98161 -17.74137 21.36988 1.000 7.61770 254 ALA B N 1
ATOM 9437 C CA . ALA B 1 257 ? -42.59197 -18.67873 22.29245 1.000 7.79718 254 ALA B CA 1
ATOM 9438 C C . ALA B 1 257 ? -41.61311 -18.94015 23.41636 1.000 8.69536 254 ALA B C 1
ATOM 9439 O O . ALA B 1 257 ? -40.42350 -19.16242 23.16400 1.000 8.93683 254 ALA B O 1
ATOM 9446 N N . MET B 1 258 ? -42.10152 -18.97152 24.65200 1.000 9.13617 255 MET B N 1
ATOM 9447 C CA . MET B 1 258 ? -41.25740 -19.17117 25.82118 1.000 8.76478 255 MET B CA 1
ATOM 9448 C C . MET B 1 258 ? -41.86191 -20.14454 26.82012 1.000 9.87445 255 MET B C 1
ATOM 9449 O O . MET B 1 258 ? -43.09425 -20.27744 26.88650 1.000 10.85600 255 MET B O 1
ATOM 9463 N N . VAL B 1 259 ? -40.99940 -20.78886 27.59896 1.000 9.96026 256 VAL B N 1
ATOM 9464 C CA . VAL B 1 259 ? -41.41144 -21.64292 28.71030 1.000 9.80833 256 VAL B CA 1
ATOM 9465 C C . VAL B 1 259 ? -40.63001 -21.24355 29.97171 1.000 11.46241 256 VAL B C 1
ATOM 9466 O O . VAL B 1 259 ? -39.55911 -20.61189 29.91419 1.000 9.81845 256 VAL B O 1
ATOM 9479 N N . VAL B 1 260 ? -41.21770 -21.58589 31.11291 1.000 10.65642 257 VAL B N 1
ATOM 9480 C CA . VAL B 1 260 ? -40.60673 -21.42670 32.42197 1.000 10.16913 257 VAL B CA 1
ATOM 9481 C C . VAL B 1 260 ? -40.42011 -22.82747 33.01062 1.000 12.57700 257 VAL B C 1
ATOM 9482 O O . VAL B 1 260 ? -41.37796 -23.61745 33.04275 1.000 12.00867 257 VAL B O 1
ATOM 9495 N N . MET B 1 261 ? -39.20975 -23.14127 33.47025 1.000 12.22982 258 MET B N 1
ATOM 9496 C CA . MET B 1 261 ? -38.86824 -24.46879 33.92728 1.000 11.78901 258 MET B CA 1
ATOM 9497 C C . MET B 1 261 ? -38.17269 -24.40210 35.27409 1.000 14.70247 258 MET B C 1
ATOM 9498 O O . MET B 1 261 ? -37.46007 -23.43361 35.59084 1.000 14.07988 258 MET B O 1
ATOM 9512 N N . THR B 1 262 ? -38.40805 -25.42836 36.08415 1.000 14.17544 259 THR B N 1
ATOM 9513 C CA . THR B 1 262 ? -37.77538 -25.51758 37.39551 1.000 14.60782 259 THR B CA 1
ATOM 9514 C C . THR B 1 262 ? -37.67089 -26.98676 37.76016 1.000 16.90573 259 THR B C 1
ATOM 9515 O O . THR B 1 262 ? -37.87781 -27.87020 36.91829 1.000 14.70542 259 THR B O 1
ATOM 9526 N N . THR B 1 263 ? -37.25364 -27.25694 38.99402 1.000 18.77266 260 THR B N 1
ATOM 9527 C CA . THR B 1 263 ? -37.18200 -28.62526 39.48747 1.000 15.07144 260 THR B CA 1
ATOM 9528 C C . THR B 1 263 ? -38.42730 -28.86835 40.32136 1.000 15.93046 260 THR B C 1
ATOM 9529 O O . THR B 1 263 ? -39.09291 -27.90530 40.70424 1.000 18.69892 260 THR B O 1
ATOM 9540 N N . VAL B 1 264 ? -38.70146 -30.13045 40.63936 1.000 19.61546 261 VAL B N 1
ATOM 9541 C CA . VAL B 1 264 ? -39.79400 -30.44952 41.56772 1.000 22.67322 261 VAL B CA 1
ATOM 9542 C C . VAL B 1 264 ? -39.62490 -29.69286 42.89324 1.000 22.18795 261 VAL B C 1
ATOM 9543 O O . VAL B 1 264 ? -40.59551 -29.18149 43.44021 1.000 23.94445 261 VAL B O 1
ATOM 9556 N N . ASP B 1 265 ? -38.38524 -29.58671 43.38086 1.000 22.96840 262 ASP B N 1
ATOM 9557 C CA . ASP B 1 265 ? -38.10057 -28.82321 44.59812 1.000 25.58705 262 ASP B CA 1
ATOM 9558 C C . ASP B 1 265 ? -38.36373 -27.33479 44.45075 1.000 22.80397 262 ASP B C 1
ATOM 9559 O O . ASP B 1 265 ? -38.90781 -26.69931 45.35261 1.000 23.81670 262 ASP B O 1
ATOM 9568 N N . GLY B 1 266 ? -37.96053 -26.76460 43.31351 1.000 20.96739 263 GLY B N 1
ATOM 9569 C CA . GLY B 1 266 ? -38.22049 -25.36760 43.05021 1.000 18.54640 263 GLY B CA 1
ATOM 9570 C C . GLY B 1 266 ? -39.70374 -25.03964 43.00951 1.000 17.66379 263 GLY B C 1
ATOM 9571 O O . GLY B 1 266 ? -40.14047 -24.00028 43.49794 1.000 19.54557 263 GLY B O 1
ATOM 9575 N N . ALA B 1 267 ? -40.48239 -25.93317 42.40303 1.000 21.04169 264 ALA B N 1
ATOM 9576 C CA . ALA B 1 267 ? -41.92400 -25.72794 42.30663 1.000 24.05621 264 ALA B CA 1
ATOM 9577 C C . ALA B 1 267 ? -42.57316 -25.76918 43.68947 1.000 19.19837 264 ALA B C 1
ATOM 9578 O O . ALA B 1 267 ? -43.39568 -24.91675 44.01203 1.000 21.96203 264 ALA B O 1
ATOM 9585 N N . LYS B 1 268 ? -42.17479 -26.74950 44.49167 1.000 25.73847 265 LYS B N 1
ATOM 9586 C CA . LYS B 1 268 ? -42.65750 -26.84832 45.87162 1.000 26.86993 265 LYS B CA 1
ATOM 9587 C C . LYS B 1 268 ? -42.32152 -25.58132 46.64995 1.000 27.06796 265 LYS B C 1
ATOM 9588 O O . LYS B 1 268 ? -43.17950 -25.01143 47.31825 1.000 29.99006 265 LYS B O 1
ATOM 9607 N N . LYS B 1 269 ? -41.07194 -25.13364 46.53631 1.000 26.66564 266 LYS B N 1
ATOM 9608 C CA . LYS B 1 269 ? -40.59627 -23.96175 47.26955 1.000 24.85263 266 LYS B CA 1
ATOM 9609 C C . LYS B 1 269 ? -41.40959 -22.69399 47.00589 1.000 28.86981 266 LYS B C 1
ATOM 9610 O O . LYS B 1 269 ? -41.60626 -21.89098 47.91445 1.000 27.88530 266 LYS B O 1
ATOM 9629 N N . HIS B 1 270 ? -41.86578 -22.49635 45.76959 1.000 26.41539 267 HIS B N 1
ATOM 9630 C CA . HIS B 1 270 ? -42.59630 -21.28131 45.40645 1.000 26.61997 267 HIS B CA 1
ATOM 9631 C C . HIS B 1 270 ? -44.09903 -21.52426 45.24948 1.000 24.03624 267 HIS B C 1
ATOM 9632 O O . HIS B 1 270 ? -44.83956 -20.63658 44.82088 1.000 27.86279 267 HIS B O 1
ATOM 9646 N N . GLY B 1 271 ? -44.54271 -22.72763 45.59684 1.000 24.38704 268 GLY B N 1
ATOM 9647 C CA . GLY B 1 271 ? -45.95504 -23.05253 45.54441 1.000 27.57982 268 GLY B CA 1
ATOM 9648 C C . GLY B 1 271 ? -46.49636 -23.00387 44.12739 1.000 26.47809 268 GLY B C 1
ATOM 9649 O O . GLY B 1 271 ? -47.58894 -22.49079 43.89359 1.000 26.85936 268 GLY B O 1
ATOM 9653 N N . LEU B 1 272 ? -45.71724 -23.53101 43.18392 1.000 22.11950 269 LEU B N 1
ATOM 9654 C CA . LEU B 1 272 ? -46.11182 -23.54003 41.77572 1.000 25.02061 269 LEU B CA 1
ATOM 9655 C C . LEU B 1 272 ? -46.70901 -24.88710 41.38759 1.000 19.78427 269 LEU B C 1
ATOM 9656 O O . LEU B 1 272 ? -46.33704 -25.92037 41.94160 1.000 24.99027 269 LEU B O 1
ATOM 9672 N N . LYS B 1 273 ? -47.60949 -24.86811 40.40881 1.000 22.53600 270 LYS B N 1
ATOM 9673 C CA . LYS B 1 273 ? -48.19246 -26.09219 39.86171 1.000 23.00099 270 LYS B CA 1
ATOM 9674 C C . LYS B 1 273 ? -47.41241 -26.60337 38.64508 1.000 20.99354 270 LYS B C 1
ATOM 9675 O O . LYS B 1 273 ? -47.43355 -25.94607 37.59677 1.000 21.11262 270 LYS B O 1
ATOM 9694 N N . PRO B 1 274 ? -46.75407 -27.76966 38.76548 1.000 21.17734 271 PRO B N 1
ATOM 9695 C CA . PRO B 1 274 ? -46.10845 -28.36053 37.58268 1.000 19.32544 271 PRO B CA 1
ATOM 9696 C C . PRO B 1 274 ? -47.13390 -28.70301 36.50378 1.000 21.90384 271 PRO B C 1
ATOM 9697 O O . PRO B 1 274 ? -48.12028 -29.39052 36.80363 1.000 21.92181 271 PRO B O 1
ATOM 9708 N N . LEU B 1 275 ? -46.92340 -28.18937 35.29210 1.000 17.13984 272 LEU B N 1
ATOM 9709 C CA . LEU B 1 275 ? -47.78889 -28.46624 34.14862 1.000 15.76087 272 LEU B CA 1
ATOM 9710 C C . LEU B 1 275 ? -47.38218 -29.73882 33.41792 1.000 19.78557 272 LEU B C 1
ATOM 9711 O O . LEU B 1 275 ? -48.23233 -30.46919 32.91567 1.000 19.61733 272 LEU B O 1
ATOM 9727 N N . ALA B 1 276 ? -46.08131 -30.00194 33.34216 1.000 15.08631 273 ALA B N 1
ATOM 9728 C CA . ALA B 1 276 ? -45.56277 -31.16818 32.65573 1.000 13.05284 273 ALA B CA 1
ATOM 9729 C C . ALA B 1 276 ? -44.16738 -31.46898 33.14516 1.000 12.55106 273 ALA B C 1
ATOM 9730 O O . ALA B 1 276 ? -43.51286 -30.58944 33.71955 1.000 15.45405 273 ALA B O 1
ATOM 9737 N N . ARG B 1 277 ? -43.69440 -32.67962 32.89453 1.000 13.15959 274 ARG B N 1
ATOM 9738 C CA . ARG B 1 277 ? -42.31526 -32.99612 33.17601 1.000 16.23259 274 ARG B CA 1
ATOM 9739 C C . ARG B 1 277 ? -41.60013 -33.57040 31.96856 1.000 13.98607 274 ARG B C 1
ATOM 9740 O O . ARG B 1 277 ? -42.19502 -34.15106 31.05834 1.000 13.77007 274 ARG B O 1
ATOM 9761 N N . MET B 1 278 ? -40.29396 -33.34909 31.95491 1.000 13.65583 275 MET B N 1
ATOM 9762 C CA . MET B 1 278 ? -39.42593 -33.85871 30.90629 1.000 12.07405 275 MET B CA 1
ATOM 9763 C C . MET B 1 278 ? -39.22209 -35.35961 31.01999 1.000 14.27623 275 MET B C 1
ATOM 9764 O O . MET B 1 278 ? -38.90900 -35.86118 32.12094 1.000 14.58056 275 MET B O 1
ATOM 9778 N N . LEU B 1 279 ? -39.35918 -36.07941 29.90418 1.000 12.49492 276 LEU B N 1
ATOM 9779 C CA . LEU B 1 279 ? -39.00211 -37.50191 29.85924 1.000 13.56786 276 LEU B CA 1
ATOM 9780 C C . LEU B 1 279 ? -37.72841 -37.79365 29.05550 1.000 14.55718 276 LEU B C 1
ATOM 9781 O O . LEU B 1 279 ? -36.97726 -38.72362 29.36345 1.000 14.46045 276 LEU B O 1
ATOM 9797 N N . ALA B 1 280 ? -37.47645 -37.01180 28.00438 1.000 12.69476 277 ALA B N 1
ATOM 9798 C CA . ALA B 1 280 ? -36.31175 -37.23561 27.15191 1.000 12.63616 277 ALA B CA 1
ATOM 9799 C C . ALA B 1 280 ? -36.13394 -36.07965 26.18457 1.000 10.79512 277 ALA B C 1
ATOM 9800 O O . ALA B 1 280 ? -37.11240 -35.45755 25.77324 1.000 10.78338 277 ALA B O 1
ATOM 9807 N N . TYR B 1 281 ? -34.89060 -35.83993 25.79080 1.000 11.97210 278 TYR B N 1
ATOM 9808 C CA . TYR B 1 281 ? -34.60175 -34.91214 24.69972 1.000 10.62947 278 TYR B CA 1
ATOM 9809 C C . TYR B 1 281 ? -33.31033 -35.34729 24.03216 1.000 11.26373 278 TYR B C 1
ATOM 9810 O O . TYR B 1 281 ? -32.48482 -36.03958 24.62787 1.000 12.59681 278 TYR B O 1
ATOM 9828 N N . GLY B 1 282 ? -33.13984 -34.96057 22.77858 1.000 9.90277 279 GLY B N 1
ATOM 9829 C CA . GLY B 1 282 ? -31.92898 -35.27758 22.05964 1.000 9.61319 279 GLY B CA 1
ATOM 9830 C C . GLY B 1 282 ? -32.00478 -34.77226 20.64256 1.000 10.89618 279 GLY B C 1
ATOM 9831 O O . GLY B 1 282 ? -32.92581 -34.00415 20.29656 1.000 9.69314 279 GLY B O 1
ATOM 9835 N N . ASP B 1 283 ? -31.05179 -35.20363 19.82151 1.000 10.47614 280 ASP B N 1
ATOM 9836 C CA . ASP B 1 283 ? -30.91689 -34.73113 18.43871 1.000 8.78369 280 ASP B CA 1
ATOM 9837 C C . ASP B 1 283 ? -30.36329 -35.83878 17.55424 1.000 10.02569 280 ASP B C 1
ATOM 9838 O O . ASP B 1 283 ? -29.62895 -36.71728 18.04236 1.000 12.86473 280 ASP B O 1
ATOM 9847 N N . ALA B 1 284 ? -30.67406 -35.78027 16.26648 1.000 10.99014 281 ALA B N 1
ATOM 9848 C CA . ALA B 1 284 ? -30.04427 -36.63589 15.26974 1.000 11.05533 281 ALA B CA 1
ATOM 9849 C C . ALA B 1 284 ? -29.75525 -35.81112 14.02570 1.000 11.09847 281 ALA B C 1
ATOM 9850 O O . ALA B 1 284 ? -30.28786 -34.71047 13.86732 1.000 12.84792 281 ALA B O 1
ATOM 9857 N N . ALA B 1 285 ? -28.87558 -36.28960 13.15016 1.000 9.14575 282 ALA B N 1
ATOM 9858 C CA . ALA B 1 285 ? -28.55699 -35.56170 11.94760 1.000 9.44972 282 ALA B CA 1
ATOM 9859 C C . ALA B 1 285 ? -28.14416 -36.48969 10.83207 1.000 12.16823 282 ALA B C 1
ATOM 9860 O O . ALA B 1 285 ? -27.70478 -37.61865 11.07674 1.000 12.40063 282 ALA B O 1
ATOM 9867 N N . THR B 1 286 ? -28.30432 -36.00126 9.61328 1.000 10.82565 283 THR B N 1
ATOM 9868 C CA . THR B 1 286 ? -27.93614 -36.72039 8.41931 1.000 13.71044 283 THR B CA 1
ATOM 9869 C C . THR B 1 286 ? -27.45787 -35.73960 7.35827 1.000 12.37845 283 THR B C 1
ATOM 9870 O O . THR B 1 286 ? -27.19291 -34.56726 7.65825 1.000 11.77936 283 THR B O 1
ATOM 9881 N N . HIS B 1 287 ? -27.33124 -36.19317 6.11434 1.000 11.77646 284 HIS B N 1
ATOM 9882 C CA . HIS B 1 287 ? -26.87789 -35.32329 5.03000 1.000 11.79639 284 HIS B CA 1
ATOM 9883 C C . HIS B 1 287 ? -27.75303 -34.07064 4.93708 1.000 10.97191 284 HIS B C 1
ATOM 9884 O O . HIS B 1 287 ? -28.97296 -34.18309 5.01851 1.000 10.90749 284 HIS B O 1
ATOM 9898 N N . PRO B 1 288 ? -27.13516 -32.89089 4.75472 1.000 10.23117 285 PRO B N 1
ATOM 9899 C CA . PRO B 1 288 ? -27.89165 -31.63113 4.68368 1.000 10.08049 285 PRO B CA 1
ATOM 9900 C C . PRO B 1 288 ? -29.13211 -31.66158 3.78545 1.000 12.09946 285 PRO B C 1
ATOM 9901 O O . PRO B 1 288 ? -30.21259 -31.19789 4.21649 1.000 11.31557 285 PRO B O 1
ATOM 9912 N N . ILE B 1 289 ? -29.04316 -32.22389 2.58526 1.000 10.98949 286 ILE B N 1
ATOM 9913 C CA . ILE B 1 289 ? -30.19875 -32.21196 1.68334 1.000 11.37316 286 ILE B CA 1
ATOM 9914 C C . ILE B 1 289 ? -31.36483 -33.06909 2.22415 1.000 11.22210 286 ILE B C 1
ATOM 9915 O O . ILE B 1 289 ? -32.52825 -32.88096 1.83995 1.000 11.60753 286 ILE B O 1
ATOM 9931 N N . ASP B 1 290 ? -31.03684 -33.98656 3.13045 1.000 11.07157 287 ASP B N 1
ATOM 9932 C CA . ASP B 1 290 ? -31.98976 -34.95589 3.66743 1.000 12.08623 287 ASP B CA 1
ATOM 9933 C C . ASP B 1 290 ? -32.50995 -34.59102 5.05971 1.000 10.62675 287 ASP B C 1
ATOM 9934 O O . ASP B 1 290 ? -32.96659 -35.45235 5.81608 1.000 11.84389 287 ASP B O 1
ATOM 9943 N N . PHE B 1 291 ? -32.51097 -33.29938 5.40026 1.000 10.68979 288 PHE B N 1
ATOM 9944 C CA . PHE B 1 291 ? -33.05705 -32.91397 6.71987 1.000 10.21829 288 PHE B CA 1
ATOM 9945 C C . PHE B 1 291 ? -34.47877 -33.45115 6.95069 1.000 9.40995 288 PHE B C 1
ATOM 9946 O O . PHE B 1 291 ? -34.86735 -33.73048 8.09314 1.000 9.07248 288 PHE B O 1
ATOM 9963 N N . GLY B 1 292 ? -35.23123 -33.62556 5.86755 1.000 9.35716 289 GLY B N 1
ATOM 9964 C CA . GLY B 1 292 ? -36.59357 -34.08437 5.95741 1.000 10.18901 289 GLY B CA 1
ATOM 9965 C C . GLY B 1 292 ? -36.76709 -35.46897 6.55423 1.000 10.85132 289 GLY B C 1
ATOM 9966 O O . GLY B 1 292 ? -37.84611 -35.77707 7.05538 1.000 11.16022 289 GLY B O 1
ATOM 9970 N N . ILE B 1 293 ? -35.73507 -36.31526 6.49308 1.000 10.44974 290 ILE B N 1
ATOM 9971 C CA . ILE B 1 293 ? -35.81772 -37.63060 7.11453 1.000 10.36607 290 ILE B CA 1
ATOM 9972 C C . ILE B 1 293 ? -35.23347 -37.66890 8.52316 1.000 11.52868 290 ILE B C 1
ATOM 9973 O O . ILE B 1 293 ? -35.31820 -38.68200 9.21136 1.000 12.73774 290 ILE B O 1
ATOM 9989 N N . ALA B 1 294 ? -34.65823 -36.55773 8.99523 1.000 9.54772 291 ALA B N 1
ATOM 9990 C CA . ALA B 1 294 ? -34.01909 -36.59665 10.29813 1.000 10.00795 291 ALA B CA 1
ATOM 9991 C C . ALA B 1 294 ? -34.99956 -36.76565 11.47423 1.000 9.45479 291 ALA B C 1
ATOM 9992 O O . ALA B 1 294 ? -34.67126 -37.42211 12.45997 1.000 10.03233 291 ALA B O 1
ATOM 9999 N N . PRO B 1 295 ? -36.22515 -36.20796 11.39078 1.000 9.29567 292 PRO B N 1
ATOM 10000 C CA . PRO B 1 295 ? -37.16964 -36.48985 12.48974 1.000 8.94123 292 PRO B CA 1
ATOM 10001 C C . PRO B 1 295 ? -37.43461 -37.98832 12.70981 1.000 9.65603 292 PRO B C 1
ATOM 10002 O O . PRO B 1 295 ? -37.62543 -38.42222 13.85426 1.000 11.32110 292 PRO B O 1
ATOM 10013 N N . ALA B 1 296 ? -37.42509 -38.76043 11.62564 1.000 10.81762 293 ALA B N 1
ATOM 10014 C CA . ALA B 1 296 ? -37.67842 -40.19869 11.72911 1.000 13.15218 293 ALA B CA 1
ATOM 10015 C C . ALA B 1 296 ? -36.54561 -40.92688 12.43433 1.000 14.50788 293 ALA B C 1
ATOM 10016 O O . ALA B 1 296 ? -36.75662 -42.01920 12.93783 1.000 14.18086 293 ALA B O 1
ATOM 10023 N N . SER B 1 297 ? -35.35126 -40.33687 12.46401 1.000 11.77661 294 SER B N 1
ATOM 10024 C CA . SER B 1 297 ? -34.24031 -40.87627 13.26593 1.000 11.29121 294 SER B CA 1
ATOM 10025 C C . SER B 1 297 ? -34.23232 -40.37010 14.71796 1.000 12.86835 294 SER B C 1
ATOM 10026 O O . SER B 1 297 ? -33.91590 -41.13388 15.64888 1.000 14.79468 294 SER B O 1
ATOM 10034 N N . VAL B 1 298 ? -34.55986 -39.09692 14.95185 1.000 10.46840 295 VAL B N 1
ATOM 10035 C CA . VAL B 1 298 ? -34.50798 -38.61431 16.32597 1.000 9.72647 295 VAL B CA 1
ATOM 10036 C C . VAL B 1 298 ? -35.63343 -39.19638 17.17842 1.000 11.12978 295 VAL B C 1
ATOM 10037 O O . VAL B 1 298 ? -35.47053 -39.37278 18.38662 1.000 12.02703 295 VAL B O 1
ATOM 10050 N N . ILE B 1 299 ? -36.77192 -39.51822 16.56626 1.000 10.41699 296 ILE B N 1
ATOM 10051 C CA . ILE B 1 299 ? -37.89737 -40.01857 17.34406 1.000 12.50319 296 ILE B CA 1
ATOM 10052 C C . ILE B 1 299 ? -37.58162 -41.37031 18.03720 1.000 10.58781 296 ILE B C 1
ATOM 10053 O O . ILE B 1 299 ? -37.77286 -41.45999 19.24843 1.000 11.70979 296 ILE B O 1
ATOM 10069 N N . PRO B 1 300 ? -37.07313 -42.37944 17.29520 1.000 12.40396 297 PRO B N 1
ATOM 10070 C CA . PRO B 1 300 ? -36.66550 -43.61072 17.99157 1.000 14.57182 297 PRO B CA 1
ATOM 10071 C C . PRO B 1 300 ? -35.59629 -43.36327 19.04967 1.000 15.51667 297 PRO B C 1
ATOM 10072 O O . PRO B 1 300 ? -35.60212 -44.01010 20.09937 1.000 15.16215 297 PRO B O 1
ATOM 10083 N N . LYS B 1 301 ? -34.71296 -42.40177 18.79904 1.000 12.39806 298 LYS B N 1
ATOM 10084 C CA . LYS B 1 301 ? -33.66624 -42.08833 19.77405 1.000 14.70473 298 LYS B CA 1
ATOM 10085 C C . LYS B 1 301 ? -34.25227 -41.58518 21.09411 1.000 14.19767 298 LYS B C 1
ATOM 10086 O O . LYS B 1 301 ? -33.87564 -42.04879 22.16252 1.000 17.19603 298 LYS B O 1
ATOM 10105 N N . VAL B 1 302 ? -35.18040 -40.63110 21.05136 1.000 11.32765 299 VAL B N 1
ATOM 10106 C CA . VAL B 1 302 ? -35.71186 -40.11713 22.29784 1.000 12.50532 299 VAL B CA 1
ATOM 10107 C C . VAL B 1 302 ? -36.72711 -41.08747 22.93909 1.000 12.38211 299 VAL B C 1
ATOM 10108 O O . VAL B 1 302 ? -36.87138 -41.09085 24.14973 1.000 14.08219 299 VAL B O 1
ATOM 10121 N N . LEU B 1 303 ? -37.43944 -41.88463 22.13809 1.000 15.65744 300 LEU B N 1
ATOM 10122 C CA . LEU B 1 303 ? -38.27809 -42.94875 22.70309 1.000 13.69692 300 LEU B CA 1
ATOM 10123 C C . LEU B 1 303 ? -37.44709 -43.90803 23.55190 1.000 14.03188 300 LEU B C 1
ATOM 10124 O O . LEU B 1 303 ? -37.82843 -44.23538 24.66615 1.000 15.15204 300 LEU B O 1
ATOM 10140 N N . LYS B 1 304 ? -36.29152 -44.28661 23.03383 1.000 14.99588 301 LYS B N 1
ATOM 10141 C CA . LYS B 1 304 ? -35.40388 -45.19924 23.75590 1.000 15.91325 301 LYS B CA 1
ATOM 10142 C C . LYS B 1 304 ? -34.92938 -44.53903 25.05961 1.000 19.87342 301 LYS B C 1
ATOM 10143 O O . LYS B 1 304 ? -34.90986 -45.16997 26.10763 1.000 20.03702 301 LYS B O 1
ATOM 10162 N N . LEU B 1 305 ? -34.57118 -43.25761 25.00855 1.000 15.57962 302 LEU B N 1
ATOM 10163 C CA . LEU B 1 305 ? -34.14289 -42.55442 26.21385 1.000 16.70810 302 LEU B CA 1
ATOM 10164 C C . LEU B 1 305 ? -35.22102 -42.49076 27.28458 1.000 20.05215 302 LEU B C 1
ATOM 10165 O O . LEU B 1 305 ? -34.91854 -42.49232 28.47677 1.000 19.41428 302 LEU B O 1
ATOM 10181 N N . ALA B 1 306 ? -36.48081 -42.41678 26.85630 1.000 15.91173 303 ALA B N 1
ATOM 10182 C CA . ALA B 1 306 ? -37.61792 -42.33190 27.75431 1.000 17.33058 303 ALA B CA 1
ATOM 10183 C C . ALA B 1 306 ? -38.14724 -43.71071 28.16491 1.000 18.56855 303 ALA B C 1
ATOM 10184 O O . ALA B 1 306 ? -39.03267 -43.78928 29.01171 1.000 21.39557 303 ALA B O 1
ATOM 10191 N N . GLY B 1 307 ? -37.61552 -44.76594 27.55707 1.000 18.82748 304 GLY B N 1
ATOM 10192 C CA . GLY B 1 307 ? -38.09831 -46.11920 27.80273 1.000 21.87771 304 GLY B CA 1
ATOM 10193 C C . GLY B 1 307 ? -39.51838 -46.30505 27.30392 1.000 24.68093 304 GLY B C 1
ATOM 10194 O O . GLY B 1 307 ? -40.32021 -47.01164 27.93022 1.000 25.47591 304 GLY B O 1
ATOM 10198 N N . LEU B 1 308 ? -39.82346 -45.67861 26.16883 1.000 19.54839 305 LEU B N 1
ATOM 10199 C CA . LEU B 1 308 ? -41.16152 -45.72988 25.58572 1.000 19.14349 305 LEU B CA 1
ATOM 10200 C C . LEU B 1 308 ? -41.14986 -46.27100 24.16157 1.000 15.49014 305 LEU B C 1
ATOM 10201 O O . LEU B 1 308 ? -40.11072 -46.37496 23.50207 1.000 18.61137 305 LEU B O 1
ATOM 10217 N N . GLN B 1 309 ? -42.33980 -46.64387 23.70730 1.000 17.52115 306 GLN B N 1
ATOM 10218 C CA . GLN B 1 309 ? -42.56491 -47.05388 22.33739 1.000 18.74223 306 GLN B CA 1
ATOM 10219 C C . GLN B 1 309 ? -43.53913 -46.08156 21.65433 1.000 12.52728 306 GLN B C 1
ATOM 10220 O O . GLN B 1 309 ? -44.19611 -45.29335 22.32857 1.000 15.05593 306 GLN B O 1
ATOM 10234 N N . ILE B 1 310 ? -43.60720 -46.17158 20.32998 1.000 17.36875 307 ILE B N 1
ATOM 10235 C CA . ILE B 1 310 ? -44.48366 -45.31535 19.53910 1.000 16.76735 307 ILE B CA 1
ATOM 10236 C C . ILE B 1 310 ? -45.91496 -45.30720 20.07427 1.000 19.29761 307 ILE B C 1
ATOM 10237 O O . ILE B 1 310 ? -46.54227 -44.26176 20.13974 1.000 16.28092 307 ILE B O 1
ATOM 10253 N N . LYS B 1 311 ? -46.43162 -46.46578 20.48280 1.000 18.51155 308 LYS B N 1
ATOM 10254 C CA . LYS B 1 311 ? -47.80330 -46.54702 20.98001 1.000 18.75911 308 LYS B CA 1
ATOM 10255 C C . LYS B 1 311 ? -48.04734 -45.76030 22.26452 1.000 16.73101 308 LYS B C 1
ATOM 10256 O O . LYS B 1 311 ? -49.19007 -45.48654 22.62150 1.000 22.44017 308 LYS B O 1
ATOM 10275 N N . ASP B 1 312 ? -46.97716 -45.42001 22.98044 1.000 15.71299 309 ASP B N 1
ATOM 10276 C CA . ASP B 1 312 ? -47.09623 -44.72294 24.24875 1.000 15.47925 309 ASP B CA 1
ATOM 10277 C C . ASP B 1 312 ? -47.26072 -43.20784 24.09932 1.000 15.25106 309 ASP B C 1
ATOM 10278 O O . ASP B 1 312 ? -47.49429 -42.52161 25.08562 1.000 16.91337 309 ASP B O 1
ATOM 10287 N N . ILE B 1 313 ? -47.13202 -42.70120 22.87449 1.000 14.22889 310 ILE B N 1
ATOM 10288 C CA . ILE B 1 313 ? -47.25647 -41.26751 22.61564 1.000 12.52114 310 ILE B CA 1
ATOM 10289 C C . ILE B 1 313 ? -48.68135 -40.93123 22.21182 1.000 12.88507 310 ILE B C 1
ATOM 10290 O O . ILE B 1 313 ? -49.22087 -41.49418 21.26372 1.000 15.14011 310 ILE B O 1
ATOM 10306 N N . ASP B 1 314 ? -49.28946 -40.03005 22.95521 1.000 12.39400 311 ASP B N 1
ATOM 10307 C CA . ASP B 1 314 ? -50.66369 -39.63198 22.69371 1.000 11.65546 311 ASP B CA 1
ATOM 10308 C C . ASP B 1 314 ? -50.78110 -38.55209 21.62009 1.000 13.87407 311 ASP B C 1
ATOM 10309 O O . ASP B 1 314 ? -51.71487 -38.57117 20.82804 1.000 13.98784 311 ASP B O 1
ATOM 10318 N N . LEU B 1 315 ? -49.81780 -37.62689 21.58986 1.000 11.75425 312 LEU B N 1
ATOM 10319 C CA . LEU B 1 315 ? -49.78736 -36.57579 20.56319 1.000 12.22434 312 LEU B CA 1
ATOM 10320 C C . LEU B 1 315 ? -48.37851 -36.37621 20.03231 1.000 11.21595 312 LEU B C 1
ATOM 10321 O O . LEU B 1 315 ? -47.41483 -36.34190 20.80594 1.000 11.87965 312 LEU B O 1
ATOM 10337 N N . TRP B 1 316 ? -48.29681 -36.20569 18.71856 1.000 10.09811 313 TRP B N 1
ATOM 10338 C CA . TRP B 1 316 ? -47.05806 -35.89436 18.00325 1.000 9.15417 313 TRP B CA 1
ATOM 10339 C C . TRP B 1 316 ? -47.12652 -34.47132 17.46435 1.000 9.23076 313 TRP B C 1
ATOM 10340 O O . TRP B 1 316 ? -48.11599 -34.07105 16.85471 1.000 9.80006 313 TRP B O 1
ATOM 10361 N N . GLU B 1 317 ? -46.03762 -33.72682 17.64909 1.000 9.79249 314 GLU B N 1
ATOM 10362 C CA . GLU B 1 317 ? -45.83702 -32.45833 16.97428 1.000 9.52279 314 GLU B CA 1
ATOM 10363 C C . GLU B 1 317 ? -44.58664 -32.61884 16.10544 1.000 9.82709 314 GLU B C 1
ATOM 10364 O O . GLU B 1 317 ? -43.44963 -32.55862 16.58384 1.000 9.50703 314 GLU B O 1
ATOM 10376 N N . ILE B 1 318 ? -44.80641 -32.87434 14.82228 1.000 8.34707 315 ILE B N 1
ATOM 10377 C CA . ILE B 1 318 ? -43.71914 -33.03825 13.86521 1.000 7.86582 315 ILE B CA 1
ATOM 10378 C C . ILE B 1 318 ? -43.72747 -31.79584 12.98700 1.000 9.16923 315 ILE B C 1
ATOM 10379 O O . ILE B 1 318 ? -44.63459 -31.60307 12.16679 1.000 9.53774 315 ILE B O 1
ATOM 10395 N N . ASN B 1 319 ? -42.74658 -30.91127 13.18933 1.000 7.54354 316 ASN B N 1
ATOM 10396 C CA . ASN B 1 319 ? -42.87473 -29.59317 12.60277 1.000 8.79959 316 ASN B CA 1
ATOM 10397 C C . ASN B 1 319 ? -43.06265 -29.66551 11.09080 1.000 7.86600 316 ASN B C 1
ATOM 10398 O O . ASN B 1 319 ? -42.30965 -30.34767 10.37213 1.000 9.46210 316 ASN B O 1
ATOM 10409 N N . GLU B 1 320 ? -44.06440 -28.92371 10.62061 1.000 7.97498 317 GLU B N 1
ATOM 10410 C CA . GLU B 1 320 ? -44.46144 -28.91779 9.21579 1.000 9.44375 317 GLU B CA 1
ATOM 10411 C C . GLU B 1 320 ? -43.59575 -27.99042 8.36548 1.000 7.96655 317 GLU B C 1
ATOM 10412 O O . GLU B 1 320 ? -44.10254 -27.06854 7.72230 1.000 8.87650 317 GLU B O 1
ATOM 10424 N N . ALA B 1 321 ? -42.28972 -28.26302 8.30674 1.000 8.35411 318 ALA B N 1
ATOM 10425 C CA . ALA B 1 321 ? -41.39795 -27.44393 7.49390 1.000 9.16629 318 ALA B CA 1
ATOM 10426 C C . ALA B 1 321 ? -41.92549 -27.37059 6.06515 1.000 9.51508 318 ALA B C 1
ATOM 10427 O O . ALA B 1 321 ? -41.91750 -26.31813 5.42093 1.000 8.71019 318 ALA B O 1
ATOM 10434 N N . PHE B 1 322 ? -42.34595 -28.54987 5.60431 1.000 9.11721 319 PHE B N 1
ATOM 10435 C CA . PHE B 1 322 ? -43.06303 -28.78891 4.34201 1.000 9.47030 319 PHE B CA 1
ATOM 10436 C C . PHE B 1 322 ? -43.99784 -29.94439 4.63438 1.000 8.76583 319 PHE B C 1
ATOM 10437 O O . PHE B 1 322 ? -43.72490 -30.71306 5.54142 1.000 9.86551 319 PHE B O 1
ATOM 10454 N N . ALA B 1 323 ? -45.09822 -30.06874 3.89658 1.000 10.00597 320 ALA B N 1
ATOM 10455 C CA . ALA B 1 323 ? -45.96527 -31.23396 4.03216 1.000 11.02636 320 ALA B CA 1
ATOM 10456 C C . ALA B 1 323 ? -45.16594 -32.53337 3.89426 1.000 10.16957 320 ALA B C 1
ATOM 10457 O O . ALA B 1 323 ? -45.46699 -33.53284 4.55281 1.000 9.85929 320 ALA B O 1
ATOM 10464 N N . VAL B 1 324 ? -44.13148 -32.48667 3.05485 1.000 10.06344 321 VAL B N 1
ATOM 10465 C CA . VAL B 1 324 ? -43.21452 -33.62973 2.88331 1.000 10.27783 321 VAL B CA 1
ATOM 10466 C C . VAL B 1 324 ? -42.78096 -34.25332 4.20862 1.000 10.83546 321 VAL B C 1
ATOM 10467 O O . VAL B 1 324 ? -42.74481 -35.47102 4.34458 1.000 10.53573 321 VAL B O 1
ATOM 10480 N N . VAL B 1 325 ? -42.43720 -33.42520 5.19665 1.000 9.54962 322 VAL B N 1
ATOM 10481 C CA . VAL B 1 325 ? -41.76083 -33.94454 6.38309 1.000 8.22700 322 VAL B CA 1
ATOM 10482 C C . VAL B 1 325 ? -42.68948 -34.74375 7.30472 1.000 10.92974 322 VAL B C 1
ATOM 10483 O O . VAL B 1 325 ? -42.35604 -35.87329 7.64510 1.000 10.98358 322 VAL B O 1
ATOM 10496 N N . PRO B 1 326 ? -43.87790 -34.20767 7.68199 1.000 9.59823 323 PRO B N 1
ATOM 10497 C CA . PRO B 1 326 ? -44.75107 -35.11246 8.45215 1.000 10.03142 323 PRO B CA 1
ATOM 10498 C C . PRO B 1 326 ? -45.16065 -36.35086 7.65855 1.000 10.03150 323 PRO B C 1
ATOM 10499 O O . PRO B 1 326 ? -45.27185 -37.42993 8.25352 1.000 10.93602 323 PRO B O 1
ATOM 10510 N N . LEU B 1 327 ? -45.36367 -36.20148 6.35303 1.000 10.38190 324 LEU B N 1
ATOM 10511 C CA . LEU B 1 327 ? -45.75301 -37.36235 5.53751 1.000 11.54803 324 LEU B CA 1
ATOM 10512 C C . LEU B 1 327 ? -44.67640 -38.44153 5.57151 1.000 12.24619 324 LEU B C 1
ATOM 10513 O O . LEU B 1 327 ? -45.00083 -39.60372 5.82054 1.000 12.46662 324 LEU B O 1
ATOM 10529 N N . TYR B 1 328 ? -43.42107 -38.07542 5.31649 1.000 11.27011 325 TYR B N 1
ATOM 10530 C CA . TYR B 1 328 ? -42.33516 -39.05560 5.39116 1.000 11.37858 325 TYR B CA 1
ATOM 10531 C C . TYR B 1 328 ? -42.28181 -39.71327 6.77180 1.000 12.85735 325 TYR B C 1
ATOM 10532 O O . TYR B 1 328 ? -42.15115 -40.93742 6.90238 1.000 13.01541 325 TYR B O 1
ATOM 10550 N N . THR B 1 329 ? -42.37829 -38.89401 7.81494 1.000 10.51400 326 THR B N 1
ATOM 10551 C CA . THR B 1 329 ? -42.17663 -39.35586 9.17546 1.000 11.43402 326 THR B CA 1
ATOM 10552 C C . THR B 1 329 ? -43.28465 -40.31718 9.56468 1.000 11.98170 326 THR B C 1
ATOM 10553 O O . THR B 1 329 ? -43.01178 -41.36531 10.15534 1.000 11.54570 326 THR B O 1
ATOM 10564 N N . MET B 1 330 ? -44.52974 -39.95476 9.26034 1.000 10.86503 327 MET B N 1
ATOM 10565 C CA . MET B 1 330 ? -45.65761 -40.79758 9.63945 1.000 11.94061 327 MET B CA 1
ATOM 10566 C C . MET B 1 330 ? -45.59350 -42.13188 8.93863 1.000 12.10434 327 MET B C 1
ATOM 10567 O O . MET B 1 330 ? -45.83119 -43.16424 9.57064 1.000 13.88671 327 MET B O 1
ATOM 10581 N N . LYS B 1 331 ? -45.32617 -42.12867 7.64356 1.000 11.68151 328 LYS B N 1
ATOM 10582 C CA . LYS B 1 331 ? -45.37635 -43.40859 6.93371 1.000 12.01421 328 LYS B CA 1
ATOM 10583 C C . LYS B 1 331 ? -44.19731 -44.29199 7.29019 1.000 14.50998 328 LYS B C 1
ATOM 10584 O O . LYS B 1 331 ? -44.36358 -45.50336 7.46688 1.000 14.84077 328 LYS B O 1
ATOM 10603 N N . THR B 1 332 ? -43.01936 -43.70763 7.45604 1.000 11.99677 329 THR B N 1
ATOM 10604 C CA . THR B 1 332 ? -41.82952 -44.50254 7.73940 1.000 12.89283 329 THR B CA 1
ATOM 10605 C C . THR B 1 332 ? -41.90032 -45.14582 9.11846 1.000 13.53131 329 THR B C 1
ATOM 10606 O O . THR B 1 332 ? -41.42760 -46.26964 9.30413 1.000 17.25328 329 THR B O 1
ATOM 10617 N N . LEU B 1 333 ? -42.51624 -44.46491 10.08135 1.000 14.45452 330 LEU B N 1
ATOM 10618 C CA . LEU B 1 333 ? -42.58976 -44.95567 11.45541 1.000 15.00531 330 LEU B CA 1
ATOM 10619 C C . LEU B 1 333 ? -43.92314 -45.61857 11.81173 1.000 16.07480 330 LEU B C 1
ATOM 10620 O O . LEU B 1 333 ? -44.08021 -46.16202 12.91135 1.000 18.98675 330 LEU B O 1
ATOM 10636 N N . GLY B 1 334 ? -44.89627 -45.54701 10.91358 1.000 13.60653 331 GLY B N 1
ATOM 10637 C CA . GLY B 1 334 ? -46.19518 -46.13556 11.18311 1.000 14.23296 331 GLY B CA 1
ATOM 10638 C C . GLY B 1 334 ? -47.03986 -45.35588 12.16929 1.000 18.12596 331 GLY B C 1
ATOM 10639 O O . GLY B 1 334 ? -47.76424 -45.94163 12.97447 1.000 21.37128 331 GLY B O 1
ATOM 10643 N N . LEU B 1 335 ? -46.96051 -44.02872 12.11452 1.000 14.98598 332 LEU B N 1
ATOM 10644 C CA . LEU B 1 335 ? -47.77021 -43.20780 12.99981 1.000 14.86414 332 LEU B CA 1
ATOM 10645 C C . LEU B 1 335 ? -49.19463 -43.01523 12.51407 1.000 17.12513 332 LEU B C 1
ATOM 10646 O O . LEU B 1 335 ? -49.46928 -42.98852 11.31604 1.000 17.37686 332 LEU B O 1
ATOM 10662 N N . ASP B 1 336 ? -50.08410 -42.85985 13.47846 1.000 15.26520 333 ASP B N 1
ATOM 10663 C CA . ASP B 1 336 ? -51.48913 -42.56905 13.24666 1.000 15.49557 333 ASP B CA 1
ATOM 10664 C C . ASP B 1 336 ? -51.67432 -41.06798 13.00628 1.000 15.87967 333 ASP B C 1
ATOM 10665 O O . ASP B 1 336 ? -51.48999 -40.28912 13.94144 1.000 15.25526 333 ASP B O 1
ATOM 10674 N N . GLU B 1 337 ? -52.05967 -40.66203 11.78922 1.000 13.94495 334 GLU B N 1
ATOM 10675 C CA . GLU B 1 337 ? -52.20064 -39.23776 11.45438 1.000 15.08392 334 GLU B CA 1
ATOM 10676 C C . GLU B 1 337 ? -53.21775 -38.50750 12.34373 1.000 14.76801 334 GLU B C 1
ATOM 10677 O O . GLU B 1 337 ? -53.13072 -37.27849 12.51600 1.000 14.36404 334 GLU B O 1
ATOM 10689 N N . SER B 1 338 ? -54.17427 -39.23793 12.92783 1.000 15.43421 335 SER B N 1
ATOM 10690 C CA . SER B 1 338 ? -55.12335 -38.59175 13.81533 1.000 13.88452 335 SER B CA 1
ATOM 10691 C C . SER B 1 338 ? -54.49824 -38.13469 15.13792 1.000 14.50090 335 SER B C 1
ATOM 10692 O O . SER B 1 338 ? -55.14442 -37.42369 15.91290 1.000 14.94040 335 SER B O 1
ATOM 10700 N N . LYS B 1 339 ? -53.24474 -38.52413 15.39013 1.000 11.99568 336 LYS B N 1
ATOM 10701 C CA . LYS B 1 339 ? -52.52716 -38.13727 16.60882 1.000 12.24561 336 LYS B CA 1
ATOM 10702 C C . LYS B 1 339 ? -51.35872 -37.19463 16.29561 1.000 11.48901 336 LYS B C 1
ATOM 10703 O O . LYS B 1 339 ? -50.53736 -36.92900 17.17835 1.000 12.88172 336 LYS B O 1
ATOM 10722 N N . VAL B 1 340 ? -51.28688 -36.71883 15.05345 1.000 11.32199 337 VAL B N 1
ATOM 10723 C CA . VAL B 1 340 ? -50.13411 -35.94522 14.55669 1.000 10.27717 337 VAL B CA 1
ATOM 10724 C C . VAL B 1 340 ? -50.56657 -34.53116 14.16337 1.000 9.62687 337 VAL B C 1
ATOM 10725 O O . VAL B 1 340 ? -51.46353 -34.36050 13.34518 1.000 11.03365 337 VAL B O 1
ATOM 10738 N N . ASN B 1 341 ? -49.93767 -33.51873 14.75964 1.000 9.53863 338 ASN B N 1
ATOM 10739 C CA . ASN B 1 341 ? -50.17144 -32.11668 14.41721 1.000 8.73462 338 ASN B CA 1
ATOM 10740 C C . ASN B 1 341 ? -51.66623 -31.77665 14.39969 1.000 9.18380 338 ASN B C 1
ATOM 10741 O O . ASN B 1 341 ? -52.18503 -31.19427 13.43919 1.000 9.92294 338 ASN B O 1
ATOM 10752 N N . ILE B 1 342 ? -52.35925 -32.14333 15.47162 1.000 10.32366 339 ILE B N 1
ATOM 10753 C CA . ILE B 1 342 ? -53.81488 -32.21627 15.39900 1.000 10.37064 339 ILE B CA 1
ATOM 10754 C C . ILE B 1 342 ? -54.48033 -30.83887 15.40940 1.000 11.87018 339 ILE B C 1
ATOM 10755 O O . ILE B 1 342 ? -55.65267 -30.73199 15.06592 1.000 11.72347 339 ILE B O 1
ATOM 10771 N N . HIS B 1 343 ? -53.73268 -29.80740 15.79242 1.000 11.71894 340 HIS B N 1
ATOM 10772 C CA . HIS B 1 343 ? -54.21797 -28.43291 15.79346 1.000 11.34867 340 HIS B CA 1
ATOM 10773 C C . HIS B 1 343 ? -53.48979 -27.56427 14.76567 1.000 13.83341 340 HIS B C 1
ATOM 10774 O O . HIS B 1 343 ? -53.33890 -26.34680 14.96372 1.000 14.76680 340 HIS B O 1
ATOM 10788 N N . GLY B 1 344 ? -53.05603 -28.18859 13.67006 1.000 10.92179 341 GLY B N 1
ATOM 10789 C CA . GLY B 1 344 ? -52.35891 -27.47693 12.62006 1.000 9.74267 341 GLY B CA 1
ATOM 10790 C C . GLY B 1 344 ? -50.86481 -27.44074 12.87685 1.000 9.94179 341 GLY B C 1
ATOM 10791 O O . GLY B 1 344 ? -50.36927 -28.08177 13.78922 1.000 10.80204 341 GLY B O 1
ATOM 10795 N N . GLY B 1 345 ? -50.15922 -26.68594 12.06109 1.000 9.47946 342 GLY B N 1
ATOM 10796 C CA . GLY B 1 345 ? -48.71216 -26.62041 12.17125 1.000 8.85776 342 GLY B CA 1
ATOM 10797 C C . GLY B 1 345 ? -48.17501 -25.61213 11.18554 1.000 8.86827 342 GLY B C 1
ATOM 10798 O O . GLY B 1 345 ? -48.95273 -24.82668 10.60549 1.000 9.85378 342 GLY B O 1
ATOM 10802 N N . ALA B 1 346 ? -46.85997 -25.62811 10.99226 1.000 7.77531 343 ALA B N 1
ATOM 10803 C CA . ALA B 1 346 ? -46.15153 -24.55252 10.30855 1.000 8.93717 343 ALA B CA 1
ATOM 10804 C C . ALA B 1 346 ? -46.57730 -24.26094 8.85644 1.000 8.48168 343 ALA B C 1
ATOM 10805 O O . ALA B 1 346 ? -46.32305 -23.17211 8.36746 1.000 10.50068 343 ALA B O 1
ATOM 10812 N N . VAL B 1 347 ? -47.23201 -25.21009 8.18149 1.000 8.93546 344 VAL B N 1
ATOM 10813 C CA . VAL B 1 347 ? -47.71494 -24.97370 6.82423 1.000 9.60269 344 VAL B CA 1
ATOM 10814 C C . VAL B 1 347 ? -48.84599 -23.95638 6.82671 1.000 8.44812 344 VAL B C 1
ATOM 10815 O O . VAL B 1 347 ? -48.92137 -23.13596 5.91384 1.000 9.53905 344 VAL B O 1
ATOM 10828 N N . SER B 1 348 ? -49.67371 -23.96730 7.87366 1.000 9.25218 345 SER B N 1
ATOM 10829 C CA . SER B 1 348 ? -50.84129 -23.09327 7.96113 1.000 9.63282 345 SER B CA 1
ATOM 10830 C C . SER B 1 348 ? -50.73826 -22.00773 9.04535 1.000 9.47470 345 SER B C 1
ATOM 10831 O O . SER B 1 348 ? -51.32713 -20.93411 8.88427 1.000 11.48950 345 SER B O 1
ATOM 10839 N N . LEU B 1 349 ? -50.03450 -22.29679 10.14562 1.000 9.11082 346 LEU B N 1
ATOM 10840 C CA . LEU B 1 349 ? -49.78500 -21.30694 11.20694 1.000 9.03877 346 LEU B CA 1
ATOM 10841 C C . LEU B 1 349 ? -48.53769 -20.46009 10.91743 1.000 9.23786 346 LEU B C 1
ATOM 10842 O O . LEU B 1 349 ? -48.35122 -19.39924 11.51210 1.000 10.16997 346 LEU B O 1
ATOM 10858 N N . GLY B 1 350 ? -47.67948 -20.91675 10.00201 1.000 8.78695 347 GLY B N 1
ATOM 10859 C CA . GLY B 1 350 ? -46.43784 -20.22285 9.71040 1.000 8.43798 347 GLY B CA 1
ATOM 10860 C C . GLY B 1 350 ? -45.25429 -20.69551 10.53840 1.000 7.16518 347 GLY B C 1
ATOM 10861 O O . GLY B 1 350 ? -45.41643 -21.47749 11.44797 1.000 7.59445 347 GLY B O 1
ATOM 10865 N N . HIS B 1 351 ? -44.08727 -20.15775 10.23025 1.000 8.12411 348 HIS B N 1
ATOM 10866 C CA . HIS B 1 351 ? -42.83352 -20.74088 10.67320 1.000 8.15133 348 HIS B CA 1
ATOM 10867 C C . HIS B 1 351 ? -41.72593 -19.70207 10.87273 1.000 8.37372 348 HIS B C 1
ATOM 10868 O O . HIS B 1 351 ? -40.77077 -19.60514 10.09368 1.000 8.64813 348 HIS B O 1
ATOM 10882 N N . PRO B 1 352 ? -41.83142 -18.92063 11.95737 1.000 7.14602 349 PRO B N 1
ATOM 10883 C CA . PRO B 1 352 ? -40.68351 -18.10051 12.35876 1.000 8.21816 349 PRO B CA 1
ATOM 10884 C C . PRO B 1 352 ? -39.60405 -19.05185 12.84911 1.000 7.19782 349 PRO B C 1
ATOM 10885 O O . PRO B 1 352 ? -39.80520 -19.73215 13.86925 1.000 7.34193 349 PRO B O 1
ATOM 10896 N N . ILE B 1 353 ? -38.51419 -19.17741 12.09633 1.000 8.09988 350 ILE B N 1
ATOM 10897 C CA . ILE B 1 353 ? -37.70961 -20.38641 12.23653 1.000 6.77188 350 ILE B CA 1
ATOM 10898 C C . ILE B 1 353 ? -37.14409 -20.55152 13.65808 1.000 7.08186 350 ILE B C 1
ATOM 10899 O O . ILE B 1 353 ? -37.21016 -21.65139 14.20224 1.000 8.39840 350 ILE B O 1
ATOM 10915 N N . GLY B 1 354 ? -36.66240 -19.50045 14.31811 1.000 6.77765 351 GLY B N 1
ATOM 10916 C CA . GLY B 1 354 ? -36.18012 -19.64238 15.68131 1.000 7.66817 351 GLY B CA 1
ATOM 10917 C C . GLY B 1 354 ? -37.24562 -19.95187 16.72710 1.000 8.44975 351 GLY B C 1
ATOM 10918 O O . GLY B 1 354 ? -36.92348 -20.49274 17.79835 1.000 8.47214 351 GLY B O 1
ATOM 10922 N N . MET B 1 355 ? -38.50614 -19.64958 16.41391 1.000 7.68174 352 MET B N 1
ATOM 10923 C CA . MET B 1 355 ? -39.63189 -19.84990 17.32797 1.000 7.83401 352 MET B CA 1
ATOM 10924 C C . MET B 1 355 ? -40.18032 -21.27067 17.36447 1.000 8.38102 352 MET B C 1
ATOM 10925 O O . MET B 1 355 ? -40.59904 -21.76798 18.41639 1.000 8.54056 352 MET B O 1
ATOM 10939 N N . SER B 1 356 ? -40.28943 -21.89165 16.19988 1.000 7.20714 353 SER B N 1
ATOM 10940 C CA . SER B 1 356 ? -41.19151 -23.03099 16.07947 1.000 6.63667 353 SER B CA 1
ATOM 10941 C C . SER B 1 356 ? -40.87724 -24.19108 17.00360 1.000 7.30475 353 SER B C 1
ATOM 10942 O O . SER B 1 356 ? -41.80644 -24.83495 17.48589 1.000 8.23584 353 SER B O 1
ATOM 10950 N N . GLY B 1 357 ? -39.60387 -24.45550 17.26472 1.000 7.82897 354 GLY B N 1
ATOM 10951 C CA . GLY B 1 357 ? -39.24224 -25.53988 18.15692 1.000 7.75456 354 GLY B CA 1
ATOM 10952 C C . GLY B 1 357 ? -39.75255 -25.35520 19.57510 1.000 10.16765 354 GLY B C 1
ATOM 10953 O O . GLY B 1 357 ? -40.11799 -26.33081 20.24548 1.000 11.32238 354 GLY B O 1
ATOM 10957 N N . ALA B 1 358 ? -39.77080 -24.11355 20.04425 1.000 7.70459 355 ALA B N 1
ATOM 10958 C CA . ALA B 1 358 ? -40.34971 -23.78699 21.33710 1.000 8.85084 355 ALA B CA 1
ATOM 10959 C C . ALA B 1 358 ? -41.87423 -23.79423 21.27891 1.000 11.09922 355 ALA B C 1
ATOM 10960 O O . ALA B 1 358 ? -42.53549 -24.23579 22.21979 1.000 11.30914 355 ALA B O 1
ATOM 10967 N N . ARG B 1 359 ? -42.45538 -23.32620 20.18269 1.000 8.40709 356 ARG B N 1
ATOM 10968 C CA . ARG B 1 359 ? -43.91066 -23.31437 20.08994 1.000 8.09312 356 ARG B CA 1
ATOM 10969 C C . ARG B 1 359 ? -44.50555 -24.70659 20.24278 1.000 9.24222 356 ARG B C 1
ATOM 10970 O O . ARG B 1 359 ? -45.48143 -24.89106 20.98020 1.000 9.05773 356 ARG B O 1
ATOM 10991 N N . ILE B 1 360 ? -43.94666 -25.68114 19.53117 1.000 8.70326 357 ILE B N 1
ATOM 10992 C CA . ILE B 1 360 ? -44.58045 -26.98822 19.51432 1.000 7.87675 357 ILE B CA 1
ATOM 10993 C C . ILE B 1 360 ? -44.44052 -27.68657 20.85390 1.000 10.51744 357 ILE B C 1
ATOM 10994 O O . ILE B 1 360 ? -45.34437 -28.41050 21.25900 1.000 10.50535 357 ILE B O 1
ATOM 11010 N N . VAL B 1 361 ? -43.35803 -27.44401 21.57961 1.000 8.41025 358 VAL B N 1
ATOM 11011 C CA . VAL B 1 361 ? -43.24184 -27.96407 22.94194 1.000 8.41176 358 VAL B CA 1
ATOM 11012 C C . VAL B 1 361 ? -44.24188 -27.27515 23.87110 1.000 9.45974 358 VAL B C 1
ATOM 11013 O O . VAL B 1 361 ? -44.92900 -27.94411 24.63647 1.000 10.67726 358 VAL B O 1
ATOM 11026 N N . GLY B 1 362 ? -44.34366 -25.94913 23.81441 1.000 8.99838 359 GLY B N 1
ATOM 11027 C CA . GLY B 1 362 ? -45.29061 -25.21991 24.65525 1.000 9.40169 359 GLY B CA 1
ATOM 11028 C C . GLY B 1 362 ? -46.71269 -25.64762 24.36705 1.000 10.46947 359 GLY B C 1
ATOM 11029 O O . GLY B 1 362 ? -47.55834 -25.66125 25.27993 1.000 11.97843 359 GLY B O 1
ATOM 11033 N N . HIS B 1 363 ? -46.99086 -25.96999 23.10568 1.000 11.13704 360 HIS B N 1
ATOM 11034 C CA . HIS B 1 363 ? -48.34158 -26.37407 22.73515 1.000 11.28536 360 HIS B CA 1
ATOM 11035 C C . HIS B 1 363 ? -48.67818 -27.69369 23.41435 1.000 13.08250 360 HIS B C 1
ATOM 11036 O O . HIS B 1 363 ? -49.77988 -27.85855 23.95076 1.000 12.47115 360 HIS B O 1
ATOM 11050 N N . LEU B 1 364 ? -47.73275 -28.62051 23.42930 1.000 10.21043 361 LEU B N 1
ATOM 11051 C CA . LEU B 1 364 ? -47.95026 -29.90543 24.10016 1.000 9.67480 361 LEU B CA 1
ATOM 11052 C C . LEU B 1 364 ? -48.13536 -29.70561 25.59569 1.000 13.51738 361 LEU B C 1
ATOM 11053 O O . LEU B 1 364 ? -48.97959 -30.36905 26.20641 1.000 13.30139 361 LEU B O 1
ATOM 11069 N N . VAL B 1 365 ? -47.35606 -28.81143 26.19523 1.000 13.05250 362 VAL B N 1
ATOM 11070 C CA . VAL B 1 365 ? -47.48682 -28.52203 27.62314 1.000 12.19995 362 VAL B CA 1
ATOM 11071 C C . VAL B 1 365 ? -48.92129 -28.12601 27.98648 1.000 14.84030 362 VAL B C 1
ATOM 11072 O O . VAL B 1 365 ? -49.43897 -28.51874 29.03903 1.000 17.10652 362 VAL B O 1
ATOM 11085 N N . HIS B 1 366 ? -49.55645 -27.33725 27.12304 1.000 12.26412 363 HIS B N 1
ATOM 11086 C CA . HIS B 1 366 ? -50.89584 -26.85001 27.39426 1.000 14.11266 363 HIS B CA 1
ATOM 11087 C C . HIS B 1 366 ? -51.98882 -27.81523 26.9518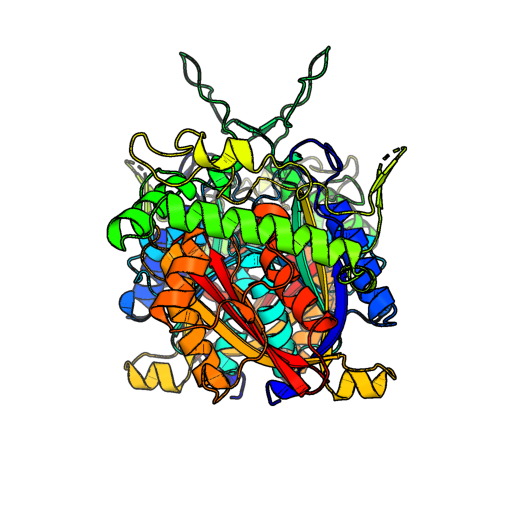6 1.000 17.74580 363 HIS B C 1
ATOM 11088 O O . HIS B 1 366 ? -53.01030 -27.90686 27.64141 1.000 20.33154 363 HIS B O 1
ATOM 11102 N N . THR B 1 367 ? -51.80229 -28.53220 25.84544 1.000 12.36676 364 THR B N 1
ATOM 11103 C CA . THR B 1 367 ? -52.93864 -29.20376 25.20557 1.000 15.94085 364 THR B CA 1
ATOM 11104 C C . THR B 1 367 ? -53.03748 -30.69327 25.55793 1.000 14.49255 364 THR B C 1
ATOM 11105 O O . THR B 1 367 ? -54.13144 -31.26235 25.43811 1.000 17.01775 364 THR B O 1
ATOM 11116 N N . LEU B 1 368 ? -51.95852 -31.33051 26.01548 1.000 13.74045 365 LEU B N 1
ATOM 11117 C CA . LEU B 1 368 ? -52.05615 -32.70889 26.50110 1.000 13.40999 365 LEU B CA 1
ATOM 11118 C C . LEU B 1 368 ? -53.00929 -32.77296 27.68956 1.000 15.78255 365 LEU B C 1
ATOM 11119 O O . LEU B 1 368 ? -53.08691 -31.83102 28.47664 1.000 18.17711 365 LEU B O 1
ATOM 11135 N N . LYS B 1 369 ? -53.75822 -33.86526 27.79859 1.000 17.50508 366 LYS B N 1
ATOM 11136 C CA . LYS B 1 369 ? -54.48669 -34.12808 29.03475 1.000 15.29286 366 LYS B CA 1
ATOM 11137 C C . LYS B 1 369 ? -53.50985 -34.65117 30.08221 1.000 14.30730 366 LYS B C 1
ATOM 11138 O O . LYS B 1 369 ? -52.56569 -35.36228 29.74054 1.000 14.46919 366 LYS B O 1
ATOM 11157 N N . PRO B 1 370 ? -53.75577 -34.34509 31.36680 1.000 16.26030 367 PRO B N 1
ATOM 11158 C CA . PRO B 1 370 ? -52.89307 -34.90349 32.41008 1.000 16.03451 367 PRO B CA 1
ATOM 11159 C C . PRO B 1 370 ? -52.74337 -36.40927 32.27875 1.000 15.64260 367 PRO B C 1
ATOM 11160 O O . PRO B 1 370 ? -53.73995 -37.12602 32.06631 1.000 17.95794 367 PRO B O 1
ATOM 11171 N N . GLY B 1 371 ? -51.50267 -36.87218 32.38424 1.000 14.89842 368 GLY B N 1
ATOM 11172 C CA . GLY B 1 371 ? -51.16274 -38.26329 32.18076 1.000 14.51860 368 GLY B CA 1
ATOM 11173 C C . GLY B 1 371 ? -50.65473 -38.63244 30.79082 1.000 12.81679 368 GLY B C 1
ATOM 11174 O O . GLY B 1 371 ? -49.89705 -39.59354 30.62139 1.000 14.99965 368 GLY B O 1
ATOM 11178 N N . GLN B 1 372 ? -51.06563 -37.85366 29.78785 1.000 14.23259 369 GLN B N 1
ATOM 11179 C CA . GLN B 1 372 ? -50.69333 -38.13075 28.40215 1.000 12.96092 369 GLN B CA 1
ATOM 11180 C C . GLN B 1 372 ? -49.24085 -37.73086 28.13599 1.000 12.82854 369 GLN B C 1
ATOM 11181 O O . GLN B 1 372 ? -48.68334 -36.89032 28.85516 1.000 14.16393 369 GLN B O 1
ATOM 11195 N N . LYS B 1 373 ? -48.67326 -38.35619 27.11054 1.000 11.22732 370 LYS B N 1
ATOM 11196 C CA . LYS B 1 373 ? -47.28515 -38.13823 26.71407 1.000 13.11801 370 LYS B CA 1
ATOM 11197 C C . LYS B 1 373 ? -47.24625 -37.55201 25.31101 1.000 16.98606 370 LYS B C 1
ATOM 11198 O O . LYS B 1 373 ? -48.00633 -37.95713 24.42979 1.000 13.75729 370 LYS B O 1
ATOM 11217 N N . GLY B 1 374 ? -46.38392 -36.55683 25.11715 1.000 13.49651 371 GLY B N 1
ATOM 11218 C CA . GLY B 1 374 ? -46.26995 -35.90997 23.82435 1.000 11.70334 371 GLY B CA 1
ATOM 11219 C C . GLY B 1 374 ? -44.85186 -35.92977 23.33767 1.000 11.57475 371 GLY B C 1
ATOM 11220 O O . GLY B 1 374 ? -43.91897 -35.81697 24.14069 1.000 12.28983 371 GLY B O 1
ATOM 11224 N N . CYS B 1 375 ? -44.69041 -36.07218 22.02700 1.000 9.46370 372 CYS B N 1
ATOM 11225 C CA . CYS B 1 375 ? -43.36952 -36.05363 21.40529 1.000 11.05325 372 CYS B CA 1
ATOM 11226 C C . CYS B 1 375 ? -43.35360 -34.99832 20.30766 1.000 11.16694 372 CYS B C 1
ATOM 11227 O O . CYS B 1 375 ? -44.20106 -34.99290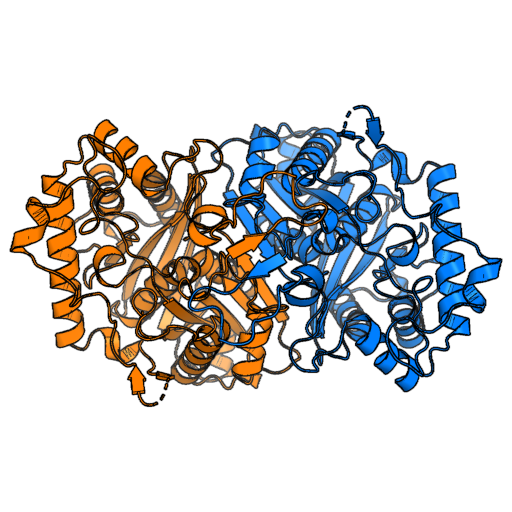 19.41122 1.000 10.87363 372 CYS B O 1
ATOM 11235 N N . ALA B 1 376 ? -42.36510 -34.11301 20.39994 1.000 9.92344 373 ALA B N 1
ATOM 11236 C CA . ALA B 1 376 ? -42.10178 -33.06795 19.41191 1.000 9.20621 373 ALA B CA 1
ATOM 11237 C C . ALA B 1 376 ? -40.80517 -33.37150 18.66450 1.000 9.17295 373 ALA B C 1
ATOM 11238 O O . ALA B 1 376 ? -39.82130 -33.79754 19.27319 1.000 10.61513 373 ALA B O 1
ATOM 11245 N N . ALA B 1 377 ? -40.80934 -33.18990 17.35475 1.000 7.78502 374 ALA B N 1
ATOM 11246 C CA . ALA B 1 377 ? -39.62832 -33.42957 16.54845 1.000 8.05973 374 ALA B CA 1
ATOM 11247 C C . ALA B 1 377 ? -39.57133 -32.36058 15.45547 1.000 9.87062 374 ALA B C 1
ATOM 11248 O O . ALA B 1 377 ? -40.56626 -32.12045 14.75508 1.000 9.90683 374 ALA B O 1
ATOM 11255 N N . ILE B 1 378 ? -38.42065 -31.70883 15.31531 1.000 8.95227 375 ILE B N 1
ATOM 11256 C CA . ILE B 1 378 ? -38.32327 -30.57345 14.41014 1.000 9.05428 375 ILE B CA 1
ATOM 11257 C C . ILE B 1 378 ? -37.01948 -30.64017 13.63304 1.000 7.61107 375 ILE B C 1
ATOM 11258 O O . ILE B 1 378 ? -35.91585 -30.60547 14.20926 1.000 8.84799 375 ILE B O 1
ATOM 11274 N N . CYS B 1 379 ? -37.14911 -30.75281 12.31762 1.000 8.50868 376 CYS B N 1
ATOM 11275 C CA . CYS B 1 379 ? -35.98993 -30.79132 11.44565 1.000 8.97135 376 CYS B CA 1
ATOM 11276 C C . CYS B 1 379 ? -35.35156 -29.41172 11.29427 1.000 8.66294 376 CYS B C 1
ATOM 11277 O O . CYS B 1 379 ? -35.98094 -28.38079 11.60427 1.000 8.40950 376 CYS B O 1
ATOM 11285 N N . ASN B 1 380 ? -34.09010 -29.38668 10.87638 1.000 7.61931 377 ASN B N 1
ATOM 11286 C CA . ASN B 1 380 ? -33.37084 -28.13075 10.79915 1.000 8.72982 377 ASN B CA 1
ATOM 11287 C C . ASN B 1 380 ? -32.33975 -28.13378 9.66147 1.000 8.90128 377 ASN B C 1
ATOM 11288 O O . ASN B 1 380 ? -31.79964 -29.18770 9.25123 1.000 8.82882 377 ASN B O 1
ATOM 11299 N N . GLY B 1 381 ? -32.11783 -26.95066 9.09686 1.000 8.46258 378 GLY B N 1
ATOM 11300 C CA . GLY B 1 381 ? -31.12455 -26.74851 8.06771 1.000 10.46303 378 GLY B CA 1
ATOM 11301 C C . GLY B 1 381 ? -29.79425 -27.32949 8.46068 1.000 10.17203 378 GLY B C 1
ATOM 11302 O O . GLY B 1 381 ? -29.38520 -27.27844 9.62263 1.000 10.75153 378 GLY B O 1
ATOM 11306 N N . GLY B 1 382 ? -29.11916 -27.90695 7.47312 1.000 10.09399 379 GLY B N 1
ATOM 11307 C CA . GLY B 1 382 ? -27.86200 -28.59312 7.70016 1.000 10.72604 379 GLY B CA 1
ATOM 11308 C C . GLY B 1 382 ? -28.01346 -30.08732 7.93585 1.000 10.92630 379 GLY B C 1
ATOM 11309 O O . GLY B 1 382 ? -27.00675 -30.80230 8.00592 1.000 10.14969 379 GLY B O 1
ATOM 11313 N N . GLY B 1 383 ? -29.24521 -30.57456 8.04643 1.000 8.92495 380 GLY B N 1
ATOM 11314 C CA . GLY B 1 383 ? -29.49323 -32.00439 8.13603 1.000 9.84258 380 GLY B CA 1
ATOM 11315 C C . GLY B 1 383 ? -29.96247 -32.54998 9.46447 1.000 11.29069 380 GLY B C 1
ATOM 11316 O O . GLY B 1 383 ? -30.05583 -33.77477 9.62741 1.000 11.94271 380 GLY B O 1
ATOM 11320 N N . GLY B 1 384 ? -30.26644 -31.67678 10.42186 1.000 9.38621 381 GLY B N 1
ATOM 11321 C CA . GLY B 1 384 ? -30.56783 -32.11396 11.77199 1.000 10.58738 381 GLY B CA 1
ATOM 11322 C C . GLY B 1 384 ? -32.04643 -32.24202 12.10077 1.000 9.24450 381 GLY B C 1
ATOM 11323 O O . GLY B 1 384 ? -32.92511 -31.84543 11.33044 1.000 8.42644 381 GLY B O 1
ATOM 11327 N N . ALA B 1 385 ? -32.30911 -32.81470 13.26801 1.000 9.00860 382 ALA B N 1
ATOM 11328 C CA . ALA B 1 385 ? -33.60570 -32.69650 13.92288 1.000 7.56171 382 ALA B CA 1
ATOM 11329 C C . ALA B 1 385 ? -33.45824 -32.76852 15.42254 1.000 9.71600 382 ALA B C 1
ATOM 11330 O O . ALA B 1 385 ? -32.69629 -33.58221 15.94251 1.000 10.90608 382 ALA B O 1
ATOM 11337 N N . GLY B 1 386 ? -34.19669 -31.92177 16.12611 1.000 8.67740 383 GLY B N 1
ATOM 11338 C CA . GLY B 1 386 ? -34.33546 -32.04484 17.55558 1.000 8.41439 383 GLY B CA 1
ATOM 11339 C C . GLY B 1 386 ? -35.55608 -32.86652 17.91559 1.000 8.72449 383 GLY B C 1
ATOM 11340 O O . GLY B 1 386 ? -36.55953 -32.86021 17.19167 1.000 9.14543 383 GLY B O 1
ATOM 11344 N N . GLY B 1 387 ? -35.48496 -33.55846 19.04777 1.000 9.74230 384 GLY B N 1
ATOM 11345 C CA . GLY B 1 387 ? -36.59892 -34.32232 19.57946 1.000 8.81484 384 GLY B CA 1
ATOM 11346 C C . GLY B 1 387 ? -36.75295 -34.10208 21.06690 1.000 8.76060 384 GLY B C 1
ATOM 11347 O O . GLY B 1 387 ? -35.76781 -33.87352 21.78995 1.000 10.53292 384 GLY B O 1
ATOM 11351 N N . MET B 1 388 ? -37.98923 -34.21321 21.53630 1.000 10.76044 385 MET B N 1
ATOM 11352 C CA . MET B 1 388 ? -38.29783 -34.02425 22.94298 1.000 10.41798 385 MET B CA 1
ATOM 11353 C C . MET B 1 388 ? -39.60795 -34.72261 23.29292 1.000 11.07428 385 MET B C 1
ATOM 11354 O O . MET B 1 388 ? -40.54752 -34.70249 22.51376 1.000 11.25564 385 MET B O 1
ATOM 11368 N N . ILE B 1 389 ? -39.60958 -35.36323 24.46194 1.000 10.55821 386 ILE B N 1
ATOM 11369 C CA . ILE B 1 389 ? -40.79365 -36.03382 24.99756 1.000 10.89417 386 ILE B CA 1
ATOM 11370 C C . ILE B 1 389 ? -41.10861 -35.50378 26.38664 1.000 12.07167 386 ILE B C 1
ATOM 11371 O O . ILE B 1 389 ? -40.21553 -35.39980 27.22718 1.000 11.58666 386 ILE B O 1
ATOM 11387 N N . ILE B 1 390 ? -42.37750 -35.18710 26.62076 1.000 10.81892 387 ILE B N 1
ATOM 11388 C CA . ILE B 1 390 ? -42.84376 -34.67478 27.91270 1.000 10.04473 387 ILE B CA 1
ATOM 11389 C C . ILE B 1 390 ? -44.08441 -35.46076 28.34978 1.000 14.23707 387 ILE B C 1
ATOM 11390 O O . ILE B 1 390 ? -44.75541 -36.10332 27.52402 1.000 13.42337 387 ILE B O 1
ATOM 11406 N N . GLU B 1 391 ? -44.35288 -35.39176 29.65285 1.000 12.31166 388 GLU B N 1
ATOM 11407 C CA . GLU B 1 391 ? -45.56089 -35.97754 30.24818 1.000 12.47260 388 GLU B CA 1
ATOM 11408 C C . GLU B 1 391 ? -46.35160 -34.87629 30.90909 1.000 14.85964 388 GLU B C 1
ATOM 11409 O O . GLU B 1 391 ? -45.82431 -34.12480 31.73527 1.000 15.44139 388 GLU B O 1
ATOM 11421 N N . LYS B 1 392 ? -47.63326 -34.77110 30.56483 1.000 12.44717 389 LYS B N 1
ATOM 11422 C CA . LYS B 1 392 ? -48.50479 -33.76777 31.14334 1.000 13.44955 389 LYS B CA 1
ATOM 11423 C C . LYS B 1 392 ? -48.83683 -34.17034 32.57940 1.000 15.65070 389 LYS B C 1
ATOM 11424 O O . LYS B 1 392 ? -49.01379 -35.35916 32.86101 1.000 17.19315 389 LYS B O 1
ATOM 11443 N N . LEU B 1 393 ? -48.87521 -33.17974 33.46816 1.000 17.72912 390 LEU B N 1
ATOM 11444 C CA . LEU B 1 393 ? -49.18445 -33.39892 34.88222 1.000 22.14938 390 LEU B CA 1
ATOM 11445 C C . LEU B 1 393 ? -50.46868 -32.69252 35.29828 1.000 26.61100 390 LEU B C 1
ATOM 11446 O O . LEU B 1 393 ? -51.06646 -31.90822 34.55660 1.000 25.27856 390 LEU B O 1
#

Sequence (768 aa):
RPITDVVFVGAARTPIGSFRSAFNNVPVTVLGREALKGALKNANVKPSLVQEAFIGVVVPSNAGQGPARQVVLGAGCDVSTVVTAVNKMSASGMKAIACAASILQLDLQEMVVAGGMESMSCVPFYLPRGEIPFGGTKLIDGIPRDGLNDVYNDILMGACADKVAKQFAITREEQDKYAILSYKRSAAAWKEGIFAKEIIPLEVTITVEEDEEYKKVNFEKIPKLKPAFTSEGSVTAANASTLNDGAAMVVMTTVDGAKKHGLKPLARMLAYGDAATHPIDFGIAPASVIPKVLKLAGLQIKDIDLWEINEAFAVVPLYTMKTLGLDESKVNIHGGAVSLGHPIGMSGARIVGHLVHTLKPGQKGCAAICNGGGGAGGMIIEKLRPITDVVFVGAARTPIGSFRSAFNNVPVTVLGREALKGALKNANVKPSLVQEAFIGVVVPSNAGQGPARQVVLGAGCDVSTVVTAVNKMSASGMKAIACAASILQLDLQEMVVAGGMESMSCVPFYLPRGEIPFGGTKLIDGIPRDGLNDVYNDILMGACADKVAKQFAITREEQDKYAILSYKRSAAAWKEGIFAKEIIPLEVTITVEEDEEYKKVNFEKIPKLKPAFTSEGSVTAANASTLNDGAAMVVMTTVDGAKKHGLKPLARMLAYGDAATHPIDFGIAPASVIPKVLKLAGLQIKDIDLWEINEAFAVVPLYTMKTLGLDESKVNIHGGAVSLGHPIGMSGARIVGHLVHTLKPGQKGCAAICNGGGGAGGMIIEKL

CATH classification: 3.40.47.10 (+1 more: 3.40.47.10)

Secondary structure (DSSP, 8-state):
--GGGEEEEEEEEPPPEETTSTTTT--HHHHHHHHHHHHHHHHT--GGG--EEEEE-S--TTS-S-HHHHHHHHTT--TT-EEEEEEBTBTHHHHHHHHHHHHHHTTS-SEEEEEEEEEGGG--EEE-SSPPPTT----EEHIIIIIIB-TTT-SBHHHHHHHHHHHTT--HHHHHHHHHHHHHHHHHHHHTTTTTTTB--EE---EE-S-SSTT---TTTGGGPPPSSSTT----TTTBPPPEEEEEEEEEEEHHHHHHHT----EEEEEEEEEE--GGGGGGSHHHHHHHHHHHHT--GGG-SEEEE--SBTHHHHHHHHHHT--GGGBSBTB-HHHH---TTTHHHHHHHHHHHHSPTT-EEEEEEEETTTEEEEEEEEE-/--GGGEEEEEEEEPPPEETTSTTTT--HHHHHHHHHHHHHHHHT--GGG--EEEEE-S--TTS-S-HHHHHHHHTT--TT-EEEEEEBTBTHHHHHHHHHHHHHHTTS-SEEEEEEEEESTT--EEE-SSPPPTT----EEHIIIIIIEETTTTEEHHHHHHHHHHHTT--HHHHHHHHHHHHHHHHHHHHTTTTTTTB--EE---EE-S-SSTT---TTTGGGPPPSSSTT-S--TTTB---EEEEEEEEEEEHHHHHHHT----EEEEEEEEEE--GGGGGGHHHHHHHHHHHHHT--GGG-SEEEE--SBTHHHHHHHHHHT--GGGBSBTB-HHHH---HHHHHHHHHHHHHHHSPTT-EEEEEEEETTTEEEEEEEEE-

B-factor: mean 17.98, std 9.52, range [5.98, 80.8]

Nearest PDB structures (foldseek):
  6bjb-assembly1_A  TM=1.003E+00  e=8.925E-91  Ascaris suum
  6bj9-assembly1_A  TM=1.002E+00  e=2.013E-87  Ascaris suum
  2f2s-assembly2_A-2  TM=9.865E-01  e=1.842E-59  Homo sapiens
  5lp7-assembly1_F  TM=9.656E-01  e=8.919E-44  Bacillus subtilis subsp. subtilis str. 168
  4e1l-assembly1_B  TM=8.987E-01  e=4.686E-43  Clostridioides difficile 630

Foldseek 3Di:
DDQQQKFFQFKAKAFWFAACPPCQVPAFLVQLLQQVLRRCVSNVHDQQQAAEEEEEEFQNPPVDPPSQLSSSVSNPYDPNHHYYYDYPALLRFVVRVVVVSVCQVVVVGFKYKGAYWFDLNPRAWDDDPDDQDPVGDDGHGCCCPRHFAAPPVRFGLLVLLQVLCVVVVVALVNLLVLLVQQLVLQVVCVVVCLCVSHYDWDPPVPIRTHQDFSVVDDSVCSVVFAADGDNPGSFGLLQAFHAITMIMMIMMGGNVSCVVVVTDGFKGFQFKDKDFDAQSVLLCALLVVVVVRCVSNVHDLVQAQAEEEACNGSSRVVNNCVVRVHDVCRYCSNHHRSRSHDSSRGRSNVSVSSCSRNPDAQHKYKYWYGRGRGMIMITMMHGD/DDQQQKFFQFKAKAFWFAACPPCQVPAFLNQLLQQVLRRCVSNVHDQQQAAEEEEEEFQNPPVDPPSQLSSSVSNPHDPNHYYDYDYPALLRFQVRVVVVSVCQVVVVDFKHKGAYWFRLSPFAWDDDDDDQDPVGDDGHGCCCPRHFAAPVVRFGLLVLLQVLCVVVVVALVNLLVLLVQQLVLQVVCVVVCLCVSHYDWDPPVPIRTHQDFSVVDDSVCSVVFAADGDRPGSFGLLQAFHAIGMIMMIMMGGNVSCVVVVTDGFKGFQFKDKDFDAQSVLLCALLVVVVVRCVSNVHDLVQAQAEEEACNGSSRVVNNCVVRVHDVCRYCSNHHRSRSHDSSRGRSNVVVSSCSRNDDAQHKYKYWYGRGRGMIIITMMGGD

Solvent-accessible surface area: 26073 Å² total; per-residue (Å²): 88,79,41,39,27,0,1,0,3,0,1,6,4,0,0,0,0,6,69,97,49,17,0,40,111,16,62,7,16,41,0,0,78,33,0,0,93,8,0,3,168,56,5,128,6,126,45,72,40,4,74,5,0,1,0,0,6,9,11,36,11,31,18,1,7,11,6,4,17,25,0,0,32,41,6,50,8,65,34,64,0,3,16,0,7,2,25,8,9,13,0,0,0,4,13,0,0,6,12,0,0,4,12,0,26,32,85,53,21,44,3,0,0,0,0,0,0,1,5,4,4,43,2,0,46,0,26,62,35,32,164,96,72,215,78,42,73,146,74,37,35,0,8,46,91,13,2,39,36,0,53,90,62,108,57,71,18,1,10,0,3,11,72,1,0,164,106,64,72,5,60,41,122,73,0,9,153,3,0,44,56,1,10,113,36,0,24,41,2,42,165,126,40,48,2,79,127,5,22,33,73,9,142,56,154,93,76,12,106,64,3,42,13,10,134,109,48,79,64,125,113,4,87,158,44,174,50,53,68,54,107,148,16,19,0,0,70,13,0,3,26,33,56,0,0,0,0,3,1,0,0,0,0,0,41,65,0,1,158,137,61,72,22,135,38,30,0,84,0,19,1,12,15,7,15,18,28,103,10,33,18,6,2,36,1,0,12,64,0,0,55,77,0,9,169,92,26,67,34,113,61,162,40,4,45,21,6,7,0,4,2,10,13,0,1,0,0,31,21,0,14,118,70,31,63,18,75,67,79,85,0,1,52,22,2,2,0,0,0,1,0,10,0,7,0,0,0,0,0,5,1,1,8,2,3,0,9,26,4,135,100,53,46,46,0,0,0,0,0,3,11,10,4,0,4,0,1,1,2,0,2,25,17,82,87,78,39,45,27,0,2,0,3,0,1,6,4,0,0,0,0,6,67,104,48,17,0,43,115,15,63,7,16,39,0,0,76,32,0,0,94,7,0,3,171,56,5,126,6,122,45,72,41,4,74,5,0,1,0,0,7,9,11,37,9,28,16,2,7,10,6,4,17,26,0,0,32,39,6,50,8,67,31,63,0,4,15,0,7,2,28,7,9,14,0,0,0,3,12,0,0,8,11,0,0,4,11,0,30,33,85,52,20,43,3,0,0,0,0,0,0,1,6,5,4,41,4,0,52,0,21,64,36,31,163,104,68,214,78,45,70,147,85,37,36,0,9,49,92,13,2,41,35,0,55,89,62,108,58,68,19,1,9,0,2,11,74,1,1,184,107,64,72,5,57,44,126,71,0,9,149,3,0,46,57,1,8,116,34,0,24,42,2,43,164,126,40,47,2,79,125,5,24,33,76,8,132,59,144,96,71,12,109,63,2,45,14,10,138,111,47,79,64,127,114,4,90,159,44,174,49,54,69,54,103,166,16,19,0,0,71,13,0,4,26,34,54,0,0,0,0,4,1,1,0,0,0,1,43,65,0,2,160,139,60,70,21,146,43,26,0,80,0,20,1,11,16,9,15,18,28,102,11,34,18,6,2,37,2,0,11,65,0,0,58,79,0,10,172,92,27,68,32,120,60,174,52,3,42,24,5,7,0,4,1,10,13,0,0,0,0,28,19,0,13,113,73,34,63,18,74,65,79,85,0,1,50,21,2,2,0,0,0,0,0,10,0,8,0,0,0,0,1,5,1,1,8,4,3,0,9,31,5,137,99,43,50,51,0,0,0,0,0,4,12,11,5,0,5,0,2,1,2,0,2,26,15,74

Radius of gyration: 24.85 Å; Cα contacts (8 Å, |Δi|>4): 2165; chains: 2; bounding box: 72×60×60 Å

InterPro domains:
  IPR002155 Thiolase [PIRSF000429] (28-412)
  IPR002155 Thiolase [TIGR01930] (33-411)
  IPR002155 Thiolase [cd00751] (31-412)
  IPR016039 Thiolase-like [G3DSA:3.40.47.10] (27-413)
  IPR016039 Thiolase-like [SSF53901] (29-292)
  IPR016039 Thiolase-like [SSF53901] (290-411)
  IPR020613 Thiolase, conserved site [PS00737] (361-377)
  IPR020615 Thiolase, acyl-enzyme intermediate active site [PS00098] (110-128)
  IPR020616 Thiolase, N-terminal [PF00108] (30-283)
  IPR020617 Thiolase, C-terminal [PF02803] (292-412)

Organism: Ascaris suum (NCBI:txid6253)